Protein AF-0000000069257001 (afdb_homodimer)

Solvent-accessible surface area (backbone atoms only — not comparable to full-atom values): 55846 Å² total; per-residue (Å²): 138,80,85,78,80,82,71,82,71,79,76,79,72,54,81,84,66,68,82,74,76,74,74,65,76,74,75,78,73,78,66,71,71,78,65,80,76,64,78,60,78,74,46,51,73,45,36,24,27,62,57,80,43,98,84,32,51,34,46,45,53,46,75,67,60,29,50,62,37,43,47,92,31,46,62,43,62,67,62,52,52,69,67,45,63,94,83,47,46,50,47,66,24,34,32,24,33,59,86,62,48,80,56,10,28,22,42,26,39,62,40,79,48,82,95,76,36,30,54,67,22,29,36,50,65,42,68,49,57,80,63,70,90,47,43,66,47,44,34,54,42,51,49,53,33,46,51,55,44,50,48,72,40,64,95,59,47,71,44,40,56,34,39,14,51,24,49,61,37,58,39,35,35,28,32,31,56,64,53,31,35,40,38,32,39,38,33,46,35,51,47,75,76,35,44,68,40,49,52,51,21,47,43,69,75,64,62,50,53,14,32,35,38,33,34,59,47,59,76,50,18,56,57,45,71,34,79,73,44,78,46,42,79,74,40,80,56,84,90,68,67,42,79,36,83,48,76,95,78,38,54,45,74,50,50,82,66,48,81,76,62,64,84,52,53,71,54,39,39,46,60,55,43,51,54,53,48,50,54,49,51,31,52,53,56,64,41,68,55,72,81,62,80,63,73,70,74,70,75,68,76,79,74,79,80,77,80,80,86,78,81,72,73,75,80,71,76,76,72,76,71,73,75,72,73,76,72,70,74,73,57,76,66,52,31,34,36,16,36,40,44,53,64,55,35,46,51,43,17,56,72,63,26,40,22,38,33,38,31,37,76,81,51,88,68,50,57,52,70,66,57,44,50,52,46,18,52,72,50,70,21,49,90,31,52,45,81,42,79,41,62,83,59,76,48,57,65,69,74,63,32,78,80,41,48,46,57,18,47,34,29,38,41,32,56,60,62,60,15,81,40,73,92,33,36,67,62,19,45,52,47,47,17,46,43,30,17,51,50,47,40,26,29,13,77,73,11,37,40,37,38,44,42,64,22,52,62,53,47,71,69,55,48,49,49,24,40,43,50,6,26,47,75,45,75,44,47,48,19,34,37,40,41,36,51,50,35,39,71,49,51,26,33,30,44,71,48,64,77,56,45,42,41,29,40,40,31,31,37,29,88,138,80,82,79,79,85,70,84,72,83,76,78,71,54,79,83,65,68,82,74,75,76,74,65,75,74,76,77,70,82,62,73,72,80,65,80,78,63,79,58,78,76,46,52,74,45,36,22,28,61,57,81,41,99,84,33,50,34,46,45,54,46,75,68,61,30,49,62,36,43,46,90,30,45,62,45,61,68,61,51,53,69,65,45,63,94,82,50,44,50,47,66,26,35,32,23,34,59,86,62,47,79,56,9,27,22,43,25,38,62,39,78,46,82,96,77,36,31,54,68,21,27,36,50,63,41,70,50,56,82,63,69,90,47,42,66,47,45,33,54,44,50,49,53,34,45,50,54,44,49,48,72,40,65,94,59,48,71,45,40,55,33,40,14,52,24,49,61,38,58,38,35,36,27,31,31,57,63,51,32,35,41,39,32,37,40,33,46,35,53,48,74,76,34,44,67,39,48,53,51,22,47,45,68,76,65,61,49,55,14,33,34,38,33,32,58,48,58,74,49,18,56,57,44,71,34,80,74,42,78,45,43,79,73,41,80,56,83,89,65,69,42,81,36,83,48,74,93,77,38,55,46,74,50,50,83,65,48,81,78,60,64,84,52,51,72,50,42,40,46,62,56,44,51,53,53,48,50,54,49,50,29,53,53,57,65,42,67,56,72,81,61,81,62,74,68,74,72,75,69,76,80,74,80,79,79,79,78,86,77,76,73,74,76,80,70,78,74,73,77,73,73,77,70,74,76,72,72,73,73,59,76,66,51,31,34,36,15,36,42,43,55,65,55,35,45,49,43,17,57,73,62,27,39,23,38,34,37,30,38,76,80,50,89,70,48,57,51,68,67,57,46,52,52,46,20,54,73,51,71,23,50,91,30,51,45,80,42,78,41,63,84,59,75,47,57,66,69,74,63,30,78,80,40,47,45,57,18,46,32,28,37,41,32,56,59,63,60,16,80,41,73,93,33,37,69,61,19,45,52,48,47,18,45,44,31,16,52,48,48,40,26,29,13,76,71,12,37,41,36,38,43,42,64,21,53,62,54,46,73,69,57,48,48,49,24,41,44,50,6,25,46,75,45,73,45,50,48,20,35,38,40,43,36,48,50,36,39,69,50,50,26,32,30,42,70,49,62,79,56,44,42,40,28,40,39,30,30,36,31,87

Foldseek 3Di:
DDDPCPPCPDPPCPPVPPCPPPPPDPPPCPVPPPPPLPPLVPFAEWEFDAAPDPCHAACNLLLVVNFFDFPNGTDQLVVVCVPDPDPAQWGWHFYAYNVGHTQAIWIAGSDDDDPRAQGGGTGHQDRDSSDDDFLVSLLVLLVVLVVLCCVVPPPDFWAWSDFAVQSSNHQWTWTTDPQEIEIEGLADRCCVPPVPSNVVSCCVNRVGQWYKYAHAPPLSCVSRVHDGDFIDTPDHDDDDWGWDQAPPRAIDTHDSRDPLDDPRPVLLCRVVLVVVLVVLVVLQVVLPDDPPPPPPPPPPPPPPPDDDDDPPPDDPDPPPPPPPPDPPPPRDAAEEEEEQDARNQLSSLLVPHQYEYEFEPQDRNGDDPVSNCVSNVVSVRNVRYHYFYDYNFQDCVSVPHPVQFQPHQEYEAEDDAQDQDLVRVVVSLVRLLRNLLSRLRRHHAQHKYKYKHAHQNQDPVSNVVSNVNSCVVNVWDKDWDDWDFGSDSSNGDDPSVVSRTHIIMTMIGID/DDDPCPPCPDPPCPPVPPCPPPPPDPPPPPPDDPPPLPPLPPFAEWEFDAAPDPCHAACNLLLVVNFFDFPNGTDQLVVVCVPDPDPAQWGWHFYAYNVGHTQAIWIAGSDDDDPRAQGGGTGHQDRDSSDDDFLVSLLVLLVVLVVLCCVVPPPDFWAWSDFAVLSSNHQWTWTTDPQEIEIEGLADRCCVPPVPSNVVSCCVNRVGQWYKYAHAPPLSCVSRVHDGDFIDTPDHDDDDWGWDQAPPRAIDTHDNRDPLDDPRVVLLCRVVLVVVLVVLVVLQVVLPDDPPPPVPVPPPPPDDPDDDDDPPPDPPDPPPPPPPDPPPPPRDAAEEEEEQDARNQLSSLLVPHQYEYEFEPQDRNGDDPVRNCVSNVVSVRNVRYHYFYDYNFQDCVSVPHPVQFQPHQEYEAEDDAQDQDLVRVVVSLVRLLRNLLSRLRRHHAQHKYKYKHAHQNQDPVSNVVSNVNSCVVNVWDKDWDDWDFGSDSSNGDDPSVVSRTHIIMTMIGID

Structure (mmCIF, N/CA/C/O backbone):
data_AF-0000000069257001-model_v1
#
loop_
_entity.id
_entity.type
_entity.pdbx_description
1 polymer 'Uncharacterized protein'
#
loop_
_atom_site.group_PDB
_atom_site.id
_atom_site.type_symbol
_atom_site.label_atom_id
_atom_site.label_alt_id
_atom_site.label_comp_id
_atom_site.label_asym_id
_atom_site.label_entity_id
_atom_site.label_seq_id
_atom_site.pdbx_PDB_ins_code
_atom_site.Cartn_x
_atom_site.Cartn_y
_atom_site.Cartn_z
_atom_site.occupancy
_atom_site.B_iso_or_equiv
_atom_site.auth_seq_id
_atom_site.auth_comp_id
_atom_site.auth_asym_id
_atom_site.auth_atom_id
_atom_site.pdbx_PDB_model_num
ATOM 1 N N . MET A 1 1 ? -28.719 -58.125 17.469 1 20.94 1 MET A N 1
ATOM 2 C CA . MET A 1 1 ? -27.547 -57.781 16.656 1 20.94 1 MET A CA 1
ATOM 3 C C . MET A 1 1 ? -27.641 -56.344 16.141 1 20.94 1 MET A C 1
ATOM 5 O O . MET A 1 1 ? -28.484 -56.031 15.297 1 20.94 1 MET A O 1
ATOM 9 N N . GLY A 1 2 ? -27.547 -55.25 16.844 1 22.92 2 GLY A N 1
ATOM 10 C CA . GLY A 1 2 ? -28.219 -53.969 17.016 1 22.92 2 GLY A CA 1
ATOM 11 C C . GLY A 1 2 ? -27.609 -52.875 16.172 1 22.92 2 GLY A C 1
ATOM 12 O O . GLY A 1 2 ? -26.391 -52.719 16.125 1 22.92 2 GLY A O 1
ATOM 13 N N . ARG A 1 3 ? -28.219 -52.375 15.031 1 22.44 3 ARG A N 1
ATOM 14 C CA . ARG A 1 3 ? -27.875 -51.562 13.859 1 22.44 3 ARG A CA 1
ATOM 15 C C . ARG A 1 3 ? -27.469 -50.156 14.273 1 22.44 3 ARG A C 1
ATOM 17 O O . ARG A 1 3 ? -28.281 -49.438 14.859 1 22.44 3 ARG A O 1
ATOM 24 N N . LEU A 1 4 ? -26.266 -49.906 14.742 1 20.98 4 LEU A N 1
ATOM 25 C CA . LEU A 1 4 ? -25.766 -48.719 15.414 1 20.98 4 LEU A CA 1
ATOM 26 C C . LEU A 1 4 ? -25.719 -47.531 14.445 1 20.98 4 LEU A C 1
ATOM 28 O O . LEU A 1 4 ? -25.031 -47.594 13.422 1 20.98 4 LEU A O 1
ATOM 32 N N . SER A 1 5 ? -26.797 -46.719 14.281 1 20.89 5 SER A N 1
ATOM 33 C CA . SER A 1 5 ? -27.188 -45.625 13.383 1 20.89 5 SER A CA 1
ATOM 34 C C . SER A 1 5 ? -26.266 -44.438 13.531 1 20.89 5 SER A C 1
ATOM 36 O O . SER A 1 5 ? -26.125 -43.875 14.625 1 20.89 5 SER A O 1
ATOM 38 N N . LEU A 1 6 ? -25.109 -44.312 12.906 1 20.64 6 LEU A N 1
ATOM 39 C CA . LEU A 1 6 ? -23.891 -43.531 13.008 1 20.64 6 LEU A CA 1
ATOM 40 C C . LEU A 1 6 ? -24.125 -42.094 12.602 1 20.64 6 LEU A C 1
ATOM 42 O O . LEU A 1 6 ? -23.906 -41.719 11.445 1 20.64 6 LEU A O 1
ATOM 46 N N . GLY A 1 7 ? -25.25 -41.438 12.75 1 20.73 7 GLY A N 1
ATOM 47 C CA . GLY A 1 7 ? -25.766 -40.25 12.07 1 20.73 7 GLY A CA 1
ATOM 48 C C . GLY A 1 7 ? -25.062 -38.969 12.469 1 20.73 7 GLY A C 1
ATOM 49 O O . GLY A 1 7 ? -25.516 -37.875 12.133 1 20.73 7 GLY A O 1
ATOM 50 N N . PHE A 1 8 ? -23.969 -38.844 13.211 1 21.7 8 PHE A N 1
ATOM 51 C CA . PHE A 1 8 ? -23.781 -37.625 13.992 1 21.7 8 PHE A CA 1
ATOM 52 C C . PHE A 1 8 ? -23.141 -36.531 13.141 1 21.7 8 PHE A C 1
ATOM 54 O O . PHE A 1 8 ? -21.984 -36.656 12.742 1 21.7 8 PHE A O 1
ATOM 61 N N . ARG A 1 9 ? -23.797 -35.875 12.195 1 24.14 9 ARG A N 1
ATOM 62 C CA . ARG A 1 9 ? -23.375 -34.719 11.414 1 24.14 9 ARG A CA 1
ATOM 63 C C . ARG A 1 9 ? -23 -33.531 12.32 1 24.14 9 ARG A C 1
ATOM 65 O O . ARG A 1 9 ? -23.844 -33.062 13.094 1 24.14 9 ARG A O 1
ATOM 72 N N . PRO A 1 10 ? -21.906 -33.406 12.82 1 22.88 10 PRO A N 1
ATOM 73 C CA . PRO A 1 10 ? -21.688 -32.406 13.875 1 22.88 10 PRO A CA 1
ATOM 74 C C . PRO A 1 10 ? -21.969 -31 13.406 1 22.88 10 PRO A C 1
ATOM 76 O O . PRO A 1 10 ? -21.625 -30.641 12.273 1 22.88 10 PRO A O 1
ATOM 79 N N . ARG A 1 11 ? -23.047 -30.328 13.883 1 25.08 11 ARG A N 1
ATOM 80 C CA . ARG A 1 11 ? -23.609 -28.984 13.836 1 25.08 11 ARG A CA 1
ATOM 81 C C . ARG A 1 11 ? -22.594 -27.938 14.305 1 25.08 11 ARG A C 1
ATOM 83 O O . ARG A 1 11 ? -22.328 -27.828 15.508 1 25.08 11 ARG A O 1
ATOM 90 N N . VAL A 1 12 ? -21.672 -27.75 13.648 1 23.66 12 VAL A N 1
ATOM 91 C CA . VAL A 1 12 ? -20.781 -26.688 14.094 1 23.66 12 VAL A CA 1
ATOM 92 C C . VAL A 1 12 ? -21.562 -25.375 14.188 1 23.66 12 VAL A C 1
ATOM 94 O O . VAL A 1 12 ? -22.078 -24.875 13.188 1 23.66 12 VAL A O 1
ATOM 97 N N . ARG A 1 13 ? -22.156 -25.062 15.375 1 23.78 13 ARG A N 1
ATOM 98 C CA . ARG A 1 13 ? -22.906 -23.875 15.75 1 23.78 13 ARG A CA 1
ATOM 99 C C . ARG A 1 13 ? -22.016 -22.641 15.734 1 23.78 13 ARG A C 1
ATOM 101 O O . ARG A 1 13 ? -21.094 -22.531 16.547 1 23.78 13 ARG A O 1
ATOM 108 N N . LEU A 1 14 ? -21.594 -22.219 14.711 1 24.39 14 LEU A N 1
ATOM 109 C CA . LEU A 1 14 ? -21.203 -20.828 14.82 1 24.39 14 LEU A CA 1
ATOM 110 C C . LEU A 1 14 ? -22.375 -19.969 15.289 1 24.39 14 LEU A C 1
ATOM 112 O O . LEU A 1 14 ? -23.438 -19.969 14.664 1 24.39 14 LEU A O 1
ATOM 116 N N . PRO A 1 15 ? -22.531 -19.641 16.625 1 26.45 15 PRO A N 1
ATOM 117 C CA . PRO A 1 15 ? -23.828 -19.219 17.156 1 26.45 15 PRO A CA 1
ATOM 118 C C . PRO A 1 15 ? -24.578 -18.281 16.234 1 26.45 15 PRO A C 1
ATOM 120 O O . PRO A 1 15 ? -25.812 -18.359 16.125 1 26.45 15 PRO A O 1
ATOM 123 N N . TRP A 1 16 ? -23.922 -17.172 15.883 1 25.83 16 TRP A N 1
ATOM 124 C CA . TRP A 1 16 ? -24.781 -16.188 15.234 1 25.83 16 TRP A CA 1
ATOM 125 C C . TRP A 1 16 ? -25.047 -16.578 13.781 1 25.83 16 TRP A C 1
ATOM 127 O O . TRP A 1 16 ? -25.688 -15.828 13.039 1 25.83 16 TRP A O 1
ATOM 137 N N . LEU A 1 17 ? -24.359 -17.5 13.219 1 22.59 17 LEU A N 1
ATOM 138 C CA . LEU A 1 17 ? -24.656 -17.812 11.82 1 22.59 17 LEU A CA 1
ATOM 139 C C . LEU A 1 17 ? -25.938 -18.609 11.695 1 22.59 17 LEU A C 1
ATOM 141 O O . LEU A 1 17 ? -26 -19.766 12.094 1 22.59 17 LEU A O 1
ATOM 145 N N . ALA A 1 18 ? -27.109 -17.969 11.945 1 22.42 18 ALA A N 1
ATOM 146 C CA . ALA A 1 18 ? -28.391 -18.625 11.703 1 22.42 18 ALA A CA 1
ATOM 147 C C . ALA A 1 18 ? -28.375 -19.375 10.375 1 22.42 18 ALA A C 1
ATOM 149 O O . ALA A 1 18 ? -27.594 -19.062 9.477 1 22.42 18 ALA A O 1
ATOM 150 N N . GLU A 1 19 ? -29.047 -20.594 10.281 1 23.11 19 GLU A N 1
ATOM 151 C CA . GLU A 1 19 ? -29.359 -21.625 9.289 1 23.11 19 GLU A CA 1
ATOM 152 C C . GLU A 1 19 ? -29.953 -21 8.023 1 23.11 19 GLU A C 1
ATOM 154 O O . GLU A 1 19 ? -31.094 -20.547 8.023 1 23.11 19 GLU A O 1
ATOM 159 N N . SER A 1 20 ? -29.344 -20.031 7.422 1 20.95 20 SER A N 1
ATOM 160 C CA . SER A 1 20 ? -30.219 -19.656 6.312 1 20.95 20 SER A CA 1
ATOM 161 C C . SER A 1 20 ? -30.469 -20.844 5.379 1 20.95 20 SER A C 1
ATOM 163 O O . SER A 1 20 ? -29.531 -21.562 5.016 1 20.95 20 SER A O 1
ATOM 165 N N . PRO A 1 21 ? -31.672 -21.422 5.246 1 21.62 21 PRO A N 1
ATOM 166 C CA . PRO A 1 21 ? -32.219 -22.594 4.559 1 21.62 21 PRO A CA 1
ATOM 167 C C . PRO A 1 21 ? -31.844 -22.625 3.076 1 21.62 21 PRO A C 1
ATOM 169 O O . PRO A 1 21 ? -32.094 -23.625 2.398 1 21.62 21 PRO A O 1
ATOM 172 N N . TRP A 1 22 ? -31.453 -21.516 2.555 1 19.7 22 TRP A N 1
ATOM 173 C CA . TRP A 1 22 ? -31.906 -21.438 1.172 1 19.7 22 TRP A CA 1
ATOM 174 C C . TRP A 1 22 ? -31.062 -22.328 0.268 1 19.7 22 TRP A C 1
ATOM 176 O O . TRP A 1 22 ? -31.219 -22.312 -0.955 1 19.7 22 TRP A O 1
ATOM 186 N N . LEU A 1 23 ? -29.984 -22.938 0.771 1 21.12 23 LEU A N 1
ATOM 187 C CA . LEU A 1 23 ? -29.062 -23.312 -0.301 1 21.12 23 LEU A CA 1
ATOM 188 C C . LEU A 1 23 ? -29.547 -24.578 -1.002 1 21.12 23 LEU A C 1
ATOM 190 O O . LEU A 1 23 ? -28.75 -25.266 -1.664 1 21.12 23 LEU A O 1
ATOM 194 N N . GLY A 1 24 ? -30.828 -24.984 -0.98 1 21.08 24 GLY A N 1
ATOM 195 C CA . GLY A 1 24 ? -31.016 -26.359 -1.431 1 21.08 24 GLY A CA 1
ATOM 196 C C . GLY A 1 24 ? -30.859 -26.516 -2.932 1 21.08 24 GLY A C 1
ATOM 197 O O . GLY A 1 24 ? -31.25 -27.531 -3.496 1 21.08 24 GLY A O 1
ATOM 198 N N . GLY A 1 25 ? -30.594 -25.438 -3.699 1 20.61 25 GLY A N 1
ATOM 199 C CA . GLY A 1 25 ? -30.922 -25.828 -5.062 1 20.61 25 GLY A CA 1
ATOM 200 C C . GLY A 1 25 ? -30 -26.906 -5.613 1 20.61 25 GLY A C 1
ATOM 201 O O . GLY A 1 25 ? -28.781 -26.875 -5.367 1 20.61 25 GLY A O 1
ATOM 202 N N . GLN A 1 26 ? -30.422 -28.047 -5.898 1 19.5 26 GLN A N 1
ATOM 203 C CA . GLN A 1 26 ? -29.922 -29.312 -6.434 1 19.5 26 GLN A CA 1
ATOM 204 C C . GLN A 1 26 ? -29.328 -29.109 -7.824 1 19.5 26 GLN A C 1
ATOM 206 O O . GLN A 1 26 ? -30.031 -28.766 -8.766 1 19.5 26 GLN A O 1
ATOM 211 N N . VAL A 1 27 ? -28.234 -28.406 -7.984 1 20.64 27 VAL A N 1
ATOM 212 C CA . VAL A 1 27 ? -27.703 -28.469 -9.344 1 20.64 27 VAL A CA 1
ATOM 213 C C . VAL A 1 27 ? -27.484 -29.922 -9.734 1 20.64 27 VAL A C 1
ATOM 215 O O . VAL A 1 27 ? -26.844 -30.688 -8.992 1 20.64 27 VAL A O 1
ATOM 218 N N . ALA A 1 28 ? -28.297 -30.406 -10.617 1 23.17 28 ALA A N 1
ATOM 219 C CA . ALA A 1 28 ? -28.281 -31.703 -11.273 1 23.17 28 ALA A CA 1
ATOM 220 C C . ALA A 1 28 ? -26.984 -31.906 -12.062 1 23.17 28 ALA A C 1
ATOM 222 O O . ALA A 1 28 ? -26.719 -31.156 -13.008 1 23.17 28 ALA A O 1
ATOM 223 N N . ALA A 1 29 ? -25.906 -32.281 -11.461 1 24 29 ALA A N 1
ATOM 224 C CA . ALA A 1 29 ? -24.703 -32.781 -12.133 1 24 29 ALA A CA 1
ATOM 225 C C . ALA A 1 29 ? -25.047 -33.938 -13.07 1 24 29 ALA A C 1
ATOM 227 O O . ALA A 1 29 ? -25.391 -35.031 -12.617 1 24 29 ALA A O 1
AT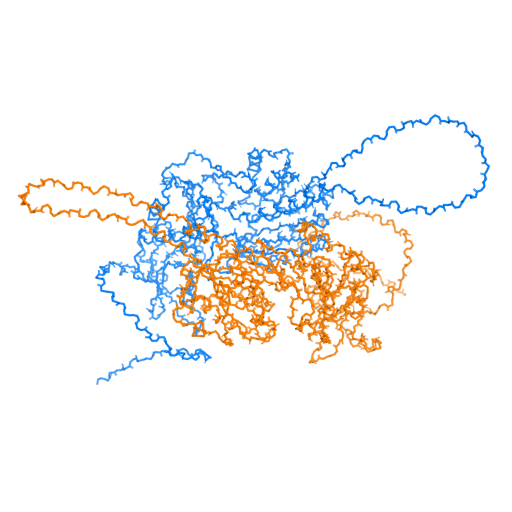OM 228 N N . THR A 1 30 ? -25.703 -33.625 -14.133 1 23.23 30 THR A N 1
ATOM 229 C CA . THR A 1 30 ? -25.812 -34.75 -15.055 1 23.23 30 THR A CA 1
ATOM 230 C C . THR A 1 30 ? -24.438 -35.219 -15.484 1 23.23 30 THR A C 1
ATOM 232 O O . THR A 1 30 ? -23.781 -34.562 -16.312 1 23.23 30 THR A O 1
ATOM 235 N N . SER A 1 31 ? -23.562 -35.438 -14.625 1 22.16 31 SER A N 1
ATOM 236 C CA . SER A 1 31 ? -22.219 -35.844 -14.992 1 22.16 31 SER A CA 1
ATOM 237 C C . SER A 1 31 ? -22.25 -37.219 -15.656 1 22.16 31 SER A C 1
ATOM 239 O O . SER A 1 31 ? -21.844 -38.219 -15.047 1 22.16 31 SER A O 1
ATOM 241 N N . SER A 1 32 ? -23.031 -37.438 -16.703 1 24.62 32 SER A N 1
ATOM 242 C CA . SER A 1 32 ? -22.859 -38.844 -17.125 1 24.62 32 SER A CA 1
ATOM 243 C C . SER A 1 32 ? -21.453 -39.062 -17.672 1 24.62 32 SER A C 1
ATOM 245 O O . SER A 1 32 ? -21.188 -40.094 -18.297 1 24.62 32 SER A O 1
ATOM 247 N N . ALA A 1 33 ? -20.609 -38 -17.922 1 24.86 33 ALA A N 1
ATOM 248 C CA . ALA A 1 33 ? -19.484 -38.406 -18.734 1 24.86 33 ALA A CA 1
ATOM 249 C C . ALA A 1 33 ? -18.719 -39.562 -18.078 1 24.86 33 ALA A C 1
ATOM 251 O O . ALA A 1 33 ? -18.484 -39.531 -16.859 1 24.86 33 ALA A O 1
ATOM 252 N N . SER A 1 34 ? -18.812 -40.656 -18.625 1 25.7 34 SER A N 1
ATOM 253 C CA . SER A 1 34 ? -18.031 -41.844 -18.312 1 25.7 34 SER A CA 1
ATOM 254 C C . SER A 1 34 ? -16.547 -41.5 -18.125 1 25.7 34 SER A C 1
ATOM 256 O O . SER A 1 34 ? -15.844 -41.25 -19.094 1 25.7 34 SER A O 1
ATOM 258 N N . SER A 1 35 ? -16.281 -40.438 -17.344 1 28.41 35 SER A N 1
ATOM 259 C CA . SER A 1 35 ? -14.875 -40.094 -17.109 1 28.41 35 SER A CA 1
ATOM 260 C C . SER A 1 35 ? -14.055 -41.312 -16.766 1 28.41 35 SER A C 1
ATOM 262 O O . SER A 1 35 ? -14.391 -42.062 -15.828 1 28.41 35 SER A O 1
ATOM 264 N N . GLN A 1 36 ? -13.508 -41.938 -17.75 1 25.56 36 GLN A N 1
ATOM 265 C CA . GLN A 1 36 ? -12.5 -42.938 -17.438 1 25.56 36 GLN A CA 1
ATOM 266 C C . GLN A 1 36 ? -11.594 -42.5 -16.297 1 25.56 36 GLN A C 1
ATOM 268 O O . GLN A 1 36 ? -10.93 -41.469 -16.391 1 25.56 36 GLN A O 1
ATOM 273 N N . SER A 1 37 ? -12.023 -42.562 -15.031 1 33.66 37 SER A N 1
ATOM 274 C CA . SER A 1 37 ? -11.336 -42.375 -13.766 1 33.66 37 SER A CA 1
ATOM 275 C C . SER A 1 37 ? -9.891 -42.844 -13.836 1 33.66 37 SER A C 1
ATOM 277 O O . SER A 1 37 ? -9.609 -44.031 -13.703 1 33.66 37 SER A O 1
ATOM 279 N N . ARG A 1 38 ? -9.102 -42.375 -14.734 1 32.59 38 ARG A N 1
ATOM 280 C CA . ARG A 1 38 ? -7.707 -42.781 -14.617 1 32.59 38 ARG A CA 1
ATOM 281 C C . ARG A 1 38 ? -7.254 -42.75 -13.156 1 32.59 38 ARG A C 1
ATOM 283 O O . ARG A 1 38 ? -7.902 -42.125 -12.312 1 32.59 38 ARG A O 1
ATOM 290 N N . GLU A 1 39 ? -5.961 -43.219 -12.82 1 36.31 39 GLU A N 1
ATOM 291 C CA . GLU A 1 39 ? -5.23 -43.656 -11.633 1 36.31 39 GLU A CA 1
ATOM 292 C C . GLU A 1 39 ? -5.137 -42.531 -10.594 1 36.31 39 GLU A C 1
ATOM 294 O O . GLU A 1 39 ? -4.102 -41.875 -10.484 1 36.31 39 GLU A O 1
ATOM 299 N N . ALA A 1 40 ? -5.992 -41.656 -10.492 1 45.09 40 ALA A N 1
ATOM 300 C CA . ALA A 1 40 ? -6.004 -40.875 -9.266 1 45.09 40 ALA A CA 1
ATOM 301 C C . ALA A 1 40 ? -5.699 -41.75 -8.047 1 45.09 40 ALA A C 1
ATOM 303 O O . ALA A 1 40 ? -5.359 -41.219 -6.977 1 45.09 40 ALA A O 1
ATOM 304 N N . GLY A 1 41 ? -5.871 -42.906 -8.102 1 49.19 41 GLY A N 1
ATOM 305 C CA . GLY A 1 41 ? -5.875 -43.906 -7.043 1 49.19 41 GLY A CA 1
ATOM 306 C C . GLY A 1 41 ? -4.484 -44.219 -6.527 1 49.19 41 GLY A C 1
ATOM 307 O O . GLY A 1 41 ? -4.328 -44.656 -5.387 1 49.19 41 GLY A O 1
ATOM 308 N N . ALA A 1 42 ? -3.488 -43.844 -7.426 1 76.38 42 ALA A N 1
ATOM 309 C CA . ALA A 1 42 ? -2.189 -44.438 -7.086 1 76.38 42 ALA A CA 1
ATOM 310 C C . ALA A 1 42 ? -1.311 -43.406 -6.363 1 76.38 42 ALA A C 1
ATOM 312 O O . ALA A 1 42 ? -0.184 -43.719 -5.973 1 76.38 42 ALA A O 1
ATOM 313 N N . ARG A 1 43 ? -1.881 -42.188 -5.992 1 89.75 43 ARG A N 1
ATOM 314 C CA . ARG A 1 43 ? -1.058 -41.219 -5.254 1 89.75 43 ARG A CA 1
ATOM 315 C C . ARG A 1 43 ? -1.016 -41.594 -3.771 1 89.75 43 ARG A C 1
ATOM 317 O O . ARG A 1 43 ? -2.023 -42 -3.195 1 89.75 43 ARG A O 1
ATOM 324 N N . PRO A 1 44 ? 0.153 -41.406 -3.248 1 94 44 PRO A N 1
ATOM 325 C CA . PRO A 1 44 ? 0.159 -41.562 -1.791 1 94 44 PRO A CA 1
ATOM 326 C C . PRO A 1 44 ? -0.667 -40.5 -1.079 1 94 44 PRO A C 1
ATOM 328 O O . PRO A 1 44 ? -1.061 -39.5 -1.696 1 94 44 PRO A O 1
ATOM 331 N N . THR A 1 45 ? -0.948 -40.812 0.19 1 96 45 THR A N 1
ATOM 332 C CA . THR A 1 45 ? -1.803 -39.906 0.944 1 96 45 THR A CA 1
ATOM 333 C C . THR A 1 45 ? -1.01 -39.219 2.045 1 96 45 THR A C 1
ATOM 335 O O . THR A 1 45 ? -0.34 -39.875 2.846 1 96 45 THR A O 1
ATOM 338 N N . LEU A 1 46 ? -1.01 -37.875 2.049 1 97.38 46 LEU A N 1
ATOM 339 C CA . LEU A 1 46 ? -0.555 -37.062 3.172 1 97.38 46 LEU A CA 1
ATOM 340 C C . LEU A 1 46 ? -1.682 -36.844 4.176 1 97.38 46 LEU A C 1
ATOM 342 O O . LEU A 1 46 ? -2.723 -36.281 3.83 1 97.38 46 LEU A O 1
ATOM 346 N N . ARG A 1 47 ? -1.455 -37.312 5.359 1 97.5 47 ARG A N 1
ATOM 347 C CA . ARG A 1 47 ? -2.461 -37.188 6.41 1 97.5 47 ARG A CA 1
ATOM 348 C C . ARG A 1 47 ? -2.104 -36.094 7.391 1 97.5 47 ARG A C 1
ATOM 350 O O . ARG A 1 47 ? -0.991 -36.062 7.918 1 97.5 47 ARG A O 1
ATOM 357 N N . MET A 1 48 ? -3.055 -35.219 7.582 1 97.12 48 MET A N 1
ATOM 358 C CA . MET A 1 48 ? -2.816 -34.094 8.484 1 97.12 48 MET A CA 1
ATOM 359 C C . MET A 1 48 ? -3.061 -34.5 9.938 1 97.12 48 MET A C 1
ATOM 361 O O . MET A 1 48 ? -3.801 -35.438 10.203 1 97.12 48 MET A O 1
ATOM 365 N N . VAL A 1 49 ? -2.453 -33.781 10.883 1 96.31 49 VAL A N 1
ATOM 366 C CA . VAL A 1 49 ? -2.658 -34.031 12.312 1 96.31 49 VAL A CA 1
ATOM 367 C C . VAL A 1 49 ? -4.066 -33.594 12.711 1 96.31 49 VAL A C 1
ATOM 369 O O . VAL A 1 49 ? -4.699 -32.781 12.008 1 96.31 49 VAL A O 1
ATOM 372 N N . PRO A 1 50 ? -4.543 -34.094 13.797 1 93.62 50 PRO A N 1
ATOM 373 C CA . PRO A 1 50 ? -5.875 -33.688 14.25 1 93.62 50 PRO A CA 1
ATOM 374 C C . PRO A 1 50 ? -5.918 -32.219 14.672 1 93.62 50 PRO A C 1
ATOM 376 O O . PRO A 1 50 ? -4.91 -31.672 15.125 1 93.62 50 PRO A O 1
ATOM 379 N N . ARG A 1 51 ? -7.121 -31.656 14.508 1 90.38 51 ARG A N 1
ATOM 380 C CA . ARG A 1 51 ? -7.344 -30.297 15.016 1 90.38 51 ARG A CA 1
ATOM 381 C C . ARG A 1 51 ? -7.277 -30.281 16.547 1 90.38 51 ARG A C 1
ATOM 383 O O . ARG A 1 51 ? -7.715 -31.219 17.203 1 90.38 51 ARG A O 1
ATOM 390 N N . THR A 1 52 ? -6.633 -29.234 17.125 1 88.31 52 THR A N 1
ATOM 391 C CA . THR A 1 52 ? -6.578 -29.078 18.578 1 88.31 52 THR A CA 1
ATOM 392 C C . THR A 1 52 ? -7.863 -28.438 19.094 1 88.31 52 THR A C 1
ATOM 394 O O . THR A 1 52 ? -8.266 -28.703 20.234 1 88.31 52 THR A O 1
ATOM 397 N N . ARG A 1 53 ? -8.391 -27.5 18.344 1 84.19 53 ARG A N 1
ATOM 398 C CA . ARG A 1 53 ? -9.68 -26.859 18.578 1 84.19 53 ARG A CA 1
ATOM 399 C C . ARG A 1 53 ? -10.453 -26.688 17.281 1 84.19 53 ARG A C 1
ATOM 401 O O . ARG A 1 53 ? -9.906 -26.891 16.188 1 84.19 53 ARG A O 1
ATOM 408 N N . ALA A 1 54 ? -11.688 -26.422 17.422 1 70.44 54 ALA A N 1
ATOM 409 C CA . ALA A 1 54 ? -12.57 -26.328 16.266 1 70.44 54 ALA A CA 1
ATOM 410 C C . ALA A 1 54 ? -11.953 -25.453 15.164 1 70.44 54 ALA A C 1
ATOM 412 O O . ALA A 1 54 ? -12.023 -25.797 13.984 1 70.44 54 ALA A O 1
ATOM 413 N N . GLU A 1 55 ? -11.281 -24.469 15.539 1 75 55 GLU A N 1
ATOM 414 C CA . GLU A 1 55 ? -10.758 -23.578 14.508 1 75 55 GLU A CA 1
ATOM 415 C C . GLU A 1 55 ? -9.242 -23.406 14.648 1 75 55 GLU A C 1
ATOM 417 O O . GLU A 1 55 ? -8.695 -22.375 14.258 1 75 55 GLU A O 1
ATOM 422 N N . LYS A 1 56 ? -8.711 -24.5 15.258 1 81.06 56 LYS A N 1
ATOM 423 C CA . LYS A 1 56 ? -7.27 -24.359 15.445 1 81.06 56 LYS A CA 1
ATOM 424 C C . LYS A 1 56 ? -6.547 -25.672 15.203 1 81.06 56 LYS A C 1
ATOM 426 O O . LYS A 1 56 ? -7.031 -26.734 15.602 1 81.06 56 LYS A O 1
ATOM 431 N N . GLY A 1 57 ? -5.488 -25.578 14.516 1 83.81 57 GLY A N 1
ATOM 432 C CA . GLY A 1 57 ? -4.605 -26.719 14.305 1 83.81 57 GLY A CA 1
ATOM 433 C C . GLY A 1 57 ? -5.062 -27.625 13.188 1 83.81 57 GLY A C 1
ATOM 434 O O . GLY A 1 57 ? -6.07 -27.359 12.531 1 83.81 57 GLY A O 1
ATOM 435 N N . GLY A 1 58 ? -4.176 -28.578 12.852 1 90.69 58 GLY A N 1
ATOM 436 C CA . GLY A 1 58 ? -4.496 -29.578 11.859 1 90.69 58 GLY A CA 1
ATOM 437 C C . GLY A 1 58 ? -4.707 -29.016 10.469 1 90.69 58 GLY A C 1
ATOM 438 O O . GLY A 1 58 ? -3.848 -28.297 9.945 1 90.69 58 GLY A O 1
ATOM 439 N N . ASP A 1 59 ? -5.953 -29.312 9.961 1 92.69 59 ASP A N 1
ATOM 440 C CA . ASP A 1 59 ? -6.223 -28.953 8.578 1 92.69 59 ASP A CA 1
ATOM 441 C C . ASP A 1 59 ? -6.957 -27.609 8.5 1 92.69 59 ASP A C 1
ATOM 443 O O . ASP A 1 59 ? -7.445 -27.219 7.434 1 92.69 59 ASP A O 1
ATOM 447 N N . THR A 1 60 ? -7.039 -26.891 9.625 1 90.5 60 THR A N 1
ATOM 448 C CA . THR A 1 60 ? -7.836 -25.672 9.688 1 90.5 60 THR A CA 1
ATOM 449 C C . THR A 1 60 ? -7.375 -24.672 8.633 1 90.5 60 THR A C 1
ATOM 451 O O . THR A 1 60 ? -8.195 -24.109 7.906 1 90.5 60 THR A O 1
ATOM 454 N N . ARG A 1 61 ? -6.129 -24.453 8.477 1 90.38 61 ARG A N 1
ATOM 455 C CA . ARG A 1 61 ? -5.594 -23.484 7.523 1 90.38 61 ARG A CA 1
ATOM 456 C C . ARG A 1 61 ? -5.82 -23.953 6.09 1 90.38 61 ARG A C 1
ATOM 458 O O . ARG A 1 61 ? -6.301 -23.188 5.254 1 90.38 61 ARG A O 1
ATOM 465 N N . VAL A 1 62 ? -5.535 -25.141 5.871 1 92.38 62 VAL A N 1
ATOM 466 C CA . VAL A 1 62 ? -5.668 -25.688 4.523 1 92.38 62 VAL A CA 1
ATOM 467 C C . VAL A 1 62 ? -7.137 -25.719 4.113 1 92.38 62 VAL A C 1
ATOM 469 O O . VAL A 1 62 ? -7.469 -25.469 2.953 1 92.38 62 VAL A O 1
ATOM 472 N N . SER A 1 63 ? -7.957 -26 5.074 1 90.06 63 SER A N 1
ATOM 473 C CA . SER A 1 63 ? -9.391 -26.016 4.824 1 90.06 63 SER A CA 1
ATOM 474 C C . SER A 1 63 ? -9.898 -24.625 4.469 1 90.06 63 SER A C 1
ATOM 476 O O . SER A 1 63 ? -10.953 -24.484 3.838 1 90.06 63 SER A O 1
ATOM 478 N N . LYS A 1 64 ? -9.172 -23.641 4.891 1 83.44 64 LYS A N 1
ATOM 479 C CA . LYS A 1 64 ? -9.5 -22.266 4.551 1 83.44 64 LYS A CA 1
ATOM 480 C C . LYS A 1 64 ? -8.625 -21.75 3.41 1 83.44 64 LYS A C 1
ATOM 482 O O . LYS A 1 64 ? -8.297 -20.562 3.359 1 83.44 64 LYS A O 1
ATOM 487 N N . LEU A 1 65 ? -8.086 -22.609 2.639 1 84.69 65 LEU A N 1
ATOM 488 C CA . LEU A 1 65 ? -7.453 -22.406 1.34 1 84.69 65 LEU A CA 1
ATOM 489 C C . LEU A 1 65 ? -6.008 -21.938 1.503 1 84.69 65 LEU A C 1
ATOM 491 O O . LEU A 1 65 ? -5.395 -21.469 0.546 1 84.69 65 LEU A O 1
ATOM 495 N N . MET A 1 66 ? -5.512 -22.047 2.721 1 88.38 66 MET A N 1
ATOM 496 C CA . MET A 1 66 ? -4.066 -21.875 2.826 1 88.38 66 MET A CA 1
ATOM 497 C C . MET A 1 66 ? -3.332 -22.859 1.921 1 88.38 66 MET A C 1
ATOM 499 O O . MET A 1 66 ? -3.562 -24.062 1.995 1 88.38 66 MET A O 1
ATOM 503 N N . PRO A 1 67 ? -2.441 -22.312 1.101 1 93.81 67 PRO A N 1
ATOM 504 C CA . PRO A 1 67 ? -1.842 -23.203 0.099 1 93.81 67 PRO A CA 1
ATOM 505 C C . PRO A 1 67 ? -0.652 -23.984 0.644 1 93.81 67 PRO A C 1
ATOM 507 O O . PRO A 1 67 ? -0.148 -24.891 -0.025 1 93.81 67 PRO A O 1
ATOM 510 N N . TRP A 1 68 ? -0.186 -23.703 1.859 1 95.19 68 TRP A N 1
ATOM 511 C CA . TRP A 1 68 ? 1.006 -24.344 2.402 1 95.19 68 TRP A CA 1
ATOM 512 C C . TRP A 1 68 ? 0.643 -25.281 3.549 1 95.19 68 TRP A C 1
ATOM 514 O O . TRP A 1 68 ? -0.233 -24.969 4.359 1 95.19 68 TRP A O 1
ATOM 524 N N . ILE A 1 69 ? 1.254 -26.375 3.535 1 96.5 69 ILE A N 1
ATOM 525 C CA . ILE A 1 69 ? 1.197 -27.312 4.652 1 96.5 69 ILE A CA 1
ATOM 526 C C . ILE A 1 69 ? 2.559 -27.375 5.34 1 96.5 69 ILE A C 1
ATOM 528 O O . ILE A 1 69 ? 3.564 -27.719 4.711 1 96.5 69 ILE A O 1
ATOM 532 N N . PHE A 1 70 ? 2.547 -27.141 6.586 1 94.31 70 PHE A N 1
ATOM 533 C CA . PHE A 1 70 ? 3.799 -27.141 7.332 1 94.31 70 PHE A CA 1
ATOM 534 C C . PHE A 1 70 ? 4.074 -28.516 7.918 1 94.31 70 PHE A C 1
ATOM 536 O O . PHE A 1 70 ? 3.152 -29.312 8.125 1 94.31 70 PHE A O 1
ATOM 543 N N . ARG A 1 71 ? 5.328 -28.719 8.172 1 93.19 71 ARG A N 1
ATOM 544 C CA . ARG A 1 71 ? 5.797 -30.016 8.641 1 93.19 71 ARG A CA 1
ATOM 545 C C . ARG A 1 71 ? 5.055 -30.453 9.898 1 93.19 71 ARG A C 1
ATOM 547 O O . ARG A 1 71 ? 4.668 -31.609 10.023 1 93.19 71 ARG A O 1
ATOM 554 N N . ASN A 1 72 ? 4.832 -29.516 10.828 1 91.81 72 ASN A N 1
ATOM 555 C CA . ASN A 1 72 ? 4.195 -29.844 12.094 1 91.81 72 ASN A CA 1
ATOM 556 C C . ASN A 1 72 ? 2.709 -30.141 11.922 1 91.81 72 ASN A C 1
ATOM 558 O O . ASN A 1 72 ? 2.053 -30.609 12.852 1 91.81 72 ASN A O 1
ATOM 562 N N . GLU A 1 73 ? 2.23 -29.969 10.703 1 95.75 73 GLU A N 1
ATOM 563 C CA . GLU A 1 73 ? 0.815 -30.219 10.43 1 95.75 73 GLU A CA 1
ATOM 564 C C . GLU A 1 73 ? 0.601 -31.578 9.789 1 95.75 73 GLU A C 1
ATOM 566 O O . GLU A 1 73 ? -0.537 -31.984 9.547 1 95.75 73 GLU A O 1
ATOM 571 N N . VAL A 1 74 ? 1.647 -32.344 9.609 1 96.12 74 VAL A N 1
ATOM 572 C CA . VAL A 1 74 ? 1.574 -33.625 8.906 1 96.12 74 VAL A CA 1
ATOM 573 C C . VAL A 1 74 ? 1.809 -34.75 9.891 1 96.12 74 VAL A C 1
ATOM 575 O O . VAL A 1 74 ? 2.781 -34.75 10.648 1 96.12 74 VAL A O 1
ATOM 578 N N . ALA A 1 75 ? 1.003 -35.75 9.797 1 96.06 75 ALA A N 1
ATOM 579 C CA . ALA A 1 75 ? 1.049 -36.844 10.75 1 96.06 75 ALA A CA 1
ATOM 580 C C . ALA A 1 75 ? 1.942 -37.969 10.242 1 96.06 75 ALA A C 1
ATOM 582 O O . ALA A 1 75 ? 2.508 -38.719 11.039 1 96.06 75 ALA A O 1
ATOM 583 N N . ASN A 1 76 ? 2.111 -38.125 8.992 1 95.06 76 ASN A N 1
ATOM 584 C CA . ASN A 1 76 ? 2.727 -39.344 8.469 1 95.06 76 ASN A CA 1
ATOM 585 C C . ASN A 1 76 ? 3.912 -39.031 7.566 1 95.06 76 ASN A C 1
ATOM 587 O O . ASN A 1 76 ? 4.039 -39.594 6.48 1 95.06 76 ASN A O 1
ATOM 591 N N . VAL A 1 77 ? 4.758 -38.188 7.977 1 92.12 77 VAL A N 1
ATOM 592 C CA . VAL A 1 77 ? 5.918 -37.75 7.199 1 92.12 77 VAL A CA 1
ATOM 593 C C . VAL A 1 77 ? 6.82 -38.938 6.922 1 92.12 77 VAL A C 1
ATOM 595 O O . VAL A 1 77 ? 7.234 -39.188 5.781 1 92.12 77 VAL A O 1
ATOM 598 N N . GLU A 1 78 ? 7.109 -39.719 7.91 1 88.94 78 GLU A N 1
ATOM 599 C CA . GLU A 1 78 ? 8.039 -40.844 7.773 1 88.94 78 GLU A CA 1
ATOM 600 C C . GLU A 1 78 ? 7.461 -41.938 6.895 1 88.94 78 GLU A C 1
ATOM 602 O O . GLU A 1 78 ? 8.188 -42.594 6.133 1 88.94 78 GLU A O 1
ATOM 607 N N . GLU A 1 79 ? 6.254 -42.125 7.027 1 91.25 79 GLU A N 1
ATOM 608 C CA . GLU A 1 79 ? 5.578 -43.094 6.176 1 91.25 79 GLU A CA 1
ATOM 609 C C . GLU A 1 79 ? 5.664 -42.688 4.703 1 91.25 79 GLU A C 1
ATOM 611 O O . GLU A 1 79 ? 5.93 -43.531 3.842 1 91.25 79 GLU A O 1
ATOM 616 N N . LEU A 1 80 ? 5.41 -41.469 4.434 1 91.94 80 LEU A N 1
ATOM 617 C CA . LEU A 1 80 ? 5.488 -40.938 3.068 1 91.94 80 LEU A CA 1
ATOM 618 C C . LEU A 1 80 ? 6.906 -41.062 2.523 1 91.94 80 LEU A C 1
ATOM 620 O O . LEU A 1 80 ? 7.102 -41.406 1.356 1 91.94 80 LEU A O 1
ATOM 624 N N . ARG A 1 81 ? 7.805 -40.781 3.338 1 88.44 81 ARG A N 1
ATOM 625 C CA . ARG A 1 81 ? 9.203 -40.844 2.936 1 88.44 81 ARG A CA 1
ATOM 626 C C . ARG A 1 81 ? 9.594 -42.25 2.543 1 88.44 81 ARG A C 1
ATOM 628 O O . ARG A 1 81 ? 10.328 -42.469 1.575 1 88.44 81 ARG A O 1
ATOM 635 N N . SER A 1 82 ? 9.141 -43.125 3.307 1 85.62 82 SER A N 1
ATOM 636 C CA . SER A 1 82 ? 9.484 -44.531 3.082 1 85.62 82 SER A CA 1
ATOM 637 C C . SER A 1 82 ? 8.859 -45.062 1.793 1 85.62 82 SER A C 1
ATOM 639 O O . SER A 1 82 ? 9.367 -46 1.189 1 85.62 82 SER A O 1
ATOM 641 N N . ALA A 1 83 ? 7.871 -44.406 1.44 1 81.38 83 ALA A N 1
ATOM 642 C CA . ALA A 1 83 ? 7.156 -44.844 0.246 1 81.38 83 ALA A CA 1
ATOM 643 C C . ALA A 1 83 ? 7.797 -44.281 -1.018 1 81.38 83 ALA A C 1
ATOM 645 O O . ALA A 1 83 ? 7.473 -44.688 -2.129 1 81.38 83 ALA A O 1
ATOM 646 N N . LEU A 1 84 ? 8.617 -43.312 -0.751 1 83.81 84 LEU A N 1
ATOM 647 C CA . LEU A 1 84 ? 9.25 -42.688 -1.905 1 83.81 84 LEU A CA 1
ATOM 648 C C . LEU A 1 84 ? 10.266 -43.625 -2.545 1 83.81 84 LEU A C 1
ATOM 650 O O . LEU A 1 84 ? 10.961 -44.344 -1.845 1 83.81 84 LEU A O 1
ATOM 654 N N . LEU A 1 85 ? 10.117 -43.781 -3.869 1 67.06 85 LEU A N 1
ATOM 655 C CA . LEU A 1 85 ? 11.023 -44.625 -4.621 1 67.06 85 LEU A CA 1
ATOM 656 C C . LEU A 1 85 ? 12.133 -43.812 -5.273 1 67.06 85 LEU A C 1
ATOM 658 O O . LEU A 1 85 ? 11.938 -42.656 -5.625 1 67.06 85 LEU A O 1
ATOM 662 N N . GLY A 1 86 ? 13.328 -44.5 -5.492 1 65 86 GLY A N 1
ATOM 663 C CA . GLY A 1 86 ? 14.359 -44.062 -6.414 1 65 86 GLY A CA 1
ATOM 664 C C . GLY A 1 86 ? 15.086 -42.812 -5.945 1 65 86 GLY A C 1
ATOM 665 O O . GLY A 1 86 ? 15.555 -42.031 -6.762 1 65 86 GLY A O 1
ATOM 666 N N . GLY A 1 87 ? 15 -42.531 -4.57 1 68.75 87 GLY A N 1
ATOM 667 C CA . GLY A 1 87 ? 15.828 -41.438 -4.082 1 68.75 87 GLY A CA 1
ATOM 668 C C . GLY A 1 87 ? 15.18 -40.094 -4.215 1 68.75 87 GLY A C 1
ATOM 669 O O . GLY A 1 87 ? 15.773 -39.062 -3.873 1 68.75 87 GLY A O 1
ATOM 670 N N . SER A 1 88 ? 14.008 -40.094 -4.75 1 82.62 88 SER A N 1
ATOM 671 C CA . SER A 1 88 ? 13.344 -38.781 -4.852 1 82.62 88 SER A CA 1
ATOM 672 C C . SER A 1 88 ? 12.836 -38.312 -3.492 1 82.62 88 SER A C 1
ATOM 674 O O . SER A 1 88 ? 12.477 -39.125 -2.641 1 82.62 88 SER A O 1
ATOM 676 N N . ALA A 1 89 ? 12.969 -37.062 -3.303 1 90.88 89 ALA A N 1
ATOM 677 C CA . ALA A 1 89 ? 12.492 -36.5 -2.045 1 90.88 89 ALA A CA 1
ATOM 678 C C . ALA A 1 89 ? 11.117 -35.844 -2.217 1 90.88 89 ALA A C 1
ATOM 680 O O . ALA A 1 89 ? 10.531 -35.344 -1.25 1 90.88 89 ALA A O 1
ATOM 681 N N . VAL A 1 90 ? 10.578 -35.938 -3.424 1 95 90 VAL A N 1
ATOM 682 C CA . VAL A 1 90 ? 9.336 -35.219 -3.672 1 95 90 VAL A CA 1
ATOM 683 C C . VAL A 1 90 ? 8.289 -36.156 -4.258 1 95 90 VAL A C 1
ATOM 685 O O . VAL A 1 90 ? 8.641 -37.156 -4.875 1 95 90 VAL A O 1
ATOM 688 N N . VAL A 1 91 ? 7.016 -35.812 -4.02 1 95.06 91 VAL A N 1
ATOM 689 C CA . VAL A 1 91 ? 5.922 -36.656 -4.535 1 95.06 91 VAL A CA 1
ATOM 690 C C . VAL A 1 91 ? 4.648 -35.812 -4.629 1 95.06 91 VAL A C 1
ATOM 692 O O . VAL A 1 91 ? 4.504 -34.812 -3.92 1 95.06 91 VAL A O 1
ATOM 695 N N . LEU A 1 92 ? 3.836 -36.156 -5.645 1 96.12 92 LEU A N 1
ATOM 696 C CA . LEU A 1 92 ? 2.467 -35.656 -5.66 1 96.12 92 LEU A CA 1
ATOM 697 C C . LEU A 1 92 ? 1.562 -36.5 -4.781 1 96.12 92 LEU A C 1
ATOM 699 O O . LEU A 1 92 ? 1.457 -37.719 -4.984 1 96.12 92 LEU A O 1
ATOM 703 N N . ALA A 1 93 ? 0.932 -35.906 -3.76 1 96.56 93 ALA A N 1
ATOM 704 C CA . ALA A 1 93 ? 0.148 -36.688 -2.807 1 96.56 93 ALA A CA 1
ATOM 705 C C . ALA A 1 93 ? -1.259 -36.125 -2.654 1 96.56 93 ALA A C 1
ATOM 707 O O . ALA A 1 93 ? -1.468 -34.906 -2.822 1 96.56 93 ALA A O 1
ATOM 708 N N . ASN A 1 94 ? -2.18 -37 -2.43 1 97.06 94 ASN A N 1
ATOM 709 C CA . ASN A 1 94 ? -3.475 -36.562 -1.927 1 97.06 94 ASN A CA 1
ATOM 710 C C . ASN A 1 94 ? -3.389 -36.094 -0.47 1 97.06 94 ASN A C 1
ATOM 712 O O . ASN A 1 94 ? -2.654 -36.688 0.323 1 97.06 94 ASN A O 1
ATOM 716 N N . VAL A 1 95 ? -4.09 -35.062 -0.138 1 97.5 95 VAL A N 1
ATOM 717 C CA . VAL A 1 95 ? -4.09 -34.531 1.224 1 97.5 95 VAL A CA 1
ATOM 718 C C . VAL A 1 95 ? -5.43 -34.844 1.894 1 97.5 95 VAL A C 1
ATOM 720 O O . VAL A 1 95 ? -6.488 -34.562 1.324 1 97.5 95 VAL A O 1
ATOM 723 N N . GLU A 1 96 ? -5.328 -35.375 3.084 1 97 96 GLU A N 1
ATOM 724 C CA . GLU A 1 96 ? -6.531 -35.688 3.85 1 97 96 GLU A CA 1
ATOM 725 C C . GLU A 1 96 ? -6.43 -35.156 5.277 1 97 96 GLU A C 1
ATOM 727 O O . GLU A 1 96 ? -5.336 -35.094 5.84 1 97 96 GLU A O 1
ATOM 732 N N . SER A 1 97 ? -7.602 -34.844 5.797 1 95.94 97 SER A N 1
ATOM 733 C CA . SER A 1 97 ? -7.648 -34.5 7.215 1 95.94 97 SER A CA 1
ATOM 734 C C . SER A 1 97 ? -7.387 -35.75 8.086 1 95.94 97 SER A C 1
ATOM 736 O O . SER A 1 97 ? -7.273 -36.844 7.578 1 95.94 97 SER A O 1
ATOM 738 N N . ASP A 1 98 ? -7.277 -35.469 9.359 1 94.06 98 ASP A N 1
ATOM 739 C CA . ASP A 1 98 ? -7.09 -36.562 10.305 1 94.06 98 ASP A CA 1
ATOM 740 C C . ASP A 1 98 ? -8.273 -37.531 10.273 1 94.06 98 ASP A C 1
ATOM 742 O O . ASP A 1 98 ? -8.125 -38.719 10.555 1 94.06 98 ASP A O 1
ATOM 746 N N . GLU A 1 99 ? -9.406 -37.062 9.859 1 93.44 99 GLU A N 1
ATOM 747 C CA . GLU A 1 99 ? -10.633 -37.875 9.82 1 93.44 99 GLU A CA 1
ATOM 748 C C . GLU A 1 99 ? -10.852 -38.469 8.438 1 93.44 99 GLU A C 1
ATOM 750 O O . GLU A 1 99 ? -11.875 -39.125 8.195 1 93.44 99 GLU A O 1
ATOM 755 N N . GLY A 1 100 ? -10.016 -38.188 7.539 1 93.19 100 GLY A N 1
ATOM 756 C CA . GLY A 1 100 ? -10.102 -38.781 6.227 1 93.19 100 GLY A CA 1
ATOM 757 C C . GLY A 1 100 ? -10.805 -37.938 5.199 1 93.19 100 GLY A C 1
ATOM 758 O O . GLY A 1 100 ? -11.055 -38.375 4.074 1 93.19 100 GLY A O 1
ATOM 759 N N . ARG A 1 101 ? -11.148 -36.75 5.602 1 94.81 101 ARG A N 1
ATOM 760 C CA . ARG A 1 101 ? -11.75 -35.844 4.629 1 94.81 101 ARG A CA 1
ATOM 761 C C . ARG A 1 101 ? -10.742 -35.438 3.564 1 94.81 101 ARG A C 1
ATOM 763 O O . ARG A 1 101 ? -9.609 -35.062 3.883 1 94.81 101 ARG A O 1
ATOM 770 N N . GLU A 1 102 ? -11.234 -35.5 2.311 1 95.31 102 GLU A N 1
ATOM 771 C CA . GLU A 1 102 ? -10.375 -35.125 1.2 1 95.31 102 GLU A CA 1
ATOM 772 C C . GLU A 1 102 ? -10.203 -33.594 1.138 1 95.31 102 GLU A C 1
ATOM 774 O O . GLU A 1 102 ? -11.188 -32.875 1.177 1 95.31 102 GLU A O 1
ATOM 779 N N . LEU A 1 103 ? -8.938 -33.125 1.066 1 96.06 103 LEU A N 1
ATOM 780 C CA . LEU A 1 103 ? -8.648 -31.703 1.037 1 96.06 103 LEU A CA 1
ATOM 781 C C . LEU A 1 103 ? -8.078 -31.281 -0.315 1 96.06 103 LEU A C 1
ATOM 783 O O . LEU A 1 103 ? -8.055 -30.094 -0.646 1 96.06 103 L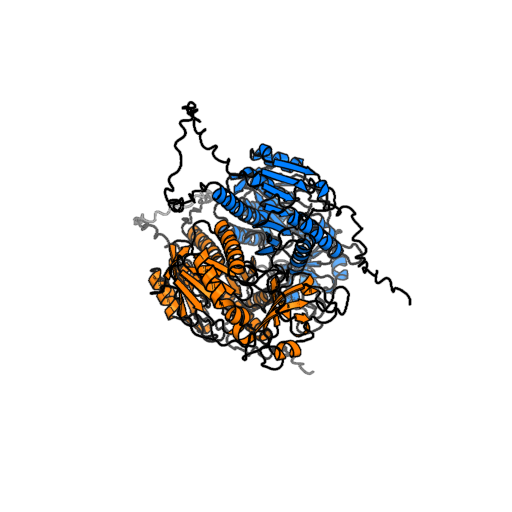EU A O 1
ATOM 787 N N . GLY A 1 104 ? -7.641 -32.25 -1.106 1 96.31 104 GLY A N 1
ATOM 788 C CA . GLY A 1 104 ? -7.074 -31.953 -2.414 1 96.31 104 GLY A CA 1
ATOM 789 C C . GLY A 1 104 ? -5.762 -32.656 -2.672 1 96.31 104 GLY A C 1
ATOM 790 O O . GLY A 1 104 ? -5.539 -33.75 -2.16 1 96.31 104 GLY A O 1
ATOM 791 N N . ALA A 1 105 ? -4.961 -32.125 -3.596 1 97.5 105 ALA A N 1
ATOM 792 C CA . ALA A 1 105 ? -3.654 -32.688 -3.928 1 97.5 105 ALA A CA 1
ATOM 793 C C . ALA A 1 105 ? -2.555 -31.625 -3.775 1 97.5 105 ALA A C 1
ATOM 795 O O . ALA A 1 105 ? -2.758 -30.453 -4.098 1 97.5 105 ALA A O 1
ATOM 796 N N . ALA A 1 106 ? -1.39 -32.094 -3.25 1 97.94 106 ALA A N 1
ATOM 797 C CA . ALA A 1 106 ? -0.294 -31.156 -2.971 1 97.94 106 ALA A CA 1
ATOM 798 C C . ALA A 1 106 ? 1.031 -31.703 -3.494 1 97.94 106 ALA A C 1
ATOM 800 O O . ALA A 1 106 ? 1.206 -32.938 -3.609 1 97.94 106 ALA A O 1
ATOM 801 N N . LEU A 1 107 ? 1.896 -30.812 -3.902 1 97.81 107 LEU A N 1
ATOM 802 C CA . LEU A 1 107 ? 3.307 -31.125 -4.105 1 97.81 107 LEU A CA 1
ATOM 803 C C . LEU A 1 107 ? 4.035 -31.25 -2.771 1 97.81 107 LEU A C 1
ATOM 805 O O . LEU A 1 107 ? 4.125 -30.281 -2.012 1 97.81 107 LEU A O 1
ATOM 809 N N . VAL A 1 108 ? 4.59 -32.438 -2.535 1 96.81 108 VAL A N 1
ATOM 810 C CA . VAL A 1 108 ? 5.152 -32.719 -1.22 1 96.81 108 VAL A CA 1
ATOM 811 C C . VAL A 1 108 ? 6.668 -32.875 -1.326 1 96.81 108 VAL A C 1
ATOM 813 O O . VAL A 1 108 ? 7.168 -33.594 -2.191 1 96.81 108 VAL A O 1
ATOM 816 N N . ASN A 1 109 ? 7.371 -32.125 -0.515 1 96.19 109 ASN A N 1
ATOM 817 C CA . ASN A 1 109 ? 8.82 -32.188 -0.384 1 96.19 109 ASN A CA 1
ATOM 818 C C . ASN A 1 109 ? 9.234 -32.781 0.971 1 96.19 109 ASN A C 1
ATOM 820 O O . ASN A 1 109 ? 9.039 -32.125 2.004 1 96.19 109 ASN A O 1
ATOM 824 N N . LEU A 1 110 ? 9.867 -33.938 0.935 1 93.56 110 LEU A N 1
ATOM 825 C CA . LEU A 1 110 ? 10.219 -34.656 2.162 1 93.56 110 LEU A CA 1
ATOM 826 C C . LEU A 1 110 ? 11.727 -34.688 2.344 1 93.56 110 LEU A C 1
ATOM 828 O O . LEU A 1 110 ? 12.242 -35.562 3.045 1 93.56 110 LEU A O 1
ATOM 832 N N . ALA A 1 111 ? 12.359 -33.875 1.664 1 89.5 111 ALA A N 1
ATOM 833 C CA . ALA A 1 111 ? 13.812 -33.844 1.774 1 89.5 111 ALA A CA 1
ATOM 834 C C . ALA A 1 111 ? 14.25 -33.656 3.227 1 89.5 111 ALA A C 1
ATOM 836 O O . ALA A 1 111 ? 13.609 -32.938 3.986 1 89.5 111 ALA A O 1
ATOM 837 N N . LYS A 1 112 ? 15.297 -34.469 3.498 1 76.75 112 LYS A N 1
ATOM 838 C CA . LYS A 1 112 ? 15.875 -34.375 4.836 1 76.75 112 LYS A CA 1
ATOM 839 C C . LYS A 1 112 ? 16.938 -33.281 4.902 1 76.75 112 LYS A C 1
ATOM 841 O O . LYS A 1 112 ? 17.406 -32.812 3.871 1 76.75 112 LYS A O 1
ATOM 846 N N . GLY A 1 113 ? 17.094 -32.688 6.027 1 64.69 113 GLY A N 1
ATOM 847 C CA . GLY A 1 113 ? 18.219 -31.766 6.215 1 64.69 113 GLY A CA 1
ATOM 848 C C . GLY A 1 113 ? 17.984 -30.734 7.297 1 64.69 113 GLY A C 1
ATOM 849 O O . GLY A 1 113 ? 16.844 -30.375 7.582 1 64.69 113 GLY A O 1
ATOM 850 N N . GLY A 1 114 ? 19.062 -30.328 7.82 1 57.72 114 GLY A N 1
ATOM 851 C CA . GLY A 1 114 ? 19.094 -29.469 8.992 1 57.72 114 GLY A CA 1
ATOM 852 C C . GLY A 1 114 ? 18.422 -30.094 10.203 1 57.72 114 GLY A C 1
ATOM 853 O O . GLY A 1 114 ? 18.281 -31.312 10.281 1 57.72 114 GLY A O 1
ATOM 854 N N . THR A 1 115 ? 18.109 -29.406 11.211 1 55.53 115 THR A N 1
ATOM 855 C CA . THR A 1 115 ? 17.516 -29.922 12.438 1 55.53 115 THR A CA 1
ATOM 856 C C . THR A 1 115 ? 16.062 -30.344 12.195 1 55.53 115 THR A C 1
ATOM 858 O O . THR A 1 115 ? 15.602 -31.328 12.781 1 55.53 115 THR A O 1
ATOM 861 N N . THR A 1 116 ? 15.367 -29.766 11.242 1 63.47 116 THR A N 1
ATOM 862 C CA . THR A 1 116 ? 13.93 -30 11.203 1 63.47 116 THR A CA 1
ATOM 863 C C . THR A 1 116 ? 13.477 -30.344 9.781 1 63.47 116 THR A C 1
ATOM 865 O O . THR A 1 116 ? 12.352 -30.797 9.586 1 63.47 116 THR A O 1
ATOM 868 N N . GLY A 1 117 ? 14.469 -30.438 8.742 1 74.25 117 GLY A N 1
ATOM 869 C CA . GLY A 1 117 ? 14.031 -30.641 7.371 1 74.25 117 GLY A CA 1
ATOM 870 C C . GLY A 1 117 ? 13.312 -29.453 6.781 1 74.25 117 GLY A C 1
ATOM 871 O O . GLY A 1 117 ? 13.492 -28.312 7.246 1 74.25 117 GLY A O 1
ATOM 872 N N . VAL A 1 118 ? 12.625 -29.688 5.609 1 88.25 118 VAL A N 1
ATOM 873 C CA . VAL A 1 118 ? 11.875 -28.625 4.93 1 88.25 118 VAL A CA 1
ATOM 874 C C . VAL A 1 118 ? 10.656 -28.234 5.766 1 88.25 118 VAL A C 1
ATOM 876 O O . VAL A 1 118 ? 9.945 -29.109 6.273 1 88.25 118 VAL A O 1
ATOM 879 N N . ASN A 1 119 ? 10.469 -26.953 6.008 1 88.88 119 ASN A N 1
ATOM 880 C CA . ASN A 1 119 ? 9.375 -26.469 6.836 1 88.88 119 ASN A CA 1
ATOM 881 C C . ASN A 1 119 ? 8.039 -26.547 6.102 1 88.88 119 ASN A C 1
ATOM 883 O O . ASN A 1 119 ? 7.043 -27.016 6.664 1 88.88 119 ASN A O 1
ATOM 887 N N . ILE A 1 120 ? 8.016 -26.078 4.859 1 93 120 ILE A N 1
ATOM 888 C CA . ILE A 1 120 ? 6.832 -26.219 4.023 1 93 120 ILE A CA 1
ATOM 889 C C . ILE A 1 120 ? 6.875 -27.547 3.287 1 93 120 ILE A C 1
ATOM 891 O O . ILE A 1 120 ? 7.477 -27.656 2.217 1 93 120 ILE A O 1
ATOM 895 N N . VAL A 1 121 ? 6.188 -28.516 3.812 1 95.25 121 VAL A N 1
ATOM 896 C CA . VAL A 1 121 ? 6.262 -29.875 3.312 1 95.25 121 VAL A CA 1
ATOM 897 C C . VAL A 1 121 ? 5.336 -30.047 2.109 1 95.25 121 VAL A C 1
ATOM 899 O O . VAL A 1 121 ? 5.633 -30.797 1.188 1 95.25 121 VAL A O 1
ATOM 902 N N . GLY A 1 122 ? 4.254 -29.359 2.193 1 97 122 GLY A N 1
ATOM 903 C CA . GLY A 1 122 ? 3.283 -29.5 1.12 1 97 122 GLY A CA 1
ATOM 904 C C . GLY A 1 122 ? 2.855 -28.156 0.539 1 97 122 GLY A C 1
ATOM 905 O O . GLY A 1 122 ? 2.674 -27.188 1.273 1 97 122 GLY A O 1
ATOM 906 N N . ARG A 1 123 ? 2.662 -28.125 -0.771 1 97.5 123 ARG A N 1
ATOM 907 C CA . ARG A 1 123 ? 2.094 -26.984 -1.495 1 97.5 123 ARG A CA 1
ATOM 908 C C . ARG A 1 123 ? 0.876 -27.406 -2.311 1 97.5 123 ARG A C 1
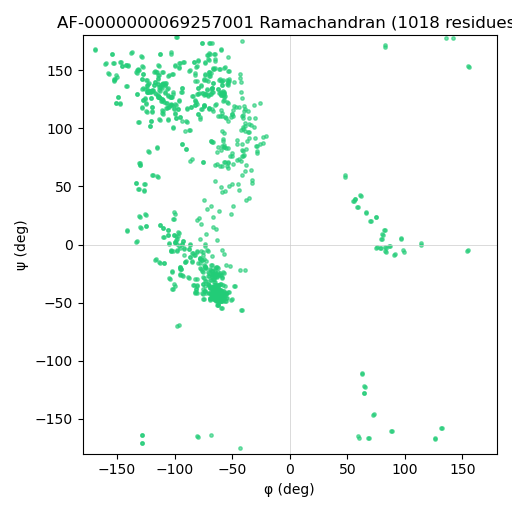ATOM 910 O O . ARG A 1 123 ? 1.006 -28.141 -3.291 1 97.5 123 ARG A O 1
ATOM 917 N N . MET A 1 124 ? -0.249 -26.875 -1.926 1 96.88 124 MET A N 1
ATOM 918 C CA . MET A 1 124 ? -1.518 -27.297 -2.512 1 96.88 124 MET A CA 1
ATOM 919 C C . MET A 1 124 ? -1.611 -26.875 -3.973 1 96.88 124 MET A C 1
ATOM 921 O O . MET A 1 124 ? -1.358 -25.719 -4.301 1 96.88 124 MET A O 1
ATOM 925 N N . LEU A 1 125 ? -1.982 -27.812 -4.82 1 96.31 125 LEU A N 1
ATOM 926 C CA . LEU A 1 125 ? -2.188 -27.531 -6.234 1 96.31 125 LEU A CA 1
ATOM 927 C C . LEU A 1 125 ? -3.672 -27.391 -6.551 1 96.31 125 LEU A C 1
ATOM 929 O O . LEU A 1 125 ? -4.055 -26.594 -7.418 1 96.31 125 LEU A O 1
ATOM 933 N N . THR A 1 126 ? -4.457 -28.203 -5.918 1 94.38 126 THR A N 1
ATOM 934 C CA . THR A 1 126 ? -5.895 -28.234 -6.156 1 94.38 126 THR A CA 1
ATOM 935 C C . THR A 1 126 ? -6.641 -28.734 -4.922 1 94.38 126 THR A C 1
ATOM 937 O O . THR A 1 126 ? -6.059 -29.406 -4.07 1 94.38 126 THR A O 1
ATOM 940 N N . ASP A 1 127 ? -7.883 -28.359 -4.828 1 92.38 127 ASP A N 1
ATOM 941 C CA . ASP A 1 127 ? -8.727 -28.828 -3.734 1 92.38 127 ASP A CA 1
ATOM 942 C C . ASP A 1 127 ? -9.594 -30 -4.18 1 92.38 127 ASP A C 1
ATOM 944 O O . ASP A 1 127 ? -10.453 -30.469 -3.426 1 92.38 127 ASP A O 1
ATOM 948 N N . ASN A 1 128 ? -9.328 -30.484 -5.398 1 91.38 128 ASN A N 1
ATOM 949 C CA . ASN A 1 128 ? -10.062 -31.609 -5.973 1 91.38 128 ASN A CA 1
ATOM 950 C C . ASN A 1 128 ? -9.133 -32.781 -6.277 1 91.38 128 ASN A C 1
ATOM 952 O O . ASN A 1 128 ? -8.352 -32.75 -7.227 1 91.38 128 ASN A O 1
ATOM 956 N N . ILE A 1 129 ? -9.32 -33.844 -5.617 1 92.06 129 ILE A N 1
ATOM 957 C CA . ILE A 1 129 ? -8.414 -35 -5.719 1 92.06 129 ILE A CA 1
ATOM 958 C C . ILE A 1 129 ? -8.633 -35.719 -7.051 1 92.06 129 ILE A C 1
ATOM 960 O O . ILE A 1 129 ? -7.77 -36.469 -7.508 1 92.06 129 ILE A O 1
ATOM 964 N N . ALA A 1 130 ? -9.727 -35.469 -7.637 1 91.56 130 ALA A N 1
ATOM 965 C CA . ALA A 1 130 ? -10.094 -36.188 -8.852 1 91.56 130 ALA A CA 1
ATOM 966 C C . ALA A 1 130 ? -9.383 -35.625 -10.07 1 91.56 130 ALA A C 1
ATOM 968 O O . ALA A 1 130 ? -9.312 -36.25 -11.125 1 91.56 130 ALA A O 1
ATOM 969 N N . VAL A 1 131 ? -8.852 -34.469 -9.922 1 93.06 131 VAL A N 1
ATOM 970 C CA . VAL A 1 131 ? -8.219 -33.781 -11.047 1 93.06 131 VAL A CA 1
ATOM 971 C C . VAL A 1 131 ? -6.898 -34.469 -11.391 1 93.06 131 VAL A C 1
ATOM 973 O O . VAL A 1 131 ? -6.109 -34.781 -10.5 1 93.06 131 VAL A O 1
ATOM 976 N N . GLU A 1 132 ? -6.707 -34.688 -12.68 1 93.88 132 GLU A N 1
ATOM 977 C CA . GLU A 1 132 ? -5.422 -35.219 -13.156 1 93.88 132 GLU A CA 1
ATOM 978 C C . GLU A 1 132 ? -4.426 -34.062 -13.367 1 93.88 132 GLU A C 1
ATOM 980 O O . GLU A 1 132 ? -4.742 -33.062 -14.031 1 93.88 132 GLU A O 1
ATOM 985 N N . ILE A 1 133 ? -3.283 -34.312 -12.727 1 96.5 133 ILE A N 1
ATOM 986 C CA . ILE A 1 133 ? -2.254 -33.281 -12.867 1 96.5 133 ILE A CA 1
ATOM 987 C C . ILE A 1 133 ? -1.321 -33.625 -14.023 1 96.5 133 ILE A C 1
ATOM 989 O O . ILE A 1 133 ? -0.302 -34.281 -13.82 1 96.5 133 ILE A O 1
ATOM 993 N N . ASP A 1 134 ? -1.719 -33.219 -15.188 1 95.62 134 ASP A N 1
ATOM 994 C CA . ASP A 1 134 ? -0.965 -33.469 -16.406 1 95.62 134 ASP A CA 1
ATOM 995 C C . ASP A 1 134 ? -0.73 -32.188 -17.203 1 95.62 134 ASP A C 1
ATOM 997 O O . ASP A 1 134 ? -0.913 -31.094 -16.688 1 95.62 134 ASP A O 1
ATOM 1001 N N . ARG A 1 135 ? -0.252 -32.344 -18.344 1 96.5 135 ARG A N 1
ATOM 1002 C CA . ARG A 1 135 ? 0.051 -31.219 -19.234 1 96.5 135 ARG A CA 1
ATOM 1003 C C . ARG A 1 135 ? -1.164 -30.312 -19.406 1 96.5 135 ARG A C 1
ATOM 1005 O O . ARG A 1 135 ? -1.039 -29.094 -19.359 1 96.5 135 ARG A O 1
ATOM 1012 N N . ASN A 1 136 ? -2.326 -30.844 -19.531 1 97.12 136 ASN A N 1
ATOM 1013 C CA . ASN A 1 136 ? -3.545 -30.078 -19.719 1 97.12 136 ASN A CA 1
ATOM 1014 C C . ASN A 1 136 ? -3.883 -29.25 -18.484 1 97.12 136 ASN A C 1
ATOM 1016 O O . ASN A 1 136 ? -4.402 -28.125 -18.609 1 97.12 136 ASN A O 1
ATOM 1020 N N . PHE A 1 137 ? -3.633 -29.875 -17.406 1 97 137 PHE A N 1
ATOM 1021 C CA . PHE A 1 137 ? -3.809 -29.141 -16.156 1 97 137 PHE A CA 1
ATOM 1022 C C . PHE A 1 137 ? -2.994 -27.859 -16.156 1 97 137 PHE A C 1
ATOM 1024 O O . PHE A 1 137 ? -3.512 -26.781 -15.836 1 97 137 PHE A O 1
ATOM 1031 N N . PHE A 1 138 ? -1.771 -27.922 -16.562 1 98.38 138 PHE A N 1
ATOM 1032 C CA . PHE A 1 138 ? -0.869 -26.781 -16.547 1 98.38 138 PHE A CA 1
ATOM 1033 C C . PHE A 1 138 ? -1.205 -25.812 -17.688 1 98.38 138 PHE A C 1
ATOM 1035 O O . PHE A 1 138 ? -1.048 -24.609 -17.547 1 98.38 138 PHE A O 1
ATOM 1042 N N . ILE A 1 139 ? -1.652 -26.297 -18.828 1 98.19 139 ILE A N 1
ATOM 1043 C CA . ILE A 1 139 ? -2.098 -25.438 -19.906 1 98.19 139 ILE A CA 1
ATOM 1044 C C . ILE A 1 139 ? -3.227 -24.531 -19.422 1 98.19 139 ILE A C 1
ATOM 1046 O O . ILE A 1 139 ? -3.203 -23.328 -19.656 1 98.19 139 ILE A O 1
ATOM 1050 N N . ALA A 1 140 ? -4.176 -25.125 -18.703 1 96.38 140 ALA A N 1
ATOM 1051 C CA . ALA A 1 140 ? -5.312 -24.359 -18.203 1 96.38 140 ALA A CA 1
ATOM 1052 C C . ALA A 1 140 ? -4.855 -23.281 -17.219 1 96.38 140 ALA A C 1
ATOM 1054 O O . ALA A 1 140 ? -5.348 -22.141 -17.266 1 96.38 140 ALA A O 1
ATOM 1055 N N . ARG A 1 141 ? -3.916 -23.609 -16.375 1 96.19 141 ARG A N 1
ATOM 1056 C CA . ARG A 1 141 ? -3.422 -22.641 -15.383 1 96.19 141 ARG A CA 1
ATOM 1057 C C . ARG A 1 141 ? -2.652 -21.516 -16.062 1 96.19 141 ARG A C 1
ATOM 1059 O O . ARG A 1 141 ? -2.801 -20.344 -15.688 1 96.19 141 ARG A O 1
ATOM 1066 N N . ILE A 1 142 ? -1.843 -21.812 -17.031 1 98.12 142 ILE A N 1
ATOM 1067 C CA . ILE A 1 142 ? -1.038 -20.828 -17.734 1 98.12 142 ILE A CA 1
ATOM 1068 C C . ILE A 1 142 ? -1.944 -19.922 -18.562 1 98.12 142 ILE A C 1
ATOM 1070 O O . ILE A 1 142 ? -1.728 -18.703 -18.625 1 98.12 142 ILE A O 1
ATOM 1074 N N . ARG A 1 143 ? -2.967 -20.469 -19.125 1 96.5 143 ARG A N 1
ATOM 1075 C CA . ARG A 1 143 ? -3.916 -19.656 -19.891 1 96.5 143 ARG A CA 1
ATOM 1076 C C . ARG A 1 143 ? -4.637 -18.656 -19 1 96.5 143 ARG A C 1
ATOM 1078 O O . ARG A 1 143 ? -4.836 -17.5 -19.375 1 96.5 143 ARG A O 1
ATOM 1085 N N . ARG A 1 144 ? -5.039 -19.125 -17.891 1 92.56 144 ARG A N 1
ATOM 1086 C CA . ARG A 1 144 ? -5.691 -18.234 -16.938 1 92.56 144 ARG A CA 1
ATOM 1087 C C . ARG A 1 144 ? -4.754 -17.109 -16.516 1 92.56 144 ARG A C 1
ATOM 1089 O O . ARG A 1 144 ? -5.168 -15.953 -16.422 1 92.56 144 ARG A O 1
ATOM 1096 N N . ALA A 1 145 ? -3.561 -17.438 -16.219 1 95.12 145 ALA A N 1
ATOM 1097 C CA . ALA A 1 145 ? -2.564 -16.438 -15.859 1 95.12 145 ALA A CA 1
ATOM 1098 C C . ALA A 1 145 ? -2.371 -15.438 -17 1 95.12 145 ALA A C 1
ATOM 1100 O O . ALA A 1 145 ? -2.289 -14.227 -16.766 1 95.12 145 ALA A O 1
ATOM 1101 N N . LEU A 1 146 ? -2.297 -15.93 -18.203 1 95.19 146 LEU A N 1
ATOM 1102 C CA . LEU A 1 146 ? -2.125 -15.094 -19.375 1 95.19 146 LEU A CA 1
ATOM 1103 C C . LEU A 1 146 ? -3.312 -14.156 -19.562 1 95.19 146 LEU A C 1
ATOM 1105 O O . LEU A 1 146 ? -3.135 -12.984 -19.906 1 95.19 146 LEU A O 1
ATOM 1109 N N . GLU A 1 147 ? -4.488 -14.633 -19.297 1 89.56 147 GLU A N 1
ATOM 1110 C CA . GLU A 1 147 ? -5.691 -13.812 -19.422 1 89.56 147 GLU A CA 1
ATOM 1111 C C . GLU A 1 147 ? -5.633 -12.602 -18.5 1 89.56 147 GLU A C 1
ATOM 1113 O O . GLU A 1 147 ? -5.973 -11.484 -18.906 1 89.56 147 GLU A O 1
ATOM 1118 N N . HIS A 1 148 ? -5.207 -12.844 -17.359 1 88.75 148 HIS A N 1
ATOM 1119 C CA . HIS A 1 148 ? -5.062 -11.742 -16.422 1 88.75 148 HIS A CA 1
ATOM 1120 C C . HIS A 1 148 ? -4.07 -10.703 -16.922 1 88.75 148 HIS A C 1
ATOM 1122 O O . HIS A 1 148 ? -4.332 -9.5 -16.859 1 88.75 148 HIS A O 1
ATOM 1128 N N . ARG A 1 149 ? -2.965 -11.164 -17.469 1 92.12 149 ARG A N 1
ATOM 1129 C CA . ARG A 1 149 ? -1.936 -10.25 -17.969 1 92.12 149 ARG A CA 1
ATOM 1130 C C . ARG A 1 149 ? -2.395 -9.539 -19.234 1 92.12 149 ARG A C 1
ATOM 1132 O O . ARG A 1 149 ? -2.09 -8.359 -19.438 1 92.12 149 ARG A O 1
ATOM 1139 N N . GLU A 1 150 ? -3.127 -10.188 -20 1 88.38 150 GLU A N 1
ATOM 1140 C CA . GLU A 1 150 ? -3.637 -9.578 -21.219 1 88.38 150 GLU A CA 1
ATOM 1141 C C . GLU A 1 150 ? -4.66 -8.484 -20.906 1 88.38 150 GLU A C 1
ATOM 1143 O O . GLU A 1 150 ? -4.758 -7.492 -21.641 1 88.38 150 GLU A O 1
ATOM 1148 N N . GLN A 1 151 ? -5.324 -8.68 -19.844 1 80.06 151 GLN A N 1
ATOM 1149 C CA . GLN A 1 151 ? -6.293 -7.676 -19.422 1 80.06 151 GLN A CA 1
ATOM 1150 C C . GLN A 1 151 ? -5.59 -6.465 -18.812 1 80.06 151 GLN A C 1
ATOM 1152 O O . GLN A 1 151 ? -6.059 -5.336 -18.938 1 80.06 151 GLN A O 1
ATOM 1157 N N . THR A 1 152 ? -4.461 -6.66 -18.25 1 83.12 152 THR A N 1
ATOM 1158 C CA . THR A 1 152 ? -3.816 -5.605 -17.469 1 83.12 152 THR A CA 1
ATOM 1159 C C . THR A 1 152 ? -2.725 -4.922 -18.281 1 83.12 152 THR A C 1
ATOM 1161 O O . THR A 1 152 ? -2.438 -3.74 -18.078 1 83.12 152 THR A O 1
ATOM 1164 N N . PHE A 1 153 ? -2.051 -5.66 -19.125 1 83.06 153 PHE A N 1
ATOM 1165 C CA . PHE A 1 153 ? -0.95 -5.152 -19.922 1 83.06 153 PHE A CA 1
ATOM 1166 C C . PHE A 1 153 ? -1.256 -5.309 -21.406 1 83.06 153 PHE A C 1
ATOM 1168 O O . PHE A 1 153 ? -0.453 -5.867 -22.156 1 83.06 153 PHE A O 1
ATOM 1175 N N . ARG A 1 154 ? -2.242 -4.73 -21.797 1 79.06 154 ARG A N 1
ATOM 1176 C CA . ARG A 1 154 ? -2.691 -4.91 -23.172 1 79.06 154 ARG A CA 1
ATOM 1177 C C . ARG A 1 154 ? -1.617 -4.469 -24.156 1 79.06 154 ARG A C 1
ATOM 1179 O O . ARG A 1 154 ? -1.079 -3.365 -24.047 1 79.06 154 ARG A O 1
ATOM 1186 N N . GLY A 1 155 ? -1.354 -5.348 -25.031 1 80.5 155 GLY A N 1
ATOM 1187 C CA . GLY A 1 155 ? -0.425 -5.031 -26.094 1 80.5 155 GLY A CA 1
ATOM 1188 C C . GLY A 1 155 ? 1.028 -5.102 -25.672 1 80.5 155 GLY A C 1
ATOM 1189 O O . GLY A 1 155 ? 1.932 -4.891 -26.484 1 80.5 155 GLY A O 1
ATOM 1190 N N . GLN A 1 156 ? 1.215 -5.371 -24.453 1 87.31 156 GLN A N 1
ATOM 1191 C CA . GLN A 1 156 ? 2.582 -5.48 -23.969 1 87.31 156 GLN A CA 1
ATOM 1192 C C . GLN A 1 156 ? 3.021 -6.941 -23.875 1 87.31 156 GLN A C 1
ATOM 1194 O O . GLN A 1 156 ? 2.186 -7.844 -23.812 1 87.31 156 GLN A O 1
ATOM 1199 N N . SER A 1 157 ? 4.316 -7.125 -23.984 1 92.62 157 SER A N 1
ATOM 1200 C CA . SER A 1 157 ? 4.844 -8.484 -23.969 1 92.62 157 SER A CA 1
ATOM 1201 C C . SER A 1 157 ? 5.977 -8.633 -22.953 1 92.62 157 SER A C 1
ATOM 1203 O O . SER A 1 157 ? 6.785 -9.555 -23.047 1 92.62 157 SER A O 1
ATOM 1205 N N . ASN A 1 158 ? 6.137 -7.711 -22.078 1 94 158 ASN A N 1
ATOM 1206 C CA . ASN A 1 158 ? 7.148 -7.746 -21.016 1 94 158 ASN A CA 1
ATOM 1207 C C . ASN A 1 158 ? 6.516 -7.66 -19.641 1 94 158 ASN A C 1
ATOM 1209 O O . ASN A 1 158 ? 6.156 -6.574 -19.172 1 94 158 ASN A O 1
ATOM 1213 N N . TYR A 1 159 ? 6.398 -8.781 -18.938 1 94.5 159 TYR A N 1
ATOM 1214 C CA . TYR A 1 159 ? 5.785 -8.859 -17.609 1 94.5 159 TYR A CA 1
ATOM 1215 C C . TYR A 1 159 ? 6.043 -10.219 -16.969 1 94.5 159 TYR A C 1
ATOM 1217 O O . TYR A 1 159 ? 6.551 -11.133 -17.625 1 94.5 159 TYR A O 1
ATOM 1225 N N . ARG A 1 160 ? 5.77 -10.336 -15.719 1 95.56 160 ARG A N 1
ATOM 1226 C CA . ARG A 1 160 ? 5.758 -11.625 -15.047 1 95.56 160 ARG A CA 1
ATOM 1227 C C . ARG A 1 160 ? 4.492 -12.406 -15.383 1 95.56 160 ARG A C 1
ATOM 1229 O O . ARG A 1 160 ? 3.389 -12 -15.008 1 95.56 160 ARG A O 1
ATOM 1236 N N . LEU A 1 161 ? 4.68 -13.484 -16 1 96.88 161 LEU A N 1
ATOM 1237 C CA . LEU A 1 161 ? 3.568 -14.305 -16.484 1 96.88 161 LEU A CA 1
ATOM 1238 C C . LEU A 1 161 ? 3.023 -15.18 -15.359 1 96.88 161 LEU A C 1
ATOM 1240 O O . LEU A 1 161 ? 1.812 -15.391 -15.258 1 96.88 161 LEU A O 1
ATOM 1244 N N . LEU A 1 162 ? 3.941 -15.742 -14.586 1 96.88 162 LEU A N 1
ATOM 1245 C CA . LEU A 1 162 ? 3.578 -16.578 -13.453 1 96.88 162 LEU A CA 1
ATOM 1246 C C . LEU A 1 162 ? 4.266 -16.109 -12.18 1 96.88 162 LEU A C 1
ATOM 1248 O O . LEU A 1 162 ? 5.477 -15.859 -12.172 1 96.88 162 LEU A O 1
ATOM 1252 N N . ASN A 1 163 ? 3.461 -16.047 -11.133 1 94.31 163 ASN A N 1
ATOM 1253 C CA . ASN A 1 163 ? 4.008 -15.602 -9.859 1 94.31 163 ASN A CA 1
ATOM 1254 C C . ASN A 1 163 ? 3.713 -16.594 -8.742 1 94.31 163 ASN A C 1
ATOM 1256 O O . ASN A 1 163 ? 3.199 -16.219 -7.688 1 94.31 163 ASN A O 1
ATOM 1260 N N . GLY A 1 164 ? 4.027 -17.797 -8.961 1 94.88 164 GLY A N 1
ATOM 1261 C CA . GLY A 1 164 ? 3.967 -18.828 -7.93 1 94.88 164 GLY A CA 1
ATOM 1262 C C . GLY A 1 164 ? 2.557 -19.094 -7.445 1 94.88 164 GLY A C 1
ATOM 1263 O O . GLY A 1 164 ? 1.652 -19.328 -8.25 1 94.88 164 GLY A O 1
ATOM 1264 N N . GLU A 1 165 ? 2.381 -19.031 -6.098 1 94.31 165 GLU A N 1
ATOM 1265 C CA . GLU A 1 165 ? 1.098 -19.297 -5.453 1 94.31 165 GLU A CA 1
ATOM 1266 C C . GLU A 1 165 ? 0.022 -18.344 -5.953 1 94.31 165 GLU A C 1
ATOM 1268 O O . GLU A 1 165 ? -1.151 -18.703 -6.043 1 94.31 165 GLU A O 1
ATOM 1273 N N . GLY A 1 166 ? 0.484 -17.172 -6.348 1 92 166 GLY A N 1
ATOM 1274 C CA . GLY A 1 166 ? -0.463 -16.172 -6.785 1 92 166 GLY A CA 1
ATOM 1275 C C . GLY A 1 166 ? -1.19 -16.547 -8.062 1 92 166 GLY A C 1
ATOM 1276 O O . GLY A 1 166 ? -2.299 -16.062 -8.312 1 92 166 GLY A O 1
ATOM 1277 N N . ASP A 1 167 ? -0.596 -17.359 -8.836 1 94.06 167 ASP A N 1
ATOM 1278 C CA . ASP A 1 167 ? -1.205 -17.875 -10.055 1 94.06 167 ASP A CA 1
ATOM 1279 C C . ASP A 1 167 ? -1.536 -19.359 -9.922 1 94.06 167 ASP A C 1
ATOM 1281 O O . ASP A 1 167 ? -1.688 -20.062 -10.922 1 94.06 167 ASP A O 1
ATOM 1285 N N . LEU A 1 168 ? -1.512 -19.812 -8.758 1 94.56 168 LEU A N 1
ATOM 1286 C CA . LEU A 1 168 ? -1.904 -21.172 -8.391 1 94.56 168 LEU A CA 1
ATOM 1287 C C . LEU A 1 168 ? -0.941 -22.188 -8.984 1 94.56 168 LEU A C 1
ATOM 1289 O O . LEU A 1 168 ? -1.354 -23.297 -9.367 1 94.56 168 LEU A O 1
ATOM 1293 N N . LEU A 1 169 ? 0.264 -21.828 -9.211 1 96.75 169 LEU A N 1
ATOM 1294 C CA . LEU A 1 169 ? 1.372 -22.703 -9.555 1 96.75 169 LEU A CA 1
ATOM 1295 C C . LEU A 1 169 ? 2.518 -22.562 -8.562 1 96.75 169 LEU A C 1
ATOM 1297 O O . LEU A 1 169 ? 3.529 -21.922 -8.867 1 96.75 169 LEU A O 1
ATOM 1301 N N . PRO A 1 170 ? 2.359 -23.219 -7.438 1 96.12 170 PRO A N 1
ATOM 1302 C CA . PRO A 1 170 ? 3.295 -23 -6.332 1 96.12 170 PRO A CA 1
ATOM 1303 C C . PRO A 1 170 ? 4.742 -23.297 -6.719 1 96.12 170 PRO A C 1
ATOM 1305 O O . PRO A 1 170 ? 5.035 -24.359 -7.277 1 96.12 170 PRO A O 1
ATOM 1308 N N . GLY A 1 171 ? 5.609 -22.297 -6.406 1 95.25 171 GLY A N 1
ATOM 1309 C CA . GLY A 1 171 ? 7.043 -22.469 -6.582 1 95.25 171 GLY A CA 1
ATOM 1310 C C . GLY A 1 171 ? 7.496 -22.266 -8.016 1 95.25 171 GLY A C 1
ATOM 1311 O O . GLY A 1 171 ? 8.641 -22.562 -8.359 1 95.25 171 GLY A O 1
ATOM 1312 N N . VAL A 1 172 ? 6.625 -21.797 -8.875 1 97 172 VAL A N 1
ATOM 1313 C CA . VAL A 1 172 ? 6.957 -21.625 -10.289 1 97 172 VAL A CA 1
ATOM 1314 C C . VAL A 1 172 ? 6.809 -20.156 -10.68 1 97 172 VAL A C 1
ATOM 1316 O O . VAL A 1 172 ? 5.723 -19.594 -10.555 1 97 172 VAL A O 1
ATOM 1319 N N . LEU A 1 173 ? 7.852 -19.562 -11.094 1 96.25 173 LEU A N 1
ATOM 1320 C CA . LEU A 1 173 ? 7.84 -18.219 -11.648 1 96.25 173 LEU A CA 1
ATOM 1321 C C . LEU A 1 173 ? 8.141 -18.234 -13.148 1 96.25 173 LEU A C 1
ATOM 1323 O O . LEU A 1 173 ? 8.852 -19.125 -13.625 1 96.25 173 LEU A O 1
ATOM 1327 N N . CYS A 1 174 ? 7.582 -17.328 -13.836 1 97.75 174 CYS A N 1
ATOM 1328 C CA . CYS A 1 174 ? 7.891 -17.188 -15.25 1 97.75 174 CYS A CA 1
ATOM 1329 C C . CYS A 1 174 ? 7.773 -15.727 -15.695 1 97.75 174 CYS A C 1
ATOM 1331 O O . CYS A 1 174 ? 6.75 -15.086 -15.461 1 97.75 174 CYS A O 1
ATOM 1333 N N . ASP A 1 175 ? 8.797 -15.266 -16.281 1 96.75 175 ASP A N 1
ATOM 1334 C CA . ASP A 1 175 ? 8.805 -13.914 -16.828 1 96.75 175 ASP A CA 1
ATOM 1335 C C . ASP A 1 175 ? 8.82 -13.938 -18.344 1 96.75 175 ASP A C 1
ATOM 1337 O O . ASP A 1 175 ? 9.508 -14.758 -18.953 1 96.75 175 ASP A O 1
ATOM 1341 N N . ARG A 1 176 ? 8.047 -13.055 -18.906 1 96.88 176 ARG A N 1
ATOM 1342 C CA . ARG A 1 176 ? 7.973 -12.93 -20.359 1 96.88 176 ARG A CA 1
ATOM 1343 C C . ARG A 1 176 ? 8.773 -11.727 -20.844 1 96.88 176 ARG A C 1
ATOM 1345 O O . ARG A 1 176 ? 8.523 -10.594 -20.422 1 96.88 176 ARG A O 1
ATOM 1352 N N . TYR A 1 177 ? 9.742 -11.93 -21.672 1 95.25 177 TYR A N 1
ATOM 1353 C CA . TYR A 1 177 ? 10.555 -10.93 -22.359 1 95.25 177 TYR A CA 1
ATOM 1354 C C . TYR A 1 177 ? 10.344 -11 -23.859 1 95.25 177 TYR A C 1
ATOM 1356 O O . TYR A 1 177 ? 11.148 -11.586 -24.578 1 95.25 177 TYR A O 1
ATOM 1364 N N . GLY A 1 178 ? 9.234 -10.305 -24.344 1 93.81 178 GLY A N 1
ATOM 1365 C CA . GLY A 1 178 ? 8.867 -10.445 -25.75 1 93.81 178 GLY A CA 1
ATOM 1366 C C . GLY A 1 178 ? 8.492 -11.867 -26.125 1 93.81 178 GLY A C 1
ATOM 1367 O O . GLY A 1 178 ? 7.539 -12.43 -25.578 1 93.81 178 GLY A O 1
ATOM 1368 N N . ASP A 1 179 ? 9.32 -12.438 -26.891 1 95.12 179 ASP A N 1
ATOM 1369 C CA . ASP A 1 179 ? 9.039 -13.797 -27.344 1 95.12 179 ASP A CA 1
ATOM 1370 C C . ASP A 1 179 ? 9.922 -14.812 -26.625 1 95.12 179 ASP A C 1
ATOM 1372 O O . ASP A 1 179 ? 10.031 -15.961 -27.062 1 95.12 179 ASP A O 1
ATOM 1376 N N . THR A 1 180 ? 10.539 -14.398 -25.625 1 97.12 180 THR A N 1
ATOM 1377 C CA . THR A 1 180 ? 11.375 -15.273 -24.812 1 97.12 180 THR A CA 1
ATOM 1378 C C . THR A 1 180 ? 10.828 -15.367 -23.391 1 97.12 180 THR A C 1
ATOM 1380 O O . THR A 1 180 ? 10.383 -14.367 -22.828 1 97.12 180 THR A O 1
ATOM 1383 N N . LEU A 1 181 ? 10.883 -16.594 -22.828 1 97.81 181 LEU A N 1
ATOM 1384 C CA . LEU A 1 181 ? 10.414 -16.812 -21.469 1 97.81 181 LEU A CA 1
ATOM 1385 C C . LEU A 1 181 ? 11.57 -17.203 -20.547 1 97.81 181 LEU A C 1
ATOM 1387 O O . LEU A 1 181 ? 12.516 -17.859 -20.984 1 97.81 181 LEU A O 1
ATOM 1391 N N . CYS A 1 182 ? 11.523 -16.75 -19.406 1 97.31 182 CYS A N 1
ATOM 1392 C CA . CYS A 1 182 ? 12.406 -17.203 -18.328 1 97.31 182 CYS A CA 1
ATOM 1393 C C . CYS A 1 182 ? 11.617 -17.938 -17.25 1 97.31 182 CYS A C 1
ATOM 1395 O O . CYS A 1 182 ? 10.891 -17.297 -16.469 1 97.31 182 CYS A O 1
ATOM 1397 N N . LEU A 1 183 ? 11.758 -19.203 -17.188 1 97.69 183 LEU A N 1
ATOM 1398 C CA . LEU A 1 183 ? 11.078 -20.062 -16.203 1 97.69 183 LEU A CA 1
ATOM 1399 C C . LEU A 1 183 ? 11.984 -20.328 -15.008 1 97.69 183 LEU A C 1
ATOM 1401 O O . LEU A 1 183 ? 13.109 -20.812 -15.172 1 97.69 183 LEU A O 1
ATOM 1405 N N . GLN A 1 184 ? 11.516 -20.016 -13.852 1 96.25 184 GLN A N 1
ATOM 1406 C CA . GLN A 1 184 ? 12.312 -20.219 -12.648 1 96.25 184 GLN A CA 1
ATOM 1407 C C . GLN A 1 184 ? 11.586 -21.094 -11.641 1 96.25 184 GLN A C 1
ATOM 1409 O O . GLN A 1 184 ? 10.414 -20.859 -11.336 1 96.25 184 GLN A O 1
ATOM 1414 N N . PHE A 1 185 ? 12.281 -22.078 -11.141 1 96.5 185 PHE A N 1
ATOM 1415 C CA . PHE A 1 185 ? 11.758 -22.922 -10.07 1 96.5 185 PHE A CA 1
ATOM 1416 C C . PHE A 1 185 ? 12.336 -22.5 -8.719 1 96.5 185 PHE A C 1
ATOM 1418 O O . PHE A 1 185 ? 13.547 -22.594 -8.5 1 96.5 185 PHE A O 1
ATOM 1425 N N . THR A 1 186 ? 11.484 -22.062 -7.828 1 93.38 186 THR A N 1
ATOM 1426 C CA . THR A 1 186 ? 11.922 -21.703 -6.48 1 93.38 186 THR A CA 1
ATOM 1427 C C .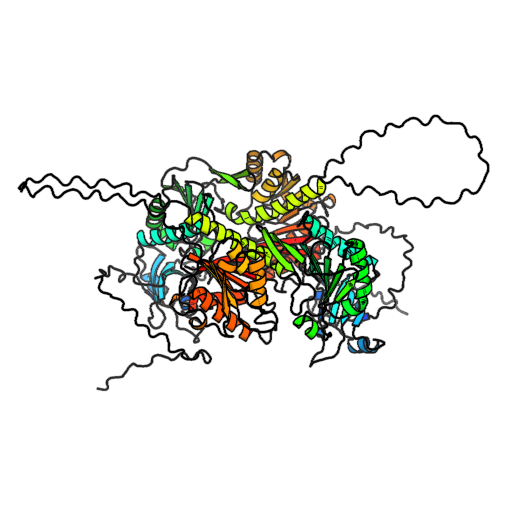 THR A 1 186 ? 11.734 -22.875 -5.523 1 93.38 186 THR A C 1
ATOM 1429 O O . THR A 1 186 ? 12.352 -22.906 -4.457 1 93.38 186 THR A O 1
ATOM 1432 N N . ALA A 1 187 ? 10.875 -23.828 -5.844 1 94.94 187 ALA A N 1
ATOM 1433 C CA . ALA A 1 187 ? 10.625 -25.031 -5.051 1 94.94 187 ALA A CA 1
ATOM 1434 C C . ALA A 1 187 ? 11.094 -26.281 -5.781 1 94.94 187 ALA A C 1
ATOM 1436 O O . ALA A 1 187 ? 11.109 -26.312 -7.012 1 94.94 187 ALA A O 1
ATOM 1437 N N . LEU A 1 188 ? 11.414 -27.297 -5.047 1 95.19 188 LEU A N 1
ATOM 1438 C CA . LEU A 1 188 ? 11.984 -28.531 -5.594 1 95.19 188 LEU A CA 1
ATOM 1439 C C . LEU A 1 188 ? 10.914 -29.359 -6.293 1 95.19 188 LEU A C 1
ATOM 1441 O O . LEU A 1 188 ? 11.148 -29.875 -7.387 1 95.19 188 LEU A O 1
ATOM 1445 N N . ALA A 1 189 ? 9.781 -29.469 -5.727 1 96.38 189 ALA A N 1
ATOM 1446 C CA . ALA A 1 189 ? 8.773 -30.453 -6.148 1 96.38 189 ALA A CA 1
ATOM 1447 C C . ALA A 1 189 ? 8.289 -30.156 -7.566 1 96.38 189 ALA A C 1
ATOM 1449 O O . ALA A 1 189 ? 8.242 -31.047 -8.414 1 96.38 189 ALA A O 1
ATOM 1450 N N . PRO A 1 190 ? 7.934 -28.938 -7.852 1 97.25 190 PRO A N 1
ATOM 1451 C CA . PRO A 1 190 ? 7.477 -28.688 -9.227 1 97.25 190 PRO A CA 1
ATOM 1452 C C . PRO A 1 190 ? 8.578 -28.891 -10.258 1 97.25 190 PRO A C 1
ATOM 1454 O O . PRO A 1 190 ? 8.297 -29.281 -11.398 1 97.25 190 PRO A O 1
ATOM 1457 N N . GLU A 1 191 ? 9.742 -28.625 -9.93 1 96.5 191 GLU A N 1
ATOM 1458 C CA . GLU A 1 191 ? 10.875 -28.844 -10.828 1 96.5 191 GLU A CA 1
ATOM 1459 C C . GLU A 1 191 ? 11.023 -30.328 -11.172 1 96.5 191 GLU A C 1
ATOM 1461 O O . GLU A 1 191 ? 11.117 -30.703 -12.344 1 96.5 191 GLU A O 1
ATOM 1466 N N . VAL A 1 192 ? 11.055 -31.125 -10.18 1 95.12 192 VAL A N 1
ATOM 1467 C CA . VAL A 1 192 ? 11.375 -32.531 -10.336 1 95.12 192 VAL A CA 1
ATOM 1468 C C . VAL A 1 192 ? 10.18 -33.281 -10.93 1 95.12 192 VAL A C 1
ATOM 1470 O O . VAL A 1 192 ? 10.336 -34.125 -11.805 1 95.12 192 VAL A O 1
ATOM 1473 N N . LEU A 1 193 ? 9.031 -32.938 -10.531 1 95.75 193 LEU A N 1
ATOM 1474 C CA . LEU A 1 193 ? 7.852 -33.719 -10.867 1 95.75 193 LEU A CA 1
ATOM 1475 C C . LEU A 1 193 ? 7.262 -33.281 -12.195 1 95.75 193 LEU A C 1
ATOM 1477 O O . LEU A 1 193 ? 6.648 -34.062 -12.914 1 95.75 193 LEU A O 1
ATOM 1481 N N . PHE A 1 194 ? 7.477 -31.938 -12.539 1 97.5 194 PHE A N 1
ATOM 1482 C CA . PHE A 1 194 ? 6.609 -31.469 -13.617 1 97.5 194 PHE A CA 1
ATOM 1483 C C . PHE A 1 194 ? 7.367 -30.547 -14.562 1 97.5 194 PHE A C 1
ATOM 1485 O O . PHE A 1 194 ? 6.762 -29.812 -15.352 1 97.5 194 PHE A O 1
ATOM 1492 N N . ARG A 1 195 ? 8.602 -30.438 -14.523 1 97.19 195 ARG A N 1
ATOM 1493 C CA . ARG A 1 195 ? 9.383 -29.578 -15.406 1 97.19 195 ARG A CA 1
ATOM 1494 C C . ARG A 1 195 ? 9.008 -29.812 -16.875 1 97.19 195 ARG A C 1
ATOM 1496 O O . ARG A 1 195 ? 8.781 -28.859 -17.625 1 97.19 195 ARG A O 1
ATOM 1503 N N . LYS A 1 196 ? 8.93 -31.031 -17.25 1 97.62 196 LYS A N 1
ATOM 1504 C CA . LYS A 1 196 ? 8.625 -31.375 -18.641 1 97.62 196 LYS A CA 1
ATOM 1505 C C . LYS A 1 196 ? 7.234 -30.875 -19.031 1 97.62 196 LYS A C 1
ATOM 1507 O O . LYS A 1 196 ? 7.07 -30.219 -20.062 1 97.62 196 LYS A O 1
ATOM 1512 N N . GLU A 1 197 ? 6.223 -31.219 -18.219 1 98 197 GLU A N 1
ATOM 1513 C CA . GLU A 1 197 ? 4.84 -30.828 -18.484 1 98 197 GLU A CA 1
ATOM 1514 C C . GLU A 1 197 ? 4.695 -29.312 -18.531 1 98 197 GLU A C 1
ATOM 1516 O O . GLU A 1 197 ? 3.951 -28.766 -19.344 1 98 197 GLU A O 1
ATOM 1521 N N . LEU A 1 198 ? 5.398 -28.656 -17.641 1 98.44 198 LEU A N 1
ATOM 1522 C CA . LEU A 1 198 ? 5.336 -27.188 -17.594 1 98.44 198 LEU A CA 1
ATOM 1523 C C . LEU A 1 198 ? 5.961 -26.578 -18.828 1 98.44 198 LEU A C 1
ATOM 1525 O O . LEU A 1 198 ? 5.406 -25.625 -19.406 1 98.44 198 LEU A O 1
ATOM 1529 N N . LEU A 1 199 ? 7.078 -27.078 -19.281 1 98.44 199 LEU A N 1
ATOM 1530 C CA . LEU A 1 199 ? 7.727 -26.594 -20.5 1 98.44 199 LEU A CA 1
ATOM 1531 C C . LEU A 1 199 ? 6.828 -26.797 -21.703 1 98.44 199 LEU A C 1
ATOM 1533 O O . LEU A 1 199 ? 6.672 -25.891 -22.531 1 98.44 199 LEU A O 1
ATOM 1537 N N . GLU A 1 200 ? 6.234 -27.953 -21.766 1 98.31 200 GLU A N 1
ATOM 1538 C CA . GLU A 1 200 ? 5.336 -28.25 -22.875 1 98.31 200 GLU A CA 1
ATOM 1539 C C . GLU A 1 200 ? 4.117 -27.344 -22.875 1 98.31 200 GLU A C 1
ATOM 1541 O O . GLU A 1 200 ? 3.691 -26.859 -23.922 1 98.31 200 GLU A O 1
ATOM 1546 N N . ALA A 1 201 ? 3.6 -27.156 -21.719 1 98.62 201 ALA A N 1
ATOM 1547 C CA . ALA A 1 201 ? 2.438 -26.281 -21.578 1 98.62 201 ALA A CA 1
ATOM 1548 C C . ALA A 1 201 ? 2.777 -24.859 -22 1 98.62 201 ALA A C 1
ATOM 1550 O O . ALA A 1 201 ? 1.997 -24.203 -22.688 1 98.62 201 ALA A O 1
ATOM 1551 N N . LEU A 1 202 ? 3.91 -24.344 -21.562 1 98.69 202 LEU A N 1
ATOM 1552 C CA . LEU A 1 202 ? 4.348 -23 -21.922 1 98.69 202 LEU A CA 1
ATOM 1553 C C . LEU A 1 202 ? 4.543 -22.875 -23.422 1 98.69 202 LEU A C 1
ATOM 1555 O O . LEU A 1 202 ? 4.18 -21.859 -24.016 1 98.69 202 LEU A O 1
ATOM 1559 N N . LYS A 1 203 ? 5.109 -23.875 -24.078 1 98.25 203 LYS A N 1
ATOM 1560 C CA . LYS A 1 203 ? 5.293 -23.875 -25.531 1 98.25 203 LYS A CA 1
ATOM 1561 C C . LYS A 1 203 ? 3.949 -23.797 -26.25 1 98.25 203 LYS A C 1
ATOM 1563 O O . LYS A 1 203 ? 3.803 -23.062 -27.234 1 98.25 203 LYS A O 1
ATOM 1568 N N . GLU A 1 204 ? 3.084 -24.547 -25.688 1 98.06 204 GLU A N 1
ATOM 1569 C CA . GLU A 1 204 ? 1.771 -24.625 -26.328 1 98.06 204 GLU A CA 1
ATOM 1570 C C . GLU A 1 204 ? 1.031 -23.297 -26.219 1 98.06 204 GLU A C 1
ATOM 1572 O O . GLU A 1 204 ? 0.467 -22.812 -27.203 1 98.06 204 GLU A O 1
ATOM 1577 N N . VAL A 1 205 ? 1.016 -22.688 -25.078 1 98.12 205 VAL A N 1
ATOM 1578 C CA . VAL A 1 205 ? 0.193 -21.516 -24.812 1 98.12 205 VAL A CA 1
ATOM 1579 C C . VAL A 1 205 ? 0.881 -20.266 -25.359 1 98.12 205 VAL A C 1
ATOM 1581 O O . VAL A 1 205 ? 0.237 -19.422 -25.984 1 98.12 205 VAL A O 1
ATOM 1584 N N . MET A 1 206 ? 2.193 -20.156 -25.203 1 97.94 206 MET A N 1
ATOM 1585 C CA . MET A 1 206 ? 2.885 -18.906 -25.453 1 97.94 206 MET A CA 1
ATOM 1586 C C . MET A 1 206 ? 3.604 -18.922 -26.797 1 97.94 206 MET A C 1
ATOM 1588 O O . MET A 1 206 ? 3.947 -17.875 -27.344 1 97.94 206 MET A O 1
ATOM 1592 N N . LYS A 1 207 ? 3.926 -20.094 -27.312 1 97.62 207 LYS A N 1
ATOM 1593 C CA . LYS A 1 207 ? 4.676 -20.266 -28.547 1 97.62 207 LYS A CA 1
ATOM 1594 C C . LYS A 1 207 ? 5.922 -19.375 -28.562 1 97.62 207 LYS A C 1
ATOM 1596 O O . LYS A 1 207 ? 6.141 -18.625 -29.516 1 97.62 207 LYS A O 1
ATOM 1601 N N . PRO A 1 208 ? 6.805 -19.562 -27.594 1 97.81 208 PRO A N 1
ATOM 1602 C CA . PRO A 1 208 ? 7.973 -18.688 -27.453 1 97.81 208 PRO A CA 1
ATOM 1603 C C . PRO A 1 208 ? 9.094 -19.047 -28.422 1 97.81 208 PRO A C 1
ATOM 1605 O O . PRO A 1 208 ? 9.148 -20.172 -28.938 1 97.81 208 PRO A O 1
ATOM 1608 N N . LYS A 1 209 ? 9.969 -18.078 -28.688 1 97.44 209 LYS A N 1
ATOM 1609 C CA . LYS A 1 209 ? 11.203 -18.312 -29.438 1 97.44 209 LYS A CA 1
ATOM 1610 C C . LYS A 1 209 ? 12.18 -19.172 -28.625 1 97.44 209 LYS A C 1
ATOM 1612 O O . LYS A 1 209 ? 12.922 -19.969 -29.188 1 97.44 209 LYS A O 1
ATOM 1617 N N . GLY A 1 210 ? 12.18 -18.953 -27.375 1 97.88 210 GLY A N 1
ATOM 1618 C CA . GLY A 1 210 ? 13.047 -19.688 -26.469 1 97.88 210 GLY A CA 1
ATOM 1619 C C . GLY A 1 210 ? 12.57 -19.641 -25.031 1 97.88 210 GLY A C 1
ATOM 1620 O O . GLY A 1 210 ? 11.82 -18.734 -24.641 1 97.88 210 GLY A O 1
ATOM 1621 N N . ILE A 1 211 ? 12.992 -20.656 -24.281 1 98.25 211 ILE A N 1
ATOM 1622 C CA . ILE A 1 211 ? 12.727 -20.703 -22.844 1 98.25 211 ILE A CA 1
ATOM 1623 C C . ILE A 1 211 ? 14.023 -20.953 -22.078 1 98.25 211 ILE A C 1
ATOM 1625 O O . ILE A 1 211 ? 14.711 -21.953 -22.328 1 98.25 211 ILE A O 1
ATOM 1629 N N . VAL A 1 212 ? 14.375 -20 -21.266 1 97.25 212 VAL A N 1
ATOM 1630 C CA . VAL A 1 212 ? 15.492 -20.172 -20.344 1 97.25 212 VAL A CA 1
ATOM 1631 C C . VAL A 1 212 ? 14.977 -20.656 -18.984 1 97.25 212 VAL A C 1
ATOM 1633 O O . VAL A 1 212 ? 14 -20.109 -18.453 1 97.25 212 VAL A O 1
ATOM 1636 N N . VAL A 1 213 ? 15.562 -21.672 -18.422 1 97.06 213 VAL A N 1
ATOM 1637 C CA . VAL A 1 213 ? 15.18 -22.203 -17.109 1 97.06 213 VAL A CA 1
ATOM 1638 C C . VAL A 1 213 ? 16.234 -21.812 -16.078 1 97.06 213 VAL A C 1
ATOM 1640 O O . VAL A 1 213 ? 17.438 -21.891 -16.344 1 97.06 213 VAL A O 1
ATOM 1643 N N . ARG A 1 214 ? 15.75 -21.375 -15 1 95.31 214 ARG A N 1
ATOM 1644 C CA . ARG A 1 214 ? 16.625 -21.016 -13.898 1 95.31 214 ARG A CA 1
ATOM 1645 C C . ARG A 1 214 ? 16.266 -21.766 -12.625 1 95.31 214 ARG A C 1
ATOM 1647 O O . ARG A 1 214 ? 15.078 -21.891 -12.297 1 95.31 214 ARG A O 1
ATOM 1654 N N . CYS A 1 215 ? 17.219 -22.25 -11.898 1 94.06 215 CYS A N 1
ATOM 1655 C CA . CYS A 1 215 ? 17.125 -22.891 -10.594 1 94.06 215 CYS A CA 1
ATOM 1656 C C . CYS A 1 215 ? 18.141 -22.312 -9.625 1 94.06 215 CYS A C 1
ATOM 1658 O O . CYS A 1 215 ? 18.859 -23.062 -8.953 1 94.06 215 CYS A O 1
ATOM 1660 N N . ASP A 1 216 ? 18.156 -20.969 -9.617 1 88.88 216 ASP A N 1
ATOM 1661 C CA . ASP A 1 216 ? 19.234 -20.328 -8.875 1 88.88 216 ASP A CA 1
ATOM 1662 C C . ASP A 1 216 ? 18.688 -19.359 -7.836 1 88.88 216 ASP A C 1
ATOM 1664 O O . ASP A 1 216 ? 19.406 -18.438 -7.398 1 88.88 216 ASP A O 1
ATOM 1668 N N . ALA A 1 217 ? 17.438 -19.469 -7.535 1 85.12 217 ALA A N 1
ATOM 1669 C CA . ALA A 1 217 ? 16.906 -18.688 -6.41 1 85.12 217 ALA A CA 1
ATOM 1670 C C . ALA A 1 217 ? 17.484 -19.188 -5.086 1 85.12 217 ALA A C 1
ATOM 1672 O O . ALA A 1 217 ? 16.844 -19.984 -4.387 1 85.12 217 ALA A O 1
ATOM 1673 N N . LEU A 1 218 ? 18.547 -18.672 -4.707 1 78.44 218 LEU A N 1
ATOM 1674 C CA . LEU A 1 218 ? 19.422 -19.25 -3.686 1 78.44 218 LEU A CA 1
ATOM 1675 C C . LEU A 1 218 ? 18.672 -19.406 -2.363 1 78.44 218 LEU A C 1
ATOM 1677 O O . LEU A 1 218 ? 18.594 -20.516 -1.819 1 78.44 218 LEU A O 1
ATOM 1681 N N . GLU A 1 219 ? 18.078 -18.359 -1.828 1 77.94 219 GLU A N 1
ATOM 1682 C CA . GLU A 1 219 ? 17.453 -18.391 -0.507 1 77.94 219 GLU A CA 1
ATOM 1683 C C . GLU A 1 219 ? 16.312 -19.391 -0.466 1 77.94 219 GLU A C 1
ATOM 1685 O O . GLU A 1 219 ? 16.203 -20.188 0.469 1 77.94 219 GLU A O 1
ATOM 1690 N N . ASP A 1 220 ? 15.492 -19.422 -1.463 1 85.5 220 ASP A N 1
ATOM 1691 C CA . ASP A 1 220 ? 14.336 -20.312 -1.524 1 85.5 220 ASP A CA 1
ATOM 1692 C C . ASP A 1 220 ? 14.773 -21.766 -1.699 1 85.5 220 ASP A C 1
ATOM 1694 O O . ASP A 1 220 ? 14.234 -22.672 -1.048 1 85.5 220 ASP A O 1
ATOM 1698 N N . ARG A 1 221 ? 15.727 -22.016 -2.523 1 88.31 221 ARG A N 1
ATOM 1699 C CA . ARG A 1 221 ? 16.141 -23.375 -2.84 1 88.31 221 ARG A CA 1
ATOM 1700 C C . ARG A 1 221 ? 16.891 -24 -1.676 1 88.31 221 ARG A C 1
ATOM 1702 O O . ARG A 1 221 ? 16.797 -25.203 -1.448 1 88.31 221 ARG A O 1
ATOM 1709 N N . ILE A 1 222 ? 17.578 -23.141 -0.963 1 84.44 222 ILE A N 1
ATOM 1710 C CA . ILE A 1 222 ? 18.219 -23.656 0.245 1 84.44 222 ILE A CA 1
ATOM 1711 C C . ILE A 1 222 ? 17.156 -24.141 1.228 1 84.44 222 ILE A C 1
ATOM 1713 O O . ILE A 1 222 ? 17.281 -25.219 1.811 1 84.44 222 ILE A O 1
ATOM 1717 N N . LEU A 1 223 ? 16.125 -23.375 1.371 1 84.19 223 LEU A N 1
ATOM 1718 C CA . LEU A 1 223 ? 15.047 -23.75 2.27 1 84.19 223 LEU A CA 1
ATOM 1719 C C . LEU A 1 223 ? 14.344 -25.016 1.78 1 84.19 223 LEU A C 1
ATOM 1721 O O . LEU A 1 223 ? 13.805 -25.781 2.582 1 84.19 223 LEU A O 1
ATOM 1725 N N . GLU A 1 224 ? 14.398 -25.297 0.491 1 90.69 224 GLU A N 1
ATOM 1726 C CA . GLU A 1 224 ? 13.766 -26.438 -0.136 1 90.69 224 GLU A CA 1
ATOM 1727 C C . GLU A 1 224 ? 14.719 -27.641 -0.195 1 90.69 224 GLU A C 1
ATOM 1729 O O . GLU A 1 224 ? 14.352 -28.719 -0.666 1 90.69 224 GLU A O 1
ATOM 1734 N N . ARG A 1 225 ? 15.953 -27.391 0.259 1 89.75 225 ARG A N 1
ATOM 1735 C CA . ARG A 1 225 ? 17 -28.406 0.143 1 89.75 225 ARG A CA 1
ATOM 1736 C C . ARG A 1 225 ? 17.172 -28.859 -1.303 1 89.75 225 ARG A C 1
ATOM 1738 O O . ARG A 1 225 ? 17.297 -30.047 -1.572 1 89.75 225 ARG A O 1
ATOM 1745 N N . ALA A 1 226 ? 17.047 -27.922 -2.139 1 90.69 226 ALA A N 1
ATOM 1746 C CA . ALA A 1 226 ? 17.188 -28.156 -3.574 1 90.69 226 ALA A CA 1
ATOM 1747 C C . ALA A 1 226 ? 18.547 -27.688 -4.074 1 90.69 226 ALA A C 1
ATOM 1749 O O . ALA A 1 226 ? 19.094 -26.688 -3.586 1 90.69 226 ALA A O 1
ATOM 1750 N N . GLU A 1 227 ? 19.047 -28.328 -4.98 1 90.19 227 GLU A N 1
ATOM 1751 C CA . GLU A 1 227 ? 20.312 -27.906 -5.59 1 90.19 227 GLU A CA 1
ATOM 1752 C C . GLU A 1 227 ? 20.125 -26.641 -6.41 1 90.19 227 GLU A C 1
ATOM 1754 O O . GLU A 1 227 ? 19.062 -26.391 -6.961 1 90.19 227 GLU A O 1
ATOM 1759 N N . VAL A 1 228 ? 21.203 -25.906 -6.398 1 91 228 VAL A N 1
ATOM 1760 C CA . VAL A 1 228 ? 21.25 -24.703 -7.227 1 91 228 VAL A CA 1
ATOM 1761 C C . VAL A 1 228 ? 22.062 -24.984 -8.492 1 91 228 VAL A C 1
ATOM 1763 O O . VAL A 1 228 ? 23.109 -25.609 -8.43 1 91 228 VAL A O 1
ATOM 1766 N N . SER A 1 229 ? 21.516 -24.625 -9.617 1 90.44 229 SER A N 1
ATOM 1767 C CA . SER A 1 229 ? 22.188 -24.844 -10.898 1 90.44 229 SER A CA 1
ATOM 1768 C C . SER A 1 229 ? 22.141 -23.578 -11.758 1 90.44 229 SER A C 1
ATOM 1770 O O . SER A 1 229 ? 21.234 -22.75 -11.609 1 90.44 229 SER A O 1
ATOM 1772 N N . PRO A 1 230 ? 23.141 -23.422 -12.586 1 89.69 230 PRO A N 1
ATOM 1773 C CA . PRO A 1 230 ? 23.125 -22.25 -13.477 1 89.69 230 PRO A CA 1
ATOM 1774 C C . PRO A 1 230 ? 21.969 -22.281 -14.477 1 89.69 230 PRO A C 1
ATOM 1776 O O . PRO A 1 230 ? 21.453 -23.344 -14.797 1 89.69 230 PRO A O 1
ATOM 1779 N N . PRO A 1 231 ? 21.672 -21.125 -14.969 1 93.62 231 PRO A N 1
ATOM 1780 C CA . PRO A 1 231 ? 20.594 -21.062 -15.969 1 93.62 231 PRO A CA 1
ATOM 1781 C C . PRO A 1 231 ? 20.953 -21.781 -17.266 1 93.62 231 PRO A C 1
ATOM 1783 O O . PRO A 1 231 ? 22.141 -21.875 -17.625 1 93.62 231 PRO A O 1
ATOM 1786 N N . GLU A 1 232 ? 19.922 -22.297 -17.969 1 94.88 232 GLU A N 1
ATOM 1787 C CA . GLU A 1 232 ? 20.141 -23.016 -19.219 1 94.88 232 GLU A CA 1
ATOM 1788 C C . GLU A 1 232 ? 19 -22.781 -20.203 1 94.88 232 GLU A C 1
ATOM 1790 O O . GLU A 1 232 ? 17.875 -22.5 -19.812 1 94.88 232 GLU A O 1
ATOM 1795 N N . VAL A 1 233 ? 19.344 -22.906 -21.453 1 97 233 VAL A N 1
ATOM 1796 C CA . VAL A 1 233 ? 18.312 -22.875 -22.5 1 97 233 VAL A CA 1
ATOM 1797 C C . VAL A 1 233 ? 17.625 -24.234 -22.578 1 97 233 VAL A C 1
ATOM 1799 O O . VAL A 1 233 ? 18.25 -25.234 -22.984 1 97 233 VAL A O 1
ATOM 1802 N N . ALA A 1 234 ? 16.422 -24.281 -22.219 1 97.31 234 ALA A N 1
ATOM 1803 C CA . ALA A 1 234 ? 15.719 -25.562 -22.141 1 97.31 234 ALA A CA 1
ATOM 1804 C C . ALA A 1 234 ? 14.945 -25.844 -23.422 1 97.31 234 ALA A C 1
ATOM 1806 O O . ALA A 1 234 ? 14.664 -27 -23.75 1 97.31 234 ALA A O 1
ATOM 1807 N N . ALA A 1 235 ? 14.578 -24.797 -24.109 1 96.62 235 ALA A N 1
ATOM 1808 C CA . ALA A 1 235 ? 13.836 -24.953 -25.359 1 96.62 235 ALA A CA 1
ATOM 1809 C C . ALA A 1 235 ? 14.086 -23.781 -26.312 1 96.62 235 ALA A C 1
ATOM 1811 O O . ALA A 1 235 ? 14.195 -22.641 -25.875 1 96.62 235 ALA A O 1
ATOM 1812 N N . GLY A 1 236 ? 14.195 -24.078 -27.562 1 96.5 236 GLY A N 1
ATOM 1813 C CA . GLY A 1 236 ? 14.336 -23.031 -28.578 1 96.5 236 GLY A CA 1
ATOM 1814 C C . GLY A 1 236 ? 15.695 -22.375 -28.562 1 96.5 236 GLY A C 1
ATOM 1815 O O . GLY A 1 236 ? 16.719 -23.031 -28.359 1 96.5 236 GLY A O 1
ATOM 1816 N N . ILE A 1 237 ? 15.578 -21 -28.922 1 94.88 237 ILE A N 1
ATOM 1817 C CA . ILE A 1 237 ? 16.844 -20.297 -29.125 1 94.88 237 ILE A CA 1
ATOM 1818 C C . ILE A 1 237 ? 16.906 -19.078 -28.188 1 94.88 237 ILE A C 1
ATOM 1820 O O . ILE A 1 237 ? 15.922 -18.375 -28.016 1 94.88 237 ILE A O 1
ATOM 1824 N N . TYR A 1 238 ? 17.969 -18.922 -27.516 1 94.56 238 TYR A N 1
ATOM 1825 C CA . TYR A 1 238 ? 18.391 -17.719 -26.812 1 94.56 238 TYR A CA 1
ATOM 1826 C C . TYR A 1 238 ? 19.844 -17.375 -27.125 1 94.56 238 TYR A C 1
ATOM 1828 O O . TYR A 1 238 ? 20.766 -18 -26.594 1 94.56 238 TYR A O 1
ATOM 1836 N N . ASP A 1 239 ? 19.984 -16.344 -27.938 1 88.06 239 ASP A N 1
ATOM 1837 C CA . ASP A 1 239 ? 21.297 -16.109 -28.5 1 88.06 239 ASP A CA 1
ATOM 1838 C C . ASP A 1 239 ? 21.984 -14.93 -27.812 1 88.06 239 ASP A C 1
ATOM 1840 O O . ASP A 1 239 ? 23.203 -14.797 -27.875 1 88.06 239 ASP A O 1
ATOM 1844 N N . SER A 1 240 ? 21.219 -14.016 -27.328 1 88.19 240 SER A N 1
ATOM 1845 C CA . SER A 1 240 ? 21.797 -12.812 -26.75 1 88.19 240 SER A CA 1
ATOM 1846 C C . SER A 1 240 ? 20.875 -12.188 -25.719 1 88.19 240 SER A C 1
ATOM 1848 O O . SER A 1 240 ? 19.688 -12.477 -25.688 1 88.19 240 SER A O 1
ATOM 1850 N N . PRO A 1 241 ? 21.516 -11.281 -24.922 1 92.12 241 PRO A N 1
ATOM 1851 C CA . PRO A 1 241 ? 20.672 -10.508 -24.016 1 92.12 241 PRO A CA 1
ATOM 1852 C C . PRO A 1 241 ? 19.578 -9.734 -24.75 1 92.12 241 PRO A C 1
ATOM 1854 O O . PRO A 1 241 ? 19.719 -9.422 -25.938 1 92.12 241 PRO A O 1
ATOM 1857 N N . ILE A 1 242 ? 18.469 -9.5 -24.062 1 92.69 242 ILE A N 1
ATOM 1858 C CA . ILE A 1 242 ? 17.297 -8.891 -24.672 1 92.69 242 ILE A CA 1
ATOM 1859 C C . ILE A 1 242 ? 17.156 -7.438 -24.219 1 92.69 242 ILE A C 1
ATOM 1861 O O . ILE A 1 242 ? 17.156 -7.152 -23.016 1 92.69 242 ILE A O 1
ATOM 1865 N N . ASP A 1 243 ? 17.016 -6.516 -25.141 1 91.88 243 ASP A N 1
ATOM 1866 C CA . ASP A 1 243 ? 16.703 -5.129 -24.812 1 91.88 243 ASP A CA 1
ATOM 1867 C C . ASP A 1 243 ? 15.211 -4.938 -24.578 1 91.88 243 ASP A C 1
ATOM 1869 O O . ASP A 1 243 ? 14.398 -5.25 -25.453 1 91.88 243 ASP A O 1
ATOM 1873 N N . LEU A 1 244 ? 14.891 -4.422 -23.453 1 91.56 244 LEU A N 1
ATOM 1874 C CA . LEU A 1 244 ? 13.5 -4.234 -23.062 1 91.56 244 LEU A CA 1
ATOM 1875 C C . LEU A 1 244 ? 13.141 -2.752 -23.031 1 91.56 244 LEU A C 1
ATOM 1877 O O . LEU A 1 244 ? 13.633 -2.008 -22.172 1 91.56 244 LEU A O 1
ATOM 1881 N N . PRO A 1 245 ? 12.258 -2.387 -23.953 1 89.5 245 PRO A N 1
ATOM 1882 C CA . PRO A 1 245 ? 11.734 -1.026 -23.797 1 89.5 245 PRO A CA 1
ATOM 1883 C C . PRO A 1 245 ? 10.859 -0.865 -22.562 1 89.5 245 PRO A C 1
ATOM 1885 O O . PRO A 1 245 ? 10.078 -1.761 -22.219 1 89.5 245 PRO A O 1
ATOM 1888 N N . ALA A 1 246 ? 11.094 0.174 -21.875 1 87.5 246 ALA A N 1
ATOM 1889 C CA . ALA A 1 246 ? 10.367 0.461 -20.641 1 87.5 246 ALA A CA 1
ATOM 1890 C C . ALA A 1 246 ? 9.781 1.872 -20.656 1 87.5 246 ALA A C 1
ATOM 1892 O O . ALA A 1 246 ? 9.547 2.436 -21.734 1 87.5 246 ALA A O 1
ATOM 1893 N N . GLU A 1 247 ? 9.383 2.361 -19.469 1 84.81 247 GLU A N 1
ATOM 1894 C CA . GLU A 1 247 ? 8.711 3.648 -19.328 1 84.81 247 GLU A CA 1
ATOM 1895 C C . GLU A 1 247 ? 9.578 4.785 -19.859 1 84.81 247 GL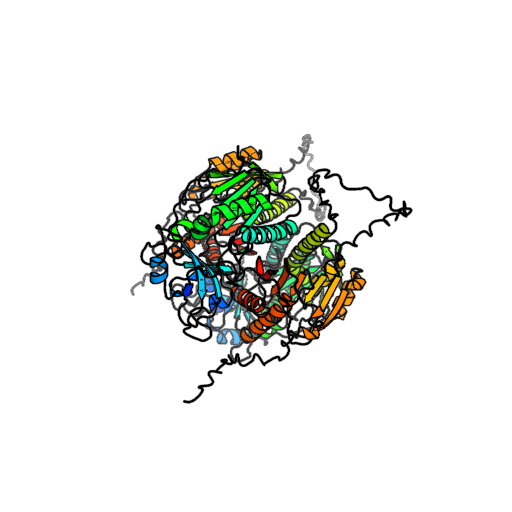U A C 1
ATOM 1897 O O . GLU A 1 247 ? 10.797 4.781 -19.672 1 84.81 247 GLU A O 1
ATOM 1902 N N . ASP A 1 248 ? 8.992 5.754 -20.531 1 88 248 ASP A N 1
ATOM 1903 C CA . ASP A 1 248 ? 9.594 7.023 -20.922 1 88 248 ASP A CA 1
ATOM 1904 C C . ASP A 1 248 ? 10.82 6.801 -21.797 1 88 248 ASP A C 1
ATOM 1906 O O . ASP A 1 248 ? 11.82 7.516 -21.656 1 88 248 ASP A O 1
ATOM 1910 N N . GLY A 1 249 ? 10.781 5.703 -22.594 1 90.5 249 GLY A N 1
ATOM 1911 C CA . GLY A 1 249 ? 11.875 5.449 -23.516 1 90.5 249 GLY A CA 1
ATOM 1912 C C . GLY A 1 249 ? 13.055 4.75 -22.875 1 90.5 249 GLY A C 1
ATOM 1913 O O . GLY A 1 249 ? 14.039 4.434 -23.547 1 90.5 249 GLY A O 1
ATOM 1914 N N . PHE A 1 250 ? 13.031 4.492 -21.625 1 94 250 PHE A N 1
ATOM 1915 C CA . PHE A 1 250 ? 14.078 3.76 -20.922 1 94 250 PHE A CA 1
ATOM 1916 C C . PHE A 1 250 ? 14.227 2.354 -21.5 1 94 250 PHE A C 1
ATOM 1918 O O . PHE A 1 250 ? 13.242 1.716 -21.859 1 94 250 PHE A O 1
ATOM 1925 N N . VAL A 1 251 ? 15.523 1.886 -21.578 1 94.38 251 VAL A N 1
ATOM 1926 C CA . VAL A 1 251 ? 15.789 0.551 -22.109 1 94.38 251 VAL A CA 1
ATOM 1927 C C . VAL A 1 251 ? 16.578 -0.259 -21.094 1 94.38 251 VAL A C 1
ATOM 1929 O O . VAL A 1 251 ? 17.672 0.151 -20.672 1 94.38 251 VAL A O 1
ATOM 1932 N N . PHE A 1 252 ? 16.016 -1.347 -20.719 1 91.94 252 PHE A N 1
ATOM 1933 C CA . PHE A 1 252 ? 16.703 -2.291 -19.844 1 91.94 252 PHE A CA 1
ATOM 1934 C C . PHE A 1 252 ? 17.156 -3.521 -20.625 1 91.94 252 PHE A C 1
ATOM 1936 O O . PHE A 1 252 ? 16.469 -3.965 -21.547 1 91.94 252 PHE A O 1
ATOM 1943 N N . GLN A 1 253 ? 18.281 -4.051 -20.25 1 89.69 253 GLN A N 1
ATOM 1944 C CA . GLN A 1 253 ? 18.75 -5.266 -20.906 1 89.69 253 GLN A CA 1
ATOM 1945 C C . GLN A 1 253 ? 18.656 -6.469 -19.969 1 89.69 253 GLN A C 1
ATOM 1947 O O . GLN A 1 253 ? 19.234 -6.465 -18.891 1 89.69 253 GLN A O 1
ATOM 1952 N N . ALA A 1 254 ? 17.938 -7.43 -20.453 1 90.81 254 ALA A N 1
ATOM 1953 C CA . ALA A 1 254 ? 17.797 -8.672 -19.688 1 90.81 254 ALA A CA 1
ATOM 1954 C C . ALA A 1 254 ? 18.734 -9.75 -20.219 1 90.81 254 ALA A C 1
ATOM 1956 O O . ALA A 1 254 ? 18.562 -10.227 -21.344 1 90.81 254 ALA A O 1
ATOM 1957 N N . ASP A 1 255 ? 19.703 -10.102 -19.391 1 90.25 255 ASP A N 1
ATOM 1958 C CA . ASP A 1 255 ? 20.547 -11.258 -19.688 1 90.25 255 ASP A CA 1
ATOM 1959 C C . ASP A 1 255 ? 20.109 -12.469 -18.875 1 90.25 255 ASP A C 1
ATOM 1961 O O . ASP A 1 255 ? 20.562 -12.656 -17.734 1 90.25 255 ASP A O 1
ATOM 1965 N N . LEU A 1 256 ? 19.422 -13.336 -19.453 1 92.81 256 LEU A N 1
ATOM 1966 C CA . LEU A 1 256 ? 18.719 -14.406 -18.75 1 92.81 256 LEU A CA 1
ATOM 1967 C C . LEU A 1 256 ? 19.688 -15.516 -18.344 1 92.81 256 LEU A C 1
ATOM 1969 O O . LEU A 1 256 ? 19.344 -16.359 -17.516 1 92.81 256 LEU A O 1
ATOM 1973 N N . LEU A 1 257 ? 20.859 -15.516 -18.844 1 92.31 257 LEU A N 1
ATOM 1974 C CA . LEU A 1 257 ? 21.812 -16.562 -18.531 1 92.31 257 LEU A CA 1
ATOM 1975 C C . LEU A 1 257 ? 22.859 -16.078 -17.516 1 92.31 257 LEU A C 1
ATOM 1977 O O . LEU A 1 257 ? 23.688 -16.875 -17.047 1 92.31 257 LEU A O 1
ATOM 1981 N N . SER A 1 258 ? 22.75 -14.805 -17.234 1 84.31 258 SER A N 1
ATOM 1982 C CA . SER A 1 258 ? 23.734 -14.242 -16.312 1 84.31 258 SER A CA 1
ATOM 1983 C C . SER A 1 258 ? 23.547 -14.781 -14.898 1 84.31 258 SER A C 1
ATOM 1985 O O . SER A 1 258 ? 22.406 -14.938 -14.438 1 84.31 258 SER A O 1
ATOM 1987 N N . ASP A 1 259 ? 24.609 -14.906 -14.219 1 76.81 259 ASP A N 1
ATOM 1988 C CA . ASP A 1 259 ? 24.578 -15.344 -12.828 1 76.81 259 ASP A CA 1
ATOM 1989 C C . ASP A 1 259 ? 24.062 -14.227 -11.914 1 76.81 259 ASP A C 1
ATOM 1991 O O . ASP A 1 259 ? 24.344 -13.047 -12.148 1 76.81 259 ASP A O 1
ATOM 1995 N N . GLY A 1 260 ? 23.391 -14.602 -10.938 1 66.69 260 GLY A N 1
ATOM 1996 C CA . GLY A 1 260 ? 22.969 -13.656 -9.922 1 66.69 260 GLY A CA 1
ATOM 1997 C C . GLY A 1 260 ? 21.812 -12.781 -10.359 1 66.69 260 GLY A C 1
ATOM 1998 O O . GLY A 1 260 ? 21.344 -11.945 -9.594 1 66.69 260 GLY A O 1
ATOM 1999 N N . TRP A 1 261 ? 21.469 -13.016 -11.547 1 65.81 261 TRP A N 1
ATOM 2000 C CA . TRP A 1 261 ? 20.359 -12.211 -12.039 1 65.81 261 TRP A CA 1
ATOM 2001 C C . TRP A 1 261 ? 19.047 -12.664 -11.422 1 65.81 261 TRP A C 1
ATOM 2003 O O . TRP A 1 261 ? 18.797 -13.859 -11.273 1 65.81 261 TRP A O 1
ATOM 2013 N N . THR A 1 262 ? 18.344 -11.648 -10.898 1 68.88 262 THR A N 1
ATOM 2014 C CA . THR A 1 262 ? 17 -11.938 -10.414 1 68.88 262 THR A CA 1
ATOM 2015 C C . THR A 1 262 ? 15.953 -11.617 -11.477 1 68.88 262 THR A C 1
ATOM 2017 O O . THR A 1 262 ? 15.703 -10.445 -11.773 1 68.88 262 THR A O 1
ATOM 2020 N N . SER A 1 263 ? 15.398 -12.68 -11.969 1 72.19 263 SER A N 1
ATOM 2021 C CA . SER A 1 263 ? 14.406 -12.484 -13.023 1 72.19 263 SER A CA 1
ATOM 2022 C C . SER A 1 263 ? 13.211 -11.688 -12.516 1 72.19 263 SER A C 1
ATOM 2024 O O . SER A 1 263 ? 12.797 -11.844 -11.359 1 72.19 263 SER A O 1
ATOM 2026 N N . GLY A 1 264 ? 12.758 -10.727 -13.211 1 79.12 264 GLY A N 1
ATOM 2027 C CA . GLY A 1 264 ? 11.508 -10.031 -12.969 1 79.12 264 GLY A CA 1
ATOM 2028 C C . GLY A 1 264 ? 11.656 -8.828 -12.055 1 79.12 264 GLY A C 1
ATOM 2029 O O . GLY A 1 264 ? 10.695 -8.086 -11.828 1 79.12 264 GLY A O 1
ATOM 2030 N N . SER A 1 265 ? 12.859 -8.711 -11.477 1 78.88 265 SER A N 1
ATOM 2031 C CA . SER A 1 265 ? 13.062 -7.582 -10.578 1 78.88 265 SER A CA 1
ATOM 2032 C C . SER A 1 265 ? 12.766 -6.258 -11.266 1 78.88 265 SER A C 1
ATOM 2034 O O . SER A 1 265 ? 12.195 -5.348 -10.664 1 78.88 265 SER A O 1
ATOM 2036 N N . PHE A 1 266 ? 13.133 -6.289 -12.516 1 85.12 266 PHE A N 1
ATOM 2037 C CA . PHE A 1 266 ? 12.883 -5.082 -13.289 1 85.12 266 PHE A CA 1
ATOM 2038 C C . PHE A 1 266 ? 11.391 -4.797 -13.391 1 85.12 266 PHE A C 1
ATOM 2040 O O . PHE A 1 266 ? 10.969 -3.641 -13.328 1 85.12 266 PHE A O 1
ATOM 2047 N N . PHE A 1 267 ? 10.578 -5.836 -13.523 1 90.62 267 PHE A N 1
ATOM 2048 C CA . PHE A 1 267 ? 9.133 -5.68 -13.625 1 90.62 267 PHE A CA 1
ATOM 2049 C C . PHE A 1 267 ? 8.539 -5.238 -12.289 1 90.62 267 PHE A C 1
ATOM 2051 O O . PHE A 1 267 ? 7.637 -4.402 -12.25 1 90.62 267 PHE A O 1
ATOM 2058 N N . ALA A 1 268 ? 9.07 -5.711 -11.273 1 88.25 268 ALA A N 1
ATOM 2059 C CA . ALA A 1 268 ? 8.57 -5.398 -9.938 1 88.25 268 ALA A CA 1
ATOM 2060 C C . ALA A 1 268 ? 8.789 -3.928 -9.602 1 88.25 268 ALA A C 1
ATOM 2062 O O . ALA A 1 268 ? 8.047 -3.352 -8.805 1 88.25 268 ALA A O 1
ATOM 2063 N N . GLU A 1 269 ? 9.758 -3.316 -10.219 1 88.69 269 GLU A N 1
ATOM 2064 C CA . GLU A 1 269 ? 10.148 -1.954 -9.867 1 88.69 269 GLU A CA 1
ATOM 2065 C C . GLU A 1 269 ? 9.43 -0.934 -10.75 1 88.69 269 GLU A C 1
ATOM 2067 O O . GLU A 1 269 ? 9.617 0.273 -10.594 1 88.69 269 GLU A O 1
ATOM 2072 N N . ARG A 1 270 ? 8.625 -1.378 -11.617 1 89.69 270 ARG A N 1
ATOM 2073 C CA . ARG A 1 270 ? 7.969 -0.503 -12.586 1 89.69 270 ARG A CA 1
ATOM 2074 C C . ARG A 1 270 ? 7.203 0.612 -11.883 1 89.69 270 ARG A C 1
ATOM 2076 O O . ARG A 1 270 ? 7.352 1.787 -12.219 1 89.69 270 ARG A O 1
ATOM 2083 N N . ARG A 1 271 ? 6.422 0.247 -10.906 1 84.69 271 ARG A N 1
ATOM 2084 C CA . ARG A 1 271 ? 5.621 1.231 -10.18 1 84.69 271 ARG A CA 1
ATOM 2085 C C . ARG A 1 271 ? 6.512 2.205 -9.414 1 84.69 271 ARG A C 1
ATOM 2087 O O . ARG A 1 271 ? 6.191 3.389 -9.305 1 84.69 271 ARG A O 1
ATOM 2094 N N . HIS A 1 272 ? 7.555 1.692 -8.945 1 87.62 272 HIS A N 1
ATOM 2095 C CA . HIS A 1 272 ? 8.523 2.512 -8.227 1 87.62 272 HIS A CA 1
ATOM 2096 C C . HIS A 1 272 ? 9.18 3.531 -9.148 1 87.62 272 HIS A C 1
ATOM 2098 O O . HIS A 1 272 ? 9.281 4.711 -8.805 1 87.62 272 HIS A O 1
ATOM 2104 N N . ARG A 1 273 ? 9.594 3.08 -10.281 1 91.06 273 ARG A N 1
ATOM 2105 C CA . ARG A 1 273 ? 10.195 3.967 -11.273 1 91.06 273 ARG A CA 1
ATOM 2106 C C . ARG A 1 273 ? 9.203 5.035 -11.727 1 91.06 273 ARG A C 1
ATOM 2108 O O . ARG A 1 273 ? 9.562 6.211 -11.828 1 91.06 273 ARG A O 1
ATOM 2115 N N . ASN A 1 274 ? 7.977 4.633 -11.914 1 88.12 274 ASN A N 1
ATOM 2116 C CA . ASN A 1 274 ? 6.949 5.578 -12.344 1 88.12 274 ASN A CA 1
ATOM 2117 C C . ASN A 1 274 ? 6.699 6.652 -11.281 1 88.12 274 ASN A C 1
ATOM 2119 O O . ASN A 1 274 ? 6.543 7.828 -11.617 1 88.12 274 ASN A O 1
ATOM 2123 N N . MET A 1 275 ? 6.641 6.258 -10.086 1 87.19 275 MET A N 1
ATOM 2124 C CA . MET A 1 275 ? 6.41 7.203 -9 1 87.19 275 MET A CA 1
ATOM 2125 C C . MET A 1 275 ? 7.551 8.211 -8.906 1 87.19 275 MET A C 1
ATOM 2127 O O . MET A 1 275 ? 7.312 9.422 -8.836 1 87.19 275 MET A O 1
ATOM 2131 N N . VAL A 1 276 ? 8.773 7.727 -8.93 1 91.5 276 VAL A N 1
ATOM 2132 C CA . VAL A 1 276 ? 9.945 8.594 -8.836 1 91.5 276 VAL A CA 1
ATOM 2133 C C . VAL A 1 276 ? 10.047 9.453 -10.102 1 91.5 276 VAL A C 1
ATOM 2135 O O . VAL A 1 276 ? 10.406 10.625 -10.031 1 91.5 276 VAL A O 1
ATOM 2138 N N . GLY A 1 277 ? 9.703 8.836 -11.227 1 91 277 GLY A N 1
ATOM 2139 C CA . GLY A 1 277 ? 9.672 9.594 -12.469 1 91 277 GLY A CA 1
ATOM 2140 C C . GLY A 1 277 ? 8.727 10.773 -12.43 1 91 277 GLY A C 1
ATOM 2141 O O . GLY A 1 277 ? 9.062 11.867 -12.891 1 91 277 GLY A O 1
ATOM 2142 N N . LYS A 1 278 ? 7.605 10.547 -11.922 1 86.19 278 LYS A N 1
ATOM 2143 C CA . LYS A 1 278 ? 6.641 11.633 -11.781 1 86.19 278 LYS A CA 1
ATOM 2144 C C . LYS A 1 278 ? 7.172 12.734 -10.867 1 86.19 278 LYS A C 1
ATOM 2146 O O . LYS A 1 278 ? 7.051 13.922 -11.18 1 86.19 278 LYS A O 1
ATOM 2151 N N . ALA A 1 279 ? 7.711 12.344 -9.773 1 86.25 279 ALA A N 1
ATOM 2152 C CA . ALA A 1 279 ? 8.289 13.312 -8.844 1 86.25 279 ALA A CA 1
ATOM 2153 C C . ALA A 1 279 ? 9.391 14.125 -9.516 1 86.25 279 ALA A C 1
ATOM 2155 O O . ALA A 1 279 ? 9.484 15.344 -9.312 1 86.25 279 ALA A O 1
ATOM 2156 N N . LEU A 1 280 ? 10.18 13.477 -10.258 1 88.38 280 LEU A N 1
ATOM 2157 C CA . LEU A 1 280 ? 11.25 14.148 -10.992 1 88.38 280 LEU A CA 1
ATOM 2158 C C . LEU A 1 280 ? 10.688 15.125 -12.008 1 88.38 280 LEU A C 1
ATOM 2160 O O . LEU A 1 280 ? 11.195 16.234 -12.148 1 88.38 280 LEU A O 1
ATOM 2164 N N . GLY A 1 281 ? 9.703 14.664 -12.719 1 84.38 281 GLY A N 1
ATOM 2165 C CA . GLY A 1 281 ? 9.031 15.555 -13.656 1 84.38 281 GLY A CA 1
ATOM 2166 C C . GLY A 1 281 ? 8.508 16.812 -13 1 84.38 281 GLY A C 1
ATOM 2167 O O . GLY A 1 281 ? 8.656 17.906 -13.555 1 84.38 281 GLY A O 1
ATOM 2168 N N . ASP A 1 282 ? 7.969 16.641 -11.922 1 80.5 282 ASP A N 1
ATOM 2169 C CA . ASP A 1 282 ? 7.441 17.781 -11.18 1 80.5 282 ASP A CA 1
ATOM 2170 C C . ASP A 1 282 ? 8.562 18.734 -10.781 1 80.5 282 ASP A C 1
ATOM 2172 O O . ASP A 1 282 ? 8.383 19.953 -10.82 1 80.5 282 ASP A O 1
ATOM 2176 N N . LEU A 1 283 ? 9.672 18.25 -10.406 1 81.25 283 LEU A N 1
ATOM 2177 C CA . LEU A 1 283 ? 10.828 19.062 -10.039 1 81.25 283 LEU A CA 1
ATOM 2178 C C . LEU A 1 283 ? 11.336 19.859 -11.234 1 81.25 283 LEU A C 1
ATOM 2180 O O . LEU A 1 283 ? 11.648 21.047 -11.109 1 81.25 283 LEU A O 1
ATOM 2184 N N . PHE A 1 284 ? 11.375 19.234 -12.375 1 81.12 284 PHE A N 1
ATOM 2185 C CA . PHE A 1 284 ? 11.805 19.906 -13.586 1 81.12 284 PHE A CA 1
ATOM 2186 C C . PHE A 1 284 ? 10.836 21.016 -13.961 1 81.12 284 PHE A C 1
ATOM 2188 O O . PHE A 1 284 ? 11.258 22.125 -14.328 1 81.12 284 PHE A O 1
ATOM 2195 N N . ALA A 1 285 ? 9.625 20.766 -13.852 1 78.5 285 ALA A N 1
ATOM 2196 C CA . ALA A 1 285 ? 8.602 21.766 -14.172 1 78.5 285 ALA A CA 1
ATOM 2197 C C . ALA A 1 285 ? 8.695 22.969 -13.234 1 78.5 285 ALA A C 1
ATOM 2199 O O . ALA A 1 285 ? 8.5 24.109 -13.664 1 78.5 285 ALA A O 1
ATOM 2200 N N . ALA A 1 286 ? 8.953 22.734 -12.047 1 74.94 286 ALA A N 1
ATOM 2201 C CA . ALA A 1 286 ? 9.062 23.797 -11.039 1 74.94 286 ALA A CA 1
ATOM 2202 C C . ALA A 1 286 ? 10.273 24.672 -11.305 1 74.94 286 ALA A C 1
ATOM 2204 O O . ALA A 1 286 ? 10.25 25.875 -11.008 1 74.94 286 ALA A O 1
ATOM 2205 N N . ARG A 1 287 ? 11.227 24.203 -11.875 1 75.56 287 ARG A N 1
ATOM 2206 C CA . ARG A 1 287 ? 12.484 24.922 -12.062 1 75.56 287 ARG A CA 1
ATOM 2207 C C . ARG A 1 287 ? 12.516 25.609 -13.422 1 75.56 287 ARG A C 1
ATOM 2209 O O . ARG A 1 287 ? 13.328 26.516 -13.648 1 75.56 287 ARG A O 1
ATOM 2216 N N . ASP A 1 288 ? 11.688 25.219 -14.445 1 64.38 288 ASP A N 1
ATOM 2217 C CA . ASP A 1 288 ? 11.57 25.891 -15.742 1 64.38 288 ASP A CA 1
ATOM 2218 C C . ASP A 1 288 ? 10.773 27.188 -15.617 1 64.38 288 ASP A C 1
ATOM 2220 O O . ASP A 1 288 ? 10.883 28.078 -16.469 1 64.38 288 ASP A O 1
ATOM 2224 N N . LYS A 1 289 ? 9.891 27.516 -14.711 1 51.94 289 LYS A N 1
ATOM 2225 C CA . LYS A 1 289 ? 9.102 28.734 -14.633 1 51.94 289 LYS A CA 1
ATOM 2226 C C . LYS A 1 289 ? 9.984 29.938 -14.281 1 51.94 289 LYS A C 1
ATOM 2228 O O . LYS A 1 289 ? 10.797 29.875 -13.352 1 51.94 289 LYS A O 1
ATOM 2233 N N . PRO A 1 290 ? 10.078 30.984 -15.219 1 40.16 290 PRO A N 1
ATOM 2234 C CA . PRO A 1 290 ? 10.719 32.25 -14.867 1 40.16 290 PRO A CA 1
ATOM 2235 C C . PRO A 1 290 ? 10.227 32.812 -13.539 1 40.16 290 PRO A C 1
ATOM 2237 O O . PRO A 1 290 ? 9.086 32.562 -13.133 1 40.16 290 PRO A O 1
ATOM 2240 N N . SER A 1 291 ? 11.039 33 -12.562 1 37.88 291 SER A N 1
ATOM 2241 C CA . SER A 1 291 ? 10.695 33.719 -11.336 1 37.88 291 SER A CA 1
ATOM 2242 C C . SER A 1 291 ? 9.812 34.906 -11.633 1 37.88 291 SER A C 1
ATOM 2244 O O . SER A 1 291 ? 10.305 36 -11.953 1 37.88 291 SER A O 1
ATOM 2246 N N . GLY A 1 292 ? 8.922 34.844 -12.5 1 32.5 292 GLY A N 1
ATOM 2247 C CA . GLY A 1 292 ? 8.219 36.062 -12.836 1 32.5 292 GLY A CA 1
ATOM 2248 C C . GLY A 1 292 ? 7.562 36.719 -11.641 1 32.5 292 GLY A C 1
ATOM 2249 O O . GLY A 1 292 ? 6.664 37.562 -11.797 1 32.5 292 GLY A O 1
ATOM 2250 N N . ILE A 1 293 ? 7.477 36.188 -10.477 1 32.28 293 ILE A N 1
ATOM 2251 C CA . ILE A 1 293 ? 6.914 37.188 -9.57 1 32.28 293 ILE A CA 1
ATOM 2252 C C . ILE A 1 293 ? 7.785 38.438 -9.586 1 32.28 293 ILE A C 1
ATOM 2254 O O . ILE A 1 293 ? 8.93 38.438 -9.117 1 32.28 293 ILE A O 1
ATOM 2258 N N . GLY A 1 294 ? 7.785 39.219 -10.68 1 27.05 294 GLY A N 1
ATOM 2259 C CA . GLY A 1 294 ? 8.242 40.594 -10.664 1 27.05 294 GLY A CA 1
ATOM 2260 C C . GLY A 1 294 ? 7.828 41.344 -9.406 1 27.05 294 GLY A C 1
ATOM 2261 O O . GLY A 1 294 ? 6.746 41.094 -8.867 1 27.05 294 GLY A O 1
ATOM 2262 N N . ASP A 1 295 ? 8.75 41.75 -8.664 1 27.98 295 ASP A N 1
ATOM 2263 C CA . ASP A 1 295 ? 8.656 42.781 -7.645 1 27.98 295 ASP A CA 1
ATOM 2264 C C . ASP A 1 295 ? 7.75 43.906 -8.094 1 27.98 295 ASP A C 1
ATOM 2266 O O . ASP A 1 295 ? 8.023 44.562 -9.102 1 27.98 295 ASP A O 1
ATOM 2270 N N . SER A 1 296 ? 6.473 43.688 -8.227 1 25.39 296 SER A N 1
ATOM 2271 C CA . SER A 1 296 ? 5.844 45 -8.406 1 25.39 296 SER A CA 1
ATOM 2272 C C . SER A 1 296 ? 6.496 46.062 -7.52 1 25.39 296 SER A C 1
ATOM 2274 O O . SER A 1 296 ? 6.664 45.844 -6.316 1 25.39 296 SER A O 1
ATOM 2276 N N . PRO A 1 297 ? 7.301 46.906 -8.141 1 26.38 297 PRO A N 1
ATOM 2277 C CA . PRO A 1 297 ? 7.93 47.969 -7.387 1 26.38 297 PRO A CA 1
ATOM 2278 C C . PRO A 1 297 ? 6.953 48.688 -6.453 1 26.38 297 PRO A C 1
ATOM 2280 O O . PRO A 1 297 ? 5.914 49.188 -6.898 1 26.38 297 PRO A O 1
ATOM 2283 N N . VAL A 1 298 ? 6.57 48.031 -5.379 1 23.77 298 VAL A N 1
ATOM 2284 C CA . VAL A 1 298 ? 5.883 48.906 -4.438 1 23.77 298 VAL A CA 1
ATOM 2285 C C . VAL A 1 298 ? 6.52 50.281 -4.469 1 23.77 298 VAL A C 1
ATOM 2287 O O . VAL A 1 298 ? 7.746 50.406 -4.449 1 23.77 298 VAL A O 1
ATOM 2290 N N . GLY A 1 299 ? 5.746 51.25 -5.051 1 22.14 299 GLY A N 1
ATOM 2291 C CA . GLY A 1 299 ? 5.973 52.688 -5.188 1 22.14 299 GLY A CA 1
ATOM 2292 C C . GLY A 1 299 ? 6.676 53.281 -3.992 1 22.14 299 GLY A C 1
ATOM 2293 O O . GLY A 1 299 ? 6.297 53.031 -2.846 1 22.14 299 GLY A O 1
ATOM 2294 N N . GLN A 1 300 ? 7.996 53.406 -4.137 1 21.89 300 GLN A N 1
ATOM 2295 C CA . GLN A 1 300 ? 8.781 54.156 -3.17 1 21.89 300 GLN A CA 1
ATOM 2296 C C . GLN A 1 300 ? 8.062 55.438 -2.777 1 21.89 300 GLN A C 1
ATOM 2298 O O . GLN A 1 300 ? 7.586 56.188 -3.639 1 21.89 300 GLN A O 1
ATOM 2303 N N . PRO A 1 301 ? 7.391 55.375 -1.63 1 22.2 301 PRO A N 1
ATOM 2304 C CA . PRO A 1 301 ? 6.82 56.688 -1.355 1 22.2 301 PRO A CA 1
ATOM 2305 C C . PRO A 1 301 ? 7.77 57.844 -1.72 1 22.2 301 PRO A C 1
ATOM 2307 O O . PRO A 1 301 ? 8.992 57.656 -1.703 1 22.2 301 PRO A O 1
ATOM 2310 N N . GLN A 1 302 ? 7.375 58.688 -2.611 1 19.44 302 GLN A N 1
ATOM 2311 C CA . GLN A 1 302 ? 7.992 59.969 -3.025 1 19.44 302 GLN A CA 1
ATOM 2312 C C . GLN A 1 302 ? 8.578 60.688 -1.831 1 19.44 302 GLN A C 1
ATOM 2314 O O . GLN A 1 302 ? 7.879 60.969 -0.85 1 19.44 302 GLN A O 1
ATOM 2319 N N . ALA A 1 303 ? 9.898 60.375 -1.511 1 21.81 303 ALA A N 1
ATOM 2320 C CA . ALA A 1 303 ? 10.641 61.281 -0.623 1 21.81 303 ALA A CA 1
ATOM 2321 C C . ALA A 1 303 ? 10.344 62.75 -0.952 1 21.81 303 ALA A C 1
ATOM 2323 O O . ALA A 1 303 ? 10.281 63.125 -2.123 1 21.81 303 ALA A O 1
ATOM 2324 N N . SER A 1 304 ? 9.625 63.406 -0.099 1 20.19 304 SER A N 1
ATOM 2325 C CA . SER A 1 304 ? 9.477 64.875 -0.203 1 20.19 304 SER A CA 1
ATOM 2326 C C . SER A 1 304 ? 10.805 65.562 -0.535 1 20.19 304 SER A C 1
ATOM 2328 O O . SER A 1 304 ? 11.867 65 -0.189 1 20.19 304 SER A O 1
ATOM 2330 N N . GLU A 1 305 ? 10.906 66.5 -1.538 1 21 305 GLU A N 1
ATOM 2331 C CA . GLU A 1 305 ? 11.836 67.375 -2.199 1 21 305 GLU A CA 1
ATOM 2332 C C . GLU A 1 305 ? 12.641 68.188 -1.18 1 21 305 GLU A C 1
ATOM 2334 O O . GLU A 1 305 ? 12.227 69.312 -0.785 1 21 305 GLU A O 1
ATOM 2339 N N . ALA A 1 306 ? 13.016 67.75 0.069 1 20.16 306 ALA A N 1
ATOM 2340 C CA . ALA A 1 306 ? 13.695 68.938 0.609 1 20.16 306 ALA A CA 1
ATOM 2341 C C . ALA A 1 306 ? 14.797 69.438 -0.331 1 20.16 306 ALA A C 1
ATOM 2343 O O . ALA A 1 306 ? 15.305 68.625 -1.146 1 20.16 306 ALA A O 1
ATOM 2344 N N . GLY A 1 307 ? 15.289 70.688 -0.245 1 18.66 307 GLY A N 1
ATOM 2345 C CA . GLY A 1 307 ? 15.852 71.812 -0.997 1 18.66 307 GLY A CA 1
ATOM 2346 C C . GLY A 1 307 ? 17.266 71.562 -1.476 1 18.66 307 GLY A C 1
ATOM 2347 O O . GLY A 1 307 ? 17.75 72.188 -2.404 1 18.66 307 GLY A O 1
ATOM 2348 N N . SER A 1 308 ? 18.141 70.938 -0.599 1 19.55 308 SER A N 1
ATOM 2349 C CA . SER A 1 308 ? 19.359 71.688 -0.622 1 19.55 308 SER A CA 1
ATOM 2350 C C . SER A 1 308 ? 20.094 71.562 -1.957 1 19.55 308 SER A C 1
ATOM 2352 O O . SER A 1 308 ? 19.797 70.688 -2.734 1 19.55 308 SER A O 1
ATOM 2354 N N . GLN A 1 309 ? 21.531 72 -1.869 1 19.61 309 GLN A N 1
ATOM 2355 C CA . GLN A 1 309 ? 22.562 72.75 -2.611 1 19.61 309 GLN A CA 1
ATOM 2356 C C . GLN A 1 309 ? 23.188 71.875 -3.686 1 19.61 309 GLN A C 1
ATOM 2358 O O . GLN A 1 309 ? 23.484 70.688 -3.434 1 19.61 309 GLN A O 1
ATOM 2363 N N . ARG A 1 310 ? 23.219 72.438 -4.93 1 20.89 310 ARG A N 1
ATOM 2364 C CA . ARG A 1 310 ? 23.266 72 -6.336 1 20.89 310 ARG A CA 1
ATOM 2365 C C . ARG A 1 310 ? 24.688 71.625 -6.75 1 20.89 310 ARG A C 1
ATOM 2367 O O . ARG A 1 310 ? 25.156 72 -7.828 1 20.89 310 ARG A O 1
ATOM 2374 N N . MET A 1 311 ? 25.594 71.312 -5.715 1 20.19 311 MET A N 1
ATOM 2375 C CA . MET A 1 311 ? 26.906 71.562 -6.324 1 20.19 311 MET A CA 1
ATOM 2376 C C . MET A 1 311 ? 27.062 70.688 -7.57 1 20.19 311 MET A C 1
ATOM 2378 O O . MET A 1 311 ? 26.484 69.562 -7.664 1 20.19 311 MET A O 1
ATOM 2382 N N . SER A 1 312 ? 27.719 71.312 -8.641 1 20.61 312 SER A N 1
ATOM 2383 C CA . SER A 1 312 ? 27.922 71.125 -10.07 1 20.61 312 SER A CA 1
ATOM 2384 C C . SER A 1 312 ? 28.734 69.812 -10.352 1 20.61 312 SER A C 1
ATOM 2386 O O . SER A 1 312 ? 29.047 69.562 -11.5 1 20.61 312 SER A O 1
ATOM 2388 N N . ALA A 1 313 ? 28.891 69 -9.5 1 20.97 313 ALA A N 1
ATOM 2389 C CA . ALA A 1 313 ? 30.078 68.188 -9.828 1 20.97 313 ALA A CA 1
ATOM 2390 C C . ALA A 1 313 ? 29.969 67.625 -11.219 1 20.97 313 ALA A C 1
ATOM 2392 O O . ALA A 1 313 ? 28.875 67.312 -11.688 1 20.97 313 ALA A O 1
ATOM 2393 N N . PRO A 1 314 ? 31.109 67.625 -11.914 1 22.28 314 PRO A N 1
ATOM 2394 C CA . PRO A 1 314 ? 31.312 67.375 -13.336 1 22.28 314 PRO A CA 1
ATOM 2395 C C . PRO A 1 314 ? 30.688 66.062 -13.781 1 22.28 314 PRO A C 1
ATOM 2397 O O . PRO A 1 314 ? 30.422 65.188 -12.953 1 22.28 314 PRO A O 1
ATOM 2400 N N . ALA A 1 315 ? 30.281 66.125 -15.055 1 20.94 315 ALA A N 1
ATOM 2401 C CA . ALA A 1 315 ? 29.5 65.188 -15.883 1 20.94 315 ALA A CA 1
ATOM 2402 C C . ALA A 1 315 ? 30.172 63.844 -15.977 1 20.94 315 ALA A C 1
ATOM 2404 O O . ALA A 1 315 ? 31.125 63.656 -16.734 1 20.94 315 ALA A O 1
ATOM 2405 N N . LYS A 1 316 ? 30.641 63.312 -14.875 1 21.03 316 LYS A N 1
ATOM 2406 C CA . LYS A 1 316 ? 31.328 62.094 -15.203 1 21.03 316 LYS A CA 1
ATOM 2407 C C . LYS A 1 316 ? 30.5 61.219 -16.156 1 21.03 316 LYS A C 1
ATOM 2409 O O . LYS A 1 316 ? 29.281 61.188 -16.062 1 21.03 316 LYS A O 1
ATOM 2414 N N . ARG A 1 317 ? 31.047 61 -17.297 1 22.3 317 ARG A N 1
ATOM 2415 C CA . ARG A 1 317 ? 30.672 60.25 -18.484 1 22.3 317 ARG A CA 1
ATOM 2416 C C . ARG A 1 317 ? 30.016 58.906 -18.094 1 22.3 317 ARG A C 1
ATOM 2418 O O . ARG A 1 317 ? 30.531 58.188 -17.234 1 22.3 317 ARG A O 1
ATOM 2425 N N . GLY A 1 318 ? 28.703 58.938 -18.188 1 20.75 318 GLY A N 1
ATOM 2426 C CA . GLY A 1 318 ? 27.812 57.812 -17.891 1 20.75 318 GLY A CA 1
ATOM 2427 C C . GLY A 1 318 ? 28.219 56.531 -18.594 1 20.75 318 GLY A C 1
ATOM 2428 O O . GLY A 1 318 ? 28.312 56.5 -19.828 1 20.75 318 GLY A O 1
ATOM 2429 N N . ARG A 1 319 ? 29.281 55.906 -18.047 1 20.72 319 ARG A N 1
ATOM 2430 C CA . ARG A 1 319 ? 29.625 54.594 -18.547 1 20.72 319 ARG A CA 1
ATOM 2431 C C . ARG A 1 319 ? 28.375 53.781 -18.828 1 20.72 319 ARG A C 1
ATOM 2433 O O . ARG A 1 319 ? 27.469 53.688 -18 1 20.72 319 ARG A O 1
ATOM 2440 N N . ASP A 1 320 ? 28 53.781 -20.062 1 22.62 320 ASP A N 1
ATOM 2441 C CA . ASP A 1 320 ? 26.984 52.906 -20.672 1 22.62 320 ASP A CA 1
ATOM 2442 C C . ASP A 1 320 ? 27.094 51.5 -20.109 1 22.62 320 ASP A C 1
ATOM 2444 O O . ASP A 1 320 ? 28.078 50.781 -20.359 1 22.62 320 ASP A O 1
ATOM 2448 N N . PHE A 1 321 ? 26.891 51.281 -18.875 1 21.06 321 PHE A N 1
ATOM 2449 C CA . PHE A 1 321 ? 26.812 49.906 -18.422 1 21.06 321 PHE A CA 1
ATOM 2450 C C . PHE A 1 321 ? 25.844 49.094 -19.312 1 21.06 321 PHE A C 1
ATOM 2452 O O . PHE A 1 321 ? 24.641 49.312 -19.266 1 21.06 321 PHE A O 1
ATOM 2459 N N . ARG A 1 322 ? 26.172 48.844 -20.516 1 26.88 322 ARG A N 1
ATOM 2460 C CA . ARG A 1 322 ? 25.453 47.781 -21.25 1 26.88 322 ARG A CA 1
ATOM 2461 C C . ARG A 1 322 ? 24.969 46.688 -20.312 1 26.88 322 ARG A C 1
ATOM 2463 O O . ARG A 1 322 ? 25.766 46.062 -19.609 1 26.88 322 ARG A O 1
ATOM 2470 N N . SER A 1 323 ? 23.797 46.75 -19.797 1 23.98 323 SER A N 1
ATOM 2471 C CA . SER A 1 323 ? 23.109 45.75 -18.969 1 23.98 323 SER A CA 1
ATOM 2472 C C . SER A 1 323 ? 23.328 44.344 -19.516 1 23.98 323 SER A C 1
ATOM 2474 O O . SER A 1 323 ? 23 44.062 -20.656 1 23.98 323 SER A O 1
ATOM 2476 N N . GLU A 1 324 ? 24.469 43.75 -19.422 1 28.11 324 GLU A N 1
ATOM 2477 C CA . GLU A 1 324 ? 24.719 42.344 -19.766 1 28.11 324 GLU A CA 1
ATOM 2478 C C . GLU A 1 324 ? 23.484 41.5 -19.547 1 28.11 324 GLU A C 1
ATOM 2480 O O . GLU A 1 324 ? 22.766 41.688 -18.562 1 28.11 324 GLU A O 1
ATOM 2485 N N . GLY A 1 325 ? 22.875 41.062 -20.641 1 29.52 325 GLY A N 1
ATOM 2486 C CA . GLY A 1 325 ? 21.719 40.188 -20.766 1 29.52 325 GLY A CA 1
ATOM 2487 C C . GLY A 1 325 ? 21.594 39.188 -19.656 1 29.52 325 GLY A C 1
ATOM 2488 O O . GLY A 1 325 ? 22.594 38.75 -19.094 1 29.52 325 GLY A O 1
ATOM 2489 N N . GLY A 1 326 ? 20.562 39.219 -18.953 1 30.75 326 GLY A N 1
ATOM 2490 C CA . GLY A 1 326 ? 20.188 38.438 -17.797 1 30.75 326 GLY A CA 1
ATOM 2491 C C . GLY A 1 326 ? 20.562 36.969 -17.922 1 30.75 326 GLY A C 1
ATOM 2492 O O . GLY A 1 326 ? 20.188 36.312 -18.891 1 30.75 326 GLY A O 1
ATOM 2493 N N . ALA A 1 327 ? 21.797 36.625 -17.672 1 30.05 327 ALA A N 1
ATOM 2494 C CA . ALA A 1 327 ? 22.172 35.25 -17.531 1 30.05 327 ALA A CA 1
ATOM 2495 C C . ALA A 1 327 ? 20.969 34.406 -17.078 1 30.05 327 ALA A C 1
ATOM 2497 O O . ALA A 1 327 ? 20.406 34.625 -16.016 1 30.05 327 ALA A O 1
ATOM 2498 N N . LYS A 1 328 ? 20.219 33.969 -17.938 1 34.41 328 LYS A N 1
ATOM 2499 C CA . LYS A 1 328 ? 19.234 32.906 -17.672 1 34.41 328 LYS A CA 1
ATOM 2500 C C . LYS A 1 328 ? 19.703 32 -16.547 1 34.41 328 LYS A C 1
ATOM 2502 O O . LYS A 1 328 ? 20.781 31.391 -16.641 1 34.41 328 LYS A O 1
ATOM 2507 N N . GLN A 1 329 ? 19.531 32.219 -15.336 1 34.69 329 GLN A N 1
ATOM 2508 C CA . GLN A 1 329 ? 19.766 31.281 -14.242 1 34.69 329 GLN A CA 1
ATOM 2509 C C . GLN A 1 329 ? 19.578 29.828 -14.695 1 34.69 329 GLN A C 1
ATOM 2511 O O . GLN A 1 329 ? 18.5 29.469 -15.195 1 34.69 329 GLN A O 1
ATOM 2516 N N . LYS A 1 330 ? 20.5 29.156 -15.352 1 40.69 330 LYS A N 1
ATOM 2517 C CA . LYS A 1 330 ? 20.469 27.734 -15.68 1 40.69 330 LYS A CA 1
ATOM 2518 C C . LYS A 1 330 ? 19.562 26.969 -14.734 1 40.69 330 LYS A C 1
ATOM 2520 O O . LYS A 1 330 ? 19.719 27.031 -13.516 1 40.69 330 LYS A O 1
ATOM 2525 N N . ALA A 1 331 ? 18.344 26.781 -15.023 1 53.81 331 ALA A N 1
ATOM 2526 C CA . ALA A 1 331 ? 17.375 25.984 -14.281 1 53.81 331 ALA A CA 1
ATOM 2527 C C . ALA A 1 331 ? 18.031 24.812 -13.57 1 53.81 331 ALA A C 1
ATOM 2529 O O . ALA A 1 331 ? 18.812 24.078 -14.172 1 53.81 331 ALA A O 1
ATOM 2530 N N . GLU A 1 332 ? 18.344 24.797 -12.195 1 77.56 332 GLU A N 1
ATOM 2531 C CA . GLU A 1 332 ? 19.078 23.828 -11.375 1 77.56 332 GLU A CA 1
ATOM 2532 C C . GLU A 1 332 ? 18.562 22.406 -11.609 1 77.56 332 GLU A C 1
ATOM 2534 O O . GLU A 1 332 ? 17.375 22.141 -11.523 1 77.56 332 GLU A O 1
ATOM 2539 N N . ILE A 1 333 ? 19.344 21.562 -12.242 1 90.75 333 ILE A N 1
ATOM 2540 C CA . ILE A 1 333 ? 19.109 20.141 -12.484 1 90.75 333 ILE A CA 1
ATOM 2541 C C . ILE A 1 333 ? 18.906 19.406 -11.164 1 90.75 333 ILE A C 1
ATOM 2543 O O . ILE A 1 333 ? 19.672 19.609 -10.211 1 90.75 333 ILE A O 1
ATOM 2547 N N . PRO A 1 334 ? 17.797 18.75 -11.07 1 94.31 334 PRO A N 1
ATOM 2548 C CA . PRO A 1 334 ? 17.578 17.984 -9.836 1 94.31 334 PRO A CA 1
ATOM 2549 C C . PRO A 1 334 ? 18.719 17.031 -9.531 1 94.31 334 PRO A C 1
ATOM 2551 O O . PRO A 1 334 ? 19.281 16.422 -10.445 1 94.31 334 PRO A O 1
ATOM 2554 N N . ARG A 1 335 ? 19.062 16.922 -8.305 1 96.75 335 ARG A N 1
ATOM 2555 C CA . ARG A 1 335 ? 20.094 16 -7.828 1 96.75 335 ARG A CA 1
ATOM 2556 C C . ARG A 1 335 ? 19.484 14.773 -7.156 1 96.75 335 ARG A C 1
ATOM 2558 O O . ARG A 1 335 ? 18.656 14.914 -6.246 1 96.75 335 ARG A O 1
ATOM 2565 N N . VAL A 1 336 ? 19.891 13.57 -7.609 1 97.5 336 VAL A N 1
ATOM 2566 C CA . VAL A 1 336 ? 19.328 12.32 -7.102 1 97.5 336 VAL A CA 1
ATOM 2567 C C . VAL A 1 336 ? 20.453 11.438 -6.566 1 97.5 336 VAL A C 1
ATOM 2569 O O . VAL A 1 336 ? 21.5 11.312 -7.195 1 97.5 336 VAL A O 1
ATOM 2572 N N . LEU A 1 337 ? 20.297 10.914 -5.402 1 97.62 337 LEU A N 1
ATOM 2573 C CA . LEU A 1 337 ? 21.156 9.867 -4.867 1 97.62 337 LEU A CA 1
ATOM 2574 C C . LEU A 1 337 ? 20.438 8.523 -4.855 1 97.62 337 LEU A C 1
ATOM 2576 O O . LEU A 1 337 ? 19.359 8.398 -4.27 1 97.62 337 LEU A O 1
ATOM 2580 N N . SER A 1 338 ? 21 7.562 -5.523 1 96.81 338 SER A N 1
ATOM 2581 C CA . SER A 1 338 ? 20.484 6.203 -5.52 1 96.81 338 SER A CA 1
ATOM 2582 C C . SER A 1 338 ? 21.359 5.277 -4.68 1 96.81 338 SER A C 1
ATOM 2584 O O . SER A 1 338 ? 22.469 4.93 -5.082 1 96.81 338 SER A O 1
ATOM 2586 N N . LEU A 1 339 ? 20.828 4.91 -3.553 1 96.12 339 LEU A N 1
ATOM 2587 C CA . LEU A 1 339 ? 21.531 3.963 -2.689 1 96.12 339 LEU A CA 1
ATOM 2588 C C . LEU A 1 339 ? 21.141 2.529 -3.037 1 96.12 339 LEU A C 1
ATOM 2590 O O . LEU A 1 339 ? 20.016 2.104 -2.777 1 96.12 339 LEU A O 1
ATOM 2594 N N . PHE A 1 340 ? 22 1.76 -3.689 1 92 340 PHE A N 1
ATOM 2595 C CA . PHE A 1 340 ? 21.953 0.325 -3.945 1 92 340 PHE A CA 1
ATOM 2596 C C . PHE A 1 340 ? 21.016 0.017 -5.105 1 92 340 PHE A C 1
ATOM 2598 O O . PHE A 1 340 ? 20.672 -1.145 -5.352 1 92 340 PHE A O 1
ATOM 2605 N N . GLY A 1 341 ? 20.516 1.07 -5.703 1 85.5 341 GLY A N 1
ATOM 2606 C CA . GLY A 1 341 ? 19.625 0.84 -6.824 1 85.5 341 GLY A CA 1
ATOM 2607 C C . GLY A 1 341 ? 20.344 0.577 -8.125 1 85.5 341 GLY A C 1
ATOM 2608 O O . GLY A 1 341 ? 21.438 1.117 -8.359 1 85.5 341 GLY A O 1
ATOM 2609 N N . GLU A 1 342 ? 19.719 -0.268 -8.914 1 80.88 342 GLU A N 1
ATOM 2610 C CA . GLU A 1 342 ? 20.25 -0.49 -10.258 1 80.88 342 GLU A CA 1
ATOM 2611 C C . GLU A 1 342 ? 19.531 0.374 -11.289 1 80.88 342 GLU A C 1
ATOM 2613 O O . GLU A 1 342 ? 20.016 1.451 -11.648 1 80.88 342 GLU A O 1
ATOM 2618 N N . SER A 1 343 ? 18.328 0.074 -11.531 1 87.81 343 SER A N 1
ATOM 2619 C CA . SER A 1 343 ? 17.625 0.677 -12.656 1 87.81 343 SER A CA 1
ATOM 2620 C C . SER A 1 343 ? 17.078 2.057 -12.297 1 87.81 343 SER A C 1
ATOM 2622 O O . SER A 1 343 ? 17.047 2.957 -13.133 1 87.81 343 SER A O 1
ATOM 2624 N N . LEU A 1 344 ? 16.75 2.273 -11.07 1 92.19 344 LEU A N 1
ATOM 2625 C CA . LEU A 1 344 ? 16.062 3.508 -10.703 1 92.19 344 LEU A CA 1
ATOM 2626 C C . LEU A 1 344 ? 17 4.707 -10.844 1 92.19 344 LEU A C 1
ATOM 2628 O O . LEU A 1 344 ? 16.609 5.738 -11.398 1 92.19 344 LEU A O 1
ATOM 2632 N N . GLY A 1 345 ? 18.203 4.625 -10.344 1 94.25 345 GLY A N 1
ATOM 2633 C CA . GLY A 1 345 ? 19.172 5.707 -10.508 1 94.25 345 GLY A CA 1
ATOM 2634 C C . GLY A 1 345 ? 19.438 6.039 -11.969 1 94.25 345 GLY A C 1
ATOM 2635 O O . GLY A 1 345 ? 19.422 7.207 -12.352 1 94.25 345 GLY A O 1
ATOM 2636 N N . VAL A 1 346 ? 19.656 5.027 -12.719 1 95.69 346 VAL A N 1
ATOM 2637 C CA . VAL A 1 346 ? 19.969 5.227 -14.125 1 95.69 346 VAL A CA 1
ATOM 2638 C C . VAL A 1 346 ? 18.734 5.805 -14.844 1 95.69 346 VAL A C 1
ATOM 2640 O O . VAL A 1 346 ? 18.875 6.652 -15.727 1 95.69 346 VAL A O 1
ATOM 2643 N N . TYR A 1 347 ? 17.594 5.344 -14.469 1 96.06 347 TYR A N 1
ATOM 2644 C CA . TYR A 1 347 ? 16.359 5.879 -15.016 1 96.06 347 TYR A CA 1
ATOM 2645 C C . TYR A 1 347 ? 16.25 7.375 -14.758 1 96.06 347 TYR A C 1
ATOM 2647 O O . TYR A 1 347 ? 15.883 8.141 -15.656 1 96.06 347 TYR A O 1
ATOM 2655 N N . CYS A 1 348 ? 16.562 7.77 -13.562 1 96.25 348 CYS A N 1
ATOM 2656 C CA . CYS A 1 348 ? 16.516 9.188 -13.234 1 96.25 348 CYS A CA 1
ATOM 2657 C C . CYS A 1 348 ? 17.516 9.984 -14.078 1 96.25 348 CYS A C 1
ATOM 2659 O O . CYS A 1 348 ? 17.203 11.078 -14.539 1 96.25 348 CYS A O 1
ATOM 2661 N N . ALA A 1 349 ? 18.688 9.422 -14.281 1 96.44 349 ALA A N 1
ATOM 2662 C CA . ALA A 1 349 ? 19.688 10.062 -15.125 1 96.44 349 ALA A CA 1
ATOM 2663 C C . ALA A 1 349 ? 19.188 10.188 -16.562 1 96.44 349 ALA A C 1
ATOM 2665 O O . ALA A 1 349 ? 19.359 11.234 -17.203 1 96.44 349 ALA A O 1
ATOM 2666 N N . ALA A 1 350 ? 18.609 9.141 -17.031 1 96.12 350 ALA A N 1
ATOM 2667 C CA . ALA A 1 350 ? 18.062 9.141 -18.391 1 96.12 350 ALA A CA 1
ATOM 2668 C C . ALA A 1 350 ? 16.984 10.203 -18.547 1 96.12 350 ALA A C 1
ATOM 2670 O O . ALA A 1 350 ? 16.766 10.727 -19.641 1 96.12 350 ALA A O 1
ATOM 2671 N N . ARG A 1 351 ? 16.359 10.531 -17.469 1 95.31 351 ARG A N 1
ATOM 2672 C CA . ARG A 1 351 ? 15.305 11.539 -17.484 1 95.31 351 ARG A CA 1
ATOM 2673 C C . ARG A 1 351 ? 15.875 12.938 -17.297 1 95.31 351 ARG A C 1
ATOM 2675 O O . ARG A 1 351 ? 15.133 13.914 -17.219 1 95.31 351 ARG A O 1
ATOM 2682 N N . GLY A 1 352 ? 17.188 13.008 -17.078 1 94.38 352 GLY A N 1
ATOM 2683 C CA . GLY A 1 352 ? 17.828 14.32 -17.125 1 94.38 352 GLY A CA 1
ATOM 2684 C C . GLY A 1 352 ? 18.375 14.766 -15.781 1 94.38 352 GLY A C 1
ATOM 2685 O O . GLY A 1 352 ? 18.969 15.836 -15.672 1 94.38 352 GLY A O 1
ATOM 2686 N N . ALA A 1 353 ? 18.25 13.969 -14.75 1 96.5 353 ALA A N 1
ATOM 2687 C CA . ALA A 1 353 ? 18.734 14.344 -13.43 1 96.5 353 ALA A CA 1
ATOM 2688 C C . ALA A 1 353 ? 20.234 14.086 -13.305 1 96.5 353 ALA A C 1
ATOM 2690 O O . ALA A 1 353 ? 20.797 13.297 -14.07 1 96.5 353 ALA A O 1
ATOM 2691 N N . ALA A 1 354 ? 20.891 14.859 -12.43 1 96.81 354 ALA A N 1
ATOM 2692 C CA . ALA A 1 354 ? 22.234 14.5 -11.977 1 96.81 354 ALA A CA 1
ATOM 2693 C C . ALA A 1 354 ? 22.172 13.438 -10.883 1 96.81 354 ALA A C 1
ATOM 2695 O O . ALA A 1 354 ? 21.609 13.672 -9.812 1 96.81 354 ALA A O 1
ATOM 2696 N N . VAL A 1 355 ? 22.828 12.305 -11.18 1 96.94 355 VAL A N 1
ATOM 2697 C CA . VAL A 1 355 ? 22.594 11.172 -10.297 1 96.94 355 VAL A CA 1
ATOM 2698 C C . VAL A 1 355 ? 23.906 10.664 -9.734 1 96.94 355 VAL A C 1
ATOM 2700 O O . VAL A 1 355 ? 24.906 10.555 -10.461 1 96.94 355 VAL A O 1
ATOM 2703 N N . THR A 1 356 ? 23.938 10.438 -8.492 1 96.19 356 THR A N 1
ATOM 2704 C CA . THR A 1 356 ? 24.969 9.648 -7.844 1 96.19 356 THR A CA 1
ATOM 2705 C C . THR A 1 356 ? 24.438 8.266 -7.457 1 96.19 356 THR A C 1
ATOM 2707 O O . THR A 1 356 ? 23.5 8.156 -6.68 1 96.19 356 THR A O 1
ATOM 2710 N N . CYS A 1 357 ? 25.016 7.23 -8.016 1 96.06 357 CYS A N 1
ATOM 2711 C CA . CYS A 1 357 ? 24.703 5.863 -7.617 1 96.06 357 CYS A CA 1
ATOM 2712 C C . CYS A 1 357 ? 25.734 5.344 -6.609 1 96.06 357 CYS A C 1
ATOM 2714 O O . CYS A 1 357 ? 26.922 5.234 -6.918 1 96.06 357 CYS A O 1
ATOM 2716 N N . ALA A 1 358 ? 25.266 5.066 -5.426 1 95 358 ALA A N 1
ATOM 2717 C CA . ALA A 1 358 ? 26.141 4.516 -4.387 1 95 358 ALA A CA 1
ATOM 2718 C C . ALA A 1 358 ? 25.906 3.018 -4.211 1 95 358 ALA A C 1
ATOM 2720 O O . ALA A 1 358 ? 24.781 2.592 -3.906 1 95 358 ALA A O 1
ATOM 2721 N N . LEU A 1 359 ? 26.906 2.256 -4.414 1 93.31 359 LEU A N 1
ATOM 2722 C CA . LEU A 1 359 ? 26.812 0.799 -4.375 1 93.31 359 LEU A CA 1
ATOM 2723 C C . LEU A 1 359 ? 27.656 0.236 -3.232 1 93.31 359 LEU A C 1
ATOM 2725 O O . LEU A 1 359 ? 28.609 0.875 -2.785 1 93.31 359 LEU A O 1
ATOM 2729 N N . ALA A 1 360 ? 27.219 -0.851 -2.686 1 88.19 360 ALA A N 1
ATOM 2730 C CA . ALA A 1 360 ? 27.984 -1.574 -1.667 1 88.19 360 ALA A CA 1
ATOM 2731 C C . ALA A 1 360 ? 27.875 -3.082 -1.873 1 88.19 360 ALA A C 1
ATOM 2733 O O . ALA A 1 360 ? 26.922 -3.566 -2.492 1 88.19 360 ALA A O 1
ATOM 2734 N N . ASP A 1 361 ? 28.891 -3.773 -1.384 1 83.56 361 ASP A N 1
ATOM 2735 C CA . ASP A 1 361 ? 28.844 -5.23 -1.421 1 83.56 361 ASP A CA 1
ATOM 2736 C C . ASP A 1 361 ? 28.203 -5.793 -0.147 1 83.56 361 ASP A C 1
ATOM 2738 O O . ASP A 1 361 ? 28.922 -6.199 0.775 1 83.56 361 ASP A O 1
ATOM 2742 N N . LEU A 1 362 ? 26.984 -5.816 -0.124 1 78.44 362 LEU A N 1
ATOM 2743 C CA . LEU A 1 362 ? 26.25 -6.273 1.05 1 78.44 362 LEU A CA 1
ATOM 2744 C C . LEU A 1 362 ? 25.938 -7.762 0.944 1 78.44 362 LEU A C 1
ATOM 2746 O O . LEU A 1 362 ? 25.359 -8.344 1.863 1 78.44 362 LEU A O 1
ATOM 2750 N N . GLY A 1 363 ? 26.422 -8.383 -0.139 1 71.94 363 GLY A N 1
ATOM 2751 C CA . GLY A 1 363 ? 26.141 -9.797 -0.316 1 71.94 363 GLY A CA 1
ATOM 2752 C C . GLY A 1 363 ? 25.516 -10.117 -1.663 1 71.94 363 GLY A C 1
ATOM 2753 O O . GLY A 1 363 ? 25.594 -9.305 -2.59 1 71.94 363 GLY A O 1
ATOM 2754 N N . PRO A 1 364 ? 25 -11.359 -1.745 1 67.88 364 PRO A N 1
ATOM 2755 C CA . PRO A 1 364 ? 24.391 -11.773 -3.01 1 67.88 364 PRO A CA 1
ATOM 2756 C C . PRO A 1 364 ? 23.234 -10.867 -3.43 1 67.88 364 PRO A C 1
ATOM 2758 O O . PRO A 1 364 ? 22.453 -10.422 -2.582 1 67.88 364 PRO A O 1
ATOM 2761 N N . GLY A 1 365 ? 23.172 -10.516 -4.711 1 67.19 365 GLY A N 1
ATOM 2762 C CA . GLY A 1 365 ? 22.094 -9.703 -5.246 1 67.19 365 GLY A CA 1
ATOM 2763 C C . GLY A 1 365 ? 22.469 -8.242 -5.379 1 67.19 365 GLY A C 1
ATOM 2764 O O . GLY A 1 365 ? 21.688 -7.445 -5.918 1 67.19 365 GLY A O 1
ATOM 2765 N N . CYS A 1 366 ? 23.625 -7.941 -4.887 1 76.5 366 CYS A N 1
ATOM 2766 C CA . CYS A 1 366 ? 24.062 -6.555 -4.984 1 76.5 366 CYS A CA 1
ATOM 2767 C C . CYS A 1 366 ? 24.359 -6.176 -6.43 1 76.5 366 CYS A C 1
ATOM 2769 O O . CYS A 1 366 ? 24.781 -7.02 -7.223 1 76.5 366 CYS A O 1
ATOM 2771 N N . VAL A 1 367 ? 24.062 -5.012 -6.68 1 77.88 367 VAL A N 1
ATOM 2772 C CA . VAL A 1 367 ? 24.266 -4.457 -8.016 1 77.88 367 VAL A CA 1
ATOM 2773 C C . VAL A 1 367 ? 25.75 -4.133 -8.203 1 77.88 367 VAL A C 1
ATOM 2775 O O . VAL A 1 367 ? 26.391 -3.596 -7.301 1 77.88 367 VAL A O 1
ATOM 2778 N N . SER A 1 368 ? 26.219 -4.465 -9.344 1 83.12 368 SER A N 1
ATOM 2779 C CA . SER A 1 368 ? 27.625 -4.18 -9.625 1 83.12 368 SER A CA 1
ATOM 2780 C C . SER A 1 368 ? 27.781 -2.871 -10.391 1 83.12 368 SER A C 1
ATOM 2782 O O . SER A 1 368 ? 26.844 -2.408 -11.039 1 83.12 368 SER A O 1
ATOM 2784 N N . ARG A 1 369 ? 28.938 -2.346 -10.242 1 90.56 369 ARG A N 1
ATOM 2785 C CA . ARG A 1 369 ? 29.297 -1.122 -10.961 1 90.56 369 ARG A CA 1
ATOM 2786 C C . ARG A 1 369 ? 29.172 -1.317 -12.469 1 90.56 369 ARG A C 1
ATOM 2788 O O . ARG A 1 369 ? 28.625 -0.455 -13.164 1 90.56 369 ARG A O 1
ATOM 2795 N N . GLU A 1 370 ? 29.625 -2.449 -12.914 1 89.06 370 GLU A N 1
ATOM 2796 C CA . GLU A 1 370 ? 29.625 -2.748 -14.344 1 89.06 370 GLU A CA 1
ATOM 2797 C C . GLU A 1 370 ? 28.219 -2.748 -14.914 1 89.06 370 GLU A C 1
ATOM 2799 O O . GLU A 1 370 ? 27.984 -2.242 -16.016 1 89.06 370 GLU A O 1
ATOM 2804 N N . ARG A 1 371 ? 27.344 -3.25 -14.148 1 88.31 371 ARG A N 1
ATOM 2805 C CA . ARG A 1 371 ? 25.953 -3.309 -14.602 1 88.31 371 ARG A CA 1
ATOM 2806 C C . ARG A 1 371 ? 25.359 -1.911 -14.703 1 88.31 371 ARG A C 1
ATOM 2808 O O . ARG A 1 371 ? 24.625 -1.615 -15.648 1 88.31 371 ARG A O 1
ATOM 2815 N N . VAL A 1 372 ? 25.641 -1.109 -13.758 1 92.25 372 VAL A N 1
ATOM 2816 C CA . VAL A 1 372 ? 25.141 0.257 -13.742 1 92.25 372 VAL A CA 1
ATOM 2817 C C . VAL A 1 372 ? 25.719 1.043 -14.914 1 92.25 372 VAL A C 1
ATOM 2819 O O . VAL A 1 372 ? 25 1.762 -15.609 1 92.25 372 VAL A O 1
ATOM 2822 N N . GLU A 1 373 ? 27 0.863 -15.148 1 94.44 373 GLU A N 1
ATOM 2823 C CA . GLU A 1 373 ? 27.672 1.549 -16.25 1 94.44 373 GLU A CA 1
ATOM 2824 C C . GLU A 1 373 ? 27.109 1.113 -17.594 1 94.44 373 GLU A C 1
ATOM 2826 O O . GLU A 1 373 ? 26.875 1.945 -18.469 1 94.44 373 GLU A O 1
ATOM 2831 N N . ALA A 1 374 ? 26.922 -0.162 -17.719 1 92.69 374 ALA A N 1
ATOM 2832 C CA . ALA A 1 374 ? 26.375 -0.692 -18.969 1 92.69 374 ALA A CA 1
ATOM 2833 C C . ALA A 1 374 ? 24.969 -0.156 -19.219 1 92.69 374 ALA A C 1
ATOM 2835 O O . ALA A 1 374 ? 24.625 0.188 -20.359 1 92.69 374 ALA A O 1
ATOM 2836 N N . LEU A 1 375 ? 24.203 -0.126 -18.188 1 93.12 375 LEU A N 1
ATOM 2837 C CA . LEU A 1 375 ? 22.828 0.371 -18.312 1 93.12 375 LEU A CA 1
ATOM 2838 C C . LEU A 1 375 ? 22.828 1.854 -18.672 1 93.12 375 LEU A C 1
ATOM 2840 O O . LEU A 1 375 ? 22.016 2.295 -19.484 1 93.12 375 LEU A O 1
ATOM 2844 N N . ALA A 1 376 ? 23.719 2.57 -18.078 1 96.31 376 ALA A N 1
ATOM 2845 C CA . ALA A 1 376 ? 23.828 3.996 -18.359 1 96.31 376 ALA A CA 1
ATOM 2846 C C . ALA A 1 376 ? 24.234 4.227 -19.812 1 96.31 376 ALA A C 1
ATOM 2848 O O . ALA A 1 376 ? 23.703 5.113 -20.484 1 96.31 376 ALA A O 1
ATOM 2849 N N . ALA A 1 377 ? 25.203 3.49 -20.219 1 96.19 377 ALA A N 1
ATOM 2850 C CA . ALA A 1 377 ? 25.656 3.6 -21.594 1 96.19 377 ALA A CA 1
ATOM 2851 C C . ALA A 1 377 ? 24.531 3.299 -22.578 1 96.19 377 ALA A C 1
ATOM 2853 O O . ALA A 1 377 ? 24.375 3.998 -23.578 1 96.19 377 ALA A O 1
ATOM 2854 N N . ARG A 1 378 ? 23.812 2.328 -22.281 1 95.06 378 ARG A N 1
ATOM 2855 C CA . ARG A 1 378 ? 22.703 1.902 -23.125 1 95.06 378 ARG A CA 1
ATOM 2856 C C . ARG A 1 378 ? 21.656 3.004 -23.266 1 95.06 378 ARG A C 1
ATOM 2858 O O . ARG A 1 378 ? 21.016 3.135 -24.312 1 95.06 378 ARG A O 1
ATOM 2865 N N . ASN A 1 379 ? 21.5 3.725 -22.234 1 96.81 379 ASN A N 1
ATOM 2866 C CA . ASN A 1 379 ? 20.5 4.785 -22.219 1 96.81 379 ASN A CA 1
ATOM 2867 C C . ASN A 1 379 ? 21.125 6.148 -22.5 1 96.81 379 ASN A C 1
ATOM 2869 O O . ASN A 1 379 ? 20.469 7.184 -22.328 1 96.81 379 ASN A O 1
ATOM 2873 N N . LYS A 1 380 ? 22.375 6.211 -22.781 1 96.62 380 LYS A N 1
ATOM 2874 C CA . LYS A 1 380 ? 23.109 7.402 -23.203 1 96.62 380 LYS A CA 1
ATOM 2875 C C . LYS A 1 380 ? 23.078 8.484 -22.125 1 96.62 380 LYS A C 1
ATOM 2877 O O . LYS A 1 380 ? 22.828 9.656 -22.422 1 96.62 380 LYS A O 1
ATOM 2882 N N . CYS A 1 381 ? 23.234 8.086 -20.891 1 96.81 381 CYS A N 1
ATOM 2883 C CA . CYS A 1 381 ? 23.156 9.062 -19.812 1 96.81 381 CYS A CA 1
ATOM 2884 C C . CYS A 1 381 ? 24.359 8.938 -18.875 1 96.81 381 CYS A C 1
ATOM 2886 O O . CYS A 1 381 ? 24.281 9.32 -17.703 1 96.81 381 CYS A O 1
ATOM 2888 N N . ALA A 1 382 ? 25.406 8.422 -19.359 1 96.25 382 ALA A N 1
ATOM 2889 C CA . ALA A 1 382 ? 26.594 8.211 -18.531 1 96.25 382 ALA A CA 1
ATOM 2890 C C . ALA A 1 382 ? 27.156 9.531 -18.031 1 96.25 382 ALA A C 1
ATOM 2892 O O . ALA A 1 382 ? 27.734 9.594 -16.938 1 96.25 382 ALA A O 1
ATOM 2893 N N . ASP A 1 383 ? 26.953 10.547 -18.719 1 95.75 383 ASP A N 1
ATOM 2894 C CA . ASP A 1 383 ? 27.5 11.852 -18.375 1 95.75 383 ASP A CA 1
ATOM 2895 C C . ASP A 1 383 ? 26.781 12.461 -17.172 1 95.75 383 ASP A C 1
ATOM 2897 O O . ASP A 1 383 ? 27.266 13.422 -16.562 1 95.75 383 ASP A O 1
ATOM 2901 N N . ARG A 1 384 ? 25.688 11.914 -16.844 1 96.31 384 ARG A N 1
ATOM 2902 C CA . ARG A 1 384 ? 24.891 12.453 -15.75 1 96.31 384 ARG A CA 1
ATOM 2903 C C . ARG A 1 384 ? 25.016 11.578 -14.508 1 96.31 384 ARG A C 1
ATOM 2905 O O . ARG A 1 384 ? 24.391 11.859 -13.477 1 96.31 384 ARG A O 1
ATOM 2912 N N . LEU A 1 385 ? 25.797 10.562 -14.641 1 95.56 385 LEU A N 1
ATOM 2913 C CA . LEU A 1 385 ? 25.859 9.562 -13.586 1 95.56 385 LEU A CA 1
ATOM 2914 C C . LEU A 1 385 ? 27.25 9.5 -12.961 1 95.56 385 LEU A C 1
ATOM 2916 O O . LEU A 1 385 ? 28.25 9.492 -13.68 1 95.56 385 LEU A O 1
ATOM 2920 N N . SER A 1 386 ? 27.312 9.555 -11.68 1 95.31 386 SER A N 1
ATOM 2921 C CA . SER A 1 386 ? 28.5 9.227 -10.906 1 95.31 386 SER A CA 1
ATOM 2922 C C . SER A 1 386 ? 28.281 7.988 -10.047 1 95.31 386 SER A C 1
ATOM 2924 O O . SER A 1 386 ? 27.203 7.801 -9.484 1 95.31 386 SER A O 1
ATOM 2926 N N . ILE A 1 387 ? 29.25 7.105 -9.977 1 95.06 387 ILE A N 1
ATOM 2927 C CA . ILE A 1 387 ? 29.125 5.871 -9.211 1 95.06 387 ILE A CA 1
ATOM 2928 C C . ILE A 1 387 ? 30.125 5.895 -8.039 1 95.06 387 ILE A C 1
ATOM 2930 O O . ILE A 1 387 ? 31.312 6.141 -8.234 1 95.06 387 ILE A O 1
ATOM 2934 N N . LEU A 1 388 ? 29.625 5.648 -6.895 1 93.5 388 LEU A N 1
ATOM 2935 C CA . LEU A 1 388 ? 30.422 5.586 -5.672 1 93.5 388 LEU A CA 1
ATOM 2936 C C . LEU A 1 388 ? 30.344 4.191 -5.051 1 93.5 388 LEU A C 1
ATOM 2938 O O . LEU A 1 388 ? 29.281 3.582 -5.004 1 93.5 388 LEU A O 1
ATOM 2942 N N . GLN A 1 389 ? 31.484 3.729 -4.605 1 91.94 389 GLN A N 1
ATOM 2943 C CA . GLN A 1 389 ? 31.547 2.459 -3.887 1 91.94 389 GLN A CA 1
ATOM 2944 C C . GLN A 1 389 ? 31.594 2.684 -2.379 1 91.94 389 GLN A C 1
ATOM 2946 O O . GLN A 1 389 ? 32.531 3.332 -1.879 1 91.94 389 GLN A O 1
ATOM 2951 N N . LEU A 1 390 ? 30.578 2.131 -1.733 1 92.06 390 LEU A N 1
ATOM 2952 C CA . LEU A 1 390 ? 30.516 2.273 -0.283 1 92.06 390 LEU A CA 1
ATOM 2953 C C . LEU A 1 390 ? 30.953 0.988 0.411 1 92.06 390 LEU A C 1
ATOM 2955 O O . LEU A 1 390 ? 31.031 -0.068 -0.22 1 92.06 390 LEU A O 1
ATOM 2959 N N . GLY A 1 391 ? 31.219 1.113 1.7 1 88.75 391 GLY A N 1
ATOM 2960 C CA . GLY A 1 391 ? 31.406 -0.055 2.545 1 88.75 391 GLY A CA 1
ATOM 2961 C C . GLY A 1 391 ? 30.109 -0.688 2.984 1 88.75 391 GLY A C 1
ATOM 2962 O O . GLY A 1 391 ? 29.047 -0.382 2.434 1 88.75 391 GLY A O 1
ATOM 2963 N N . LYS A 1 392 ? 30.219 -1.531 3.971 1 87.62 392 LYS A N 1
ATOM 2964 C CA . LYS A 1 392 ? 29.062 -2.312 4.41 1 87.62 392 LYS A CA 1
ATOM 2965 C C . LYS A 1 392 ? 28.234 -1.542 5.434 1 87.62 392 LYS A C 1
ATOM 2967 O O . LYS A 1 392 ? 27.109 -1.92 5.734 1 87.62 392 LYS A O 1
ATOM 2972 N N . GLU A 1 393 ? 28.875 -0.454 5.859 1 89.06 393 GLU A N 1
ATOM 2973 C CA . GLU A 1 393 ? 28.172 0.319 6.883 1 89.06 393 GLU A CA 1
ATOM 2974 C C . GLU A 1 393 ? 27.766 1.688 6.352 1 89.06 393 GLU A C 1
ATOM 2976 O O . GLU A 1 393 ? 28.453 2.281 5.531 1 89.06 393 GLU A O 1
ATOM 2981 N N . ALA A 1 394 ? 26.688 2.125 6.789 1 86.12 394 ALA A N 1
ATOM 2982 C CA . ALA A 1 394 ? 26.219 3.465 6.438 1 86.12 394 ALA A CA 1
ATOM 2983 C C . ALA A 1 394 ? 27.172 4.531 6.988 1 86.12 394 ALA A C 1
ATOM 2985 O O . ALA A 1 394 ? 27.391 4.605 8.195 1 86.12 394 ALA A O 1
ATOM 2986 N N . SER A 1 395 ? 27.703 5.305 6.125 1 88.38 395 SER A N 1
ATOM 2987 C CA . SER A 1 395 ? 28.688 6.312 6.516 1 88.38 395 SER A CA 1
ATOM 2988 C C . SER A 1 395 ? 28.594 7.547 5.625 1 88.38 395 SER A C 1
ATOM 2990 O O . SER A 1 395 ? 28.812 7.461 4.414 1 88.38 395 SER A O 1
ATOM 2992 N N . LEU A 1 396 ? 28.344 8.609 6.277 1 88.75 396 LEU A N 1
ATOM 2993 C CA . LEU A 1 396 ? 28.328 9.875 5.543 1 88.75 396 LEU A CA 1
ATOM 2994 C C . LEU A 1 396 ? 29.703 10.18 4.957 1 88.75 396 LEU A C 1
ATOM 2996 O O . LEU A 1 396 ? 29.812 10.703 3.846 1 88.75 396 LEU A O 1
ATOM 3000 N N . ASN A 1 397 ? 30.672 9.789 5.695 1 88.5 397 ASN A N 1
ATOM 3001 C CA . ASN A 1 397 ? 32.062 10.023 5.242 1 88.5 397 ASN A CA 1
ATOM 3002 C C . ASN A 1 397 ? 32.344 9.289 3.938 1 88.5 397 ASN A C 1
ATOM 3004 O O . ASN A 1 397 ? 32.969 9.836 3.039 1 88.5 397 ASN A O 1
ATOM 3008 N N . GLU A 1 398 ? 31.859 8.117 3.807 1 90.06 398 GLU A N 1
ATOM 3009 C CA . GLU A 1 398 ? 32.094 7.328 2.6 1 90.06 398 GLU A CA 1
ATOM 3010 C C . GLU A 1 398 ? 31.312 7.902 1.412 1 90.06 398 GLU A C 1
ATOM 3012 O O . GLU A 1 398 ? 31.719 7.723 0.261 1 90.06 398 GLU A O 1
ATOM 3017 N N . LEU A 1 399 ? 30.281 8.602 1.699 1 89.75 399 LEU A N 1
ATOM 3018 C CA . LEU A 1 399 ? 29.484 9.195 0.635 1 89.75 399 LEU A CA 1
ATOM 3019 C C . LEU A 1 399 ? 30.125 10.477 0.125 1 89.75 399 LEU A C 1
ATOM 3021 O O . LEU A 1 399 ? 30.031 10.797 -1.063 1 89.75 399 LEU A O 1
ATOM 3025 N N . GLY A 1 400 ? 30.75 11.281 0.966 1 87.44 400 GLY A N 1
ATOM 3026 C CA . GLY A 1 400 ? 31.344 12.555 0.587 1 87.44 400 GLY A CA 1
ATOM 3027 C C . GLY A 1 400 ? 31.438 13.531 1.742 1 87.44 400 GLY A C 1
ATOM 3028 O O . GLY A 1 400 ? 31.875 14.672 1.562 1 87.44 400 GLY A O 1
ATOM 3029 N N . GLY A 1 401 ? 30.906 13.141 2.836 1 90.31 401 GLY A N 1
ATOM 3030 C CA . GLY A 1 401 ? 31.062 13.938 4.043 1 90.31 401 GLY A CA 1
ATOM 3031 C C . GLY A 1 401 ? 30 15 4.199 1 90.31 401 GLY A C 1
ATOM 3032 O O . GLY A 1 401 ? 28.922 14.906 3.602 1 90.31 401 GLY A O 1
ATOM 3033 N N . ASP A 1 402 ? 30.219 15.984 4.977 1 89.94 402 ASP A N 1
ATOM 3034 C CA . ASP A 1 402 ? 29.25 17 5.402 1 89.94 402 ASP A CA 1
ATOM 3035 C C . ASP A 1 402 ? 28.766 17.828 4.215 1 89.94 402 ASP A C 1
ATOM 3037 O O . ASP A 1 402 ? 27.672 18.375 4.246 1 89.94 402 ASP A O 1
ATOM 3041 N N . ALA A 1 403 ? 29.547 17.766 3.193 1 89.88 403 ALA A N 1
ATOM 3042 C CA . ALA A 1 403 ? 29.203 18.562 2.016 1 89.88 403 ALA A CA 1
ATOM 3043 C C . ALA A 1 403 ? 27.938 18.031 1.348 1 89.88 403 ALA A C 1
ATOM 3045 O O . ALA A 1 403 ? 27.266 18.766 0.603 1 89.88 403 ALA A O 1
ATOM 3046 N N . LEU A 1 404 ? 27.578 16.844 1.655 1 91.5 404 LEU A N 1
ATOM 3047 C CA . LEU A 1 404 ? 26.438 16.234 0.99 1 91.5 404 LEU A CA 1
ATOM 3048 C C . LEU A 1 404 ? 25.188 16.359 1.85 1 91.5 404 LEU A C 1
ATOM 3050 O O . LEU A 1 404 ? 24.078 16.031 1.402 1 91.5 404 LEU A O 1
ATOM 3054 N N . LEU A 1 405 ? 25.328 16.859 3.02 1 92.38 405 LEU A N 1
ATOM 3055 C CA . LEU A 1 405 ? 24.141 17.031 3.859 1 92.38 405 LEU A CA 1
ATOM 3056 C C . LEU A 1 405 ? 23.109 17.906 3.162 1 92.38 405 LEU A C 1
ATOM 3058 O O . LEU A 1 405 ? 23.453 18.938 2.582 1 92.38 405 LEU A O 1
ATOM 3062 N N . ASN A 1 406 ? 21.891 17.516 3.135 1 92.25 406 ASN A N 1
ATOM 3063 C CA . ASN A 1 406 ? 20.75 18.25 2.592 1 92.25 406 ASN A CA 1
ATOM 3064 C C . ASN A 1 406 ? 20.969 18.625 1.13 1 92.25 406 ASN A C 1
ATOM 3066 O O . ASN A 1 406 ? 20.594 19.719 0.705 1 92.25 406 ASN A O 1
ATOM 3070 N N . SER A 1 407 ? 21.562 17.719 0.381 1 93.75 407 SER A N 1
ATOM 3071 C CA . SER A 1 407 ? 22.016 18.141 -0.938 1 93.75 407 SER A CA 1
ATOM 3072 C C . SER A 1 407 ? 21.172 17.516 -2.043 1 93.75 407 SER A C 1
ATOM 3074 O O . SER A 1 407 ? 21.219 17.953 -3.191 1 93.75 407 SER A O 1
ATOM 3076 N N . PHE A 1 408 ? 20.422 16.484 -1.728 1 97.12 408 PHE A N 1
ATOM 3077 C CA . PHE A 1 408 ? 19.734 15.766 -2.791 1 97.12 408 PHE A CA 1
ATOM 3078 C C . PHE A 1 408 ? 18.234 16.047 -2.768 1 97.12 408 PHE A C 1
ATOM 3080 O O . PHE A 1 408 ? 17.641 16.125 -1.697 1 97.12 408 PHE A O 1
ATOM 3087 N N . ASP A 1 409 ? 17.656 16.219 -3.961 1 95.75 409 ASP A N 1
ATOM 3088 C CA . ASP A 1 409 ? 16.219 16.422 -4.113 1 95.75 409 ASP A CA 1
ATOM 3089 C C . ASP A 1 409 ? 15.461 15.125 -3.879 1 95.75 409 ASP A C 1
ATOM 3091 O O . ASP A 1 409 ? 14.352 15.141 -3.334 1 95.75 409 ASP A O 1
ATOM 3095 N N . ILE A 1 410 ? 16.016 14.07 -4.379 1 96.88 410 ILE A N 1
ATOM 3096 C CA . ILE A 1 410 ? 15.445 12.734 -4.223 1 96.88 410 ILE A CA 1
ATOM 3097 C C . ILE A 1 410 ? 16.531 11.758 -3.793 1 96.88 410 ILE A C 1
ATOM 3099 O O . ILE A 1 410 ? 17.641 11.75 -4.355 1 96.88 410 ILE A O 1
ATOM 3103 N N . VAL A 1 411 ? 16.281 11.016 -2.779 1 98 411 VAL A N 1
ATOM 3104 C CA . VAL A 1 411 ? 17.141 9.914 -2.357 1 98 411 VAL A CA 1
ATOM 3105 C C . VAL A 1 411 ? 16.344 8.609 -2.379 1 98 411 VAL A C 1
ATOM 3107 O O . VAL A 1 411 ? 15.242 8.531 -1.84 1 98 411 VAL A O 1
ATOM 3110 N N . THR A 1 412 ? 16.875 7.641 -3.072 1 97.19 412 THR A N 1
ATOM 3111 C CA . THR A 1 412 ? 16.266 6.316 -3.062 1 97.19 412 THR A CA 1
ATOM 3112 C C . THR A 1 412 ? 17.125 5.328 -2.281 1 97.19 412 THR A C 1
ATOM 3114 O O . THR A 1 412 ? 18.359 5.379 -2.344 1 97.19 412 THR A O 1
ATOM 3117 N N . LEU A 1 413 ? 16.531 4.516 -1.488 1 96.62 413 LEU A N 1
ATOM 3118 C CA . LEU A 1 413 ? 17.156 3.459 -0.704 1 96.62 413 LEU A CA 1
ATOM 3119 C C . LEU A 1 413 ? 16.578 2.096 -1.068 1 96.62 413 LEU A C 1
ATOM 3121 O O . LEU A 1 413 ? 15.469 1.763 -0.67 1 96.62 413 LEU A O 1
ATOM 3125 N N . GLU A 1 414 ? 17.359 1.322 -1.789 1 92.81 414 GLU A N 1
ATOM 3126 C CA . GLU A 1 414 ? 16.922 0.022 -2.287 1 92.81 414 GLU A CA 1
ATOM 3127 C C . GLU A 1 414 ? 17.938 -1.064 -1.967 1 92.81 414 GLU A C 1
ATOM 3129 O O . GLU A 1 414 ? 18.484 -1.703 -2.873 1 92.81 414 GLU A O 1
ATOM 3134 N N . PRO A 1 415 ? 18.094 -1.397 -0.769 1 91.38 415 PRO A N 1
ATOM 3135 C CA . PRO A 1 415 ? 19.078 -2.439 -0.445 1 91.38 415 PRO A CA 1
ATOM 3136 C C . PRO A 1 415 ? 18.594 -3.838 -0.833 1 91.38 415 PRO A C 1
ATOM 3138 O O . PRO A 1 415 ? 17.406 -4.051 -1.038 1 91.38 415 PRO A O 1
ATOM 3141 N N . PRO A 1 416 ? 19.594 -4.723 -1.018 1 86.94 416 PRO A N 1
ATOM 3142 C CA . PRO A 1 416 ? 19.188 -6.125 -1.03 1 86.94 416 PRO A CA 1
ATOM 3143 C C . PRO A 1 416 ? 18.516 -6.555 0.275 1 86.94 416 PRO A C 1
ATOM 3145 O O . PRO A 1 416 ? 18.469 -5.781 1.236 1 86.94 416 PRO A O 1
ATOM 3148 N N . PRO A 1 417 ? 17.906 -7.699 0.269 1 86.19 417 PRO A N 1
ATOM 3149 C CA . PRO A 1 417 ? 17.297 -8.117 1.538 1 86.19 417 PRO A CA 1
ATOM 3150 C C . PRO A 1 417 ? 18.297 -8.094 2.697 1 86.19 417 PRO A C 1
ATOM 3152 O O . PRO A 1 417 ? 19.328 -8.75 2.637 1 86.19 417 PRO A O 1
ATOM 3155 N N . LEU A 1 418 ? 18 -7.355 3.695 1 90.12 418 LEU A N 1
ATOM 3156 C CA . LEU A 1 418 ? 18.875 -7.211 4.852 1 90.12 418 LEU A CA 1
ATOM 3157 C C . LEU A 1 418 ? 18.484 -8.188 5.957 1 90.12 418 LEU A C 1
ATOM 3159 O O . LEU A 1 418 ? 19.266 -8.445 6.875 1 90.12 418 LEU A O 1
ATOM 3163 N N . ALA A 1 419 ? 17.219 -8.641 5.859 1 89.44 419 ALA A N 1
ATOM 3164 C CA . ALA A 1 419 ? 16.719 -9.656 6.777 1 89.44 419 ALA A CA 1
ATOM 3165 C C . ALA A 1 419 ? 16.047 -10.797 6.016 1 89.44 419 ALA A C 1
ATOM 3167 O O . ALA A 1 419 ? 14.844 -11.039 6.188 1 89.44 419 ALA A O 1
ATOM 3168 N N . PRO A 1 420 ? 16.812 -11.586 5.32 1 79.5 420 PRO A N 1
ATOM 3169 C CA . PRO A 1 420 ? 16.219 -12.633 4.488 1 79.5 420 PRO A CA 1
ATOM 3170 C C . PRO A 1 420 ? 15.57 -13.742 5.316 1 79.5 420 PRO A C 1
ATOM 3172 O O . PRO A 1 420 ? 14.727 -14.484 4.809 1 79.5 420 PRO A O 1
ATOM 3175 N N . THR A 1 421 ? 16.031 -13.852 6.598 1 77.94 421 THR A N 1
ATOM 3176 C CA . THR A 1 421 ? 15.453 -14.836 7.512 1 77.94 421 THR A CA 1
ATOM 3177 C C . THR A 1 421 ? 15.047 -14.172 8.82 1 77.94 421 THR A C 1
ATOM 3179 O O . THR A 1 421 ? 15.5 -13.07 9.141 1 77.94 421 THR A O 1
ATOM 3182 N N . TYR A 1 422 ? 14.219 -14.828 9.523 1 81.62 422 TYR A N 1
ATOM 3183 C CA . TYR A 1 422 ? 13.766 -14.281 10.797 1 81.62 422 TYR A CA 1
ATOM 3184 C C . TYR A 1 422 ? 14.906 -14.188 11.797 1 81.62 422 TYR A C 1
ATOM 3186 O O . TYR A 1 422 ? 14.906 -13.328 12.68 1 81.62 422 TYR A O 1
ATOM 3194 N N . GLY A 1 423 ? 15.859 -15.117 11.641 1 85.12 423 GLY A N 1
ATOM 3195 C CA . GLY A 1 423 ? 17.047 -15.062 12.5 1 85.12 423 GLY A CA 1
ATOM 3196 C C . GLY A 1 423 ? 17.859 -13.797 12.305 1 85.12 423 GLY A C 1
ATOM 3197 O O . GLY A 1 423 ? 18.562 -13.367 13.211 1 85.12 423 GLY A O 1
ATOM 3198 N N . ARG A 1 424 ? 17.688 -13.117 11.172 1 88.94 424 ARG A N 1
ATOM 3199 C CA . ARG A 1 424 ? 18.453 -11.922 10.836 1 88.94 424 ARG A CA 1
ATOM 3200 C C . ARG A 1 424 ? 17.594 -10.664 10.984 1 88.94 424 ARG A C 1
ATOM 3202 O O . ARG A 1 424 ? 18.016 -9.57 10.602 1 88.94 424 ARG A O 1
ATOM 3209 N N . LEU A 1 425 ? 16.453 -10.797 11.516 1 93.06 425 LEU A N 1
ATOM 3210 C CA . LEU A 1 425 ? 15.477 -9.711 11.57 1 93.06 425 LEU A CA 1
ATOM 3211 C C . LEU A 1 425 ? 16.031 -8.516 12.344 1 93.06 425 LEU A C 1
ATOM 3213 O O . LEU A 1 425 ? 15.984 -7.383 11.867 1 93.06 425 LEU A O 1
ATOM 3217 N N . GLU A 1 426 ? 16.594 -8.781 13.5 1 95.06 426 GLU A N 1
ATOM 3218 C CA . GLU A 1 426 ? 17.094 -7.695 14.344 1 95.06 426 GLU A CA 1
ATOM 3219 C C . GLU A 1 426 ? 18.219 -6.934 13.641 1 95.06 426 GLU A C 1
ATOM 3221 O O . GLU A 1 426 ? 18.234 -5.703 13.625 1 95.06 426 GLU A O 1
ATOM 3226 N N . GLU A 1 427 ? 19.125 -7.684 13.117 1 94.44 427 GLU A N 1
ATOM 3227 C CA . GLU A 1 427 ? 20.234 -7.066 12.398 1 94.44 427 GLU A CA 1
ATOM 3228 C C . GLU A 1 427 ? 19.734 -6.281 11.188 1 94.44 427 GLU A C 1
ATOM 3230 O O . GLU A 1 427 ? 20.219 -5.18 10.914 1 94.44 427 GLU A O 1
ATOM 3235 N N . GLY A 1 428 ? 18.859 -6.852 10.453 1 94.62 428 GLY A N 1
ATOM 3236 C CA . GLY A 1 428 ? 18.281 -6.164 9.312 1 94.62 428 GLY A CA 1
ATOM 3237 C C . GLY A 1 428 ? 17.609 -4.863 9.68 1 94.62 428 GLY A C 1
ATOM 3238 O O . GLY A 1 428 ? 17.75 -3.859 8.977 1 94.62 428 GLY A O 1
ATOM 3239 N N . MET A 1 429 ? 16.906 -4.871 10.734 1 95.94 429 MET A N 1
ATOM 3240 C CA . MET A 1 429 ? 16.219 -3.67 11.203 1 95.94 429 MET A CA 1
ATOM 3241 C C . MET A 1 429 ? 17.219 -2.59 11.594 1 95.94 429 MET A C 1
ATOM 3243 O O . MET A 1 429 ? 17.016 -1.409 11.305 1 95.94 429 MET A O 1
ATOM 3247 N N . ARG A 1 430 ? 18.266 -3.018 12.242 1 96.06 430 ARG A N 1
ATOM 3248 C CA . ARG A 1 430 ? 19.328 -2.08 12.586 1 96.06 430 ARG A CA 1
ATOM 3249 C C . ARG A 1 430 ? 19.922 -1.441 11.336 1 96.06 430 ARG A C 1
ATOM 3251 O O . ARG A 1 430 ? 20.188 -0.236 11.312 1 96.06 430 ARG A O 1
ATOM 3258 N N . GLN A 1 431 ? 20.109 -2.227 10.391 1 95.06 431 GLN A N 1
ATOM 3259 C CA . GLN A 1 431 ? 20.688 -1.739 9.141 1 95.06 431 GLN A CA 1
ATOM 3260 C C . GLN A 1 431 ? 19.75 -0.78 8.43 1 95.06 431 GLN A C 1
ATOM 3262 O O . GLN A 1 431 ? 20.156 0.273 7.945 1 95.06 431 GLN A O 1
ATOM 3267 N N . TYR A 1 432 ? 18.516 -1.11 8.352 1 96.19 432 TYR A N 1
ATOM 3268 C CA . TYR A 1 432 ? 17.531 -0.207 7.754 1 96.19 432 TYR A CA 1
ATOM 3269 C C . TYR A 1 432 ? 17.516 1.136 8.477 1 96.19 432 TYR A C 1
ATOM 3271 O O . TYR A 1 432 ? 17.438 2.188 7.836 1 96.19 432 TYR A O 1
ATOM 3279 N N . THR A 1 433 ? 17.578 1.065 9.781 1 96.69 433 THR A N 1
ATOM 3280 C CA . THR A 1 433 ? 17.594 2.295 10.562 1 96.69 433 THR A CA 1
ATOM 3281 C C . THR A 1 433 ? 18.812 3.139 10.234 1 96.69 433 THR A C 1
ATOM 3283 O O . THR A 1 433 ? 18.703 4.344 10.008 1 96.69 433 THR A O 1
ATOM 3286 N N . ALA A 1 434 ? 19.938 2.508 10.172 1 96.81 434 ALA A N 1
ATOM 3287 C CA . ALA A 1 434 ? 21.203 3.203 9.891 1 96.81 434 ALA A CA 1
ATOM 3288 C C . ALA A 1 434 ? 21.188 3.818 8.492 1 96.81 434 ALA A C 1
ATOM 3290 O O . ALA A 1 434 ? 21.562 4.977 8.312 1 96.81 434 ALA A O 1
ATOM 3291 N N . TRP A 1 435 ? 20.797 3.08 7.543 1 96.88 435 TRP A N 1
ATOM 3292 C CA . TRP A 1 435 ? 20.766 3.572 6.168 1 96.88 435 TRP A CA 1
ATOM 3293 C C . TRP A 1 435 ? 19.719 4.668 6.008 1 96.88 435 TRP A C 1
ATOM 3295 O O . TRP A 1 435 ? 19.906 5.613 5.234 1 96.88 435 TRP A O 1
ATOM 3305 N N . ALA A 1 436 ? 18.609 4.492 6.711 1 96.94 436 ALA A N 1
ATOM 3306 C CA . ALA A 1 436 ? 17.578 5.531 6.688 1 96.94 436 ALA A CA 1
ATOM 3307 C C . ALA A 1 436 ? 18.109 6.836 7.273 1 96.94 436 ALA A C 1
ATOM 3309 O O . ALA A 1 436 ? 17.797 7.918 6.773 1 96.94 436 ALA A O 1
ATOM 3310 N N . GLN A 1 437 ? 18.844 6.711 8.312 1 97.31 437 GLN A N 1
ATOM 3311 C CA . GLN A 1 437 ? 19.453 7.891 8.906 1 97.31 437 GLN A CA 1
ATOM 3312 C C . GLN A 1 437 ? 20.359 8.602 7.91 1 97.31 437 GLN A C 1
ATOM 3314 O O . GLN A 1 437 ? 20.281 9.82 7.746 1 97.31 437 GLN A O 1
ATOM 3319 N N . LEU A 1 438 ? 21.188 7.844 7.297 1 96.94 438 LEU A N 1
ATOM 3320 C CA . LEU A 1 438 ? 22.078 8.406 6.293 1 96.94 438 LEU A CA 1
ATOM 3321 C C . LEU A 1 438 ? 21.297 9.047 5.156 1 96.94 438 LEU A C 1
ATOM 3323 O O . LEU A 1 438 ? 21.562 10.188 4.77 1 96.94 438 LEU A O 1
ATOM 3327 N N . ALA A 1 439 ? 20.328 8.328 4.637 1 98 439 ALA A N 1
ATOM 3328 C CA . ALA A 1 439 ? 19.516 8.805 3.52 1 98 439 ALA A CA 1
ATOM 3329 C C . ALA A 1 439 ? 18.797 10.094 3.881 1 98 439 ALA A C 1
ATOM 3331 O O . ALA A 1 439 ? 18.75 11.039 3.09 1 98 439 ALA A O 1
ATOM 3332 N N . ALA A 1 440 ? 18.219 10.133 5.059 1 97.19 440 ALA A N 1
ATOM 3333 C CA . ALA A 1 440 ? 17.5 11.312 5.508 1 97.19 440 ALA A CA 1
ATOM 3334 C C . ALA A 1 440 ? 18.422 12.508 5.656 1 97.19 440 ALA A C 1
ATOM 3336 O O . ALA A 1 440 ? 18.062 13.633 5.305 1 97.19 440 ALA A O 1
ATOM 3337 N N . SER A 1 441 ? 19.594 12.289 6.133 1 97.44 441 SER A N 1
ATOM 3338 C CA . SER A 1 441 ? 20.547 13.359 6.41 1 97.44 441 SER A CA 1
ATOM 3339 C C . SER A 1 441 ? 20.984 14.062 5.129 1 97.44 441 SER A C 1
ATOM 3341 O O . SER A 1 441 ? 21.281 15.258 5.137 1 97.44 441 SER A O 1
ATOM 3343 N N . VAL A 1 442 ? 20.953 13.359 4.035 1 97.69 442 VAL A N 1
ATOM 3344 C CA . VAL A 1 442 ? 21.5 13.938 2.807 1 97.69 442 VAL A CA 1
ATOM 3345 C C . VAL A 1 442 ? 20.344 14.406 1.916 1 97.69 442 VAL A C 1
ATOM 3347 O O . VAL A 1 442 ? 20.578 14.977 0.845 1 97.69 442 VAL A O 1
ATOM 3350 N N . THR A 1 443 ? 19.125 14.141 2.293 1 97.25 443 THR A N 1
ATOM 3351 C CA . THR A 1 443 ? 17.969 14.648 1.577 1 97.25 443 THR A CA 1
ATOM 3352 C C . THR A 1 443 ? 17.688 16.109 1.943 1 97.25 443 THR A C 1
ATOM 3354 O O . THR A 1 443 ? 17.656 16.453 3.123 1 97.25 443 THR A O 1
ATOM 3357 N N . ARG A 1 444 ? 17.531 16.938 1.009 1 95.19 444 ARG A N 1
ATOM 3358 C CA . ARG A 1 444 ? 17.297 18.344 1.305 1 95.19 444 ARG A CA 1
ATOM 3359 C C . ARG A 1 444 ? 15.914 18.562 1.927 1 95.19 444 ARG A C 1
ATOM 3361 O O . ARG A 1 444 ? 15.047 17.688 1.82 1 95.19 444 ARG A O 1
ATOM 3368 N N . GLN A 1 445 ? 15.719 19.688 2.508 1 91.56 445 GLN A N 1
ATOM 3369 C CA . GLN A 1 445 ? 14.398 20.062 3.002 1 91.56 445 GLN A CA 1
ATOM 3370 C C . GLN A 1 445 ? 13.383 20.109 1.864 1 91.56 445 GLN A C 1
ATOM 3372 O O . GLN A 1 445 ? 13.648 20.703 0.815 1 91.56 445 GLN A O 1
ATOM 3377 N N . GLY A 1 446 ? 12.281 19.469 2.094 1 89.31 446 GLY A N 1
ATOM 3378 C CA . GLY A 1 446 ? 11.281 19.391 1.044 1 89.31 446 GLY A CA 1
ATOM 3379 C C . GLY A 1 446 ? 11.547 18.281 0.044 1 89.31 446 GLY A C 1
ATOM 3380 O O . GLY A 1 446 ? 10.711 18 -0.821 1 89.31 446 GLY A O 1
ATOM 3381 N N . GLY A 1 447 ? 12.711 17.641 0.219 1 94.19 447 GLY A N 1
ATOM 3382 C CA . GLY A 1 447 ? 13.07 16.562 -0.682 1 94.19 447 GLY A CA 1
ATOM 3383 C C . GLY A 1 447 ? 12.32 15.273 -0.392 1 94.19 447 GLY A C 1
ATOM 3384 O O . GLY A 1 447 ? 11.562 15.195 0.577 1 94.19 447 GLY A O 1
ATOM 3385 N N . LEU A 1 448 ? 12.539 14.328 -1.303 1 95 448 LEU A N 1
ATOM 3386 C CA . LEU A 1 448 ? 11.82 13.062 -1.219 1 95 448 LEU A CA 1
ATOM 3387 C C . LEU A 1 448 ? 12.781 11.914 -0.915 1 95 448 LEU A C 1
ATOM 3389 O O . LEU A 1 448 ? 13.812 11.773 -1.568 1 95 448 LEU A O 1
ATOM 3393 N N . LEU A 1 449 ? 12.477 11.164 0.099 1 97.25 449 LEU A N 1
ATOM 3394 C CA . LEU A 1 449 ? 13.148 9.906 0.406 1 97.25 449 LEU A CA 1
ATOM 3395 C C . LEU A 1 449 ? 12.258 8.711 0.085 1 97.25 449 LEU A C 1
ATOM 3397 O O . LEU A 1 449 ? 11.18 8.562 0.673 1 97.25 449 LEU A O 1
ATOM 3401 N N . VAL A 1 450 ? 12.695 7.887 -0.837 1 96.56 450 VAL A N 1
ATOM 3402 C CA . VAL A 1 450 ? 11.922 6.727 -1.261 1 96.56 450 VAL A CA 1
ATOM 3403 C C . VAL A 1 450 ? 12.656 5.445 -0.877 1 96.56 450 VAL A C 1
ATOM 3405 O O . VAL A 1 450 ? 13.812 5.254 -1.251 1 96.56 450 VAL A O 1
ATOM 3408 N N . VAL A 1 451 ? 11.984 4.562 -0.188 1 96.5 451 VAL A N 1
ATOM 3409 C CA . VAL A 1 451 ? 12.586 3.336 0.325 1 96.5 451 VAL A CA 1
ATOM 3410 C C . VAL A 1 451 ? 11.852 2.121 -0.237 1 96.5 451 VAL A C 1
ATOM 3412 O O . VAL A 1 451 ? 10.617 2.074 -0.229 1 96.5 451 VAL A O 1
ATOM 3415 N N . ALA A 1 452 ? 12.617 1.209 -0.729 1 93.69 452 ALA A N 1
ATOM 3416 C CA . ALA A 1 452 ? 12.07 -0.08 -1.149 1 93.69 452 ALA A CA 1
ATOM 3417 C C . ALA A 1 452 ? 12.586 -1.208 -0.257 1 93.69 452 ALA A C 1
ATOM 3419 O O . ALA A 1 452 ? 13.781 -1.28 0.042 1 93.69 452 ALA A O 1
ATOM 3420 N N . CYS A 1 453 ? 11.703 -2.049 0.19 1 92.62 453 CYS A N 1
ATOM 3421 C CA . CYS A 1 453 ? 12.039 -3.182 1.046 1 92.62 453 CYS A CA 1
ATOM 3422 C C . CYS A 1 453 ? 11.516 -4.484 0.455 1 92.62 453 CYS A C 1
ATOM 3424 O O . CYS A 1 453 ? 10.312 -4.625 0.227 1 92.62 453 CYS A O 1
ATOM 3426 N N . ARG A 1 454 ? 12.422 -5.441 0.294 1 86.69 454 ARG A N 1
ATOM 3427 C CA . ARG A 1 454 ? 12.07 -6.727 -0.303 1 86.69 454 ARG A CA 1
ATOM 3428 C C . ARG A 1 454 ? 12.102 -7.84 0.737 1 86.69 454 ARG A C 1
ATOM 3430 O O . ARG A 1 454 ? 11.938 -9.016 0.4 1 86.69 454 ARG A O 1
ATOM 3437 N N . ASP A 1 455 ? 12.297 -7.422 1.941 1 87.19 455 ASP A N 1
ATOM 3438 C CA . ASP A 1 455 ? 12.383 -8.438 2.986 1 87.19 455 ASP A CA 1
ATOM 3439 C C . ASP A 1 455 ? 11.008 -8.992 3.334 1 87.19 455 ASP A C 1
ATOM 3441 O O . ASP A 1 455 ? 10.094 -8.234 3.672 1 87.19 455 ASP A O 1
ATOM 3445 N N . ARG A 1 456 ? 10.914 -10.273 3.361 1 79.56 456 ARG A N 1
ATOM 3446 C CA . ARG A 1 456 ? 9.656 -10.914 3.742 1 79.56 456 ARG A CA 1
ATOM 3447 C C . ARG A 1 456 ? 9.461 -10.883 5.254 1 79.56 456 ARG A C 1
ATOM 3449 O O . ARG A 1 456 ? 8.336 -11.016 5.742 1 79.56 456 ARG A O 1
ATOM 3456 N N . THR A 1 457 ? 10.523 -10.703 5.98 1 84.25 457 THR A N 1
ATOM 3457 C CA . THR A 1 457 ? 10.477 -10.805 7.438 1 84.25 457 THR A CA 1
ATOM 3458 C C . THR A 1 457 ? 10.18 -9.453 8.07 1 84.25 457 THR A C 1
ATOM 3460 O O . THR A 1 457 ? 9.852 -9.375 9.25 1 84.25 457 THR A O 1
ATOM 3463 N N . ILE A 1 458 ? 10.312 -8.43 7.312 1 89.69 458 ILE A N 1
ATOM 3464 C CA . ILE A 1 458 ? 10.086 -7.09 7.852 1 89.69 458 ILE A CA 1
ATOM 3465 C C . ILE A 1 458 ? 8.68 -6.617 7.496 1 89.69 458 ILE A C 1
ATOM 3467 O O . ILE A 1 458 ? 8.406 -6.281 6.34 1 89.69 458 ILE A O 1
ATOM 3471 N N . THR A 1 459 ? 7.879 -6.566 8.484 1 83.19 459 THR A N 1
ATOM 3472 C CA . THR A 1 459 ? 6.512 -6.098 8.281 1 83.19 459 THR A CA 1
ATOM 3473 C C . THR A 1 459 ? 6.488 -4.594 8.023 1 83.19 459 THR A C 1
ATOM 3475 O O . THR A 1 459 ? 7.461 -3.893 8.312 1 83.19 459 THR A O 1
ATOM 3478 N N . PRO A 1 460 ? 5.367 -4.129 7.488 1 81.88 460 PRO A N 1
ATOM 3479 C CA . PRO A 1 460 ? 5.266 -2.684 7.266 1 81.88 460 PRO A CA 1
ATOM 3480 C C . PRO A 1 460 ? 5.457 -1.873 8.547 1 81.88 460 PRO A C 1
ATOM 3482 O O . PRO A 1 460 ? 6.098 -0.818 8.523 1 81.88 460 PRO A O 1
ATOM 3485 N N . VAL A 1 461 ? 4.91 -2.352 9.609 1 80.69 461 VAL A N 1
ATOM 3486 C CA . VAL A 1 461 ? 5.023 -1.652 10.883 1 80.69 461 VAL A CA 1
ATOM 3487 C C . VAL A 1 461 ? 6.492 -1.578 11.305 1 80.69 461 VAL A C 1
ATOM 3489 O O . VAL A 1 461 ? 6.973 -0.52 11.711 1 80.69 461 VAL A O 1
ATOM 3492 N N . LYS A 1 462 ? 7.152 -2.662 11.148 1 87.62 462 LYS A N 1
ATOM 3493 C CA . LYS A 1 462 ? 8.562 -2.703 11.516 1 87.62 462 LYS A CA 1
ATOM 3494 C C . LYS A 1 462 ? 9.391 -1.795 10.617 1 87.62 462 LYS A C 1
ATOM 3496 O O . LYS A 1 462 ? 10.297 -1.098 11.094 1 87.62 462 LYS A O 1
ATOM 3501 N N . LEU A 1 463 ? 9.141 -1.858 9.391 1 91.56 463 LEU A N 1
ATOM 3502 C CA . LEU A 1 463 ? 9.867 -1.009 8.453 1 91.56 463 LEU A CA 1
ATOM 3503 C C . LEU A 1 463 ? 9.68 0.465 8.805 1 91.56 463 LEU A C 1
ATOM 3505 O O . LEU A 1 463 ? 10.656 1.218 8.875 1 91.56 463 LEU A O 1
ATOM 3509 N N . LEU A 1 464 ? 8.477 0.855 9.016 1 89.31 464 LEU A N 1
ATOM 3510 C CA . LEU A 1 464 ? 8.164 2.248 9.328 1 89.31 464 LEU A CA 1
ATOM 3511 C C . LEU A 1 464 ? 8.828 2.67 10.633 1 89.31 464 LEU A C 1
ATOM 3513 O O . LEU A 1 464 ? 9.273 3.814 10.766 1 89.31 464 LEU A O 1
ATOM 3517 N N . ARG A 1 465 ? 8.836 1.795 11.516 1 88.69 465 ARG A N 1
ATOM 3518 C CA . ARG A 1 465 ? 9.531 2.084 12.766 1 88.69 465 ARG A CA 1
ATOM 3519 C C . ARG A 1 465 ? 11.016 2.354 12.516 1 88.69 465 ARG A C 1
ATOM 3521 O O . ARG A 1 465 ? 11.586 3.289 13.086 1 88.69 465 ARG A O 1
ATOM 3528 N N . CYS A 1 466 ? 11.617 1.536 11.727 1 94.12 466 CYS A N 1
ATOM 3529 C CA . CYS A 1 466 ? 13.016 1.73 11.375 1 94.12 466 CYS A CA 1
ATOM 3530 C C . CYS A 1 466 ? 13.234 3.084 10.711 1 94.12 466 CYS A C 1
ATOM 3532 O O . CYS A 1 466 ? 14.164 3.812 11.062 1 94.12 466 CYS A O 1
ATOM 3534 N N . LEU A 1 467 ? 12.383 3.402 9.836 1 95.31 467 LEU A N 1
ATOM 3535 C CA . LEU A 1 467 ? 12.516 4.648 9.094 1 95.31 467 LEU A CA 1
ATOM 3536 C C . LEU A 1 467 ? 12.305 5.852 10.008 1 95.31 467 LEU A C 1
ATOM 3538 O O . LEU A 1 467 ? 13.031 6.84 9.922 1 95.31 467 LEU A O 1
ATOM 3542 N N . ASN A 1 468 ? 11.305 5.758 10.844 1 91.5 468 ASN A N 1
ATOM 3543 C CA . ASN A 1 468 ? 11.055 6.832 11.797 1 91.5 468 ASN A CA 1
ATOM 3544 C C . ASN A 1 468 ? 12.266 7.07 12.695 1 91.5 468 ASN A C 1
ATOM 3546 O O . ASN A 1 468 ? 12.672 8.211 12.906 1 91.5 468 ASN A O 1
ATOM 3550 N N . MET A 1 469 ? 12.789 6.012 13.18 1 91.88 469 MET A N 1
ATOM 3551 C CA . MET A 1 469 ? 13.969 6.105 14.039 1 91.88 469 MET A CA 1
ATOM 3552 C C . MET A 1 469 ? 15.156 6.684 13.273 1 91.88 469 MET A C 1
ATOM 3554 O O . MET A 1 469 ? 15.906 7.5 13.812 1 91.88 469 MET A O 1
ATOM 3558 N N . GLY A 1 470 ? 15.328 6.254 12.062 1 95.31 470 GLY A N 1
ATOM 3559 C CA . GLY A 1 470 ? 16.406 6.777 11.242 1 95.31 470 GLY A CA 1
ATOM 3560 C C . GLY A 1 470 ? 16.281 8.266 10.961 1 95.31 470 GLY A C 1
ATOM 3561 O O . GLY A 1 470 ? 17.25 9.008 11.094 1 95.31 470 GLY A O 1
ATOM 3562 N N . VAL A 1 471 ? 15.141 8.688 10.617 1 94.19 471 VAL A N 1
ATOM 3563 C CA . VAL A 1 471 ? 14.875 10.102 10.352 1 94.19 471 VAL A CA 1
ATOM 3564 C C . VAL A 1 471 ? 15.117 10.922 11.617 1 94.19 471 VAL A C 1
ATOM 3566 O O . VAL A 1 471 ? 15.766 11.969 11.578 1 94.19 471 VAL A O 1
ATOM 3569 N N . TRP A 1 472 ? 14.625 10.414 12.688 1 89.62 472 TRP A N 1
ATOM 3570 C CA . TRP A 1 472 ? 14.805 11.07 13.977 1 89.62 472 TRP A CA 1
ATOM 3571 C C . TRP A 1 472 ? 16.281 11.18 14.336 1 89.62 472 TRP A C 1
ATOM 3573 O O . TRP A 1 472 ? 16.75 12.234 14.758 1 89.62 472 TRP A O 1
ATOM 3583 N N . ALA A 1 473 ? 16.984 10.117 14.172 1 92.56 473 ALA A N 1
ATOM 3584 C CA . ALA A 1 473 ? 18.406 10.07 14.5 1 92.56 473 ALA A CA 1
ATOM 3585 C C . ALA A 1 473 ? 19.203 11.047 13.648 1 92.56 473 ALA A C 1
ATOM 3587 O O . ALA A 1 473 ? 20.266 11.516 14.055 1 92.56 473 ALA A O 1
ATOM 3588 N N . ALA A 1 474 ? 18.703 11.352 12.492 1 94.31 474 ALA A N 1
ATOM 3589 C CA . ALA A 1 474 ? 19.328 12.32 11.602 1 94.31 474 ALA A CA 1
ATOM 3590 C C . ALA A 1 474 ? 18.984 13.75 12.023 1 94.31 474 ALA A C 1
ATOM 3592 O O . ALA A 1 474 ? 19.484 14.711 11.422 1 94.31 474 ALA A O 1
ATOM 3593 N N . GLY A 1 475 ? 18.094 13.867 13.023 1 90.19 475 GLY A N 1
ATOM 3594 C CA . GLY A 1 475 ? 17.656 15.18 13.445 1 90.19 475 GLY A CA 1
ATOM 3595 C C . GLY A 1 475 ? 16.672 15.82 12.477 1 90.19 475 GLY A C 1
ATOM 3596 O O . GLY A 1 475 ? 16.609 17.047 12.359 1 90.19 475 GLY A O 1
ATOM 3597 N N . ARG A 1 476 ? 16.031 14.938 11.734 1 91.56 476 ARG A N 1
ATOM 3598 C CA . ARG A 1 476 ? 15.102 15.422 10.719 1 91.56 476 ARG A CA 1
ATOM 3599 C C . ARG A 1 476 ? 13.664 15.055 11.078 1 91.56 476 ARG A C 1
ATOM 3601 O O . ARG A 1 476 ? 13.43 14.258 11.992 1 91.56 476 ARG A O 1
ATOM 3608 N N . LYS A 1 477 ? 12.734 15.719 10.422 1 89.62 477 LYS A N 1
ATOM 3609 C CA . LYS A 1 477 ? 11.312 15.375 10.43 1 89.62 477 LYS A CA 1
ATOM 3610 C C . LYS A 1 477 ? 10.828 15.016 9.031 1 89.62 477 LYS A C 1
ATOM 3612 O O . LYS A 1 477 ? 11.398 15.469 8.031 1 89.62 477 LYS A O 1
ATOM 3617 N N . ALA A 1 478 ? 9.852 14.117 9.023 1 91.75 478 ALA A N 1
ATOM 3618 C CA . ALA A 1 478 ? 9.336 13.742 7.711 1 91.75 478 ALA A CA 1
ATOM 3619 C C . ALA A 1 478 ? 7.844 13.43 7.773 1 91.75 478 ALA A C 1
ATOM 3621 O O . ALA A 1 478 ? 7.305 13.156 8.852 1 91.75 478 ALA A O 1
ATOM 3622 N N . SER A 1 479 ? 7.23 13.555 6.652 1 90.5 479 SER A N 1
ATOM 3623 C CA . SER A 1 479 ? 5.852 13.117 6.465 1 90.5 479 SER A CA 1
ATOM 3624 C C . SER A 1 479 ? 5.77 11.93 5.512 1 90.5 479 SER A C 1
ATOM 3626 O O . SER A 1 479 ? 6.484 11.883 4.512 1 90.5 479 SER A O 1
ATOM 3628 N N . LEU A 1 480 ? 4.961 10.969 5.914 1 90.56 480 LEU A N 1
ATOM 3629 C CA . LEU A 1 480 ? 4.672 9.836 5.047 1 90.56 480 LEU A CA 1
ATOM 3630 C C . LEU A 1 480 ? 3.717 10.234 3.926 1 90.56 480 LEU A C 1
ATOM 3632 O O . LEU A 1 480 ? 2.596 10.672 4.188 1 90.56 480 LEU A O 1
ATOM 3636 N N . VAL A 1 481 ? 4.223 10.086 2.668 1 89 481 VAL A N 1
ATOM 3637 C CA . VAL A 1 481 ? 3.395 10.586 1.58 1 89 481 VAL A CA 1
ATOM 3638 C C . VAL A 1 481 ? 2.971 9.438 0.674 1 89 481 VAL A C 1
ATOM 3640 O O . VAL A 1 481 ? 2.064 9.586 -0.15 1 89 481 VAL A O 1
ATOM 3643 N N . HIS A 1 482 ? 3.617 8.32 0.874 1 88.94 482 HIS A N 1
ATOM 3644 C CA . HIS A 1 482 ? 3.238 7.141 0.097 1 88.94 482 HIS A CA 1
ATOM 3645 C C . HIS A 1 482 ? 3.559 5.855 0.853 1 88.94 482 HIS A C 1
ATOM 3647 O O . HIS A 1 482 ? 4.598 5.762 1.51 1 88.94 482 HIS A O 1
ATOM 3653 N N . ARG A 1 483 ? 2.676 4.898 0.705 1 88.19 483 ARG A N 1
ATOM 3654 C CA . ARG A 1 483 ? 2.887 3.564 1.254 1 88.19 483 ARG A CA 1
ATOM 3655 C C . ARG A 1 483 ? 2.168 2.51 0.419 1 88.19 483 ARG A C 1
ATOM 3657 O O . ARG A 1 483 ? 0.951 2.578 0.238 1 88.19 483 ARG A O 1
ATOM 3664 N N . SER A 1 484 ? 2.949 1.598 -0.06 1 84.81 484 SER A N 1
ATOM 3665 C CA . SER A 1 484 ? 2.377 0.479 -0.801 1 84.81 484 SER A CA 1
ATOM 3666 C C . SER A 1 484 ? 3.109 -0.822 -0.49 1 84.81 484 SER A C 1
ATOM 3668 O O . SER A 1 484 ? 4.254 -0.802 -0.03 1 84.81 484 SER A O 1
ATOM 3670 N N . ALA A 1 485 ? 2.395 -1.908 -0.668 1 83 485 ALA A N 1
ATOM 3671 C CA . ALA A 1 485 ? 2.973 -3.232 -0.454 1 83 485 ALA A CA 1
ATOM 3672 C C . ALA A 1 485 ? 2.619 -4.176 -1.6 1 83 485 ALA A C 1
ATOM 3674 O O . ALA A 1 485 ? 2.15 -5.293 -1.37 1 83 485 ALA A O 1
ATOM 3675 N N . CYS A 1 486 ? 2.912 -3.727 -2.799 1 80.56 486 CYS A N 1
ATOM 3676 C CA . CYS A 1 486 ? 2.658 -4.547 -3.979 1 80.56 486 CYS A CA 1
ATOM 3677 C C . CYS A 1 486 ? 3.648 -4.223 -5.09 1 80.56 486 CYS A C 1
ATOM 3679 O O . CYS A 1 486 ? 4.121 -3.092 -5.199 1 80.56 486 CYS A O 1
ATOM 3681 N N . ALA A 1 487 ? 4.086 -5.164 -5.91 1 79.56 487 ALA A N 1
ATOM 3682 C CA . ALA A 1 487 ? 5.027 -4.988 -7.012 1 79.56 487 ALA A CA 1
ATOM 3683 C C . ALA A 1 487 ? 4.293 -4.684 -8.32 1 79.56 487 ALA A C 1
ATOM 3685 O O . ALA A 1 487 ? 4.914 -4.289 -9.305 1 79.56 487 ALA A O 1
ATOM 3686 N N . GLY A 1 488 ? 3.08 -4.867 -8.453 1 80.88 488 GLY A N 1
ATOM 3687 C CA . GLY A 1 488 ? 2.309 -4.641 -9.664 1 80.88 488 GLY A CA 1
ATOM 3688 C C . GLY A 1 488 ? 1.233 -5.688 -9.891 1 80.88 488 GLY A C 1
ATOM 3689 O O . GLY A 1 488 ? 1.176 -6.691 -9.172 1 80.88 488 GLY A O 1
ATOM 3690 N N . PHE A 1 489 ? 0.48 -5.484 -10.953 1 84.62 489 PHE A N 1
ATOM 3691 C CA . PHE A 1 489 ? -0.644 -6.367 -11.25 1 84.62 489 PHE A CA 1
ATOM 3692 C C . PHE A 1 489 ? -0.152 -7.719 -11.75 1 84.62 489 PHE A C 1
ATOM 3694 O O . PHE A 1 489 ? -0.884 -8.711 -11.703 1 84.62 489 PHE A O 1
ATOM 3701 N N . ASP A 1 490 ? 1.09 -7.754 -12.219 1 90.56 490 ASP A N 1
ATOM 3702 C CA . ASP A 1 490 ? 1.63 -9.008 -12.734 1 90.56 490 ASP A CA 1
ATOM 3703 C C . ASP A 1 490 ? 2.24 -9.844 -11.609 1 90.56 490 ASP A C 1
ATOM 3705 O O . ASP A 1 490 ? 2.709 -10.961 -11.844 1 90.56 490 ASP A O 1
ATOM 3709 N N . PHE A 1 491 ? 2.18 -9.297 -10.414 1 91.88 491 PHE A N 1
ATOM 3710 C CA . PHE A 1 491 ? 2.676 -10.047 -9.266 1 91.88 491 PHE A CA 1
ATOM 3711 C C . PHE A 1 491 ? 1.54 -10.383 -8.305 1 91.88 491 PHE A C 1
ATOM 3713 O O . PHE A 1 491 ? 1.612 -10.062 -7.117 1 91.88 491 PHE A O 1
ATOM 3720 N N . PRO A 1 492 ? 0.547 -11.078 -8.812 1 91.69 492 PRO A N 1
ATOM 3721 C CA . PRO A 1 492 ? -0.529 -11.461 -7.891 1 91.69 492 PRO A CA 1
ATOM 3722 C C . PRO A 1 492 ? -0.043 -12.344 -6.746 1 91.69 492 PRO A C 1
ATOM 3724 O O . PRO A 1 492 ? 0.932 -13.086 -6.902 1 91.69 492 PRO A O 1
ATOM 3727 N N . VAL A 1 493 ? -0.718 -12.242 -5.645 1 91 493 VAL A N 1
ATOM 3728 C CA . VAL A 1 493 ? -0.405 -13.031 -4.457 1 91 493 VAL A CA 1
ATOM 3729 C C . VAL A 1 493 ? -1.626 -13.844 -4.039 1 91 493 VAL A C 1
ATOM 3731 O O . VAL A 1 493 ? -2.76 -13.367 -4.129 1 91 493 VAL A O 1
ATOM 3734 N N . HIS A 1 494 ? -1.314 -15.062 -3.662 1 91.31 494 HIS A N 1
ATOM 3735 C CA . HIS A 1 494 ? -2.402 -15.859 -3.104 1 91.31 494 HIS A CA 1
ATOM 3736 C C . HIS A 1 494 ? -3.031 -15.156 -1.901 1 91.31 494 HIS A C 1
ATOM 3738 O O . HIS A 1 494 ? -2.326 -14.734 -0.984 1 91.31 494 HIS A O 1
ATOM 3744 N N . LEU A 1 495 ? -4.328 -15.039 -1.887 1 88.31 495 LEU A N 1
ATOM 3745 C CA . LEU A 1 495 ? -5.016 -14.219 -0.893 1 88.31 495 LEU A CA 1
ATOM 3746 C C . LEU A 1 495 ? -4.73 -14.727 0.517 1 88.31 495 LEU A C 1
ATOM 3748 O O . LEU A 1 495 ? -4.578 -13.93 1.448 1 88.31 495 LEU A O 1
ATOM 3752 N N . ALA A 1 496 ? -4.574 -16 0.698 1 87.5 496 ALA A N 1
ATOM 3753 C CA . ALA A 1 496 ? -4.336 -16.578 2.021 1 87.5 496 ALA A CA 1
ATOM 3754 C C . ALA A 1 496 ? -2.895 -16.344 2.467 1 87.5 496 ALA A C 1
ATOM 3756 O O . ALA A 1 496 ? -2.555 -16.578 3.629 1 87.5 496 ALA A O 1
ATOM 3757 N N . LEU A 1 497 ? -2.037 -15.945 1.56 1 85 497 LEU A N 1
ATOM 3758 C CA . LEU A 1 497 ? -0.641 -15.672 1.877 1 85 497 LEU A CA 1
ATOM 3759 C C . LEU A 1 497 ? -0.408 -14.172 2.039 1 85 497 LEU A C 1
ATOM 3761 O O . LEU A 1 497 ? 0.707 -13.688 1.832 1 85 497 LEU A O 1
ATOM 3765 N N . GLN A 1 498 ? -1.328 -13.539 2.359 1 67.12 498 GLN A N 1
ATOM 3766 C CA . GLN A 1 498 ? -1.335 -12.086 2.438 1 67.12 498 GLN A CA 1
ATOM 3767 C C . GLN A 1 498 ? -0.243 -11.578 3.375 1 67.12 498 GLN A C 1
ATOM 3769 O O . GLN A 1 498 ? 0.207 -10.438 3.254 1 67.12 498 GLN A O 1
ATOM 3774 N N . ASP A 1 499 ? 0.152 -12.375 4.254 1 64.75 499 ASP A N 1
ATOM 3775 C CA . ASP A 1 499 ? 1.136 -11.938 5.242 1 64.75 499 ASP A CA 1
ATOM 3776 C C . ASP A 1 499 ? 2.553 -12.031 4.684 1 64.75 499 ASP A C 1
ATOM 3778 O O . ASP A 1 499 ? 3.514 -11.633 5.344 1 64.75 499 ASP A O 1
ATOM 3782 N N . THR A 1 500 ? 2.592 -12.648 3.523 1 64.88 500 THR A N 1
ATOM 3783 C CA . THR A 1 500 ? 3.912 -12.711 2.902 1 64.88 500 THR A CA 1
ATOM 3784 C C . THR A 1 500 ? 4.27 -11.383 2.242 1 64.88 500 THR A C 1
ATOM 3786 O O . THR A 1 500 ? 3.463 -10.82 1.501 1 64.88 500 THR A O 1
ATOM 3789 N N . ASN A 1 501 ? 5.164 -10.828 2.889 1 60.22 501 ASN A N 1
ATOM 3790 C CA . ASN A 1 501 ? 5.508 -9.484 2.432 1 60.22 501 ASN A CA 1
ATOM 3791 C C . ASN A 1 501 ? 5.98 -9.492 0.981 1 60.22 501 ASN A C 1
ATOM 3793 O O . ASN A 1 501 ? 6.707 -10.391 0.564 1 60.22 501 ASN A O 1
ATOM 3797 N N . GLN A 1 502 ? 5.344 -8.586 0.382 1 73.44 502 GLN A N 1
ATOM 3798 C CA . GLN A 1 502 ? 5.754 -8.203 -0.966 1 73.44 502 GLN A CA 1
ATOM 3799 C C . GLN A 1 502 ? 6.621 -6.949 -0.945 1 73.44 502 GLN A C 1
ATOM 3801 O O . GLN A 1 502 ? 7.004 -6.469 0.125 1 73.44 502 GLN A O 1
ATOM 3806 N N . LEU A 1 503 ? 7.051 -6.566 -2.135 1 86.88 503 LEU A N 1
ATOM 3807 C CA . LEU A 1 503 ? 7.789 -5.316 -2.279 1 86.88 503 LEU A CA 1
ATOM 3808 C C . LEU A 1 503 ? 7.047 -4.168 -1.608 1 86.88 503 LEU A C 1
ATOM 3810 O O . LEU A 1 503 ? 5.902 -3.871 -1.959 1 86.88 503 LEU A O 1
ATOM 3814 N N . GLN A 1 504 ? 7.652 -3.672 -0.519 1 89.81 504 GLN A N 1
ATOM 3815 C CA . GLN A 1 504 ? 7.133 -2.482 0.149 1 89.81 504 GLN A CA 1
ATOM 3816 C C . GLN A 1 504 ? 7.824 -1.22 -0.359 1 89.81 504 GLN A C 1
ATOM 3818 O O . GLN A 1 504 ? 9.047 -1.197 -0.516 1 89.81 504 GLN A O 1
ATOM 3823 N N . VAL A 1 505 ? 7.039 -0.224 -0.63 1 91.5 505 VAL A N 1
ATOM 3824 C CA . VAL A 1 505 ? 7.598 1.056 -1.049 1 91.5 505 VAL A CA 1
ATOM 3825 C C . VAL A 1 505 ? 7.047 2.176 -0.17 1 91.5 505 VAL A C 1
ATOM 3827 O O . VAL A 1 505 ? 5.828 2.324 -0.036 1 91.5 505 VAL A O 1
ATOM 3830 N N . ILE A 1 506 ? 7.945 2.9 0.425 1 93 506 ILE A N 1
ATOM 3831 C CA . ILE A 1 506 ? 7.602 4.016 1.297 1 93 506 ILE A CA 1
ATOM 3832 C C . ILE A 1 506 ? 8.234 5.301 0.766 1 93 506 ILE A C 1
ATOM 3834 O O . ILE A 1 506 ? 9.398 5.309 0.365 1 93 506 ILE A O 1
ATOM 3838 N N . ALA A 1 507 ? 7.441 6.336 0.698 1 93.38 507 ALA A N 1
ATOM 3839 C CA . ALA A 1 507 ? 7.988 7.648 0.356 1 93.38 507 ALA A CA 1
ATOM 3840 C C . ALA A 1 507 ? 7.766 8.648 1.488 1 93.38 507 ALA A C 1
ATOM 3842 O O . ALA A 1 507 ? 6.664 8.742 2.033 1 93.38 507 ALA A O 1
ATOM 3843 N N . LEU A 1 508 ? 8.805 9.352 1.818 1 94.38 508 LEU A N 1
ATOM 3844 C CA . LEU A 1 508 ? 8.797 10.367 2.869 1 94.38 508 LEU A CA 1
ATOM 3845 C C . LEU A 1 508 ? 9.18 11.734 2.311 1 94.38 508 LEU A C 1
ATOM 3847 O O . LEU A 1 508 ? 10.109 11.844 1.512 1 94.38 508 LEU A O 1
ATOM 3851 N N . ARG A 1 509 ? 8.422 12.68 2.652 1 92.44 509 ARG A N 1
ATOM 3852 C CA . ARG A 1 509 ? 8.844 14.062 2.455 1 92.44 509 ARG A CA 1
ATOM 3853 C C . ARG A 1 509 ? 9.617 14.578 3.668 1 92.44 509 ARG A C 1
ATOM 3855 O O . ARG A 1 509 ? 9.062 14.656 4.77 1 92.44 509 ARG A O 1
ATOM 3862 N N . VAL A 1 510 ? 10.812 14.891 3.414 1 92.62 510 VAL A N 1
ATOM 3863 C CA . VAL A 1 510 ? 11.641 15.391 4.508 1 92.62 510 VAL A CA 1
ATOM 3864 C C . VAL A 1 510 ? 11.336 16.859 4.754 1 92.62 510 VAL A C 1
ATOM 3866 O O . VAL A 1 510 ? 11.273 17.656 3.812 1 92.62 510 VAL A O 1
ATOM 3869 N N . LEU A 1 511 ? 11.195 17.188 6.043 1 87.75 511 LEU A N 1
ATOM 3870 C CA . LEU A 1 511 ? 10.719 18.516 6.371 1 87.75 511 LEU A CA 1
ATOM 3871 C C . LEU A 1 511 ? 11.844 19.359 6.977 1 87.75 511 LEU A C 1
ATOM 3873 O O . LEU A 1 511 ? 12.758 18.828 7.598 1 87.75 511 LEU A O 1
ATOM 3877 N N . MET B 1 1 ? 31.5 22.969 54.156 1 21.05 1 MET B N 1
ATOM 3878 C CA . MET B 1 1 ? 30.25 23.297 53.469 1 21.05 1 MET B CA 1
ATOM 3879 C C . MET B 1 1 ? 30.297 22.859 52.031 1 21.05 1 MET B C 1
ATOM 3881 O O . MET B 1 1 ? 31.062 23.422 51.219 1 21.05 1 MET B O 1
ATOM 3885 N N . GLY B 1 2 ? 30.266 21.641 51.625 1 22.62 2 GLY B N 1
ATOM 3886 C CA . GLY B 1 2 ? 30.938 20.781 50.688 1 22.62 2 GLY B CA 1
ATOM 3887 C C . GLY B 1 2 ? 30.281 20.766 49.312 1 22.62 2 GLY B C 1
ATOM 3888 O O . GLY B 1 2 ? 29.062 20.641 49.219 1 22.62 2 GLY B O 1
ATOM 3889 N N . ARG B 1 3 ? 30.75 21.531 48.312 1 22.81 3 ARG B N 1
ATOM 3890 C CA . ARG B 1 3 ? 30.297 21.984 47 1 22.81 3 ARG B CA 1
ATOM 3891 C C . ARG B 1 3 ? 29.938 20.797 46.125 1 22.81 3 ARG B C 1
ATOM 3893 O O . ARG B 1 3 ? 30.797 19.953 45.844 1 22.81 3 ARG B O 1
ATOM 3900 N N . LEU B 1 4 ? 28.75 20.219 46.219 1 20.81 4 LEU B N 1
ATOM 3901 C CA . LEU B 1 4 ? 28.25 18.969 45.688 1 20.81 4 LEU B CA 1
ATOM 3902 C C . LEU B 1 4 ? 28.188 19.016 44.156 1 20.81 4 LEU B C 1
ATOM 3904 O O . LEU B 1 4 ? 27.531 19.891 43.594 1 20.81 4 LEU B O 1
ATOM 3908 N N . SER B 1 5 ? 29.281 18.656 43.406 1 20.67 5 SER B N 1
ATOM 3909 C CA . SER B 1 5 ? 29.688 18.656 42 1 20.67 5 SER B CA 1
ATOM 3910 C C . SER B 1 5 ? 28.734 17.828 41.156 1 20.67 5 SER B C 1
ATOM 3912 O O . SER B 1 5 ? 28.547 16.625 41.406 1 20.67 5 SER B O 1
ATOM 3914 N N . LEU B 1 6 ? 27.594 18.297 40.656 1 20.53 6 LEU B N 1
ATOM 3915 C CA . LEU B 1 6 ? 26.344 17.797 40.094 1 20.53 6 LEU B CA 1
ATOM 3916 C C . LEU B 1 6 ? 26.594 17.141 38.75 1 20.53 6 LEU B C 1
ATOM 3918 O O . LEU B 1 6 ? 26.469 17.797 37.688 1 20.53 6 LEU B O 1
ATOM 3922 N N . GLY B 1 7 ? 27.656 16.484 38.375 1 20.48 7 GLY B N 1
ATOM 3923 C CA . GLY B 1 7 ? 28.234 16.172 37.062 1 20.48 7 GLY B CA 1
ATOM 3924 C C . GLY B 1 7 ? 27.453 15.102 36.312 1 20.48 7 GLY B C 1
ATOM 3925 O O . GLY B 1 7 ? 27.906 14.633 35.281 1 20.48 7 GLY B O 1
ATOM 3926 N N . PHE B 1 8 ? 26.344 14.461 36.719 1 21.41 8 PHE B N 1
ATOM 3927 C CA . PHE B 1 8 ? 26.156 13.086 36.281 1 21.41 8 PHE B CA 1
ATOM 3928 C C . PHE B 1 8 ? 25.484 13.047 34.938 1 21.41 8 PHE B C 1
ATOM 3930 O O . PHE B 1 8 ? 24.297 13.398 34.812 1 21.41 8 PHE B O 1
ATOM 3937 N N . ARG B 1 9 ? 26.062 13.391 33.781 1 23.92 9 ARG B N 1
ATOM 3938 C CA . ARG B 1 9 ? 25.578 13.25 32.406 1 23.92 9 ARG B CA 1
ATOM 3939 C C . ARG B 1 9 ? 25.25 11.789 32.094 1 23.92 9 ARG B C 1
ATOM 3941 O O . ARG B 1 9 ? 26.141 10.93 32.125 1 23.92 9 ARG B O 1
ATOM 3948 N N . PRO B 1 10 ? 24.188 11.266 32.344 1 22.8 10 PRO B N 1
ATOM 3949 C CA . PRO B 1 10 ? 24.016 9.812 32.25 1 22.8 10 PRO B CA 1
ATOM 3950 C C . PRO B 1 10 ? 24.234 9.289 30.844 1 22.8 10 PRO B C 1
ATOM 3952 O O . PRO B 1 10 ? 23.844 9.93 29.859 1 22.8 10 PRO B O 1
ATOM 3955 N N . ARG B 1 11 ? 25.344 8.531 30.578 1 25.42 11 ARG B N 1
ATOM 3956 C CA . ARG B 1 11 ? 25.891 7.742 29.469 1 25.42 11 ARG B CA 1
ATOM 3957 C C . ARG B 1 11 ? 24.875 6.707 28.984 1 25.42 11 ARG B C 1
ATOM 3959 O O . ARG B 1 11 ? 24.672 5.676 29.625 1 25.42 11 ARG B O 1
ATOM 3966 N N . VAL B 1 12 ? 23.891 7.09 28.484 1 23.53 12 VAL B N 1
ATOM 3967 C CA . VAL B 1 12 ? 23 6.055 27.969 1 23.53 12 VAL B CA 1
ATOM 3968 C C . VAL B 1 12 ? 23.734 5.207 26.938 1 23.53 12 VAL B C 1
ATOM 3970 O O . VAL B 1 12 ? 24.156 5.711 25.891 1 23.53 12 VAL B O 1
ATOM 3973 N N . ARG B 1 13 ? 24.422 4.117 27.375 1 23.66 13 ARG B N 1
ATOM 3974 C CA . ARG B 1 13 ? 25.156 3.109 26.609 1 23.66 13 ARG B CA 1
ATOM 3975 C C . ARG B 1 13 ? 24.234 2.328 25.688 1 23.66 13 ARG B C 1
ATOM 3977 O O . ARG B 1 13 ? 23.375 1.583 26.156 1 23.66 13 ARG B O 1
ATOM 3984 N N . LEU B 1 14 ? 23.75 2.879 24.734 1 23.98 14 LEU B N 1
ATOM 3985 C CA . LEU B 1 14 ? 23.297 1.914 23.734 1 23.98 14 LEU B CA 1
ATOM 3986 C C . LEU B 1 14 ? 24.469 1.049 23.266 1 23.98 14 LEU B C 1
ATOM 3988 O O . LEU B 1 14 ? 25.484 1.569 22.812 1 23.98 14 LEU B O 1
ATOM 3992 N N . PRO B 1 15 ? 24.703 -0.209 23.797 1 25.8 15 PRO B N 1
ATOM 3993 C CA . PRO B 1 15 ? 26.016 -0.85 23.719 1 25.8 15 PRO B CA 1
ATOM 3994 C C . PRO B 1 15 ? 26.672 -0.666 22.344 1 25.8 15 PRO B C 1
ATOM 3996 O O . PRO B 1 15 ? 27.891 -0.494 22.25 1 25.8 15 PRO B O 1
ATOM 3999 N N . TRP B 1 16 ? 25.938 -1.1 21.297 1 25.61 16 TRP B N 1
ATOM 4000 C CA . TRP B 1 16 ? 26.734 -1.188 20.062 1 25.61 16 TRP B CA 1
ATOM 4001 C C . TRP B 1 16 ? 26.938 0.192 19.453 1 25.61 16 TRP B C 1
ATOM 4003 O O . TRP B 1 16 ? 27.469 0.312 18.344 1 25.61 16 TRP B O 1
ATOM 4013 N N . LEU B 1 17 ? 26.281 1.211 19.875 1 22 17 LEU B N 1
ATOM 4014 C CA . LEU B 1 17 ? 26.5 2.498 19.234 1 22 17 LEU B CA 1
ATOM 4015 C C . LEU B 1 17 ? 27.828 3.111 19.656 1 22 17 LEU B C 1
ATOM 4017 O O . LEU B 1 17 ? 27.969 3.539 20.812 1 22 17 LEU B O 1
ATOM 4021 N N . ALA B 1 18 ? 28.969 2.537 19.203 1 22.19 18 ALA B N 1
ATOM 4022 C CA . ALA B 1 18 ? 30.281 3.145 19.469 1 22.19 18 ALA B CA 1
ATOM 4023 C C . ALA B 1 18 ? 30.234 4.652 19.25 1 22.19 18 ALA B C 1
ATOM 4025 O O . ALA B 1 18 ? 29.391 5.152 18.5 1 22.19 18 ALA B O 1
ATOM 4026 N N . GLU B 1 19 ? 31.031 5.5 20.047 1 22.7 19 GLU B N 1
ATOM 4027 C CA . GLU B 1 19 ? 31.359 6.906 20.234 1 22.7 19 GLU B CA 1
ATOM 4028 C C . GLU B 1 19 ? 31.797 7.559 18.938 1 22.7 19 GLU B C 1
ATOM 4030 O O . GLU B 1 19 ? 32.906 7.309 18.438 1 22.7 19 GLU B O 1
ATOM 4035 N N . SER B 1 20 ? 31.062 7.422 17.859 1 20.83 20 SER B N 1
ATOM 4036 C CA . SER B 1 20 ? 31.828 8.078 16.797 1 20.83 20 SER B CA 1
ATOM 4037 C C . SER B 1 20 ? 32.062 9.547 17.125 1 20.83 20 SER B C 1
ATOM 4039 O O . SER B 1 20 ? 31.172 10.25 17.562 1 20.83 20 SER B O 1
ATOM 4041 N N . PRO B 1 21 ? 33.312 10.055 17.344 1 21.39 21 PRO B N 1
ATOM 4042 C CA . PRO B 1 21 ? 33.875 11.328 17.812 1 21.39 21 PRO B CA 1
ATOM 4043 C C . PRO B 1 21 ? 33.406 12.523 16.984 1 21.39 21 PRO B C 1
ATOM 4045 O O . PRO B 1 21 ? 33.656 13.672 17.344 1 21.39 21 PRO B O 1
ATOM 4048 N N . TRP B 1 22 ? 32.906 12.25 15.82 1 19.7 22 TRP B N 1
ATOM 4049 C CA . TRP B 1 22 ? 33.25 13.336 14.891 1 19.7 22 TRP B CA 1
ATOM 4050 C C . TRP B 1 22 ? 32.344 14.539 15.125 1 19.7 22 TRP B C 1
ATOM 4052 O O . TRP B 1 22 ? 32.281 15.453 14.305 1 19.7 22 TRP B O 1
ATOM 4062 N N . LEU B 1 23 ? 31.469 14.508 16.141 1 20.78 23 LEU B N 1
ATOM 4063 C CA . LEU B 1 23 ? 30.406 15.516 16.016 1 20.78 23 LEU B CA 1
ATOM 4064 C C . LEU B 1 23 ? 30.938 16.891 16.391 1 20.78 23 LEU B C 1
ATOM 4066 O O . LEU B 1 23 ? 30.156 17.828 16.609 1 20.78 23 LEU B O 1
ATOM 4070 N N . GLY B 1 24 ? 32.281 17.188 16.438 1 20.7 24 GLY B N 1
ATOM 4071 C CA . GLY B 1 24 ? 32.562 18.391 17.188 1 20.7 24 GLY B CA 1
ATOM 4072 C C . GLY B 1 24 ? 32.25 19.656 16.438 1 20.7 24 GLY B C 1
ATOM 4073 O O . GLY B 1 24 ? 32.656 20.75 16.844 1 20.7 24 GLY B O 1
ATOM 4074 N N . GLY B 1 25 ? 31.859 19.609 15.156 1 20.73 25 GLY B N 1
ATOM 4075 C CA . GLY B 1 25 ? 32.094 20.938 14.609 1 20.73 25 GLY B CA 1
ATOM 4076 C C . GLY B 1 25 ? 31.172 21.984 15.211 1 20.73 25 GLY B C 1
ATOM 4077 O O . GLY B 1 25 ? 30 21.734 15.461 1 20.73 25 GLY B O 1
ATOM 4078 N N . GLN B 1 26 ? 31.656 22.953 15.906 1 19.48 26 GLN B N 1
ATOM 4079 C CA . GLN B 1 26 ? 31.188 24.125 16.641 1 19.48 26 GLN B CA 1
ATOM 4080 C C . GLN B 1 26 ? 30.453 25.078 15.711 1 19.48 26 GLN B C 1
ATOM 4082 O O . GLN B 1 26 ? 31.031 25.625 14.773 1 19.48 26 GLN B O 1
ATOM 4087 N N . VAL B 1 27 ? 29.297 24.734 15.18 1 20.39 27 VAL B N 1
ATOM 4088 C CA . VAL B 1 27 ? 28.625 25.828 14.484 1 20.39 27 VAL B CA 1
ATOM 4089 C C . VAL B 1 27 ? 28.5 27.031 15.414 1 20.39 27 VAL B C 1
ATOM 4091 O O . VAL B 1 27 ? 28.047 26.891 16.547 1 20.39 27 VAL B O 1
ATOM 4094 N N . ALA B 1 28 ? 29.281 28 15.164 1 22.19 28 ALA B N 1
ATOM 4095 C CA . ALA B 1 28 ? 29.281 29.312 15.812 1 22.19 28 ALA B CA 1
ATOM 4096 C C . ALA B 1 28 ? 27.938 30 15.688 1 22.19 28 ALA B C 1
ATOM 4098 O O . ALA B 1 28 ? 27.469 30.266 14.57 1 22.19 28 ALA B O 1
ATOM 4099 N N . ALA B 1 29 ? 27 29.703 16.547 1 24.16 29 ALA B N 1
ATOM 4100 C CA . ALA B 1 29 ? 25.766 30.469 16.719 1 24.16 29 ALA B CA 1
ATOM 4101 C C . ALA B 1 29 ? 26.047 31.938 16.969 1 24.16 29 ALA B C 1
ATOM 4103 O O . ALA B 1 29 ? 26.625 32.281 18.016 1 24.16 29 ALA B O 1
ATOM 4104 N N . THR B 1 30 ? 26.516 32.594 15.914 1 23.44 30 THR B N 1
ATOM 4105 C CA . THR B 1 30 ? 26.562 34.031 16.203 1 23.44 30 THR B CA 1
ATOM 4106 C C . THR B 1 30 ? 25.203 34.531 16.672 1 23.44 30 THR B C 1
ATOM 4108 O O . THR B 1 30 ? 24.219 34.469 15.93 1 23.44 30 THR B O 1
ATOM 4111 N N . SER B 1 31 ? 24.922 34.375 17.906 1 22.58 31 SER B N 1
ATOM 4112 C CA . SER B 1 31 ? 23.75 34.562 18.75 1 22.58 31 SER B CA 1
ATOM 4113 C C . SER B 1 31 ? 23.328 36.031 18.797 1 22.58 31 SER B C 1
ATOM 4115 O O . SER B 1 31 ? 22.422 36.375 19.562 1 22.58 31 SER B O 1
ATOM 4117 N N . SER B 1 32 ? 23.922 37.031 18.078 1 24.69 32 SER B N 1
ATOM 4118 C CA . SER B 1 32 ? 23.672 38.188 18.891 1 24.69 32 SER B CA 1
ATOM 4119 C C . SER B 1 32 ? 22.219 38.656 18.781 1 24.69 32 SER B C 1
ATOM 4121 O O . SER B 1 32 ? 21.875 39.75 19.188 1 24.69 32 SER B O 1
ATOM 4123 N N . ALA B 1 33 ? 21.406 38.094 17.844 1 24.58 33 ALA B N 1
ATOM 4124 C CA . ALA B 1 33 ? 20.219 38.938 17.688 1 24.58 33 ALA B CA 1
ATOM 4125 C C . ALA B 1 33 ? 19.484 39.062 19.016 1 24.58 33 ALA B C 1
ATOM 4127 O O . ALA B 1 33 ? 19.312 38.094 19.75 1 24.58 33 ALA B O 1
ATOM 4128 N N . SER B 1 34 ? 19.516 40.188 19.578 1 25.72 34 SER B N 1
ATOM 4129 C CA . SER B 1 34 ? 18.766 40.625 20.734 1 25.72 34 SER B CA 1
ATOM 4130 C C . SER B 1 34 ? 17.297 40.219 20.656 1 25.72 34 SER B C 1
ATOM 4132 O O . SER B 1 34 ? 16.531 40.75 19.859 1 25.72 34 SER B O 1
ATOM 4134 N N . SER B 1 35 ? 17.109 38.875 20.406 1 28.31 35 SER B N 1
ATOM 4135 C CA . SER B 1 35 ? 15.742 38.375 20.359 1 28.31 35 SER B CA 1
ATOM 4136 C C . SER B 1 35 ? 14.93 38.906 21.531 1 28.31 35 SER B C 1
ATOM 4138 O O . SER B 1 35 ? 15.297 38.688 22.688 1 28.31 35 SER B O 1
ATOM 4140 N N . GLN B 1 36 ? 14.367 40.031 21.391 1 25.56 36 GLN B N 1
ATOM 4141 C CA . GLN B 1 36 ? 13.375 40.438 22.391 1 25.56 36 GLN B CA 1
ATOM 4142 C C . GLN B 1 36 ? 12.492 39.25 22.781 1 25.56 36 GLN B C 1
ATOM 4144 O O . GLN B 1 36 ? 11.812 38.656 21.922 1 25.56 36 GLN B O 1
ATOM 4149 N N . SER B 1 37 ? 12.969 38.281 23.609 1 33.66 37 SER B N 1
ATOM 4150 C CA . SER B 1 37 ? 12.336 37.156 24.297 1 33.66 37 SER B CA 1
ATOM 4151 C C . SER B 1 37 ? 10.898 37.5 24.688 1 33.66 37 SER B C 1
ATOM 4153 O O . SER B 1 37 ? 10.664 38.125 25.734 1 33.66 37 SER B O 1
ATOM 4155 N N . ARG B 1 38 ? 10.078 37.938 23.812 1 32.44 38 ARG B N 1
ATOM 4156 C CA . ARG B 1 38 ? 8.703 38.125 24.266 1 32.44 38 ARG B CA 1
ATOM 4157 C C . ARG B 1 38 ? 8.242 36.938 25.141 1 32.44 38 ARG B C 1
ATOM 4159 O O . ARG B 1 38 ? 8.875 35.875 25.141 1 32.44 38 ARG B O 1
ATOM 4166 N N . GLU B 1 39 ? 6.895 36.875 25.594 1 36.31 39 GLU B N 1
ATOM 4167 C CA . GLU B 1 39 ? 6.102 36.25 26.641 1 36.31 39 GLU B CA 1
ATOM 4168 C C . GLU B 1 39 ? 6.062 34.719 26.453 1 36.31 39 GLU B C 1
ATOM 4170 O O . GLU B 1 39 ? 5.008 34.156 26.172 1 36.31 39 GLU B O 1
ATOM 4175 N N . ALA B 1 40 ? 6.906 34.125 25.844 1 45.19 40 ALA B N 1
ATOM 4176 C CA . ALA B 1 40 ? 6.973 32.656 25.969 1 45.19 40 ALA B CA 1
ATOM 4177 C C . ALA B 1 40 ? 6.805 32.219 27.422 1 45.19 40 ALA B C 1
ATOM 4179 O O . ALA B 1 40 ? 6.512 31.062 27.703 1 45.19 40 ALA B O 1
ATOM 4180 N N . GLY B 1 41 ? 7.039 33 28.297 1 49.34 41 GLY B N 1
ATOM 4181 C CA . GLY B 1 41 ? 7.168 32.75 29.719 1 49.34 41 GLY B CA 1
ATOM 4182 C C . GLY B 1 41 ? 5.836 32.5 30.406 1 49.34 41 GLY B C 1
ATOM 4183 O O . GLY B 1 41 ? 5.781 31.859 31.453 1 49.34 41 GLY B O 1
ATOM 4184 N N . ALA B 1 42 ? 4.762 32.938 29.656 1 76.81 42 ALA B N 1
ATOM 4185 C CA . ALA B 1 42 ? 3.51 33 30.422 1 76.81 42 ALA B CA 1
ATOM 4186 C C . ALA B 1 42 ? 2.648 31.766 30.125 1 76.81 42 ALA B C 1
ATOM 4188 O O . ALA B 1 42 ? 1.576 31.594 30.719 1 76.81 42 ALA B O 1
ATOM 4189 N N . ARG B 1 43 ? 3.207 30.719 29.359 1 89.81 43 ARG B N 1
ATOM 4190 C CA . ARG B 1 43 ? 2.406 29.516 29.125 1 89.81 43 ARG B CA 1
ATOM 4191 C C . ARG B 1 43 ? 2.492 28.562 30.312 1 89.81 43 ARG B C 1
ATOM 4193 O O . ARG B 1 43 ? 3.557 28.406 30.906 1 89.81 43 ARG B O 1
ATOM 4200 N N . PRO B 1 44 ? 1.356 28 30.578 1 94 44 PRO B N 1
ATOM 4201 C CA . PRO B 1 44 ? 1.471 26.953 31.594 1 94 44 PRO B CA 1
ATOM 4202 C C . PRO B 1 44 ? 2.312 25.766 31.125 1 94 44 PRO B C 1
ATOM 4204 O O . PRO B 1 44 ? 2.611 25.656 29.938 1 94 44 PRO B O 1
ATOM 4207 N N . THR B 1 45 ? 2.705 24.984 32.156 1 96 45 THR B N 1
ATOM 4208 C CA . THR B 1 45 ? 3.584 23.859 31.828 1 96 45 THR B CA 1
ATOM 4209 C C . THR B 1 45 ? 2.855 22.531 32 1 96 45 THR B C 1
ATOM 4211 O O . THR B 1 45 ? 2.283 22.281 33.062 1 96 45 THR B O 1
ATOM 4214 N N . LEU B 1 46 ? 2.811 21.703 30.953 1 97.38 46 LEU B N 1
ATOM 4215 C CA . LEU B 1 46 ? 2.416 20.312 31.031 1 97.38 46 LEU B CA 1
ATOM 4216 C C . LEU B 1 46 ? 3.609 19.422 31.391 1 97.38 46 LEU B C 1
ATOM 4218 O O . LEU B 1 46 ? 4.594 19.391 30.641 1 97.38 46 LEU B O 1
ATOM 4222 N N . ARG B 1 47 ? 3.49 18.766 32.531 1 97.5 47 ARG B N 1
ATOM 4223 C CA . ARG B 1 47 ? 4.57 17.906 33 1 97.5 47 ARG B CA 1
ATOM 4224 C C . ARG B 1 47 ? 4.25 16.438 32.75 1 97.5 47 ARG B C 1
ATOM 4226 O O . ARG B 1 47 ? 3.18 15.961 33.125 1 97.5 47 ARG B O 1
ATOM 4233 N N . MET B 1 48 ? 5.18 15.789 32.094 1 97.19 48 MET B N 1
ATOM 4234 C CA . MET B 1 48 ? 4.969 14.383 31.781 1 97.19 48 MET B CA 1
ATOM 4235 C C . MET B 1 48 ? 5.344 13.5 32.969 1 97.19 48 MET B C 1
ATOM 4237 O O . MET B 1 48 ? 6.141 13.898 33.812 1 97.19 48 MET B O 1
ATOM 4241 N N . VAL B 1 49 ? 4.793 12.289 33.031 1 96.31 49 VAL B N 1
ATOM 4242 C CA . VAL B 1 49 ? 5.117 11.32 34.062 1 96.31 49 VAL B CA 1
ATOM 4243 C C . VAL B 1 49 ? 6.531 10.789 33.875 1 96.31 49 VAL B C 1
ATOM 4245 O O . VAL B 1 49 ? 7.078 10.875 32.75 1 96.31 49 VAL B O 1
ATOM 4248 N N . PRO B 1 50 ? 7.109 10.258 34.906 1 93.75 50 PRO B N 1
ATOM 4249 C CA . PRO B 1 50 ? 8.453 9.703 34.75 1 93.75 50 PRO B CA 1
ATOM 4250 C C . PRO B 1 50 ? 8.484 8.461 33.844 1 93.75 50 PRO B C 1
ATOM 4252 O O . PRO B 1 50 ? 7.488 7.734 33.75 1 93.75 50 PRO B O 1
ATOM 4255 N N . ARG B 1 51 ? 9.648 8.297 33.219 1 90.44 51 ARG B N 1
ATOM 4256 C CA . ARG B 1 51 ? 9.859 7.07 32.438 1 90.44 51 ARG B CA 1
ATOM 4257 C C . ARG B 1 51 ? 9.906 5.855 33.344 1 90.44 51 ARG B C 1
ATOM 4259 O O . ARG B 1 51 ? 10.43 5.934 34.469 1 90.44 51 ARG B O 1
ATOM 4266 N N . THR B 1 52 ? 9.273 4.734 32.938 1 88.5 52 THR B N 1
ATOM 4267 C CA . THR B 1 52 ? 9.328 3.498 33.719 1 88.5 52 THR B CA 1
ATOM 4268 C C . THR B 1 52 ? 10.633 2.746 33.438 1 88.5 52 THR B C 1
ATOM 4270 O O . THR B 1 52 ? 11.133 2.018 34.281 1 88.5 52 THR B O 1
ATOM 4273 N N . ARG B 1 53 ? 11.055 2.779 32.188 1 84.31 53 ARG B N 1
ATOM 4274 C CA . ARG B 1 53 ? 12.336 2.258 31.719 1 84.31 53 ARG B CA 1
ATOM 4275 C C . ARG B 1 53 ? 12.992 3.213 30.734 1 84.31 53 ARG B C 1
ATOM 4277 O O . ARG B 1 53 ? 12.367 4.164 30.266 1 84.31 53 ARG B O 1
ATOM 4284 N N . ALA B 1 54 ? 14.234 2.975 30.5 1 70.75 54 ALA B N 1
ATOM 4285 C CA . ALA B 1 54 ? 15.016 3.867 29.641 1 70.75 54 ALA B CA 1
ATOM 4286 C C . ALA B 1 54 ? 14.281 4.168 28.344 1 70.75 54 ALA B C 1
ATOM 4288 O O . ALA B 1 54 ? 14.266 5.309 27.875 1 70.75 54 ALA B O 1
ATOM 4289 N N . GLU B 1 55 ? 13.602 3.234 27.844 1 75.44 55 GLU B N 1
ATOM 4290 C CA . GLU B 1 55 ? 12.961 3.463 26.547 1 75.44 55 GLU B CA 1
ATOM 4291 C C . GLU B 1 55 ? 11.461 3.195 26.625 1 75.44 55 GLU B C 1
ATOM 4293 O O . GLU B 1 55 ? 10.836 2.852 25.625 1 75.44 55 GLU B O 1
ATOM 4298 N N . LYS B 1 56 ? 11.008 3.373 27.906 1 81.38 56 LYS B N 1
ATOM 4299 C CA . LYS B 1 56 ? 9.586 3.078 28.016 1 81.38 56 LYS B CA 1
ATOM 4300 C C . LYS B 1 56 ? 8.898 4.051 28.969 1 81.38 56 LYS B C 1
ATOM 4302 O O . LYS B 1 56 ? 9.453 4.41 30.016 1 81.38 56 LYS B O 1
ATOM 4307 N N . GLY B 1 57 ? 7.789 4.484 28.547 1 83.88 57 GLY B N 1
ATOM 4308 C CA . GLY B 1 57 ? 6.941 5.312 29.391 1 83.88 57 GLY B CA 1
ATOM 4309 C C . GLY B 1 57 ? 7.34 6.777 29.391 1 83.88 57 GLY B C 1
ATOM 4310 O O . GLY B 1 57 ? 8.281 7.164 28.688 1 83.88 57 GLY B O 1
ATOM 4311 N N . GLY B 1 58 ? 6.477 7.594 29.984 1 90.88 58 GLY B N 1
ATOM 4312 C CA . GLY B 1 58 ? 6.75 9.008 30.156 1 90.88 58 GLY B CA 1
ATOM 4313 C C . GLY B 1 58 ? 6.824 9.758 28.828 1 90.88 58 GLY B C 1
ATOM 4314 O O . GLY B 1 58 ? 5.902 9.688 28.016 1 90.88 58 GLY B O 1
ATOM 4315 N N . ASP B 1 59 ? 8.031 10.398 28.672 1 92.69 59 ASP B N 1
ATOM 4316 C CA . ASP B 1 59 ? 8.18 11.273 27.516 1 92.69 59 ASP B CA 1
ATOM 4317 C C . ASP B 1 59 ? 8.852 10.539 26.359 1 92.69 59 ASP B C 1
ATOM 4319 O O . ASP B 1 59 ? 9.234 11.156 25.359 1 92.69 59 ASP B O 1
ATOM 4323 N N . THR B 1 60 ? 9 9.219 26.484 1 90.5 60 THR B N 1
ATOM 4324 C CA . THR B 1 60 ? 9.758 8.453 25.5 1 90.5 60 THR B CA 1
ATOM 4325 C C . THR B 1 60 ? 9.18 8.648 24.094 1 90.5 60 THR B C 1
ATOM 4327 O O . THR B 1 60 ? 9.922 8.898 23.141 1 90.5 60 THR B O 1
ATOM 4330 N N . ARG B 1 61 ? 7.918 8.578 23.938 1 90.31 61 ARG B N 1
ATOM 4331 C CA . ARG B 1 61 ? 7.277 8.703 22.625 1 90.31 61 ARG B CA 1
ATOM 4332 C C . ARG B 1 61 ? 7.406 10.133 22.094 1 90.31 61 ARG B C 1
ATOM 4334 O O . ARG B 1 61 ? 7.785 10.336 20.938 1 90.31 61 ARG B O 1
ATOM 4341 N N . VAL B 1 62 ? 7.148 11.031 22.922 1 92.44 62 VAL B N 1
ATOM 4342 C CA . VAL B 1 62 ? 7.195 12.438 22.531 1 92.44 62 VAL B CA 1
ATOM 4343 C C . VAL B 1 62 ? 8.625 12.828 22.172 1 92.44 62 VAL B C 1
ATOM 4345 O O . VAL B 1 62 ? 8.859 13.602 21.25 1 92.44 62 VAL B O 1
ATOM 4348 N N . SER B 1 63 ? 9.531 12.281 22.938 1 90.12 63 SER B N 1
ATOM 4349 C CA . SER B 1 63 ? 10.945 12.547 22.672 1 90.12 63 SER B CA 1
ATOM 4350 C C . SER B 1 63 ? 11.367 11.977 21.328 1 90.12 63 SER B C 1
ATOM 4352 O O . SER B 1 63 ? 12.359 12.422 20.75 1 90.12 63 SER B O 1
ATOM 4354 N N . LYS B 1 64 ? 10.625 11.016 20.859 1 83.19 64 LYS B N 1
ATOM 4355 C CA . LYS B 1 64 ? 10.875 10.445 19.547 1 83.19 64 LYS B CA 1
ATOM 4356 C C . LYS B 1 64 ? 9.898 10.992 18.5 1 83.19 64 LYS B C 1
ATOM 4358 O O . LYS B 1 64 ? 9.523 10.289 17.562 1 83.19 64 LYS B O 1
ATOM 4363 N N . LEU B 1 65 ? 9.336 12.109 18.75 1 84.06 65 LEU B N 1
ATOM 4364 C CA . LEU B 1 65 ? 8.594 12.977 17.844 1 84.06 65 LEU B CA 1
ATOM 4365 C C . LEU B 1 65 ? 7.152 12.508 17.688 1 84.06 65 LEU B C 1
ATOM 4367 O O . LEU B 1 65 ? 6.441 12.953 16.797 1 84.06 65 LEU B O 1
ATOM 4371 N N . MET B 1 66 ? 6.762 11.609 18.562 1 88.38 66 MET B N 1
ATOM 4372 C CA . MET B 1 66 ? 5.32 11.359 18.609 1 88.38 66 MET B CA 1
ATOM 4373 C C . MET B 1 66 ? 4.555 12.648 18.891 1 88.38 66 MET B C 1
ATOM 4375 O O . MET B 1 66 ? 4.84 13.352 19.859 1 88.38 66 MET B O 1
ATOM 4379 N N . PRO B 1 67 ? 3.578 12.922 18.016 1 93.69 67 PRO B N 1
ATOM 4380 C CA . PRO B 1 67 ? 2.934 14.234 18.156 1 93.69 67 PRO B CA 1
ATOM 4381 C C . PRO B 1 67 ? 1.82 14.242 19.203 1 93.69 67 PRO B C 1
ATOM 4383 O O . PRO B 1 67 ? 1.296 15.305 19.531 1 93.69 67 PRO B O 1
ATOM 4386 N N . TRP B 1 68 ? 1.439 13.094 19.75 1 95.19 68 TRP B N 1
ATOM 4387 C CA . TRP B 1 68 ? 0.32 13.016 20.688 1 95.19 68 TRP B CA 1
ATOM 4388 C C . TRP B 1 68 ? 0.808 12.703 22.094 1 95.19 68 TRP B C 1
ATOM 4390 O O . TRP B 1 68 ? 1.735 11.914 22.281 1 95.19 68 TRP B O 1
ATOM 4400 N N . ILE B 1 69 ? 0.244 13.367 23 1 96.56 69 ILE B N 1
ATOM 4401 C CA . ILE B 1 69 ? 0.424 13.062 24.406 1 96.56 69 ILE B CA 1
ATOM 4402 C C . ILE B 1 69 ? -0.875 12.508 24.984 1 96.56 69 ILE B C 1
ATOM 4404 O O . ILE B 1 69 ? -1.915 13.172 24.938 1 96.56 69 ILE B O 1
ATOM 4408 N N . PHE B 1 70 ? -0.775 11.375 25.562 1 94.44 70 PHE B N 1
ATOM 4409 C CA . PHE B 1 70 ? -1.962 10.742 26.125 1 94.44 70 PHE B CA 1
ATOM 4410 C C . PHE B 1 70 ? -2.141 11.117 27.578 1 94.44 70 PHE B C 1
ATOM 4412 O O . PHE B 1 70 ? -1.175 11.477 28.266 1 94.44 70 PHE B O 1
ATOM 4419 N N . ARG B 1 71 ? -3.361 10.992 28 1 93.25 71 ARG B N 1
ATOM 4420 C CA . ARG B 1 71 ? -3.744 11.414 29.344 1 93.25 71 ARG B CA 1
ATOM 4421 C C . ARG B 1 71 ? -2.887 10.727 30.391 1 93.25 71 ARG B C 1
ATOM 4423 O O . ARG B 1 71 ? -2.453 11.359 31.359 1 93.25 71 ARG B O 1
ATOM 4430 N N . ASN B 1 72 ? -2.625 9.422 30.219 1 91.94 72 ASN B N 1
ATOM 4431 C CA . ASN B 1 72 ? -1.877 8.641 31.188 1 91.94 72 ASN B CA 1
ATOM 4432 C C . ASN B 1 72 ? -0.4 9.031 31.203 1 91.94 72 ASN B C 1
ATOM 4434 O O . ASN B 1 72 ? 0.345 8.617 32.094 1 91.94 72 ASN B O 1
ATOM 4438 N N . GLU B 1 73 ? -0.023 9.906 30.281 1 95.81 73 GLU B N 1
ATOM 4439 C CA . GLU B 1 73 ? 1.374 10.32 30.203 1 95.81 73 GLU B CA 1
ATOM 4440 C C . GLU B 1 73 ? 1.589 11.672 30.875 1 95.81 73 GLU B C 1
ATOM 4442 O O . GLU B 1 73 ? 2.719 12.156 30.953 1 95.81 73 GLU B O 1
ATOM 4447 N N . VAL B 1 74 ? 0.548 12.242 31.438 1 96.12 74 VAL B N 1
ATOM 4448 C CA . VAL B 1 74 ? 0.614 13.586 32 1 96.12 74 VAL B CA 1
ATOM 4449 C C . VAL B 1 74 ? 0.502 13.5 33.531 1 96.12 74 VAL B C 1
ATOM 4451 O O . VAL B 1 74 ? -0.408 12.859 34.062 1 96.12 74 VAL B O 1
ATOM 4454 N N . ALA B 1 75 ? 1.345 14.211 34.188 1 96.12 75 ALA B N 1
ATOM 4455 C CA . ALA B 1 75 ? 1.418 14.133 35.625 1 96.12 75 ALA B CA 1
ATOM 4456 C C . ALA B 1 75 ? 0.53 15.195 36.281 1 96.12 75 ALA B C 1
ATOM 4458 O O . ALA B 1 75 ? 0.061 15.008 37.406 1 96.12 75 ALA B O 1
ATOM 4459 N N . ASN B 1 76 ? 0.266 16.281 35.656 1 95.12 76 ASN B N 1
ATOM 4460 C CA . ASN B 1 76 ? -0.343 17.406 36.344 1 95.12 76 ASN B CA 1
ATOM 4461 C C . ASN B 1 76 ? -1.608 17.875 35.625 1 95.12 76 ASN B C 1
ATOM 4463 O O . ASN B 1 76 ? -1.801 19.078 35.438 1 95.12 76 ASN B O 1
ATOM 4467 N N . VAL B 1 77 ? -2.457 16.984 35.25 1 92.19 77 VAL B N 1
ATOM 4468 C CA . VAL B 1 77 ? -3.689 17.281 34.531 1 92.19 77 VAL B CA 1
ATOM 4469 C C . VAL B 1 77 ? -4.57 18.203 35.375 1 92.19 77 VAL B C 1
ATOM 4471 O O . VAL B 1 77 ? -5.066 19.219 34.906 1 92.19 77 VAL B O 1
ATOM 4474 N N . GLU B 1 78 ? -4.742 17.906 36.625 1 89 78 GLU B N 1
ATOM 4475 C CA . GLU B 1 78 ? -5.641 18.656 37.5 1 89 78 GLU B CA 1
ATOM 4476 C C . GLU B 1 78 ? -5.09 20.047 37.781 1 89 78 GLU B C 1
ATOM 4478 O O . GLU B 1 78 ? -5.852 21.016 37.875 1 89 78 GLU B O 1
ATOM 4483 N N . GLU B 1 79 ? -3.871 20.094 37.906 1 91.31 79 GLU B N 1
ATOM 4484 C CA . GLU B 1 79 ? -3.23 21.391 38.094 1 91.31 79 GLU B CA 1
ATOM 4485 C C . GLU B 1 79 ? -3.447 22.297 36.906 1 91.31 79 GLU B C 1
ATOM 4487 O O . GLU B 1 79 ? -3.746 23.484 37.062 1 91.31 79 GLU B O 1
ATOM 4492 N N . LEU B 1 80 ? -3.264 21.766 35.75 1 91.94 80 LEU B N 1
ATOM 4493 C CA . LEU B 1 80 ? -3.469 22.531 34.5 1 91.94 80 LEU B CA 1
ATOM 4494 C C . LEU B 1 80 ? -4.922 22.969 34.375 1 91.94 80 LEU B C 1
ATOM 4496 O O . LEU B 1 80 ? -5.195 24.094 33.969 1 91.94 80 LEU B O 1
ATOM 4500 N N . ARG B 1 81 ? -5.766 22.109 34.719 1 88.5 81 ARG B N 1
ATOM 4501 C CA . ARG B 1 81 ? -7.191 22.422 34.625 1 88.5 81 ARG B CA 1
ATOM 4502 C C . ARG B 1 81 ? -7.555 23.594 35.531 1 88.5 81 ARG B C 1
ATOM 4504 O O . ARG B 1 81 ? -8.359 24.438 35.188 1 88.5 81 ARG B O 1
ATOM 4511 N N . SER B 1 82 ? -7.016 23.547 36.656 1 85.56 82 SER B N 1
ATOM 4512 C CA . SER B 1 82 ? -7.324 24.562 37.656 1 85.56 82 SER B CA 1
ATOM 4513 C C . SER B 1 82 ? -6.785 25.922 37.219 1 85.56 82 SER B C 1
ATOM 4515 O O . SER B 1 82 ? -7.309 26.969 37.656 1 85.56 82 SER B O 1
ATOM 4517 N N . ALA B 1 83 ? -5.852 25.828 36.406 1 81.25 83 ALA B N 1
ATOM 4518 C CA . ALA B 1 83 ? -5.219 27.078 35.969 1 81.25 83 ALA B CA 1
ATOM 4519 C C . ALA B 1 83 ? -5.98 27.688 34.812 1 81.25 83 ALA B C 1
ATOM 4521 O O . ALA B 1 83 ? -5.738 28.844 34.438 1 81.25 83 ALA B O 1
ATOM 4522 N N . LEU B 1 84 ? -6.816 26.859 34.281 1 83.69 84 LEU B N 1
ATOM 4523 C CA . LEU B 1 84 ? -7.562 27.344 33.125 1 83.69 84 LEU B CA 1
ATOM 4524 C C . LEU B 1 84 ? -8.586 28.391 33.531 1 83.69 84 LEU B C 1
ATOM 4526 O O . LEU B 1 84 ? -9.195 28.281 34.594 1 83.69 84 LEU B O 1
ATOM 4530 N N . LEU B 1 85 ? -8.531 29.531 32.844 1 66.94 85 LEU B N 1
ATOM 4531 C CA . LEU B 1 85 ? -9.461 30.625 33.125 1 66.94 85 LEU B CA 1
ATOM 4532 C C . LEU B 1 85 ? -10.648 30.594 32.188 1 66.94 85 LEU B C 1
ATOM 4534 O O . LEU B 1 85 ? -10.516 30.172 31.031 1 66.94 85 LEU B O 1
ATOM 4538 N N . GLY B 1 86 ? -11.828 31.125 32.656 1 65.12 86 GLY B N 1
ATOM 4539 C CA . GLY B 1 86 ? -12.945 31.547 31.828 1 65.12 86 GLY B CA 1
ATOM 4540 C C . GLY B 1 86 ? -13.68 30.375 31.188 1 65.12 86 GLY B C 1
ATOM 4541 O O . GLY B 1 86 ? -14.242 30.516 30.109 1 65.12 86 GLY B O 1
ATOM 4542 N N . GLY B 1 87 ? -13.492 29.141 31.797 1 68.69 87 GLY B N 1
ATOM 4543 C CA . GLY B 1 87 ? -14.32 28.062 31.312 1 68.69 87 GLY B CA 1
ATOM 4544 C C . GLY B 1 87 ? -13.727 27.344 30.109 1 68.69 87 GLY B C 1
ATOM 4545 O O . GLY B 1 87 ? -14.336 26.422 29.562 1 68.69 87 GLY B O 1
ATOM 4546 N N . SER B 1 88 ? -12.609 27.812 29.688 1 82.44 88 SER B N 1
ATOM 4547 C CA . SER B 1 88 ? -12.008 27.125 28.547 1 82.44 88 SER B CA 1
ATOM 4548 C C . SER B 1 88 ? -11.414 25.781 28.984 1 82.44 88 SER B C 1
ATOM 4550 O O . SER B 1 88 ? -10.945 25.641 30.109 1 82.44 88 SER B O 1
ATOM 4552 N N . ALA B 1 89 ? -11.586 24.844 28.125 1 90.81 89 ALA B N 1
ATOM 4553 C CA . ALA B 1 89 ? -11.031 23.516 28.406 1 90.81 89 ALA B CA 1
ATOM 4554 C C . ALA B 1 89 ? -9.695 23.312 27.703 1 90.81 89 ALA B C 1
ATOM 4556 O O . ALA B 1 89 ? -9.047 22.281 27.859 1 90.81 89 ALA B O 1
ATOM 4557 N N . VAL B 1 90 ? -9.25 24.344 26.969 1 95.06 90 VAL B N 1
ATOM 4558 C CA . VAL B 1 90 ? -8.055 24.141 26.156 1 95.06 90 VAL B CA 1
ATOM 4559 C C . VAL B 1 90 ? -7.031 25.234 26.469 1 95.06 90 VAL B C 1
ATOM 4561 O O . VAL B 1 90 ? -7.395 26.328 26.906 1 95.06 90 VAL B O 1
ATOM 4564 N N . VAL B 1 91 ? -5.75 24.906 26.266 1 95 91 VAL B N 1
ATOM 4565 C CA . VAL B 1 91 ? -4.672 25.859 26.516 1 95 91 VAL B CA 1
ATOM 4566 C C . VAL B 1 91 ? -3.443 25.469 25.703 1 95 91 VAL B C 1
ATOM 4568 O O . VAL B 1 91 ? -3.279 24.297 25.328 1 95 91 VAL B O 1
ATOM 4571 N N . LEU B 1 92 ? -2.701 26.5 25.281 1 96.06 92 LEU B N 1
ATOM 4572 C CA . LEU B 1 92 ? -1.357 26.266 24.766 1 96.06 92 LEU B CA 1
ATOM 4573 C C . LEU B 1 92 ? -0.354 26.141 25.906 1 96.06 92 LEU B C 1
ATOM 4575 O O . LEU B 1 92 ? -0.222 27.047 26.734 1 96.06 92 LEU B O 1
ATOM 4579 N N . ALA B 1 93 ? 0.341 25 26.016 1 96.56 93 ALA B N 1
ATOM 4580 C CA . ALA B 1 93 ? 1.228 24.75 27.156 1 96.56 93 ALA B CA 1
ATOM 4581 C C . ALA B 1 93 ? 2.619 24.344 26.688 1 96.56 93 ALA B C 1
ATOM 4583 O O . ALA B 1 93 ? 2.77 23.734 25.625 1 96.56 93 ALA B O 1
ATOM 4584 N N . ASN B 1 94 ? 3.576 24.734 27.453 1 97.06 94 ASN B N 1
ATOM 4585 C CA . ASN B 1 94 ? 4.891 24.109 27.297 1 97.06 94 ASN B CA 1
ATOM 4586 C C . ASN B 1 94 ? 4.902 22.688 27.844 1 97.06 94 ASN B C 1
ATOM 4588 O O . ASN B 1 94 ? 4.254 22.406 28.859 1 97.06 94 ASN B O 1
ATOM 4592 N N . VAL B 1 95 ? 5.602 21.812 27.156 1 97.5 95 VAL B N 1
ATOM 4593 C CA . VAL B 1 95 ? 5.688 20.422 27.578 1 97.5 95 VAL B CA 1
ATOM 4594 C C . VAL B 1 95 ? 7.086 20.125 28.125 1 97.5 95 VAL B C 1
ATOM 4596 O O . VAL B 1 95 ? 8.086 20.453 27.469 1 97.5 95 VAL B O 1
ATOM 4599 N N . GLU B 1 96 ? 7.102 19.516 29.297 1 97 96 GLU B N 1
ATOM 4600 C CA . GLU B 1 96 ? 8.375 19.156 29.906 1 97 96 GLU B CA 1
ATOM 4601 C C . GLU B 1 96 ? 8.359 17.703 30.375 1 97 96 GLU B C 1
ATOM 4603 O O . GLU B 1 96 ? 7.312 17.172 30.75 1 97 96 GLU B O 1
ATOM 4608 N N . SER B 1 97 ? 9.562 17.141 30.344 1 95.94 97 SER B N 1
ATOM 4609 C CA . SER B 1 97 ? 9.711 15.82 30.938 1 95.94 97 SER B CA 1
ATOM 4610 C C . SER B 1 97 ? 9.562 15.883 32.469 1 95.94 97 SER B C 1
ATOM 4612 O O . SER B 1 97 ? 9.453 16.969 33.031 1 95.94 97 SER B O 1
ATOM 4614 N N . ASP B 1 98 ? 9.547 14.711 33.031 1 94.19 98 ASP B N 1
ATOM 4615 C CA . ASP B 1 98 ? 9.469 14.633 34.469 1 94.19 98 ASP B CA 1
ATOM 4616 C C . ASP B 1 98 ? 10.688 15.289 35.125 1 94.19 98 ASP B C 1
ATOM 4618 O O . ASP B 1 98 ? 10.602 15.797 36.25 1 94.19 98 ASP B O 1
ATOM 4622 N N . GLU B 1 99 ? 11.766 15.383 34.438 1 93.5 99 GLU B N 1
ATOM 4623 C CA . GLU B 1 99 ? 13.008 15.953 34.938 1 93.5 99 GLU B CA 1
ATOM 4624 C C . GLU B 1 99 ? 13.148 17.422 34.562 1 93.5 99 GLU B C 1
ATOM 4626 O O . GLU B 1 99 ? 14.172 18.047 34.844 1 93.5 99 GLU B O 1
ATOM 4631 N N . GLY B 1 100 ? 12.227 17.906 33.844 1 93.25 100 GLY B N 1
ATOM 4632 C CA . GLY B 1 100 ? 12.234 19.328 33.5 1 93.25 100 GLY B CA 1
ATOM 4633 C C . GLY B 1 100 ? 12.828 19.641 32.156 1 93.25 100 GLY B C 1
ATOM 4634 O O . GLY B 1 100 ? 13 20.797 31.781 1 93.25 100 GLY B O 1
ATOM 4635 N N . ARG B 1 101 ? 13.148 18.609 31.453 1 94.88 101 ARG B N 1
ATOM 4636 C CA . ARG B 1 101 ? 13.641 18.844 30.094 1 94.88 101 ARG B CA 1
ATOM 4637 C C . ARG B 1 101 ? 12.531 19.375 29.203 1 94.88 101 ARG B C 1
ATOM 4639 O O . ARG B 1 101 ? 11.422 18.844 29.188 1 94.88 101 ARG B O 1
ATOM 4646 N N . GLU B 1 102 ? 12.93 20.438 28.453 1 95.38 102 GLU B N 1
ATOM 4647 C CA . GLU B 1 102 ? 11.961 21.031 27.531 1 95.38 102 GLU B CA 1
ATOM 4648 C C . GLU B 1 102 ? 11.734 20.141 26.312 1 95.38 102 GLU B C 1
ATOM 4650 O O . GLU B 1 102 ? 12.688 19.688 25.688 1 95.38 102 GLU B O 1
ATOM 4655 N N . LEU B 1 103 ? 10.445 19.875 26 1 96.06 103 LEU B N 1
ATOM 4656 C CA . LEU B 1 103 ? 10.102 19 24.875 1 96.06 103 LEU B CA 1
ATOM 4657 C C . LEU B 1 103 ? 9.406 19.797 23.781 1 96.06 103 LEU B C 1
ATOM 4659 O O . LEU B 1 103 ? 9.305 19.312 22.641 1 96.06 103 LEU B O 1
ATOM 4663 N N . GLY B 1 104 ? 8.953 20.984 24.078 1 96.31 104 GLY B N 1
ATOM 4664 C CA . GLY B 1 104 ? 8.281 21.812 23.094 1 96.31 104 GLY B CA 1
ATOM 4665 C C . GLY B 1 104 ? 6.977 22.391 23.609 1 96.31 104 GLY B C 1
ATOM 4666 O O . GLY B 1 104 ? 6.84 22.672 24.797 1 96.31 104 GLY B O 1
ATOM 4667 N N . ALA B 1 105 ? 6.082 22.766 22.672 1 97.5 105 ALA B N 1
ATOM 4668 C CA . ALA B 1 105 ? 4.773 23.312 23.016 1 97.5 105 ALA B CA 1
ATOM 4669 C C . ALA B 1 105 ? 3.652 22.5 22.359 1 97.5 105 ALA B C 1
ATOM 4671 O O . ALA B 1 105 ? 3.785 22.047 21.234 1 97.5 105 ALA B O 1
ATOM 4672 N N . ALA B 1 106 ? 2.545 22.328 23.141 1 97.94 106 ALA B N 1
ATOM 4673 C CA . ALA B 1 106 ? 1.442 21.5 22.672 1 97.94 106 ALA B CA 1
ATOM 4674 C C . ALA B 1 106 ? 0.1 22.188 22.875 1 97.94 106 ALA B C 1
ATOM 4676 O O . ALA B 1 106 ? -0.039 23.016 23.781 1 97.94 106 ALA B O 1
ATOM 4677 N N . LEU B 1 107 ? -0.819 21.922 21.984 1 97.81 107 LEU B N 1
ATOM 4678 C CA . LEU B 1 107 ? -2.229 22.219 22.219 1 97.81 107 LEU B CA 1
ATOM 4679 C C . LEU B 1 107 ? -2.84 21.219 23.203 1 97.81 107 LEU B C 1
ATOM 4681 O O . LEU B 1 107 ? -2.906 20.031 22.906 1 97.81 107 LEU B O 1
ATOM 4685 N N . VAL B 1 108 ? -3.328 21.734 24.312 1 96.81 108 VAL B N 1
ATOM 4686 C CA . VAL B 1 108 ? -3.775 20.859 25.391 1 96.81 108 VAL B CA 1
ATOM 4687 C C . VAL B 1 108 ? -5.289 20.969 25.562 1 96.81 108 VAL B C 1
ATOM 4689 O O . VAL B 1 108 ? -5.828 22.078 25.641 1 96.81 108 VAL B O 1
ATOM 4692 N N . ASN B 1 109 ? -5.957 19.844 25.516 1 96.19 109 ASN B N 1
ATOM 4693 C CA . ASN B 1 109 ? -7.387 19.734 25.781 1 96.19 109 ASN B CA 1
ATOM 4694 C C . ASN B 1 109 ? -7.668 19 27.078 1 96.19 109 ASN B C 1
ATOM 4696 O O . ASN B 1 109 ? -7.414 17.797 27.188 1 96.19 109 ASN B O 1
ATOM 4700 N N . LEU B 1 110 ? -8.258 19.719 28.031 1 93.62 110 LEU B N 1
ATOM 4701 C CA . LEU B 1 110 ? -8.484 19.172 29.375 1 93.62 110 LEU B CA 1
ATOM 4702 C C . LEU B 1 110 ? -9.977 19 29.641 1 93.62 110 LEU B C 1
ATOM 4704 O O . LEU B 1 110 ? -10.391 18.969 30.812 1 93.62 110 LEU B O 1
ATOM 4708 N N . ALA B 1 111 ? -10.688 19.016 28.641 1 89.56 111 ALA B N 1
ATOM 4709 C CA . ALA B 1 111 ? -12.125 18.844 28.781 1 89.56 111 ALA B CA 1
ATOM 4710 C C . ALA B 1 111 ? -12.453 17.578 29.562 1 89.56 111 ALA B C 1
ATOM 4712 O O . ALA B 1 111 ? -11.789 16.547 29.406 1 89.56 111 ALA B O 1
ATOM 4713 N N . LYS B 1 112 ? -13.445 17.797 30.453 1 76.81 112 LYS B N 1
ATOM 4714 C CA . LYS B 1 112 ? -13.922 16.672 31.25 1 76.81 112 LYS B CA 1
ATOM 4715 C C . LYS B 1 112 ? -15.031 15.906 30.516 1 76.81 112 LYS B C 1
ATOM 4717 O O . LYS B 1 112 ? -15.586 16.406 29.531 1 76.81 112 LYS B O 1
ATOM 4722 N N . GLY B 1 113 ? -15.109 14.648 30.75 1 65 113 GLY B N 1
ATOM 4723 C CA . GLY B 1 113 ? -16.25 13.906 30.25 1 65 113 GLY B CA 1
ATOM 4724 C C . GLY B 1 113 ? -15.977 12.43 30.047 1 65 113 GLY B C 1
ATOM 4725 O O . GLY B 1 113 ? -14.828 12.031 29.828 1 65 113 GLY B O 1
ATOM 4726 N N . GLY B 1 114 ? -17 11.734 30.141 1 57.78 114 GLY B N 1
ATOM 4727 C CA . GLY B 1 114 ? -16.969 10.281 30.172 1 57.78 114 GLY B CA 1
ATOM 4728 C C . GLY B 1 114 ? -16.172 9.727 31.344 1 57.78 114 GLY B C 1
ATOM 4729 O O . GLY B 1 114 ? -15.969 10.414 32.344 1 57.78 114 GLY B O 1
ATOM 4730 N N . THR B 1 115 ? -15.828 8.516 31.391 1 55.38 115 THR B N 1
ATOM 4731 C CA . THR B 1 115 ? -15.109 7.871 32.5 1 55.38 115 THR B CA 1
ATOM 4732 C C . THR B 1 115 ? -13.664 8.375 32.562 1 55.38 115 THR B C 1
ATOM 4734 O O . THR B 1 115 ? -13.102 8.523 33.625 1 55.38 115 THR B O 1
ATOM 4737 N N . THR B 1 116 ? -13.086 8.805 31.438 1 63.28 116 THR B N 1
ATOM 4738 C CA . THR B 1 116 ? -11.648 9.023 31.469 1 63.28 116 THR B CA 1
ATOM 4739 C C . THR B 1 116 ? -11.289 10.367 30.844 1 63.28 116 THR B C 1
ATOM 4741 O O . THR B 1 116 ? -10.156 10.844 30.984 1 63.28 116 THR B O 1
ATOM 4744 N N . GLY B 1 117 ? -12.367 11.234 30.391 1 74.25 117 GLY B N 1
ATOM 4745 C CA . GLY B 1 117 ? -12.023 12.461 29.703 1 74.25 117 GLY B CA 1
ATOM 4746 C C . GLY B 1 117 ? -11.406 12.227 28.344 1 74.25 117 GLY B C 1
ATOM 4747 O O . GLY B 1 117 ? -11.594 11.164 27.734 1 74.25 117 GLY B O 1
ATOM 4748 N N . VAL B 1 118 ? -10.797 13.312 27.766 1 88.31 118 VAL B N 1
ATOM 4749 C CA . VAL B 1 118 ? -10.141 13.234 26.469 1 88.31 118 VAL B CA 1
ATOM 4750 C C . VAL B 1 118 ? -8.875 12.383 26.562 1 88.31 118 VAL B C 1
ATOM 4752 O O . VAL B 1 118 ? -8.094 12.547 27.516 1 88.31 118 VAL B O 1
ATOM 4755 N N . ASN B 1 119 ? -8.727 11.422 25.688 1 88.94 119 ASN B N 1
ATOM 4756 C CA . ASN B 1 119 ? -7.586 10.508 25.734 1 88.94 119 ASN B CA 1
ATOM 4757 C C . ASN B 1 119 ? -6.309 11.188 25.234 1 88.94 119 ASN B C 1
ATOM 4759 O O . ASN B 1 119 ? -5.254 11.062 25.859 1 88.94 119 ASN B O 1
ATOM 4763 N N . ILE B 1 120 ? -6.402 11.867 24.109 1 93.06 120 ILE B N 1
ATOM 4764 C CA . ILE B 1 120 ? -5.281 12.664 23.609 1 93.06 120 ILE B CA 1
ATOM 4765 C C . ILE B 1 120 ? -5.332 14.062 24.219 1 93.06 120 ILE B C 1
ATOM 4767 O O . ILE B 1 120 ? -6.012 14.945 23.703 1 93.06 120 ILE B O 1
ATOM 4771 N N . VAL B 1 121 ? -4.566 14.266 25.234 1 95.25 121 VAL B N 1
ATOM 4772 C CA . VAL B 1 121 ? -4.629 15.5 26.016 1 95.25 121 VAL B CA 1
ATOM 4773 C C . VAL B 1 121 ? -3.793 16.578 25.344 1 95.25 121 VAL B C 1
ATOM 4775 O O . VAL B 1 121 ? -4.133 17.766 25.406 1 95.25 121 VAL B O 1
ATOM 4778 N N . GLY B 1 122 ? -2.736 16.141 24.766 1 97 122 GLY B N 1
ATOM 4779 C CA . GLY B 1 122 ? -1.85 17.109 24.141 1 97 122 GLY B CA 1
ATOM 4780 C C . GLY B 1 122 ? -1.521 16.75 22.703 1 97 122 GLY B C 1
ATOM 4781 O O . GLY B 1 122 ? -1.324 15.586 22.359 1 97 122 GLY B O 1
ATOM 4782 N N . ARG B 1 123 ? -1.438 17.766 21.859 1 97.5 123 ARG B N 1
ATOM 4783 C CA . ARG B 1 123 ? -0.974 17.672 20.469 1 97.5 123 ARG B CA 1
ATOM 4784 C C . ARG B 1 123 ? 0.19 18.625 20.219 1 97.5 123 ARG B C 1
ATOM 4786 O O . ARG B 1 123 ? 0.011 19.844 20.203 1 97.5 123 ARG B O 1
ATOM 4793 N N . MET B 1 124 ? 1.324 18.031 19.953 1 96.88 124 MET B N 1
ATOM 4794 C CA . MET B 1 124 ? 2.557 18.797 19.812 1 96.88 124 MET B CA 1
ATOM 4795 C C . MET B 1 124 ? 2.512 19.703 18.578 1 96.88 124 MET B C 1
ATOM 4797 O O . MET B 1 124 ? 2.18 19.234 17.484 1 96.88 124 MET B O 1
ATOM 4801 N N . LEU B 1 125 ? 2.852 20.953 18.766 1 96.25 125 LEU B N 1
ATOM 4802 C CA . LEU B 1 125 ? 2.93 21.891 17.656 1 96.25 125 LEU B CA 1
ATOM 4803 C C . LEU B 1 125 ? 4.379 22.125 17.234 1 96.25 125 LEU B C 1
ATOM 4805 O O . LEU B 1 125 ? 4.656 22.328 16.062 1 96.25 125 LEU B O 1
ATOM 4809 N N . THR B 1 126 ? 5.238 22.172 18.219 1 94.31 126 THR B N 1
ATOM 4810 C CA . THR B 1 126 ? 6.652 22.422 17.969 1 94.31 126 THR B CA 1
ATOM 4811 C C . THR B 1 126 ? 7.512 21.781 19.062 1 94.31 126 THR B C 1
ATOM 4813 O O . THR B 1 126 ? 7.027 21.5 20.156 1 94.31 126 THR B O 1
ATOM 4816 N N . ASP B 1 127 ? 8.75 21.516 18.719 1 92.31 127 ASP B N 1
ATOM 4817 C CA . ASP B 1 127 ? 9.703 20.984 19.688 1 92.31 127 ASP B CA 1
ATOM 4818 C C . ASP B 1 127 ? 10.57 22.094 20.281 1 92.31 127 ASP B C 1
ATOM 4820 O O . ASP B 1 127 ? 11.508 21.812 21.047 1 92.31 127 ASP B O 1
ATOM 4824 N N . ASN B 1 128 ? 10.227 23.344 19.953 1 91.31 128 ASN B N 1
ATOM 4825 C CA . ASN B 1 128 ? 10.945 24.516 20.422 1 91.31 128 ASN B CA 1
ATOM 4826 C C . ASN B 1 128 ? 10.039 25.438 21.234 1 91.31 128 ASN B C 1
ATOM 4828 O O . ASN B 1 128 ? 9.188 26.125 20.672 1 91.31 128 ASN B O 1
ATOM 4832 N N . ILE B 1 129 ? 10.312 25.578 22.469 1 92.06 129 ILE B N 1
ATOM 4833 C CA . ILE B 1 129 ? 9.445 26.328 23.375 1 92.06 129 ILE B CA 1
ATOM 4834 C C . ILE B 1 129 ? 9.586 27.812 23.094 1 92.06 129 ILE B C 1
ATOM 4836 O O . ILE B 1 129 ? 8.719 28.609 23.484 1 92.06 129 ILE B O 1
ATOM 4840 N N . ALA B 1 130 ? 10.617 28.188 22.484 1 91.5 130 ALA B N 1
ATOM 4841 C CA . ALA B 1 130 ? 10.914 29.594 22.266 1 91.5 130 ALA B CA 1
ATOM 4842 C C . ALA B 1 130 ? 10.094 30.172 21.125 1 91.5 130 ALA B C 1
ATOM 4844 O O . ALA B 1 130 ? 9.961 31.391 20.984 1 91.5 130 ALA B O 1
ATOM 4845 N N . VAL B 1 131 ? 9.539 29.328 20.344 1 93 131 VAL B N 1
ATOM 4846 C CA . VAL B 1 131 ? 8.797 29.766 19.156 1 93 131 VAL B CA 1
ATOM 4847 C C . VAL B 1 131 ? 7.473 30.406 19.594 1 93 131 VAL B C 1
ATOM 4849 O O . VAL B 1 131 ? 6.77 29.859 20.453 1 93 131 VAL B O 1
ATOM 4852 N N . GLU B 1 132 ? 7.184 31.562 19.016 1 93.81 132 GLU B N 1
ATOM 4853 C CA . GLU B 1 132 ? 5.883 32.188 19.219 1 93.81 132 GLU B CA 1
ATOM 4854 C C . GLU B 1 132 ? 4.836 31.625 18.266 1 93.81 132 GLU B C 1
ATOM 4856 O O . GLU B 1 132 ? 5.059 31.547 17.062 1 93.81 132 GLU B O 1
ATOM 4861 N N . ILE B 1 133 ? 3.752 31.219 18.938 1 96.5 133 ILE B N 1
ATOM 4862 C CA . ILE B 1 133 ? 2.68 30.656 18.125 1 96.5 133 ILE B CA 1
ATOM 4863 C C . ILE B 1 133 ? 1.671 31.75 17.766 1 96.5 133 ILE B C 1
ATOM 4865 O O . ILE B 1 133 ? 0.69 31.953 18.484 1 96.5 133 ILE B O 1
ATOM 4869 N N . ASP B 1 134 ? 1.958 32.438 16.703 1 95.56 134 ASP B N 1
ATOM 4870 C CA . ASP B 1 134 ? 1.117 33.531 16.219 1 95.56 134 ASP B CA 1
ATOM 4871 C C . ASP B 1 134 ? 0.772 33.344 14.742 1 95.56 134 ASP B C 1
ATOM 4873 O O . ASP B 1 134 ? 0.953 32.281 14.18 1 95.56 134 ASP B O 1
ATOM 4877 N N . ARG B 1 135 ? 0.213 34.312 14.203 1 96.44 135 ARG B N 1
ATOM 4878 C CA . ARG B 1 135 ? -0.2 34.312 12.805 1 96.44 135 ARG B CA 1
ATOM 4879 C C . ARG B 1 135 ? 0.962 33.938 11.891 1 96.44 135 ARG B C 1
ATOM 4881 O O . ARG B 1 135 ? 0.794 33.156 10.953 1 96.44 135 ARG B O 1
ATOM 4888 N N . ASN B 1 136 ? 2.127 34.406 12.141 1 97.06 136 ASN B N 1
ATOM 4889 C CA . ASN B 1 136 ? 3.299 34.125 11.32 1 97.06 136 ASN B CA 1
ATOM 4890 C C . ASN B 1 136 ? 3.701 32.656 11.398 1 97.06 136 ASN B C 1
ATOM 4892 O O . ASN B 1 136 ? 4.172 32.094 10.414 1 97.06 136 ASN B O 1
ATOM 4896 N N . PHE B 1 137 ? 3.562 32.188 12.586 1 97.06 137 PHE B N 1
ATOM 4897 C CA . PHE B 1 137 ? 3.809 30.766 12.758 1 97.06 137 PHE B CA 1
ATOM 4898 C C . PHE B 1 137 ? 2.949 29.938 11.797 1 97.06 137 PHE B C 1
ATOM 4900 O O . PHE B 1 137 ? 3.453 29.047 11.109 1 97.06 137 PHE B O 1
ATOM 4907 N N . PHE B 1 138 ? 1.704 30.266 11.703 1 98.38 138 PHE B N 1
ATOM 4908 C CA . PHE B 1 138 ? 0.763 29.516 10.875 1 98.38 138 PHE B CA 1
ATOM 4909 C C . PHE B 1 138 ? 0.972 29.828 9.398 1 98.38 138 PHE B C 1
ATOM 4911 O O . PHE B 1 138 ? 0.783 28.953 8.539 1 98.38 138 PHE B O 1
ATOM 4918 N N . ILE B 1 139 ? 1.348 31.031 9.055 1 98.19 139 ILE B N 1
ATOM 4919 C CA . ILE B 1 139 ? 1.671 31.375 7.672 1 98.19 139 ILE B CA 1
ATOM 4920 C C . ILE B 1 139 ? 2.801 30.484 7.168 1 98.19 139 ILE B C 1
ATOM 4922 O O . ILE B 1 139 ? 2.713 29.922 6.074 1 98.19 139 ILE B O 1
ATOM 4926 N N . ALA B 1 140 ? 3.82 30.297 8.008 1 96.38 140 ALA B N 1
ATOM 4927 C CA . ALA B 1 140 ? 4.965 29.484 7.625 1 96.38 140 ALA B CA 1
ATOM 4928 C C . ALA B 1 140 ? 4.547 28.031 7.395 1 96.38 140 ALA B C 1
ATOM 4930 O O . ALA B 1 140 ? 4.992 27.391 6.441 1 96.38 140 ALA B O 1
ATOM 4931 N N . ARG B 1 141 ? 3.688 27.516 8.258 1 96.12 141 ARG B N 1
ATOM 4932 C CA . ARG B 1 141 ? 3.236 26.141 8.133 1 96.12 141 ARG B CA 1
ATOM 4933 C C . ARG B 1 141 ? 2.377 25.953 6.891 1 96.12 141 ARG B C 1
ATOM 4935 O O . ARG B 1 141 ? 2.508 24.953 6.184 1 96.12 141 ARG B O 1
ATOM 4942 N N . ILE B 1 142 ? 1.509 26.875 6.594 1 98.12 142 ILE B N 1
ATOM 4943 C CA . ILE B 1 142 ? 0.616 26.781 5.445 1 98.12 142 ILE B CA 1
ATOM 4944 C C . ILE B 1 142 ? 1.421 26.906 4.152 1 98.12 142 ILE B C 1
ATOM 4946 O O . ILE B 1 142 ? 1.154 26.219 3.174 1 98.12 142 ILE B O 1
ATOM 4950 N N . ARG B 1 143 ? 2.412 27.75 4.16 1 96.5 143 ARG B N 1
ATOM 4951 C CA . ARG B 1 143 ? 3.268 27.891 2.988 1 96.5 143 ARG B CA 1
ATOM 4952 C C . ARG B 1 143 ? 4.02 26.609 2.691 1 96.5 143 ARG B C 1
ATOM 4954 O O . ARG B 1 143 ? 4.145 26.203 1.532 1 96.5 143 ARG B O 1
ATOM 4961 N N . ARG B 1 144 ? 4.516 26.016 3.703 1 92.56 144 ARG B N 1
ATOM 4962 C CA . ARG B 1 144 ? 5.207 24.75 3.525 1 92.56 144 ARG B CA 1
ATOM 4963 C C . ARG B 1 144 ? 4.262 23.688 2.965 1 92.56 144 ARG B C 1
ATOM 4965 O O . ARG B 1 144 ? 4.641 22.922 2.078 1 92.56 144 ARG B O 1
ATOM 4972 N N . ALA B 1 145 ? 3.117 23.609 3.516 1 95.12 145 ALA B N 1
ATOM 4973 C CA . ALA B 1 145 ? 2.115 22.672 3.012 1 95.12 145 ALA B CA 1
ATOM 4974 C C . ALA B 1 145 ? 1.794 22.953 1.546 1 95.12 145 ALA B C 1
ATOM 4976 O O . ALA B 1 145 ? 1.684 22.016 0.742 1 95.12 145 ALA B O 1
ATOM 4977 N N . LEU B 1 146 ? 1.643 24.203 1.206 1 95.19 146 LEU B N 1
ATOM 4978 C CA . LEU B 1 146 ? 1.349 24.609 -0.162 1 95.19 146 LEU B CA 1
ATOM 4979 C C . LEU B 1 146 ? 2.48 24.219 -1.104 1 95.19 146 LEU B C 1
ATOM 4981 O O . LEU B 1 146 ? 2.232 23.75 -2.223 1 95.19 146 LEU B O 1
ATOM 4985 N N . GLU B 1 147 ? 3.693 24.344 -0.655 1 89.5 147 GLU B N 1
ATOM 4986 C CA . GLU B 1 147 ? 4.852 23.984 -1.47 1 89.5 147 GLU B CA 1
ATOM 4987 C C . GLU B 1 147 ? 4.816 22.516 -1.857 1 89.5 147 GLU B C 1
ATOM 4989 O O . GLU B 1 147 ? 5.082 22.156 -3.008 1 89.5 147 GLU B O 1
ATOM 4994 N N . HIS B 1 148 ? 4.5 21.734 -0.921 1 88.62 148 HIS B N 1
ATOM 4995 C CA . HIS B 1 148 ? 4.387 20.312 -1.201 1 88.62 148 HIS B CA 1
ATOM 4996 C C . HIS B 1 148 ? 3.322 20.031 -2.26 1 88.62 148 HIS B C 1
ATOM 4998 O O . HIS B 1 148 ? 3.545 19.25 -3.182 1 88.62 148 HIS B O 1
ATOM 5004 N N . ARG B 1 149 ? 2.189 20.703 -2.148 1 92.12 149 ARG B N 1
ATOM 5005 C CA . ARG B 1 149 ? 1.095 20.484 -3.09 1 92.12 149 ARG B CA 1
ATOM 5006 C C . ARG B 1 149 ? 1.431 21.062 -4.461 1 92.12 149 ARG B C 1
ATOM 5008 O O . ARG B 1 149 ? 1.073 20.484 -5.488 1 92.12 149 ARG B O 1
ATOM 5015 N N . GLU B 1 150 ? 2.117 22.109 -4.473 1 88.44 150 GLU B N 1
ATOM 5016 C CA . GLU B 1 150 ? 2.51 22.703 -5.742 1 88.44 150 GLU B CA 1
ATOM 5017 C C . GLU B 1 150 ? 3.514 21.828 -6.484 1 88.44 150 GLU B C 1
ATOM 5019 O O . GLU B 1 150 ? 3.516 21.781 -7.719 1 88.44 150 GLU B O 1
ATOM 5024 N N . GLN B 1 151 ? 4.277 21.141 -5.73 1 80.06 151 GLN B N 1
ATOM 5025 C CA . GLN B 1 151 ? 5.234 20.219 -6.332 1 80.06 151 GLN B CA 1
ATOM 5026 C C . GLN B 1 151 ? 4.539 18.969 -6.859 1 80.06 151 GLN B C 1
ATOM 5028 O O . GLN B 1 151 ? 4.965 18.391 -7.867 1 80.06 151 GLN B O 1
ATOM 5033 N N . THR B 1 152 ? 3.463 18.609 -6.273 1 83.12 152 THR B N 1
ATOM 5034 C CA . THR B 1 152 ? 2.842 17.328 -6.582 1 83.12 152 THR B CA 1
ATOM 5035 C C . THR B 1 152 ? 1.675 17.5 -7.547 1 83.12 152 THR B C 1
ATOM 5037 O O . THR B 1 152 ? 1.371 16.609 -8.336 1 83.12 152 THR B O 1
ATOM 5040 N N . PHE B 1 153 ? 0.949 18.578 -7.426 1 82.94 153 PHE B N 1
ATOM 5041 C CA . PHE B 1 153 ? -0.229 18.859 -8.242 1 82.94 153 PHE B CA 1
ATOM 5042 C C . PHE B 1 153 ? -0.033 20.141 -9.055 1 82.94 153 PHE B C 1
ATOM 5044 O O . PHE B 1 153 ? -0.873 21.031 -9.016 1 82.94 153 PHE B O 1
ATOM 5051 N N . ARG B 1 154 ? 0.896 20.109 -9.805 1 78.94 154 ARG B N 1
ATOM 5052 C CA . ARG B 1 154 ? 1.242 21.328 -10.539 1 78.94 154 ARG B CA 1
ATOM 5053 C C . ARG B 1 154 ? 0.077 21.797 -11.406 1 78.94 154 ARG B C 1
ATOM 5055 O O . ARG B 1 154 ? -0.496 21 -12.164 1 78.94 154 ARG B O 1
ATOM 5062 N N . GLY B 1 155 ? -0.21 23.016 -11.219 1 80.38 155 GLY B N 1
ATOM 5063 C CA . GLY B 1 155 ? -1.231 23.625 -12.055 1 80.38 155 GLY B CA 1
ATOM 5064 C C . GLY B 1 155 ? -2.643 23.281 -11.625 1 80.38 155 GLY B C 1
ATOM 5065 O O . GLY B 1 155 ? -3.615 23.75 -12.219 1 80.38 155 GLY B O 1
ATOM 5066 N N . GLN B 1 156 ? -2.73 22.484 -10.648 1 87.38 156 GLN B N 1
ATOM 5067 C CA . GLN B 1 156 ? -4.051 22.109 -10.156 1 87.38 156 GLN B CA 1
ATOM 5068 C C . GLN B 1 156 ? -4.426 22.922 -8.922 1 87.38 156 GLN B C 1
ATOM 5070 O O . GLN B 1 156 ? -3.555 23.453 -8.234 1 87.38 156 GLN B O 1
ATOM 5075 N N . SER B 1 157 ? -5.719 23.062 -8.727 1 92.69 157 SER B N 1
ATOM 5076 C CA . SER B 1 157 ? -6.191 23.859 -7.605 1 92.69 157 SER B CA 1
ATOM 5077 C C . SER B 1 157 ? -7.238 23.109 -6.789 1 92.69 157 SER B C 1
ATOM 5079 O O . SER B 1 157 ? -8.016 23.719 -6.055 1 92.69 157 SER B O 1
ATOM 5081 N N . ASN B 1 158 ? -7.359 21.844 -6.961 1 94 158 ASN B N 1
ATOM 5082 C CA . ASN B 1 158 ? -8.281 21 -6.211 1 94 158 ASN B CA 1
ATOM 5083 C C . ASN B 1 158 ? -7.547 19.891 -5.48 1 94 158 ASN B C 1
ATOM 5085 O O . ASN B 1 158 ? -7.191 18.875 -6.082 1 94 158 ASN B O 1
ATOM 5089 N N . TYR B 1 159 ? -7.34 20.031 -4.184 1 94.5 159 TYR B N 1
ATOM 5090 C CA . TYR B 1 159 ? -6.621 19.062 -3.361 1 94.5 159 TYR B CA 1
ATOM 5091 C C . TYR B 1 159 ? -6.777 19.375 -1.88 1 94.5 159 TYR B C 1
ATOM 5093 O O . TYR B 1 159 ? -7.309 20.438 -1.517 1 94.5 159 TYR B O 1
ATOM 5101 N N . ARG B 1 160 ? -6.406 18.484 -1.049 1 95.56 160 ARG B N 1
ATOM 5102 C CA . ARG B 1 160 ? -6.297 18.75 0.381 1 95.56 160 ARG B CA 1
ATOM 5103 C C . ARG B 1 160 ? -5.031 19.531 0.693 1 95.56 160 ARG B C 1
ATOM 5105 O O . ARG B 1 160 ? -3.92 19.031 0.526 1 95.56 160 ARG B O 1
ATOM 5112 N N . LEU B 1 161 ? -5.227 20.688 1.178 1 96.94 161 LEU B N 1
ATOM 5113 C CA . LEU B 1 161 ? -4.125 21.609 1.445 1 96.94 161 LEU B CA 1
ATOM 5114 C C . LEU B 1 161 ? -3.463 21.297 2.781 1 96.94 161 LEU B C 1
ATOM 5116 O O . LEU B 1 161 ? -2.24 21.391 2.912 1 96.94 161 LEU B O 1
ATOM 5120 N N . LEU B 1 162 ? -4.289 20.984 3.758 1 96.88 162 LEU B N 1
ATOM 5121 C CA . LEU B 1 162 ? -3.807 20.625 5.086 1 96.88 162 LEU B CA 1
ATOM 5122 C C . LEU B 1 162 ? -4.41 19.297 5.543 1 96.88 162 LEU B C 1
ATOM 5124 O O . LEU B 1 162 ? -5.625 19.094 5.445 1 96.88 162 LEU B O 1
ATOM 5128 N N . ASN B 1 163 ? -3.527 18.453 6.062 1 94.25 163 ASN B N 1
ATOM 5129 C CA . ASN B 1 163 ? -3.986 17.156 6.531 1 94.25 163 ASN B CA 1
ATOM 5130 C C . ASN B 1 163 ? -3.568 16.906 7.977 1 94.25 163 ASN B C 1
ATOM 5132 O O . ASN B 1 163 ? -2.982 15.859 8.281 1 94.25 163 ASN B O 1
ATOM 5136 N N . GLY B 1 164 ? -3.859 17.812 8.812 1 94.81 164 GLY B N 1
ATOM 5137 C CA . GLY B 1 164 ? -3.678 17.641 10.242 1 94.81 164 GLY B CA 1
ATOM 5138 C C . GLY B 1 164 ? -2.225 17.469 10.641 1 94.81 164 GLY B C 1
ATOM 5139 O O . GLY B 1 164 ? -1.378 18.281 10.273 1 94.81 164 GLY B O 1
ATOM 5140 N N . GLU B 1 165 ? -1.943 16.391 11.406 1 94.25 165 GLU B N 1
ATOM 5141 C CA . GLU B 1 165 ? -0.604 16.094 11.906 1 94.25 165 GLU B CA 1
ATOM 5142 C C . GLU B 1 165 ? 0.392 15.93 10.766 1 94.25 165 GLU B C 1
ATOM 5144 O O . GLU B 1 165 ? 1.567 16.281 10.906 1 94.25 165 GLU B O 1
ATOM 5149 N N . GLY B 1 166 ? -0.142 15.508 9.648 1 91.94 166 GLY B N 1
ATOM 5150 C CA . GLY B 1 166 ? 0.731 15.273 8.508 1 91.94 166 GLY B CA 1
ATOM 5151 C C . GLY B 1 166 ? 1.368 16.531 7.969 1 91.94 166 GLY B C 1
ATOM 5152 O O . GLY B 1 166 ? 2.438 16.484 7.355 1 91.94 166 GLY B O 1
ATOM 5153 N N . ASP B 1 167 ? 0.75 17.625 8.18 1 93.94 167 ASP B N 1
ATOM 5154 C CA . ASP B 1 167 ? 1.278 18.938 7.797 1 93.94 167 ASP B CA 1
ATOM 5155 C C . ASP B 1 167 ? 1.675 19.75 9.023 1 93.94 167 ASP B C 1
ATOM 5157 O O . ASP B 1 167 ? 1.775 20.969 8.953 1 93.94 167 ASP B O 1
ATOM 5161 N N . LEU B 1 168 ? 1.757 19.109 10.094 1 94.44 168 LEU B N 1
ATOM 5162 C CA . LEU B 1 168 ? 2.227 19.656 11.359 1 94.44 168 LEU B CA 1
ATOM 5163 C C . LEU B 1 168 ? 1.259 20.719 11.883 1 94.44 168 LEU B C 1
ATOM 5165 O O . LEU B 1 168 ? 1.682 21.703 12.477 1 94.44 168 LEU B O 1
ATOM 5169 N N . LEU B 1 169 ? 0.032 20.625 11.547 1 96.69 169 LEU B N 1
ATOM 5170 C CA . LEU B 1 169 ? -1.066 21.406 12.117 1 96.69 169 LEU B CA 1
ATOM 5171 C C . LEU B 1 169 ? -2.135 20.484 12.695 1 96.69 169 LEU B C 1
ATOM 5173 O O . LEU B 1 169 ? -3.191 20.297 12.086 1 96.69 169 LEU B O 1
ATOM 5177 N N . PRO B 1 170 ? -1.863 20.016 13.891 1 96.12 170 PRO B N 1
ATOM 5178 C CA . PRO B 1 170 ? -2.719 18.969 14.477 1 96.12 170 PRO B CA 1
ATOM 5179 C C . PRO B 1 170 ? -4.18 19.406 14.578 1 96.12 170 PRO B C 1
ATOM 5181 O O . PRO B 1 170 ? -4.477 20.484 15.094 1 96.12 170 PRO B O 1
ATOM 5184 N N . GLY B 1 171 ? -5.055 18.516 14.047 1 95.25 171 GLY B N 1
ATOM 5185 C CA . GLY B 1 171 ? -6.492 18.703 14.188 1 95.25 171 GLY B CA 1
ATOM 5186 C C . GLY B 1 171 ? -7.062 19.688 13.18 1 95.25 171 GLY B C 1
ATOM 5187 O O . GLY B 1 171 ? -8.219 20.094 13.297 1 95.25 171 GLY B O 1
ATOM 5188 N N . VAL B 1 172 ? -6.281 20.109 12.227 1 97 172 VAL B N 1
ATOM 5189 C CA . VAL B 1 172 ? -6.727 21.109 11.258 1 97 172 VAL B CA 1
ATOM 5190 C C . VAL B 1 172 ? -6.668 20.516 9.852 1 97 172 VAL B C 1
ATOM 5192 O O . VAL B 1 172 ? -5.598 20.109 9.383 1 97 172 VAL B O 1
ATOM 5195 N N . LEU B 1 173 ? -7.762 20.422 9.203 1 96.25 173 LEU B N 1
ATOM 5196 C CA . LEU B 1 173 ? -7.848 20.031 7.801 1 96.25 173 LEU B CA 1
ATOM 5197 C C . LEU B 1 173 ? -8.266 21.219 6.938 1 96.25 173 LEU B C 1
ATOM 5199 O O . LEU B 1 173 ? -8.977 22.109 7.402 1 96.25 173 LEU B O 1
ATOM 5203 N N . CYS B 1 174 ? -7.789 21.219 5.746 1 97.75 174 CYS B N 1
ATOM 5204 C CA . CYS B 1 174 ? -8.219 22.25 4.793 1 97.75 174 CYS B CA 1
ATOM 5205 C C . CYS B 1 174 ? -8.188 21.703 3.369 1 97.75 174 CYS B C 1
ATOM 5207 O O . CYS B 1 174 ? -7.176 21.172 2.924 1 97.75 174 CYS B O 1
ATOM 5209 N N . ASP B 1 175 ? -9.273 21.844 2.723 1 96.81 175 ASP B N 1
ATOM 5210 C CA . ASP B 1 175 ? -9.383 21.438 1.323 1 96.81 175 ASP B CA 1
ATOM 5211 C C . ASP B 1 175 ? -9.516 22.656 0.409 1 96.81 175 ASP B C 1
ATOM 5213 O O . ASP B 1 175 ? -10.211 23.609 0.743 1 96.81 175 ASP B O 1
ATOM 5217 N N . ARG B 1 176 ? -8.812 22.578 -0.679 1 96.94 176 ARG B N 1
ATOM 5218 C CA . ARG B 1 176 ? -8.859 23.656 -1.673 1 96.94 176 ARG B CA 1
ATOM 5219 C C . ARG B 1 176 ? -9.742 23.266 -2.854 1 96.94 176 ARG B C 1
ATOM 5221 O O . ARG B 1 176 ? -9.508 22.25 -3.506 1 96.94 176 ARG B O 1
ATOM 5228 N N . TYR B 1 177 ? -10.773 24 -3.125 1 95.25 177 TYR B N 1
ATOM 5229 C CA . TYR B 1 177 ? -11.672 23.891 -4.27 1 95.25 177 TYR B CA 1
ATOM 5230 C C . TYR B 1 177 ? -11.578 25.125 -5.156 1 95.25 177 TYR B C 1
ATOM 5232 O O . TYR B 1 177 ? -12.422 26.016 -5.078 1 95.25 177 TYR B O 1
ATOM 5240 N N . GLY B 1 178 ? -10.531 25.125 -6.078 1 93.88 178 GLY B N 1
ATOM 5241 C CA . GLY B 1 178 ? -10.273 26.328 -6.852 1 93.88 178 GLY B CA 1
ATOM 5242 C C . GLY B 1 178 ? -9.883 27.516 -5.992 1 93.88 178 GLY B C 1
ATOM 5243 O O . GLY B 1 178 ? -8.867 27.469 -5.289 1 93.88 178 GLY B O 1
ATOM 5244 N N . ASP B 1 179 ? -10.734 28.438 -5.934 1 95.12 179 ASP B N 1
ATOM 5245 C CA . ASP B 1 179 ? -10.438 29.641 -5.172 1 95.12 179 ASP B CA 1
ATOM 5246 C C . ASP B 1 179 ? -11.219 29.672 -3.859 1 95.12 179 ASP B C 1
ATOM 5248 O O . ASP B 1 179 ? -11.328 30.719 -3.215 1 95.12 179 ASP B O 1
ATOM 5252 N N . THR B 1 180 ? -11.773 28.594 -3.539 1 97.12 180 THR B N 1
ATOM 5253 C CA . THR B 1 180 ? -12.508 28.453 -2.285 1 97.12 180 THR B CA 1
ATOM 5254 C C . THR B 1 180 ? -11.852 27.422 -1.383 1 97.12 180 THR B C 1
ATOM 5256 O O . THR B 1 180 ? -11.398 26.375 -1.858 1 97.12 180 THR B O 1
ATOM 5259 N N . LEU B 1 181 ? -11.82 27.734 -0.075 1 97.81 181 LEU B N 1
ATOM 5260 C CA . LEU B 1 181 ? -11.234 26.812 0.895 1 97.81 181 LEU B CA 1
ATOM 5261 C C . LEU B 1 181 ? -12.297 26.281 1.852 1 97.81 181 LEU B C 1
ATOM 5263 O O . LEU B 1 181 ? -13.258 26.984 2.176 1 97.81 181 LEU B O 1
ATOM 5267 N N . CYS B 1 182 ? -12.18 25.094 2.205 1 97.31 182 CYS B N 1
ATOM 5268 C CA . CYS B 1 182 ? -12.953 24.5 3.287 1 97.31 182 CYS B CA 1
ATOM 5269 C C . CYS B 1 182 ? -12.047 24.125 4.457 1 97.31 182 CYS B C 1
ATOM 5271 O O . CYS B 1 182 ? -11.289 23.156 4.375 1 97.31 182 CYS B O 1
ATOM 5273 N N . LEU B 1 183 ? -12.141 24.859 5.52 1 97.69 183 LEU B N 1
ATOM 5274 C CA . LEU B 1 183 ? -11.359 24.641 6.73 1 97.69 183 LEU B CA 1
ATOM 5275 C C . LEU B 1 183 ? -12.148 23.828 7.75 1 97.69 183 LEU B C 1
ATOM 5277 O O . LEU B 1 183 ? -13.266 24.203 8.117 1 97.69 183 LEU B O 1
ATOM 5281 N N . GLN B 1 184 ? -11.609 22.734 8.172 1 96.25 184 GLN B N 1
ATOM 5282 C CA . GLN B 1 184 ? -12.305 21.875 9.125 1 96.25 184 GLN B CA 1
ATOM 5283 C C . GLN B 1 184 ? -11.469 21.641 10.375 1 96.25 184 GLN B C 1
ATOM 5285 O O . GLN B 1 184 ? -10.281 21.312 10.289 1 96.25 184 GLN B O 1
ATOM 5290 N N . PHE B 1 185 ? -12.078 21.828 11.508 1 96.56 185 PHE B N 1
ATOM 5291 C CA . PHE B 1 185 ? -11.445 21.531 12.781 1 96.56 185 PHE B CA 1
AT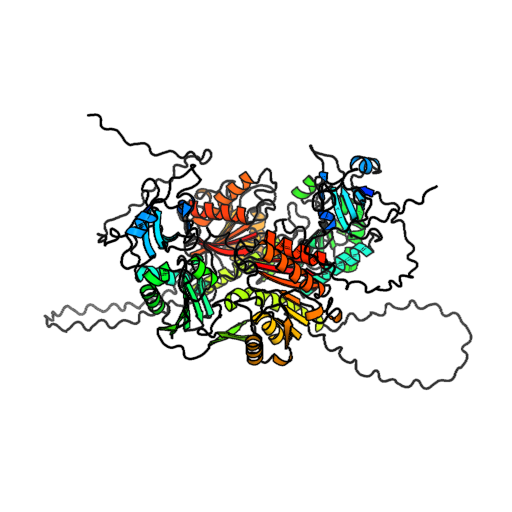OM 5292 C C . PHE B 1 185 ? -11.93 20.188 13.328 1 96.56 185 PHE B C 1
ATOM 5294 O O . PHE B 1 185 ? -13.109 20.031 13.641 1 96.56 185 PHE B O 1
ATOM 5301 N N . THR B 1 186 ? -11.031 19.234 13.453 1 93.38 186 THR B N 1
ATOM 5302 C CA . THR B 1 186 ? -11.367 17.938 14.023 1 93.38 186 THR B CA 1
ATOM 5303 C C . THR B 1 186 ? -11.062 17.906 15.516 1 93.38 186 THR B C 1
ATOM 5305 O O . THR B 1 186 ? -11.602 17.078 16.25 1 93.38 186 THR B O 1
ATOM 5308 N N . ALA B 1 187 ? -10.195 18.797 16 1 94.94 187 ALA B N 1
ATOM 5309 C CA . ALA B 1 187 ? -9.836 18.906 17.422 1 94.94 187 ALA B CA 1
ATOM 5310 C C . ALA B 1 187 ? -10.312 20.234 17.984 1 94.94 187 ALA B C 1
ATOM 5312 O O . ALA B 1 187 ? -10.43 21.234 17.266 1 94.94 187 ALA B O 1
ATOM 5313 N N . LEU B 1 188 ? -10.531 20.281 19.266 1 95.19 188 LEU B N 1
ATOM 5314 C CA . LEU B 1 188 ? -11.102 21.453 19.938 1 95.19 188 LEU B CA 1
ATOM 5315 C C . LEU B 1 188 ? -10.062 22.547 20.078 1 95.19 188 LEU B C 1
ATOM 5317 O O . LEU B 1 188 ? -10.359 23.719 19.844 1 95.19 188 LEU B O 1
ATOM 5321 N N . ALA B 1 189 ? -8.875 22.219 20.422 1 96.38 189 ALA B N 1
ATOM 5322 C CA . ALA B 1 189 ? -7.875 23.203 20.859 1 96.38 189 ALA B CA 1
ATOM 5323 C C . ALA B 1 189 ? -7.512 24.156 19.719 1 96.38 189 ALA B C 1
ATOM 5325 O O . ALA B 1 189 ? -7.492 25.375 19.906 1 96.38 189 ALA B O 1
ATOM 5326 N N . PRO B 1 190 ? -7.234 23.625 18.547 1 97.31 190 PRO B N 1
ATOM 5327 C CA . PRO B 1 190 ? -6.895 24.578 17.484 1 97.31 190 PRO B CA 1
ATOM 5328 C C . PRO B 1 190 ? -8.07 25.469 17.109 1 97.31 190 PRO B C 1
ATOM 5330 O O . PRO B 1 190 ? -7.863 26.625 16.688 1 97.31 190 PRO B O 1
ATOM 5333 N N . GLU B 1 191 ? -9.203 25.016 17.188 1 96.56 191 GLU B N 1
ATOM 5334 C CA . GLU B 1 191 ? -10.391 25.812 16.906 1 96.56 191 GLU B CA 1
ATOM 5335 C C . GLU B 1 191 ? -10.516 26.984 17.875 1 96.56 191 GLU B C 1
ATOM 5337 O O . GLU B 1 191 ? -10.688 28.141 17.453 1 96.56 191 GLU B O 1
ATOM 5342 N N . VAL B 1 192 ? -10.445 26.688 19.109 1 95.12 192 VAL B N 1
ATOM 5343 C CA . VAL B 1 192 ? -10.719 27.672 20.156 1 95.12 192 VAL B CA 1
ATOM 5344 C C . VAL B 1 192 ? -9.555 28.641 20.266 1 95.12 192 VAL B C 1
ATOM 5346 O O . VAL B 1 192 ? -9.75 29.844 20.438 1 95.12 192 VAL B O 1
ATOM 5349 N N . LEU B 1 193 ? -8.391 28.156 20.156 1 95.75 193 LEU B N 1
ATOM 5350 C CA . LEU B 1 193 ? -7.211 28.969 20.484 1 95.75 193 LEU B CA 1
ATOM 5351 C C . LEU B 1 193 ? -6.746 29.75 19.266 1 95.75 193 LEU B C 1
ATOM 5353 O O . LEU B 1 193 ? -6.164 30.828 19.406 1 95.75 193 LEU B O 1
ATOM 5357 N N . PHE B 1 194 ? -7.031 29.188 18.031 1 97.56 194 PHE B N 1
ATOM 5358 C CA . PHE B 1 194 ? -6.27 29.781 16.938 1 97.56 194 PHE B CA 1
ATOM 5359 C C . PHE B 1 194 ? -7.137 29.922 15.688 1 97.56 194 PHE B C 1
ATOM 5361 O O . PHE B 1 194 ? -6.621 30.125 14.586 1 97.56 194 PHE B O 1
ATOM 5368 N N . ARG B 1 195 ? -8.375 29.781 15.727 1 97.19 195 ARG B N 1
ATOM 5369 C CA . ARG B 1 195 ? -9.258 29.922 14.57 1 97.19 195 ARG B CA 1
ATOM 5370 C C . ARG B 1 195 ? -8.992 31.234 13.828 1 97.19 195 ARG B C 1
ATOM 5372 O O . ARG B 1 195 ? -8.859 31.25 12.602 1 97.19 195 ARG B O 1
ATOM 5379 N N . LYS B 1 196 ? -8.906 32.312 14.539 1 97.69 196 LYS B N 1
ATOM 5380 C CA . LYS B 1 196 ? -8.695 33.625 13.938 1 97.69 196 LYS B CA 1
ATOM 5381 C C . LYS B 1 196 ? -7.359 33.688 13.203 1 97.69 196 LYS B C 1
ATOM 5383 O O . LYS B 1 196 ? -7.301 34.094 12.039 1 97.69 196 LYS B O 1
ATOM 5388 N N . GLU B 1 197 ? -6.266 33.281 13.891 1 98 197 GLU B N 1
ATOM 5389 C CA . GLU B 1 197 ? -4.93 33.281 13.312 1 98 197 GLU B CA 1
ATOM 5390 C C . GLU B 1 197 ? -4.844 32.406 12.078 1 98 197 GLU B C 1
ATOM 5392 O O . GLU B 1 197 ? -4.184 32.75 11.094 1 98 197 GLU B O 1
ATOM 5397 N N . LEU B 1 198 ? -5.508 31.281 12.148 1 98.44 198 LEU B N 1
ATOM 5398 C CA . LEU B 1 198 ? -5.492 30.344 11.031 1 98.44 198 LEU B CA 1
ATOM 5399 C C . LEU B 1 198 ? -6.234 30.906 9.836 1 98.44 198 LEU B C 1
ATOM 5401 O O . LEU B 1 198 ? -5.766 30.797 8.695 1 98.44 198 LEU B O 1
ATOM 5405 N N . LEU B 1 199 ? -7.363 31.516 10.062 1 98.44 199 LEU B N 1
ATOM 5406 C CA . LEU B 1 199 ? -8.125 32.156 8.984 1 98.44 199 LEU B CA 1
ATOM 5407 C C . LEU B 1 199 ? -7.316 33.281 8.336 1 98.44 199 LEU B C 1
ATOM 5409 O O . LEU B 1 199 ? -7.262 33.375 7.109 1 98.44 199 LEU B O 1
ATOM 5413 N N . GLU B 1 200 ? -6.684 34.062 9.156 1 98.31 200 GLU B N 1
ATOM 5414 C CA . GLU B 1 200 ? -5.867 35.156 8.648 1 98.31 200 GLU B CA 1
ATOM 5415 C C . GLU B 1 200 ? -4.688 34.625 7.832 1 98.31 200 GLU B C 1
ATOM 5417 O O . GLU B 1 200 ? -4.359 35.188 6.777 1 98.31 200 GLU B O 1
ATOM 5422 N N . ALA B 1 201 ? -4.086 33.625 8.359 1 98.62 201 ALA B N 1
ATOM 5423 C CA . ALA B 1 201 ? -2.949 33.031 7.656 1 98.62 201 ALA B CA 1
ATOM 5424 C C . ALA B 1 201 ? -3.373 32.469 6.305 1 98.62 201 ALA B C 1
ATOM 5426 O O . ALA B 1 201 ? -2.674 32.625 5.305 1 98.62 201 ALA B O 1
ATOM 5427 N N . LEU B 1 202 ? -4.492 31.766 6.266 1 98.69 202 LEU B N 1
ATOM 5428 C CA . LEU B 1 202 ? -5.008 31.203 5.023 1 98.69 202 LEU B CA 1
ATOM 5429 C C . LEU B 1 202 ? -5.324 32.312 4.016 1 98.69 202 LEU B C 1
ATOM 5431 O O . LEU B 1 202 ? -5.043 32.156 2.822 1 98.69 202 LEU B O 1
ATOM 5435 N N . LYS B 1 203 ? -5.902 33.406 4.434 1 98.25 203 LYS B N 1
ATOM 5436 C CA . LYS B 1 203 ? -6.195 34.562 3.568 1 98.25 203 LYS B CA 1
ATOM 5437 C C . LYS B 1 203 ? -4.918 35.125 2.971 1 98.25 203 LYS B C 1
ATOM 5439 O O . LYS B 1 203 ? -4.875 35.469 1.782 1 98.25 203 LYS B O 1
ATOM 5444 N N . GLU B 1 204 ? -3.982 35.188 3.83 1 98.06 204 GLU B N 1
ATOM 5445 C CA . GLU B 1 204 ? -2.723 35.781 3.402 1 98.06 204 GLU B CA 1
ATOM 5446 C C . GLU B 1 204 ? -2.025 34.906 2.359 1 98.06 204 GLU B C 1
ATOM 5448 O O . GLU B 1 204 ? -1.557 35.406 1.337 1 98.06 204 GLU B O 1
ATOM 5453 N N . VAL B 1 205 ? -1.952 33.625 2.594 1 98.12 205 VAL B N 1
ATOM 5454 C CA . VAL B 1 205 ? -1.152 32.719 1.769 1 98.12 205 VAL B CA 1
ATOM 5455 C C . VAL B 1 205 ? -1.925 32.375 0.502 1 98.12 205 VAL B C 1
ATOM 5457 O O . VAL B 1 205 ? -1.363 32.375 -0.596 1 98.12 205 VAL B O 1
ATOM 5460 N N . MET B 1 206 ? -3.225 32.125 0.612 1 97.94 206 MET B N 1
ATOM 5461 C CA . MET B 1 206 ? -3.977 31.516 -0.479 1 97.94 206 MET B CA 1
ATOM 5462 C C . MET B 1 206 ? -4.801 32.562 -1.227 1 97.94 206 MET B C 1
ATOM 5464 O O . MET B 1 206 ? -5.223 32.344 -2.361 1 97.94 206 MET B O 1
ATOM 5468 N N . LYS B 1 207 ? -5.113 33.688 -0.606 1 97.62 207 LYS B N 1
ATOM 5469 C CA . LYS B 1 207 ? -5.957 34.719 -1.175 1 97.62 207 LYS B CA 1
ATOM 5470 C C . LYS B 1 207 ? -7.23 34.156 -1.778 1 97.62 207 LYS B C 1
ATOM 5472 O O . LYS B 1 207 ? -7.551 34.406 -2.939 1 97.62 207 LYS B O 1
ATOM 5477 N N . PRO B 1 208 ? -8.023 33.469 -0.978 1 97.81 208 PRO B N 1
ATOM 5478 C CA . PRO B 1 208 ? -9.203 32.781 -1.489 1 97.81 208 PRO B CA 1
ATOM 5479 C C . PRO B 1 208 ? -10.391 33.719 -1.709 1 97.81 208 PRO B C 1
ATOM 5481 O O . PRO B 1 208 ? -10.438 34.781 -1.128 1 97.81 208 PRO B O 1
ATOM 5484 N N . LYS B 1 209 ? -11.305 33.281 -2.555 1 97.38 209 LYS B N 1
ATOM 5485 C CA . LYS B 1 209 ? -12.586 33.969 -2.729 1 97.38 209 LYS B CA 1
ATOM 5486 C C . LYS B 1 209 ? -13.469 33.812 -1.491 1 97.38 209 LYS B C 1
ATOM 5488 O O . LYS B 1 209 ? -14.219 34.719 -1.144 1 97.38 209 LYS B O 1
ATOM 5493 N N . GLY B 1 210 ? -13.375 32.719 -0.895 1 97.88 210 GLY B N 1
ATOM 5494 C CA . GLY B 1 210 ? -14.141 32.406 0.304 1 97.88 210 GLY B CA 1
ATOM 5495 C C . GLY B 1 210 ? -13.562 31.266 1.106 1 97.88 210 GLY B C 1
ATOM 5496 O O . GLY B 1 210 ? -12.82 30.438 0.572 1 97.88 210 GLY B O 1
ATOM 5497 N N . ILE B 1 211 ? -13.883 31.281 2.41 1 98.25 211 ILE B N 1
ATOM 5498 C CA . ILE B 1 211 ? -13.5 30.188 3.305 1 98.25 211 ILE B CA 1
ATOM 5499 C C . ILE B 1 211 ? -14.727 29.703 4.07 1 98.25 211 ILE B C 1
ATOM 5501 O O . ILE B 1 211 ? -15.391 30.469 4.762 1 98.25 211 ILE B O 1
ATOM 5505 N N . VAL B 1 212 ? -15.047 28.453 3.842 1 97.25 212 VAL B N 1
ATOM 5506 C CA . VAL B 1 212 ? -16.078 27.781 4.633 1 97.25 212 VAL B CA 1
ATOM 5507 C C . VAL B 1 212 ? -15.438 27.031 5.797 1 97.25 212 VAL B C 1
ATOM 5509 O O . VAL B 1 212 ? -14.445 26.328 5.613 1 97.25 212 VAL B O 1
ATOM 5512 N N . VAL B 1 213 ? -15.938 27.188 6.996 1 97.06 213 VAL B N 1
ATOM 5513 C CA . VAL B 1 213 ? -15.438 26.5 8.18 1 97.06 213 VAL B CA 1
ATOM 5514 C C . VAL B 1 213 ? -16.422 25.406 8.594 1 97.06 213 VAL B C 1
ATOM 5516 O O . VAL B 1 213 ? -17.625 25.609 8.586 1 97.06 213 VAL B O 1
ATOM 5519 N N . ARG B 1 214 ? -15.867 24.297 8.867 1 95.38 214 ARG B N 1
ATOM 5520 C CA . ARG B 1 214 ? -16.672 23.172 9.32 1 95.38 214 ARG B CA 1
ATOM 5521 C C . ARG B 1 214 ? -16.172 22.641 10.656 1 95.38 214 ARG B C 1
ATOM 5523 O O . ARG B 1 214 ? -14.961 22.5 10.867 1 95.38 214 ARG B O 1
ATOM 5530 N N . CYS B 1 215 ? -17.047 22.344 11.562 1 94.12 215 CYS B N 1
ATOM 5531 C CA . CYS B 1 215 ? -16.828 21.719 12.859 1 94.12 215 CYS B CA 1
ATOM 5532 C C . CYS B 1 215 ? -17.781 20.562 13.086 1 94.12 215 CYS B C 1
ATOM 5534 O O . CYS B 1 215 ? -18.422 20.469 14.133 1 94.12 215 CYS B O 1
ATOM 5536 N N . ASP B 1 216 ? -17.844 19.719 12.023 1 88.88 216 ASP B N 1
ATOM 5537 C CA . ASP B 1 216 ? -18.891 18.703 12.055 1 88.88 216 ASP B CA 1
ATOM 5538 C C . ASP B 1 216 ? -18.297 17.312 11.883 1 88.88 216 ASP B C 1
ATOM 5540 O O . ASP B 1 216 ? -19 16.375 11.484 1 88.88 216 ASP B O 1
ATOM 5544 N N . ALA B 1 217 ? -17.016 17.188 12.062 1 85.25 217 ALA B N 1
ATOM 5545 C CA . ALA B 1 217 ? -16.438 15.844 12.102 1 85.25 217 ALA B CA 1
ATOM 5546 C C . ALA B 1 217 ? -16.891 15.086 13.352 1 85.25 217 ALA B C 1
ATOM 5548 O O . ALA B 1 217 ? -16.156 15.047 14.344 1 85.25 217 ALA B O 1
ATOM 5549 N N . LEU B 1 218 ? -17.938 14.43 13.266 1 78.56 218 LEU B N 1
ATOM 5550 C CA . LEU B 1 218 ? -18.703 13.945 14.406 1 78.56 218 LEU B CA 1
ATOM 5551 C C . LEU B 1 218 ? -17.844 13.023 15.281 1 78.56 218 LEU B C 1
ATOM 5553 O O . LEU B 1 218 ? -17.672 13.281 16.469 1 78.56 218 LEU B O 1
ATOM 5557 N N . GLU B 1 219 ? -17.25 11.992 14.734 1 78.06 219 GLU B N 1
ATOM 5558 C CA . GLU B 1 219 ? -16.516 10.992 15.516 1 78.06 219 GLU B CA 1
ATOM 5559 C C . GLU B 1 219 ? -15.328 11.617 16.234 1 78.06 219 GLU B C 1
ATOM 5561 O O . GLU B 1 219 ? -15.117 11.375 17.422 1 78.06 219 GLU B O 1
ATOM 5566 N N . ASP B 1 220 ? -14.602 12.461 15.578 1 85.56 220 ASP B N 1
ATOM 5567 C CA . ASP B 1 220 ? -13.422 13.102 16.156 1 85.56 220 ASP B CA 1
ATOM 5568 C C . ASP B 1 220 ? -13.812 14.117 17.234 1 85.56 220 ASP B C 1
ATOM 5570 O O . ASP B 1 220 ? -13.188 14.18 18.281 1 85.56 220 ASP B O 1
ATOM 5574 N N . ARG B 1 221 ? -14.82 14.867 17 1 88.38 221 ARG B N 1
ATOM 5575 C CA . ARG B 1 221 ? -15.203 15.945 17.906 1 88.38 221 ARG B CA 1
ATOM 5576 C C . ARG B 1 221 ? -15.844 15.383 19.172 1 88.38 221 ARG B C 1
ATOM 5578 O O . ARG B 1 221 ? -15.68 15.953 20.25 1 88.38 221 ARG B O 1
ATOM 5585 N N . ILE B 1 222 ? -16.5 14.266 19 1 84.5 222 ILE B N 1
ATOM 5586 C CA . ILE B 1 222 ? -17.016 13.594 20.188 1 84.5 222 ILE B CA 1
ATOM 5587 C C . ILE B 1 222 ? -15.859 13.164 21.078 1 84.5 222 ILE B C 1
ATOM 5589 O O . ILE B 1 222 ? -15.906 13.367 22.297 1 84.5 222 ILE B O 1
ATOM 5593 N N . LEU B 1 223 ? -14.867 12.625 20.484 1 84.25 223 LEU B N 1
ATOM 5594 C CA . LEU B 1 223 ? -13.695 12.188 21.234 1 84.25 223 LEU B CA 1
ATOM 5595 C C . LEU B 1 223 ? -12.992 13.383 21.875 1 84.25 223 LEU B C 1
ATOM 5597 O O . LEU B 1 223 ? -12.359 13.242 22.938 1 84.25 223 LEU B O 1
ATOM 5601 N N . GLU B 1 224 ? -13.141 14.57 21.312 1 90.69 224 GLU B N 1
ATOM 5602 C CA . GLU B 1 224 ? -12.516 15.805 21.797 1 90.69 224 GLU B CA 1
ATOM 5603 C C . GLU B 1 224 ? -13.422 16.547 22.766 1 90.69 224 GLU B C 1
ATOM 5605 O O . GLU B 1 224 ? -13.055 17.594 23.297 1 90.69 224 GLU B O 1
ATOM 5610 N N . ARG B 1 225 ? -14.625 15.984 22.953 1 89.81 225 ARG B N 1
ATOM 5611 C CA . ARG B 1 225 ? -15.641 16.656 23.75 1 89.81 225 ARG B CA 1
ATOM 5612 C C . ARG B 1 225 ? -15.906 18.062 23.234 1 89.81 225 ARG B C 1
ATOM 5614 O O . ARG B 1 225 ? -16.016 19.016 24.031 1 89.81 225 ARG B O 1
ATOM 5621 N N . ALA B 1 226 ? -15.875 18.156 21.984 1 90.69 226 ALA B N 1
ATOM 5622 C CA . ALA B 1 226 ? -16.125 19.422 21.297 1 90.69 226 ALA B CA 1
ATOM 5623 C C . ALA B 1 226 ? -17.531 19.469 20.734 1 90.69 226 ALA B C 1
ATOM 5625 O O . ALA B 1 226 ? -18.062 18.453 20.281 1 90.69 226 ALA B O 1
ATOM 5626 N N . GLU B 1 227 ? -18.078 20.562 20.719 1 90.19 227 GLU B N 1
ATOM 5627 C CA . GLU B 1 227 ? -19.391 20.734 20.125 1 90.19 227 GLU B CA 1
ATOM 5628 C C . GLU B 1 227 ? -19.328 20.594 18.594 1 90.19 227 GLU B C 1
ATOM 5630 O O . GLU B 1 227 ? -18.312 20.922 17.984 1 90.19 227 GLU B O 1
ATOM 5635 N N . VAL B 1 228 ? -20.422 20.094 18.109 1 90.94 228 VAL B N 1
ATOM 5636 C CA . VAL B 1 228 ? -20.594 20 16.656 1 90.94 228 VAL B CA 1
ATOM 5637 C C . VAL B 1 228 ? -21.484 21.141 16.172 1 90.94 228 VAL B C 1
ATOM 5639 O O . VAL B 1 228 ? -22.516 21.438 16.781 1 90.94 228 VAL B O 1
ATOM 5642 N N . SER B 1 229 ? -21.047 21.844 15.172 1 90.44 229 SER B N 1
ATOM 5643 C CA . SER B 1 229 ? -21.812 22.938 14.609 1 90.44 229 SER B CA 1
ATOM 5644 C C . SER B 1 229 ? -21.891 22.844 13.086 1 90.44 229 SER B C 1
ATOM 5646 O O . SER B 1 229 ? -21 22.266 12.453 1 90.44 229 SER B O 1
ATOM 5648 N N . PRO B 1 230 ? -22.953 23.359 12.523 1 89.62 230 PRO B N 1
ATOM 5649 C CA . PRO B 1 230 ? -23.062 23.344 11.062 1 89.62 230 PRO B CA 1
ATOM 5650 C C . PRO B 1 230 ? -22 24.203 10.383 1 89.62 230 PRO B C 1
ATOM 5652 O O . PRO B 1 230 ? -21.469 25.125 10.984 1 89.62 230 PRO B O 1
ATOM 5655 N N . PRO B 1 231 ? -21.766 23.875 9.133 1 93.56 231 PRO B N 1
ATOM 5656 C CA . PRO B 1 231 ? -20.781 24.672 8.398 1 93.56 231 PRO B CA 1
ATOM 5657 C C . PRO B 1 231 ? -21.219 26.125 8.203 1 93.56 231 PRO B C 1
ATOM 5659 O O . PRO B 1 231 ? -22.422 26.406 8.148 1 93.56 231 PRO B O 1
ATOM 5662 N N . GLU B 1 232 ? -20.219 27.047 8.102 1 94.94 232 GLU B N 1
ATOM 5663 C CA . GLU B 1 232 ? -20.516 28.469 7.922 1 94.94 232 GLU B CA 1
ATOM 5664 C C . GLU B 1 232 ? -19.469 29.141 7.035 1 94.94 232 GLU B C 1
ATOM 5666 O O . GLU B 1 232 ? -18.328 28.703 6.977 1 94.94 232 GLU B O 1
ATOM 5671 N N . VAL B 1 233 ? -19.906 30.188 6.395 1 97 233 VAL B N 1
ATOM 5672 C CA . VAL B 1 233 ? -18.969 31.031 5.66 1 97 233 VAL B CA 1
ATOM 5673 C C . VAL B 1 233 ? -18.25 31.953 6.625 1 97 233 VAL B C 1
ATOM 5675 O O . VAL B 1 233 ? -18.859 32.875 7.207 1 97 233 VAL B O 1
ATOM 5678 N N . ALA B 1 234 ? -17 31.734 6.781 1 97.38 234 ALA B N 1
ATOM 5679 C CA . ALA B 1 234 ? -16.25 32.5 7.785 1 97.38 234 ALA B CA 1
ATOM 5680 C C . ALA B 1 234 ? -15.57 33.688 7.164 1 97.38 234 ALA B C 1
ATOM 5682 O O . ALA B 1 234 ? -15.258 34.656 7.863 1 97.38 234 ALA B O 1
ATOM 5683 N N . ALA B 1 235 ? -15.281 33.625 5.898 1 96.62 235 ALA B N 1
ATOM 5684 C CA . ALA B 1 235 ? -14.641 34.75 5.203 1 96.62 235 ALA B CA 1
ATOM 5685 C C . ALA B 1 235 ? -15.008 34.75 3.723 1 96.62 235 ALA B C 1
ATOM 5687 O O . ALA B 1 235 ? -15.117 33.688 3.096 1 96.62 235 ALA B O 1
ATOM 5688 N N . GLY B 1 236 ? -15.211 35.906 3.186 1 96.56 236 GLY B N 1
ATOM 5689 C CA . GLY B 1 236 ? -15.469 36.062 1.763 1 96.56 236 GLY B CA 1
ATOM 5690 C C . GLY B 1 236 ? -16.844 35.594 1.354 1 96.56 236 GLY B C 1
ATOM 5691 O O . GLY B 1 236 ? -17.828 35.812 2.078 1 96.56 236 GLY B O 1
ATOM 5692 N N . ILE B 1 237 ? -16.812 35.031 0.054 1 94.94 237 ILE B N 1
ATOM 5693 C CA . ILE B 1 237 ? -18.109 34.719 -0.528 1 94.94 237 ILE B CA 1
ATOM 5694 C C . ILE B 1 237 ? -18.156 33.25 -0.91 1 94.94 237 ILE B C 1
ATOM 5696 O O . ILE B 1 237 ? -17.172 32.719 -1.436 1 94.94 237 ILE B O 1
ATOM 5700 N N . TYR B 1 238 ? -19.172 32.562 -0.539 1 94.56 238 TYR B N 1
ATOM 5701 C CA . TYR B 1 238 ? -19.578 31.25 -1.025 1 94.56 238 TYR B CA 1
ATOM 5702 C C . TYR B 1 238 ? -21.047 31.234 -1.384 1 94.56 238 TYR B C 1
ATOM 5704 O O . TYR B 1 238 ? -21.906 31.156 -0.5 1 94.56 238 TYR B O 1
ATOM 5712 N N . ASP B 1 239 ? -21.281 31.234 -2.674 1 88 239 ASP B N 1
ATOM 5713 C CA . ASP B 1 239 ? -22.656 31.484 -3.119 1 88 239 ASP B CA 1
ATOM 5714 C C . ASP B 1 239 ? -23.328 30.188 -3.561 1 88 239 ASP B C 1
ATOM 5716 O O . ASP B 1 239 ? -24.562 30.094 -3.6 1 88 239 ASP B O 1
ATOM 5720 N N . SER B 1 240 ? -22.562 29.281 -4.047 1 88.12 240 SER B N 1
ATOM 5721 C CA . SER B 1 240 ? -23.156 28.062 -4.594 1 88.12 240 SER B CA 1
ATOM 5722 C C . SER B 1 240 ? -22.172 26.891 -4.527 1 88.12 240 SER B C 1
ATOM 5724 O O . SER B 1 240 ? -20.969 27.109 -4.379 1 88.12 240 SER B O 1
ATOM 5726 N N . PRO B 1 241 ? -22.781 25.672 -4.688 1 92.06 241 PRO B N 1
ATOM 5727 C CA . PRO B 1 241 ? -21.891 24.531 -4.809 1 92.06 241 PRO B CA 1
ATOM 5728 C C . PRO B 1 241 ? -20.891 24.672 -5.953 1 92.06 241 PRO B C 1
ATOM 5730 O O . PRO B 1 241 ? -21.141 25.406 -6.914 1 92.06 241 PRO B O 1
ATOM 5733 N N . ILE B 1 242 ? -19.75 24.031 -5.816 1 92.69 242 ILE B N 1
ATOM 5734 C CA . ILE B 1 242 ? -18.641 24.188 -6.762 1 92.69 242 ILE B CA 1
ATOM 5735 C C . ILE B 1 242 ? -18.531 22.938 -7.637 1 92.69 242 ILE B C 1
ATOM 5737 O O . ILE B 1 242 ? -18.453 21.828 -7.129 1 92.69 242 ILE B O 1
ATOM 5741 N N . ASP B 1 243 ? -18.484 23.109 -8.93 1 91.88 243 ASP B N 1
ATOM 5742 C CA . ASP B 1 243 ? -18.203 22.016 -9.859 1 91.88 243 ASP B CA 1
ATOM 5743 C C . ASP B 1 243 ? -16.703 21.766 -9.984 1 91.88 243 ASP B C 1
ATOM 5745 O O . ASP B 1 243 ? -15.953 22.688 -10.328 1 91.88 243 ASP B O 1
ATOM 5749 N N . LEU B 1 244 ? -16.312 20.578 -9.719 1 91.56 244 LEU B N 1
ATOM 5750 C CA . LEU B 1 244 ? -14.906 20.203 -9.734 1 91.56 244 LEU B CA 1
ATOM 5751 C C . LEU B 1 244 ? -14.602 19.281 -10.906 1 91.56 244 LEU B C 1
ATOM 5753 O O . LEU B 1 244 ? -15.047 18.125 -10.93 1 91.56 244 LEU B O 1
ATOM 5757 N N . PRO B 1 245 ? -13.812 19.828 -11.836 1 89.5 245 PRO B N 1
ATOM 5758 C CA . PRO B 1 245 ? -13.336 18.891 -12.859 1 89.5 245 PRO B CA 1
ATOM 5759 C C . PRO B 1 245 ? -12.375 17.844 -12.289 1 89.5 245 PRO B C 1
ATOM 5761 O O . PRO B 1 245 ? -11.531 18.172 -11.453 1 89.5 245 PRO B O 1
ATOM 5764 N N . ALA B 1 246 ? -12.594 16.656 -12.672 1 87.38 246 ALA B N 1
ATOM 5765 C CA . ALA B 1 246 ? -11.781 15.531 -12.195 1 87.38 246 ALA B CA 1
ATOM 5766 C C . ALA B 1 246 ? -11.25 14.703 -13.367 1 87.38 246 ALA B C 1
ATOM 5768 O O . ALA B 1 246 ? -11.125 15.211 -14.484 1 87.38 246 ALA B O 1
ATOM 5769 N N . GLU B 1 247 ? -10.789 13.492 -13.055 1 84.88 247 GLU B N 1
ATOM 5770 C CA . GLU B 1 247 ? -10.148 12.617 -14.031 1 84.88 247 GLU B CA 1
ATOM 5771 C C . GLU B 1 247 ? -11.094 12.297 -15.188 1 84.88 247 GLU B C 1
ATOM 5773 O O . GLU B 1 247 ? -12.289 12.102 -14.977 1 84.88 247 GLU B O 1
ATOM 5778 N N . ASP B 1 248 ? -10.594 12.25 -16.406 1 88 248 ASP B N 1
ATOM 5779 C CA . ASP B 1 248 ? -11.266 11.758 -17.594 1 88 248 ASP B CA 1
ATOM 5780 C C . ASP B 1 248 ? -12.555 12.531 -17.859 1 88 248 ASP B C 1
ATOM 5782 O O . ASP B 1 248 ? -13.562 11.945 -18.281 1 88 248 ASP B O 1
ATOM 5786 N N . GLY B 1 249 ? -12.539 13.836 -17.484 1 90.5 249 GLY B N 1
ATOM 5787 C CA . GLY B 1 249 ? -13.695 14.68 -17.766 1 90.5 249 GLY B CA 1
ATOM 5788 C C . GLY B 1 249 ? -14.797 14.555 -16.734 1 90.5 249 GLY B C 1
ATOM 5789 O O . GLY B 1 249 ? -15.82 15.234 -16.812 1 90.5 249 GLY B O 1
ATOM 5790 N N . PHE B 1 250 ? -14.656 13.742 -15.781 1 94 250 PHE B N 1
ATOM 5791 C CA . PHE B 1 250 ? -15.617 13.594 -14.695 1 94 250 PHE B CA 1
ATOM 5792 C C . PHE B 1 250 ? -15.758 14.898 -13.914 1 94 250 PHE B C 1
ATOM 5794 O O . PHE B 1 250 ? -14.781 15.617 -13.711 1 94 250 PHE B O 1
ATOM 5801 N N . VAL B 1 251 ? -17.031 15.195 -13.5 1 94.38 251 VAL B N 1
ATOM 5802 C CA . VAL B 1 251 ? -17.281 16.422 -12.742 1 94.38 251 VAL B CA 1
ATOM 5803 C C . VAL B 1 251 ? -17.969 16.094 -11.422 1 94.38 251 VAL B C 1
ATOM 5805 O O . VAL B 1 251 ? -19.031 15.469 -11.406 1 94.38 251 VAL B O 1
ATOM 5808 N N . PHE B 1 252 ? -17.328 16.469 -10.391 1 91.81 252 PHE B N 1
ATOM 5809 C CA . PHE B 1 252 ? -17.906 16.344 -9.062 1 91.81 252 PHE B CA 1
ATOM 5810 C C . PHE B 1 252 ? -18.375 17.688 -8.531 1 91.81 252 PHE B C 1
ATOM 5812 O O . PHE B 1 252 ? -17.75 18.719 -8.812 1 91.81 252 PHE B O 1
ATOM 5819 N N . GLN B 1 253 ? -19.438 17.672 -7.781 1 89.69 253 GLN B N 1
ATOM 5820 C CA . GLN B 1 253 ? -19.906 18.922 -7.195 1 89.69 253 GLN B CA 1
ATOM 5821 C C . GLN B 1 253 ? -19.703 18.938 -5.684 1 89.69 253 GLN B C 1
ATOM 5823 O O . GLN B 1 253 ? -20.188 18.047 -4.977 1 89.69 253 GLN B O 1
ATOM 5828 N N . ALA B 1 254 ? -19 19.938 -5.27 1 90.81 254 ALA B N 1
ATOM 5829 C CA . ALA B 1 254 ? -18.75 20.109 -3.84 1 90.81 254 ALA B CA 1
ATOM 5830 C C . ALA B 1 254 ? -19.688 21.141 -3.24 1 90.81 254 ALA B C 1
ATOM 5832 O O . ALA B 1 254 ? -19.609 22.328 -3.572 1 90.81 254 ALA B O 1
ATOM 5833 N N . ASP B 1 255 ? -20.562 20.672 -2.395 1 90.31 255 ASP B N 1
ATOM 5834 C CA . ASP B 1 255 ? -21.391 21.578 -1.599 1 90.31 255 ASP B CA 1
ATOM 5835 C C . ASP B 1 255 ? -20.859 21.703 -0.175 1 90.31 255 ASP B C 1
ATOM 5837 O O . ASP B 1 255 ? -21.219 20.906 0.699 1 90.31 255 ASP B O 1
ATOM 5841 N N . LEU B 1 256 ? -20.188 22.719 0.094 1 92.81 256 LEU B N 1
ATOM 5842 C CA . LEU B 1 256 ? -19.391 22.844 1.307 1 92.81 256 LEU B CA 1
ATOM 5843 C C . LEU B 1 256 ? -20.266 23.172 2.51 1 92.81 256 LEU B C 1
ATOM 5845 O O . LEU B 1 256 ? -19.828 23.047 3.656 1 92.81 256 LEU B O 1
ATOM 5849 N N . LEU B 1 257 ? -21.484 23.516 2.291 1 92.38 257 LEU B N 1
ATOM 5850 C CA . LEU B 1 257 ? -22.375 23.891 3.393 1 92.38 257 LEU B CA 1
ATOM 5851 C C . LEU B 1 257 ? -23.344 22.75 3.707 1 92.38 257 LEU B C 1
ATOM 5853 O O . LEU B 1 257 ? -24.094 22.828 4.676 1 92.38 257 LEU B O 1
ATOM 5857 N N . SER B 1 258 ? -23.25 21.734 2.869 1 84.44 258 SER B N 1
ATOM 5858 C CA . SER B 1 258 ? -24.188 20.625 3.064 1 84.44 258 SER B CA 1
ATOM 5859 C C . SER B 1 258 ? -23.859 19.859 4.34 1 84.44 258 SER B C 1
ATOM 5861 O O . SER B 1 258 ? -22.688 19.625 4.656 1 84.44 258 SER B O 1
ATOM 5863 N N . ASP B 1 259 ? -24.875 19.375 4.941 1 77.06 259 ASP B N 1
ATOM 5864 C CA . ASP B 1 259 ? -24.703 18.547 6.137 1 77.06 259 ASP B CA 1
ATOM 5865 C C . ASP B 1 259 ? -24.172 17.172 5.777 1 77.06 259 ASP B C 1
ATOM 5867 O O . ASP B 1 259 ? -24.5 16.609 4.723 1 77.06 259 ASP B O 1
ATOM 5871 N N . GLY B 1 260 ? -23.422 16.656 6.617 1 66.88 260 GLY B N 1
ATOM 5872 C CA . GLY B 1 260 ? -22.953 15.289 6.461 1 66.88 260 GLY B CA 1
ATOM 5873 C C . GLY B 1 260 ? -21.875 15.141 5.41 1 66.88 260 GLY B C 1
ATOM 5874 O O . GLY B 1 260 ? -21.359 14.039 5.18 1 66.88 260 GLY B O 1
ATOM 5875 N N . TRP B 1 261 ? -21.625 16.234 4.824 1 65.94 261 TRP B N 1
ATOM 5876 C CA . TRP B 1 261 ? -20.594 16.156 3.795 1 65.94 261 TRP B CA 1
ATOM 5877 C C . TRP B 1 261 ? -19.203 16 4.418 1 65.94 261 TRP B C 1
ATOM 5879 O O . TRP B 1 261 ? -18.906 16.625 5.438 1 65.94 261 TRP B O 1
ATOM 5889 N N . THR B 1 262 ? -18.5 14.992 3.893 1 68.94 262 THR B N 1
ATOM 5890 C CA . THR B 1 262 ? -17.109 14.836 4.312 1 68.94 262 THR B CA 1
ATOM 5891 C C . THR B 1 262 ? -16.172 15.516 3.322 1 68.94 262 THR B C 1
ATOM 5893 O O . THR B 1 262 ? -15.992 15.031 2.203 1 68.94 262 THR B O 1
ATOM 5896 N N . SER B 1 263 ? -15.633 16.578 3.822 1 71.94 263 SER B N 1
ATOM 5897 C CA . SER B 1 263 ? -14.734 17.328 2.949 1 71.94 263 SER B CA 1
ATOM 5898 C C . SER B 1 263 ? -13.531 16.484 2.551 1 71.94 263 SER B C 1
ATOM 5900 O O . SER B 1 263 ? -13.023 15.703 3.354 1 71.94 263 SER B O 1
ATOM 5902 N N . GLY B 1 264 ? -13.172 16.453 1.342 1 78.94 264 GLY B N 1
ATOM 5903 C CA . GLY B 1 264 ? -11.922 15.883 0.857 1 78.94 264 GLY B CA 1
ATOM 5904 C C . GLY B 1 264 ? -12.047 14.422 0.474 1 78.94 264 GLY B C 1
ATOM 5905 O O . GLY B 1 264 ? -11.102 13.828 -0.047 1 78.94 264 GLY B O 1
ATOM 5906 N N . SER B 1 265 ? -13.188 13.844 0.788 1 78.12 265 SER B N 1
ATOM 5907 C CA . SER B 1 265 ? -13.359 12.43 0.461 1 78.12 265 SER B CA 1
ATOM 5908 C C . SER B 1 265 ? -13.172 12.18 -1.03 1 78.12 265 SER B C 1
ATOM 5910 O O . SER B 1 265 ? -12.578 11.18 -1.425 1 78.12 265 SER B O 1
ATOM 5912 N N . PHE B 1 266 ? -13.633 13.219 -1.741 1 86.75 266 PHE B N 1
ATOM 5913 C CA . PHE B 1 266 ? -13.484 13.109 -3.188 1 86.75 266 PHE B CA 1
ATOM 5914 C C . PHE B 1 266 ? -12.016 13.062 -3.582 1 86.75 266 PHE B C 1
ATOM 5916 O O . PHE B 1 266 ? -11.633 12.32 -4.492 1 86.75 266 PHE B O 1
ATOM 5923 N N . PHE B 1 267 ? -11.18 13.797 -2.861 1 90.19 267 PHE B N 1
ATOM 5924 C CA . PHE B 1 267 ? -9.75 13.836 -3.156 1 90.19 267 PHE B CA 1
ATOM 5925 C C . PHE B 1 267 ? -9.078 12.531 -2.732 1 90.19 267 PHE B C 1
ATOM 5927 O O . PHE B 1 267 ? -8.203 12.023 -3.436 1 90.19 267 PHE B O 1
ATOM 5934 N N . ALA B 1 268 ? -9.516 12.008 -1.706 1 88.25 268 ALA B N 1
ATOM 5935 C CA . ALA B 1 268 ? -8.93 10.789 -1.173 1 88.25 268 ALA B CA 1
ATOM 5936 C C . ALA B 1 268 ? -9.172 9.609 -2.107 1 88.25 268 ALA B C 1
ATOM 5938 O O . ALA B 1 268 ? -8.391 8.648 -2.133 1 88.25 268 ALA B O 1
ATOM 5939 N N . GLU B 1 269 ? -10.219 9.672 -2.895 1 88.69 269 GLU B N 1
ATOM 5940 C CA . GLU B 1 269 ? -10.625 8.547 -3.727 1 88.69 269 GLU B CA 1
ATOM 5941 C C . GLU B 1 269 ? -10.023 8.641 -5.125 1 88.69 269 GLU B C 1
ATOM 5943 O O . GLU B 1 269 ? -10.242 7.762 -5.961 1 88.69 269 GLU B O 1
ATOM 5948 N N . ARG B 1 270 ? -9.273 9.633 -5.363 1 89.62 270 ARG B N 1
ATOM 5949 C CA . ARG B 1 270 ? -8.727 9.875 -6.695 1 89.62 270 ARG B CA 1
ATOM 5950 C C . ARG B 1 270 ? -7.953 8.672 -7.203 1 89.62 270 ARG B C 1
ATOM 5952 O O . ARG B 1 270 ? -8.172 8.211 -8.328 1 89.62 270 ARG B O 1
ATOM 5959 N N . ARG B 1 271 ? -7.082 8.148 -6.375 1 84.62 271 ARG B N 1
ATOM 5960 C CA . ARG B 1 271 ? -6.262 7.008 -6.773 1 84.62 271 ARG B CA 1
ATOM 5961 C C . ARG B 1 271 ? -7.125 5.77 -7.004 1 84.62 271 ARG B C 1
ATOM 5963 O O . ARG B 1 271 ? -6.84 4.965 -7.895 1 84.62 271 ARG B O 1
ATOM 5970 N N . HIS B 1 272 ? -8.102 5.676 -6.242 1 87.62 272 HIS B N 1
ATOM 5971 C CA . HIS B 1 272 ? -9.039 4.566 -6.371 1 87.62 272 HIS B CA 1
ATOM 5972 C C . HIS B 1 272 ? -9.805 4.641 -7.691 1 87.62 272 HIS B C 1
ATOM 5974 O O . HIS B 1 272 ? -9.922 3.641 -8.398 1 87.62 272 HIS B O 1
ATOM 5980 N N . ARG B 1 273 ? -10.297 5.797 -7.988 1 91 273 ARG B N 1
ATOM 5981 C CA . ARG B 1 273 ? -11.008 6.008 -9.25 1 91 273 ARG B CA 1
ATOM 5982 C C . ARG B 1 273 ? -10.094 5.746 -10.438 1 91 273 ARG B C 1
ATOM 5984 O O . ARG B 1 273 ? -10.5 5.09 -11.406 1 91 273 ARG B O 1
ATOM 5991 N N . ASN B 1 274 ? -8.867 6.184 -10.336 1 88.12 274 ASN B N 1
ATOM 5992 C CA . ASN B 1 274 ? -7.914 5.98 -11.422 1 88.12 274 ASN B CA 1
ATOM 5993 C C . ASN B 1 274 ? -7.625 4.496 -11.641 1 88.12 274 ASN B C 1
ATOM 5995 O O . ASN B 1 274 ? -7.535 4.039 -12.781 1 88.12 274 ASN B O 1
ATOM 5999 N N . MET B 1 275 ? -7.449 3.799 -10.609 1 87.25 275 MET B N 1
ATOM 6000 C CA . MET B 1 275 ? -7.172 2.369 -10.703 1 87.25 275 MET B CA 1
ATOM 6001 C C . MET B 1 275 ? -8.336 1.63 -11.352 1 87.25 275 MET B C 1
ATOM 6003 O O . MET B 1 275 ? -8.141 0.84 -12.273 1 87.25 275 MET B O 1
ATOM 6007 N N . VAL B 1 276 ? -9.539 1.899 -10.875 1 91.44 276 VAL B N 1
ATOM 6008 C CA . VAL B 1 276 ? -10.727 1.25 -11.414 1 91.44 276 VAL B CA 1
ATOM 6009 C C . VAL B 1 276 ? -10.961 1.71 -12.852 1 91.44 276 VAL B C 1
ATOM 6011 O O . VAL B 1 276 ? -11.359 0.917 -13.711 1 91.44 276 VAL B O 1
ATOM 6014 N N . GLY B 1 277 ? -10.695 2.992 -13.094 1 90.88 277 GLY B N 1
ATOM 6015 C CA . GLY B 1 277 ? -10.789 3.506 -14.453 1 90.88 277 GLY B CA 1
ATOM 6016 C C . GLY B 1 277 ? -9.883 2.777 -15.43 1 90.88 277 GLY B C 1
ATOM 6017 O O . GLY B 1 277 ? -10.305 2.451 -16.547 1 90.88 277 GLY B O 1
ATOM 6018 N N . LYS B 1 278 ? -8.719 2.559 -15.023 1 86.12 278 LYS B N 1
ATOM 6019 C CA . LYS B 1 278 ? -7.781 1.819 -15.867 1 86.12 278 LYS B CA 1
ATOM 6020 C C . LYS B 1 278 ? -8.281 0.403 -16.125 1 86.12 278 LYS B C 1
ATOM 6022 O O . LYS B 1 278 ? -8.234 -0.076 -17.266 1 86.12 278 LYS B O 1
ATOM 6027 N N . ALA B 1 279 ? -8.719 -0.238 -15.117 1 86.12 279 ALA B N 1
ATOM 6028 C CA . ALA B 1 279 ? -9.258 -1.587 -15.266 1 86.12 279 ALA B CA 1
ATOM 6029 C C . ALA B 1 279 ? -10.438 -1.604 -16.234 1 86.12 279 ALA B C 1
ATOM 6031 O O . ALA B 1 279 ? -10.562 -2.512 -17.062 1 86.12 279 ALA B O 1
ATOM 6032 N N . LEU B 1 280 ? -11.258 -0.653 -16.109 1 88.25 280 LEU B N 1
ATOM 6033 C CA . LEU B 1 280 ? -12.406 -0.528 -17 1 88.25 280 LEU B CA 1
ATOM 6034 C C . LEU B 1 280 ? -11.961 -0.305 -18.438 1 88.25 280 LEU B C 1
ATOM 6036 O O . LEU B 1 280 ? -12.508 -0.906 -19.359 1 88.25 280 LEU B O 1
ATOM 6040 N N . GLY B 1 281 ? -11.016 0.582 -18.578 1 84.31 281 GLY B N 1
ATOM 6041 C CA . GLY B 1 281 ? -10.453 0.797 -19.906 1 84.31 281 GLY B CA 1
ATOM 6042 C C . GLY B 1 281 ? -9.93 -0.475 -20.547 1 84.31 281 GLY B C 1
ATOM 6043 O O . GLY B 1 281 ? -10.156 -0.72 -21.734 1 84.31 281 GLY B O 1
ATOM 6044 N N . ASP B 1 282 ? -9.297 -1.204 -19.781 1 80.56 282 ASP B N 1
ATOM 6045 C CA . ASP B 1 282 ? -8.758 -2.473 -20.266 1 80.56 282 ASP B CA 1
ATOM 6046 C C . ASP B 1 282 ? -9.875 -3.418 -20.703 1 80.56 282 ASP B C 1
ATOM 6048 O O . ASP B 1 282 ? -9.75 -4.129 -21.688 1 80.56 282 ASP B O 1
ATOM 6052 N N . LEU B 1 283 ? -10.945 -3.451 -20 1 81.25 283 LEU B N 1
ATOM 6053 C CA . LEU B 1 283 ? -12.094 -4.285 -20.328 1 81.25 283 LEU B CA 1
ATOM 6054 C C . LEU B 1 283 ? -12.727 -3.852 -21.641 1 81.25 283 LEU B C 1
ATOM 6056 O O . LEU B 1 283 ? -13.078 -4.691 -22.484 1 81.25 283 LEU B O 1
ATOM 6060 N N . PHE B 1 284 ? -12.828 -2.574 -21.844 1 81.06 284 PHE B N 1
ATOM 6061 C CA . PHE B 1 284 ? -13.383 -2.051 -23.078 1 81.06 284 PHE B CA 1
ATOM 6062 C C . PHE B 1 284 ? -12.484 -2.406 -24.266 1 81.06 284 PHE B C 1
ATOM 6064 O O . PHE B 1 284 ? -12.977 -2.818 -25.312 1 81.06 284 PHE B O 1
ATOM 6071 N N . ALA B 1 285 ? -11.258 -2.287 -24.078 1 78.44 285 ALA B N 1
ATOM 6072 C CA . ALA B 1 285 ? -10.297 -2.605 -25.141 1 78.44 285 ALA B CA 1
ATOM 6073 C C . ALA B 1 285 ? -10.359 -4.086 -25.5 1 78.44 285 ALA B C 1
ATOM 6075 O O . ALA B 1 285 ? -10.242 -4.445 -26.688 1 78.44 285 ALA B O 1
ATOM 6076 N N . ALA B 1 286 ? -10.523 -4.902 -24.578 1 74.94 286 ALA B N 1
ATOM 6077 C CA . ALA B 1 286 ? -10.594 -6.348 -24.797 1 74.94 286 ALA B CA 1
ATOM 6078 C C . ALA B 1 286 ? -11.859 -6.73 -25.562 1 74.94 286 ALA B C 1
ATOM 6080 O O . ALA B 1 286 ? -11.859 -7.703 -26.312 1 74.94 286 ALA B O 1
ATOM 6081 N N . ARG B 1 287 ? -12.828 -6.035 -25.469 1 75.75 287 ARG B N 1
ATOM 6082 C CA . ARG B 1 287 ? -14.117 -6.371 -26.047 1 75.75 287 ARG B CA 1
ATOM 6083 C C . ARG B 1 287 ? -14.289 -5.723 -27.422 1 75.75 287 ARG B C 1
ATOM 6085 O O . ARG B 1 287 ? -15.148 -6.133 -28.203 1 75.75 287 ARG B O 1
ATOM 6092 N N . ASP B 1 288 ? -13.531 -4.656 -27.797 1 64.38 288 ASP B N 1
ATOM 6093 C CA . ASP B 1 288 ? -13.547 -4.047 -29.109 1 64.38 288 ASP B CA 1
ATOM 6094 C C . ASP B 1 288 ? -12.781 -4.906 -30.125 1 64.38 288 ASP B C 1
ATOM 6096 O O . ASP B 1 288 ? -13.008 -4.801 -31.328 1 64.38 288 ASP B O 1
ATOM 6100 N N . LYS B 1 289 ? -11.836 -5.793 -29.859 1 50.88 289 LYS B N 1
ATOM 6101 C CA . LYS B 1 289 ? -11.086 -6.578 -30.828 1 50.88 289 LYS B CA 1
ATOM 6102 C C . LYS B 1 289 ? -11.977 -7.629 -31.484 1 50.88 289 LYS B C 1
ATOM 6104 O O . LYS B 1 289 ? -12.711 -8.344 -30.812 1 50.88 289 LYS B O 1
ATOM 6109 N N . PRO B 1 290 ? -12.188 -7.535 -32.875 1 40.19 290 PRO B N 1
ATOM 6110 C CA . PRO B 1 290 ? -12.844 -8.625 -33.594 1 40.19 290 PRO B CA 1
ATOM 6111 C C . PRO B 1 290 ? -12.25 -9.992 -33.281 1 40.19 290 PRO B C 1
ATOM 6113 O O . PRO B 1 290 ? -11.07 -10.094 -32.938 1 40.19 290 PRO B O 1
ATOM 6116 N N . SER B 1 291 ? -12.953 -10.898 -32.688 1 37.97 291 SER B N 1
ATOM 6117 C CA . SER B 1 291 ? -12.523 -12.289 -32.531 1 37.97 291 SER B CA 1
ATOM 6118 C C . SER B 1 291 ? -11.727 -12.766 -33.75 1 37.97 291 SER B C 1
ATOM 6120 O O . SER B 1 291 ? -12.297 -13.227 -34.719 1 37.97 291 SER B O 1
ATOM 6122 N N . GLY B 1 292 ? -10.914 -11.984 -34.281 1 32.34 292 GLY B N 1
ATOM 6123 C CA . GLY B 1 292 ? -10.297 -12.461 -35.5 1 32.34 292 GLY B CA 1
ATOM 6124 C C . GLY B 1 292 ? -9.531 -13.758 -35.344 1 32.34 292 GLY B C 1
ATOM 6125 O O . GLY B 1 292 ? -8.68 -14.094 -36.156 1 32.34 292 GLY B O 1
ATOM 6126 N N . ILE B 1 293 ? -9.352 -14.344 -34.188 1 32 293 ILE B N 1
ATOM 6127 C CA . ILE B 1 293 ? -8.719 -15.625 -34.469 1 32 293 ILE B CA 1
ATOM 6128 C C . ILE B 1 293 ? -9.578 -16.422 -35.438 1 32 293 ILE B C 1
ATOM 6130 O O . ILE B 1 293 ? -10.68 -16.859 -35.094 1 32 293 ILE B O 1
ATOM 6134 N N . GLY B 1 294 ? -9.648 -16.016 -36.688 1 26.58 294 GLY B N 1
ATOM 6135 C CA . GLY B 1 294 ? -10.094 -16.906 -37.75 1 26.58 294 GLY B CA 1
ATOM 6136 C C . GLY B 1 294 ? -9.57 -18.328 -37.594 1 26.58 294 GLY B C 1
ATOM 6137 O O . GLY B 1 294 ? -8.453 -18.531 -37.125 1 26.58 294 GLY B O 1
ATOM 6138 N N . ASP B 1 295 ? -10.438 -19.219 -37.375 1 27.83 295 ASP B N 1
ATOM 6139 C CA . ASP B 1 295 ? -10.25 -20.656 -37.594 1 27.83 295 ASP B CA 1
ATOM 6140 C C . ASP B 1 295 ? -9.344 -20.938 -38.781 1 27.83 295 ASP B C 1
ATOM 6142 O O . ASP B 1 295 ? -9.688 -20.609 -39.906 1 27.83 295 ASP B O 1
ATOM 6146 N N . SER B 1 296 ? -8.102 -20.547 -38.719 1 25.56 296 SER B N 1
ATOM 6147 C CA . SER B 1 296 ? -7.453 -21.156 -39.875 1 25.56 296 SER B CA 1
ATOM 6148 C C . SER B 1 296 ? -7.957 -22.578 -40.125 1 25.56 296 SER B C 1
ATOM 6150 O O . SER B 1 296 ? -7.996 -23.391 -39.188 1 25.56 296 SER B O 1
ATOM 6152 N N . PRO B 1 297 ? -8.82 -22.719 -41.094 1 26.16 297 PRO B N 1
ATOM 6153 C CA . PRO B 1 297 ? -9.312 -24.062 -41.406 1 26.16 297 PRO B CA 1
ATOM 6154 C C . PRO B 1 297 ? -8.203 -25.109 -41.438 1 26.16 297 PRO B C 1
ATOM 6156 O O . PRO B 1 297 ? -7.227 -24.969 -42.188 1 26.16 297 PRO B O 1
ATOM 6159 N N . VAL B 1 298 ? -7.711 -25.469 -40.281 1 24.06 298 VAL B N 1
ATOM 6160 C CA . VAL B 1 298 ? -6.859 -26.656 -40.375 1 24.06 298 VAL B CA 1
ATOM 6161 C C . VAL B 1 298 ? -7.426 -27.609 -41.438 1 24.06 298 VAL B C 1
ATOM 6163 O O . VAL B 1 298 ? -8.625 -27.922 -41.406 1 24.06 298 VAL B O 1
ATOM 6166 N N . GLY B 1 299 ? -6.77 -27.625 -42.625 1 22.22 299 GLY B N 1
ATOM 6167 C CA . GLY B 1 299 ? -6.969 -28.453 -43.812 1 22.22 299 GLY B CA 1
ATOM 6168 C C . GLY B 1 299 ? -7.371 -29.875 -43.469 1 22.22 299 GLY B C 1
ATOM 6169 O O . GLY B 1 299 ? -6.754 -30.516 -42.594 1 22.22 299 GLY B O 1
ATOM 6170 N N . GLN B 1 300 ? -8.695 -30.125 -43.5 1 22.39 300 GLN B N 1
ATOM 6171 C CA . GLN B 1 300 ? -9.242 -31.469 -43.406 1 22.39 300 GLN B CA 1
ATOM 6172 C C . GLN B 1 300 ? -8.398 -32.438 -44.219 1 22.39 300 GLN B C 1
ATOM 6174 O O . GLN B 1 300 ? -8.062 -32.188 -45.375 1 22.39 300 GLN B O 1
ATOM 6179 N N . PRO B 1 301 ? -7.52 -33.156 -43.531 1 23.16 301 PRO B N 1
ATOM 6180 C CA . PRO B 1 301 ? -6.816 -34.094 -44.406 1 23.16 301 PRO B CA 1
ATOM 6181 C C . PRO B 1 301 ? -7.742 -34.75 -45.438 1 23.16 301 PRO B C 1
ATOM 6183 O O . PRO B 1 301 ? -8.914 -35 -45.125 1 23.16 301 PRO B O 1
ATOM 6186 N N . GLN B 1 302 ? -7.555 -34.406 -46.75 1 21.25 302 GLN B N 1
ATOM 6187 C CA . GLN B 1 302 ? -8.203 -35.031 -47.906 1 21.25 302 GLN B CA 1
ATOM 6188 C C . GLN B 1 302 ? -8.25 -36.531 -47.75 1 21.25 302 GLN B C 1
ATOM 6190 O O . GLN B 1 302 ? -7.203 -37.188 -47.688 1 21.25 302 GLN B O 1
ATOM 6195 N N . ALA B 1 303 ? -9.25 -37.125 -46.969 1 21.55 303 ALA B N 1
ATOM 6196 C CA . ALA B 1 303 ? -9.523 -38.562 -47.125 1 21.55 303 ALA B CA 1
ATOM 6197 C C . ALA B 1 303 ? -9.508 -38.969 -48.594 1 21.55 303 ALA B C 1
ATOM 6199 O O . ALA B 1 303 ? -9.93 -38.219 -49.469 1 21.55 303 ALA B O 1
ATOM 6200 N N . SER B 1 304 ? -8.734 -39.938 -48.969 1 21.27 304 SER B N 1
ATOM 6201 C CA . SER B 1 304 ? -8.602 -40.656 -50.219 1 21.27 304 SER B CA 1
ATOM 6202 C C . SER B 1 304 ? -9.969 -40.969 -50.812 1 21.27 304 SER B C 1
ATOM 6204 O O . SER B 1 304 ? -10.961 -41.094 -50.094 1 21.27 304 SER B O 1
ATOM 6206 N N . GLU B 1 305 ? -10.156 -40.844 -52.188 1 20.78 305 GLU B N 1
ATOM 6207 C CA . GLU B 1 305 ? -11.141 -40.969 -53.281 1 20.78 305 GLU B CA 1
ATOM 6208 C C . GLU B 1 305 ? -11.836 -42.312 -53.219 1 20.78 305 GLU B C 1
ATOM 6210 O O . GLU B 1 305 ? -11.453 -43.25 -53.906 1 20.78 305 GLU B O 1
ATOM 6215 N N . ALA B 1 306 ? -12.031 -43.094 -52.125 1 20.69 306 ALA B N 1
ATOM 6216 C CA . ALA B 1 306 ? -12.625 -44.344 -52.625 1 20.69 306 ALA B CA 1
ATOM 6217 C C . ALA B 1 306 ? -13.875 -44.031 -53.469 1 20.69 306 ALA B C 1
ATOM 6219 O O . ALA B 1 306 ? -14.539 -43 -53.25 1 20.69 306 ALA B O 1
ATOM 6220 N N . GLY B 1 307 ? -14.25 -44.812 -54.5 1 19.73 307 GLY B N 1
ATOM 6221 C CA . GLY B 1 307 ? -14.906 -44.906 -55.781 1 19.73 307 GLY B CA 1
ATOM 6222 C C . GLY B 1 307 ? -16.406 -44.688 -55.719 1 19.73 307 GLY B C 1
ATOM 6223 O O . GLY B 1 307 ? -17.078 -44.656 -56.75 1 19.73 307 GLY B O 1
ATOM 6224 N N . SER B 1 308 ? -17.062 -44.938 -54.562 1 20.72 308 SER B N 1
ATOM 6225 C CA . SER B 1 308 ? -18.328 -45.531 -54.938 1 20.72 308 SER B CA 1
ATOM 6226 C C . SER B 1 308 ? -19.219 -44.531 -55.656 1 20.72 308 SER B C 1
ATOM 6228 O O . SER B 1 308 ? -19.016 -43.312 -55.531 1 20.72 308 SER B O 1
ATOM 6230 N N . GLN B 1 309 ? -20.438 -45.094 -56.188 1 20.25 309 GLN B N 1
ATOM 6231 C CA . GLN B 1 309 ? -21.453 -44.875 -57.219 1 20.25 309 GLN B CA 1
ATOM 6232 C C . GLN B 1 309 ? -22.312 -43.656 -56.875 1 20.25 309 GLN B C 1
ATOM 6234 O O . GLN B 1 309 ? -22.812 -43.531 -55.75 1 20.25 309 GLN B O 1
ATOM 6239 N N . ARG B 1 310 ? -22.219 -42.656 -57.75 1 21.8 310 ARG B N 1
ATOM 6240 C CA . ARG B 1 310 ? -22.5 -41.25 -57.906 1 21.8 310 ARG B CA 1
ATOM 6241 C C . ARG B 1 310 ? -23.984 -41 -58.094 1 21.8 310 ARG B C 1
ATOM 6243 O O . ARG B 1 310 ? -24.5 -41.062 -59.219 1 21.8 310 ARG B O 1
ATOM 6250 N N . MET B 1 311 ? -24.891 -41.844 -57.281 1 19.98 311 MET B N 1
ATOM 6251 C CA . MET B 1 311 ? -26.25 -41.594 -57.719 1 19.98 311 MET B CA 1
ATOM 6252 C C . MET B 1 311 ? -26.547 -40.125 -57.812 1 19.98 311 MET B C 1
ATOM 6254 O O . MET B 1 311 ? -25.969 -39.312 -57.094 1 19.98 311 MET B O 1
ATOM 6258 N N . SER B 1 312 ? -27.312 -39.75 -58.906 1 20.67 312 SER B N 1
ATOM 6259 C CA . SER B 1 312 ? -27.656 -38.531 -59.625 1 20.67 312 SER B CA 1
ATOM 6260 C C . SER B 1 312 ? -28.5 -37.594 -58.781 1 20.67 312 SER B C 1
ATOM 6262 O O . SER B 1 312 ? -28.922 -36.531 -59.25 1 20.67 312 SER B O 1
ATOM 6264 N N . ALA B 1 313 ? -28.594 -37.75 -57.531 1 21.2 313 ALA B N 1
ATOM 6265 C CA . ALA B 1 313 ? -29.812 -37.062 -57.062 1 21.2 313 ALA B CA 1
ATOM 6266 C C . ALA B 1 313 ? -29.828 -35.625 -57.531 1 21.2 313 ALA B C 1
ATOM 6268 O O . ALA B 1 313 ? -28.781 -35 -57.688 1 21.2 313 ALA B O 1
ATOM 6269 N N . PRO B 1 314 ? -31 -35.156 -57.875 1 22.31 314 PRO B N 1
ATOM 6270 C CA . PRO B 1 314 ? -31.359 -33.906 -58.562 1 22.31 314 PRO B CA 1
ATOM 6271 C C . PRO B 1 314 ? -30.781 -32.688 -57.875 1 22.31 314 PRO B C 1
ATOM 6273 O O . PRO B 1 314 ? -30.453 -32.719 -56.688 1 22.31 314 PRO B O 1
ATOM 6276 N N . ALA B 1 315 ? -30.312 -31.781 -58.75 1 22.16 315 ALA B N 1
ATOM 6277 C CA . ALA B 1 315 ? -29.609 -30.516 -58.562 1 22.16 315 ALA B CA 1
ATOM 6278 C C . ALA B 1 315 ? -30.391 -29.562 -57.688 1 22.16 315 ALA B C 1
ATOM 6280 O O . ALA B 1 315 ? -31.359 -28.938 -58.125 1 22.16 315 ALA B O 1
ATOM 6281 N N . LYS B 1 316 ? -30.922 -30.062 -56.562 1 21.12 316 LYS B N 1
ATOM 6282 C CA . LYS B 1 316 ? -31.719 -29.031 -55.906 1 21.12 316 LYS B CA 1
ATOM 6283 C C . LYS B 1 316 ? -30.969 -27.688 -55.906 1 21.12 316 LYS B C 1
ATOM 6285 O O . LYS B 1 316 ? -29.75 -27.656 -55.719 1 21.12 316 LYS B O 1
ATOM 6290 N N . ARG B 1 317 ? -31.484 -26.719 -56.5 1 21.95 317 ARG B N 1
ATOM 6291 C CA . ARG B 1 317 ? -31.203 -25.297 -56.688 1 21.95 317 ARG B CA 1
ATOM 6292 C C . ARG B 1 317 ? -30.734 -24.656 -55.375 1 21.95 317 ARG B C 1
ATOM 6294 O O . ARG B 1 317 ? -31.438 -24.719 -54.375 1 21.95 317 ARG B O 1
ATOM 6301 N N . GLY B 1 318 ? -29.453 -24.766 -55.188 1 21.22 318 GLY B N 1
ATOM 6302 C CA . GLY B 1 318 ? -28.812 -24.219 -54 1 21.22 318 GLY B CA 1
ATOM 6303 C C . GLY B 1 318 ? -29.156 -22.766 -53.75 1 21.22 318 GLY B C 1
ATOM 6304 O O . GLY B 1 318 ? -28.891 -21.891 -54.562 1 21.22 318 GLY B O 1
ATOM 6305 N N . ARG B 1 319 ? -30.359 -22.5 -53.25 1 20.8 319 ARG B N 1
ATOM 6306 C CA . ARG B 1 319 ? -30.672 -21.125 -52.906 1 20.8 319 ARG B CA 1
ATOM 6307 C C . ARG B 1 319 ? -29.5 -20.438 -52.219 1 20.8 319 ARG B C 1
ATOM 6309 O O . ARG B 1 319 ? -28.812 -21.047 -51.406 1 20.8 319 ARG B O 1
ATOM 6316 N N . ASP B 1 320 ? -28.922 -19.5 -52.938 1 23.19 320 ASP B N 1
ATOM 6317 C CA . ASP B 1 320 ? -27.906 -18.516 -52.531 1 23.19 320 ASP B CA 1
ATOM 6318 C C . ASP B 1 320 ? -28.219 -17.938 -51.156 1 23.19 320 ASP B C 1
ATOM 6320 O O . ASP B 1 320 ? -29.172 -17.172 -51 1 23.19 320 ASP B O 1
ATOM 6324 N N . PHE B 1 321 ? -28.312 -18.688 -50.094 1 22.2 321 PHE B N 1
ATOM 6325 C CA . PHE B 1 321 ? -28.469 -17.969 -48.844 1 22.2 321 PHE B CA 1
ATOM 6326 C C . PHE B 1 321 ? -27.422 -16.875 -48.688 1 22.2 321 PHE B C 1
ATOM 6328 O O . PHE B 1 321 ? -26.219 -17.156 -48.562 1 22.2 321 PHE B O 1
ATOM 6335 N N . ARG B 1 322 ? -27.547 -15.719 -49.312 1 23.3 322 ARG B N 1
ATOM 6336 C CA . ARG B 1 322 ? -26.828 -14.477 -48.969 1 23.3 322 ARG B CA 1
ATOM 6337 C C . ARG B 1 322 ? -26.625 -14.344 -47.469 1 23.3 322 ARG B C 1
ATOM 6339 O O . ARG B 1 322 ? -27.594 -14.352 -46.719 1 23.3 322 ARG B O 1
ATOM 6346 N N . SER B 1 323 ? -25.5 -14.844 -47 1 25.66 323 SER B N 1
ATOM 6347 C CA . SER B 1 323 ? -25.047 -14.703 -45.625 1 25.66 323 SER B CA 1
ATOM 6348 C C . SER B 1 323 ? -25.297 -13.297 -45.094 1 25.66 323 SER B C 1
ATOM 6350 O O . SER B 1 323 ? -24.859 -12.312 -45.688 1 25.66 323 SER B O 1
ATOM 6352 N N . GLU B 1 324 ? -26.5 -12.922 -44.75 1 28.61 324 GLU B N 1
ATOM 6353 C CA . GLU B 1 324 ? -26.781 -11.695 -44 1 28.61 324 GLU B CA 1
ATOM 6354 C C . GLU B 1 324 ? -25.594 -11.266 -43.156 1 28.61 324 GLU B C 1
ATOM 6356 O O . GLU B 1 324 ? -24.828 -12.109 -42.656 1 28.61 324 GLU B O 1
ATOM 6361 N N . GLY B 1 325 ? -25.109 -10.023 -43.406 1 29.09 325 GLY B N 1
ATOM 6362 C CA . GLY B 1 325 ? -24.016 -9.297 -42.812 1 29.09 325 GLY B CA 1
ATOM 6363 C C . GLY B 1 325 ? -23.891 -9.57 -41.312 1 29.09 325 GLY B C 1
ATOM 6364 O O . GLY B 1 325 ? -24.891 -9.781 -40.625 1 29.09 325 GLY B O 1
ATOM 6365 N N . GLY B 1 326 ? -22.859 -10.148 -40.969 1 30.77 326 GLY B N 1
ATOM 6366 C CA . GLY B 1 326 ? -22.469 -10.562 -39.625 1 30.77 326 GLY B CA 1
ATOM 6367 C C . GLY B 1 326 ? -22.859 -9.555 -38.531 1 30.77 326 GLY B C 1
ATOM 6368 O O . GLY B 1 326 ? -22.531 -8.375 -38.656 1 30.77 326 GLY B O 1
ATOM 6369 N N . ALA B 1 327 ? -24.094 -9.57 -38.062 1 29.81 327 ALA B N 1
ATOM 6370 C CA . ALA B 1 327 ? -24.422 -8.836 -36.844 1 29.81 327 ALA B CA 1
ATOM 6371 C C . ALA B 1 327 ? -23.188 -8.617 -36 1 29.81 327 ALA B C 1
ATOM 6373 O O . ALA B 1 327 ? -22.547 -9.586 -35.562 1 29.81 327 ALA B O 1
ATOM 6374 N N . LYS B 1 328 ? -22.5 -7.613 -36.219 1 34.16 328 LYS B N 1
ATOM 6375 C CA . LYS B 1 328 ? -21.484 -7.145 -35.281 1 34.16 328 LYS B CA 1
ATOM 6376 C C . LYS B 1 328 ? -21.859 -7.512 -33.844 1 34.16 328 LYS B C 1
ATOM 6378 O O . LYS B 1 328 ? -22.922 -7.129 -33.375 1 34.16 328 LYS B O 1
ATOM 6383 N N . GLN B 1 329 ? -21.609 -8.594 -33.312 1 34.75 329 GLN B N 1
ATOM 6384 C CA . GLN B 1 329 ? -21.734 -8.898 -31.891 1 34.75 329 GLN B CA 1
ATOM 6385 C C . GLN B 1 329 ? -21.531 -7.652 -31.031 1 34.75 329 GLN B C 1
ATOM 6387 O O . GLN B 1 329 ? -20.484 -6.996 -31.125 1 34.75 329 GLN B O 1
ATOM 6392 N N . LYS B 1 330 ? -22.469 -6.734 -30.844 1 40.5 330 LYS B N 1
ATOM 6393 C CA . LYS B 1 330 ? -22.438 -5.602 -29.906 1 40.5 330 LYS B CA 1
ATOM 6394 C C . LYS B 1 330 ? -21.422 -5.844 -28.797 1 40.5 330 LYS B C 1
ATOM 6396 O O . LYS B 1 330 ? -21.5 -6.848 -28.094 1 40.5 330 LYS B O 1
ATOM 6401 N N . ALA B 1 331 ? -20.25 -5.43 -28.891 1 53.66 331 ALA B N 1
ATOM 6402 C CA . ALA B 1 331 ? -19.188 -5.492 -27.891 1 53.66 331 ALA B CA 1
ATOM 6403 C C . ALA B 1 331 ? -19.75 -5.355 -26.469 1 53.66 331 ALA B C 1
ATOM 6405 O O . ALA B 1 331 ? -20.531 -4.441 -26.203 1 53.66 331 ALA B O 1
ATOM 6406 N N . GLU B 1 332 ? -19.938 -6.422 -25.562 1 77.81 332 GLU B N 1
ATOM 6407 C CA . GLU B 1 332 ? -20.562 -6.508 -24.25 1 77.81 332 GLU B CA 1
ATOM 6408 C C . GLU B 1 332 ? -20.031 -5.43 -23.312 1 77.81 332 GLU B C 1
ATOM 6410 O O . GLU B 1 332 ? -18.812 -5.289 -23.141 1 77.81 332 GLU B O 1
ATOM 6415 N N . ILE B 1 333 ? -20.828 -4.426 -22.969 1 90.81 333 ILE B N 1
ATOM 6416 C CA . ILE B 1 333 ? -20.562 -3.35 -22.016 1 90.81 333 ILE B CA 1
ATOM 6417 C C . ILE B 1 333 ? -20.234 -3.938 -20.656 1 90.81 333 ILE B C 1
ATOM 6419 O O . ILE B 1 333 ? -20.922 -4.836 -20.172 1 90.81 333 ILE B O 1
ATOM 6423 N N . PRO B 1 334 ? -19.094 -3.561 -20.156 1 94.44 334 PRO B N 1
ATOM 6424 C CA . PRO B 1 334 ? -18.766 -4.055 -18.828 1 94.44 334 PRO B CA 1
ATOM 6425 C C . PRO B 1 334 ? -19.844 -3.75 -17.797 1 94.44 334 PRO B C 1
ATOM 6427 O O . PRO B 1 334 ? -20.453 -2.68 -17.828 1 94.44 334 PRO B O 1
ATOM 6430 N N . ARG B 1 335 ? -20.094 -4.66 -16.922 1 96.81 335 ARG B N 1
ATOM 6431 C CA . ARG B 1 335 ? -21.047 -4.508 -15.828 1 96.81 335 ARG B CA 1
ATOM 6432 C C . ARG B 1 335 ? -20.344 -4.262 -14.5 1 96.81 335 ARG B C 1
ATOM 6434 O O . ARG B 1 335 ? -19.453 -5.031 -14.109 1 96.81 335 ARG B O 1
ATOM 6441 N N . VAL B 1 336 ? -20.734 -3.182 -13.805 1 97.5 336 VAL B N 1
ATOM 6442 C CA . VAL B 1 336 ? -20.094 -2.789 -12.555 1 97.5 336 VAL B CA 1
ATOM 6443 C C . VAL B 1 336 ? -21.141 -2.705 -11.445 1 97.5 336 VAL B C 1
ATOM 6445 O O . VAL B 1 336 ? -22.234 -2.172 -11.648 1 97.5 336 VAL B O 1
ATOM 6448 N N . LEU B 1 337 ? -20.859 -3.287 -10.32 1 97.62 337 LEU B N 1
ATOM 6449 C CA . LEU B 1 337 ? -21.641 -3.094 -9.102 1 97.62 337 LEU B CA 1
ATOM 6450 C C . LEU B 1 337 ? -20.875 -2.246 -8.094 1 97.62 337 LEU B C 1
ATOM 6452 O O . LEU B 1 337 ? -19.75 -2.588 -7.719 1 97.62 337 LEU B O 1
ATOM 6456 N N . SER B 1 338 ? -21.453 -1.157 -7.711 1 96.81 338 SER B N 1
ATOM 6457 C CA . SER B 1 338 ? -20.875 -0.302 -6.68 1 96.81 338 SER B CA 1
ATOM 6458 C C . SER B 1 338 ? -21.641 -0.427 -5.367 1 96.81 338 SER B C 1
ATOM 6460 O O . SER B 1 338 ? -22.781 0.055 -5.258 1 96.81 338 SER B O 1
ATOM 6462 N N . LEU B 1 339 ? -21.031 -1.068 -4.434 1 96.12 339 LEU B N 1
ATOM 6463 C CA . LEU B 1 339 ? -21.625 -1.193 -3.105 1 96.12 339 LEU B CA 1
ATOM 6464 C C . LEU B 1 339 ? -21.219 -0.023 -2.215 1 96.12 339 LEU B C 1
ATOM 6466 O O . LEU B 1 339 ? -20.047 0.074 -1.802 1 96.12 339 LEU B O 1
ATOM 6470 N N . PHE B 1 340 ? -22.078 0.933 -1.94 1 91.94 340 PHE B N 1
ATOM 6471 C CA . PHE B 1 340 ? -22 2.02 -0.972 1 91.94 340 PHE B CA 1
ATOM 6472 C C . PHE B 1 340 ? -21.141 3.16 -1.513 1 91.94 340 PHE B C 1
ATOM 6474 O O . PHE B 1 340 ? -20.781 4.078 -0.771 1 91.94 340 PHE B O 1
ATOM 6481 N N . GLY B 1 341 ? -20.734 2.996 -2.754 1 85.44 341 GLY B N 1
ATOM 6482 C CA . GLY B 1 341 ? -19.922 4.055 -3.33 1 85.44 341 GLY B CA 1
ATOM 6483 C C . GLY B 1 341 ? -20.75 5.211 -3.865 1 85.44 341 GLY B C 1
ATOM 6484 O O . GLY B 1 341 ? -21.875 5.02 -4.328 1 85.44 341 GLY B O 1
ATOM 6485 N N . GLU B 1 342 ? -20.156 6.375 -3.756 1 81 342 GLU B N 1
ATOM 6486 C CA . GLU B 1 342 ? -20.781 7.547 -4.367 1 81 342 GLU B CA 1
ATOM 6487 C C . GLU B 1 342 ? -20.156 7.852 -5.727 1 81 342 GLU B C 1
ATOM 6489 O O . GLU B 1 342 ? -20.688 7.445 -6.762 1 81 342 GLU B O 1
ATOM 6494 N N . SER B 1 343 ? -18.969 8.297 -5.715 1 87.75 343 SER B N 1
ATOM 6495 C CA . SER B 1 343 ? -18.375 8.836 -6.93 1 87.75 343 SER B CA 1
ATOM 6496 C C . SER B 1 343 ? -17.859 7.723 -7.836 1 87.75 343 SER B C 1
ATOM 6498 O O . SER B 1 343 ? -17.922 7.832 -9.062 1 87.75 343 SER B O 1
ATOM 6500 N N . LEU B 1 344 ? -17.453 6.637 -7.281 1 92.12 344 LEU B N 1
ATOM 6501 C CA . LEU B 1 344 ? -16.797 5.613 -8.078 1 92.12 344 LEU B CA 1
ATOM 6502 C C . LEU B 1 344 ? -17.781 4.949 -9.039 1 92.12 344 LEU B C 1
ATOM 6504 O O . LEU B 1 344 ? -17.469 4.766 -10.219 1 92.12 344 LEU B O 1
ATOM 6508 N N . GLY B 1 345 ? -18.938 4.559 -8.57 1 94.25 345 GLY B N 1
ATOM 6509 C CA . GLY B 1 345 ? -19.953 3.988 -9.453 1 94.25 345 GLY B CA 1
ATOM 6510 C C . GLY B 1 345 ? -20.344 4.918 -10.586 1 94.25 345 GLY B C 1
ATOM 6511 O O . GLY B 1 345 ? -20.406 4.504 -11.742 1 94.25 345 GLY B O 1
ATOM 6512 N N . VAL B 1 346 ? -20.578 6.125 -10.234 1 95.62 346 VAL B N 1
ATOM 6513 C CA . VAL B 1 346 ? -21 7.105 -11.234 1 95.62 346 VAL B CA 1
ATOM 6514 C C . VAL B 1 346 ? -19.859 7.355 -12.219 1 95.62 346 VAL B C 1
ATOM 6516 O O . VAL B 1 346 ? -20.094 7.523 -13.422 1 95.62 346 VAL B O 1
ATOM 6519 N N . TYR B 1 347 ? -18.672 7.387 -11.719 1 96 347 TYR B N 1
ATOM 6520 C CA . TYR B 1 347 ? -17.5 7.535 -12.57 1 96 347 TYR B CA 1
ATOM 6521 C C . TYR B 1 347 ? -17.438 6.418 -13.602 1 96 347 TYR B C 1
ATOM 6523 O O . TYR B 1 347 ? -17.172 6.668 -14.781 1 96 347 TYR B O 1
ATOM 6531 N N . CYS B 1 348 ? -17.656 5.215 -13.148 1 96.31 348 CYS B N 1
ATOM 6532 C CA . CYS B 1 348 ? -17.641 4.082 -14.07 1 96.31 348 CYS B CA 1
ATOM 6533 C C . CYS B 1 348 ? -18.719 4.219 -15.125 1 96.31 348 CYS B C 1
ATOM 6535 O O . CYS B 1 348 ? -18.484 3.922 -16.297 1 96.31 348 CYS B O 1
ATOM 6537 N N . ALA B 1 349 ? -19.891 4.676 -14.727 1 96.44 349 ALA B N 1
ATOM 6538 C CA . ALA B 1 349 ? -20.984 4.91 -15.672 1 96.44 349 ALA B CA 1
ATOM 6539 C C . ALA B 1 349 ? -20.594 5.98 -16.688 1 96.44 349 ALA B C 1
ATOM 6541 O O . ALA B 1 349 ? -20.859 5.828 -17.891 1 96.44 349 ALA B O 1
ATOM 6542 N N . ALA B 1 350 ? -20.031 7.027 -16.188 1 96.12 350 ALA B N 1
ATOM 6543 C CA . ALA B 1 350 ? -19.594 8.117 -17.062 1 96.12 350 ALA B CA 1
ATOM 6544 C C . ALA B 1 350 ? -18.562 7.625 -18.078 1 96.12 350 ALA B C 1
ATOM 6546 O O . ALA B 1 350 ? -18.453 8.172 -19.188 1 96.12 350 ALA B O 1
ATOM 6547 N N . ARG B 1 351 ? -17.875 6.602 -17.719 1 95.31 351 ARG B N 1
ATOM 6548 C CA . ARG B 1 351 ? -16.859 6.031 -18.609 1 95.31 351 ARG B CA 1
ATOM 6549 C C . ARG B 1 351 ? -17.469 4.996 -19.547 1 95.31 351 ARG B C 1
ATOM 6551 O O . ARG B 1 351 ? -16.75 4.367 -20.328 1 95.31 351 ARG B O 1
ATOM 6558 N N . GLY B 1 352 ? -18.766 4.734 -19.359 1 94.38 352 GLY B N 1
ATOM 6559 C CA . GLY B 1 352 ? -19.453 3.941 -20.375 1 94.38 352 GLY B CA 1
ATOM 6560 C C . GLY B 1 352 ? -19.906 2.59 -19.859 1 94.38 352 GLY B C 1
ATOM 6561 O O . GLY B 1 352 ? -20.531 1.819 -20.578 1 94.38 352 GLY B O 1
ATOM 6562 N N . ALA B 1 353 ? -19.656 2.26 -18.609 1 96.5 353 ALA B N 1
ATOM 6563 C CA . ALA B 1 353 ? -20.062 0.967 -18.062 1 96.5 353 ALA B CA 1
ATOM 6564 C C . ALA B 1 353 ? -21.547 0.974 -17.672 1 96.5 353 ALA B C 1
ATOM 6566 O O . ALA B 1 353 ? -22.125 2.037 -17.469 1 96.5 353 ALA B O 1
ATOM 6567 N N . ALA B 1 354 ? -22.141 -0.216 -17.688 1 96.81 354 ALA B N 1
ATOM 6568 C CA . ALA B 1 354 ? -23.438 -0.401 -17.016 1 96.81 354 ALA B CA 1
ATOM 6569 C C . ALA B 1 354 ? -23.25 -0.603 -15.523 1 96.81 354 ALA B C 1
ATOM 6571 O O . ALA B 1 354 ? -22.609 -1.565 -15.094 1 96.81 354 ALA B O 1
ATOM 6572 N N . VAL B 1 355 ? -23.906 0.296 -14.766 1 97 355 VAL B N 1
ATOM 6573 C CA . VAL B 1 355 ? -23.547 0.309 -13.352 1 97 355 VAL B CA 1
ATOM 6574 C C . VAL B 1 355 ? -24.797 0.135 -12.5 1 97 355 VAL B C 1
ATOM 6576 O O . VAL B 1 355 ? -25.844 0.733 -12.789 1 97 355 VAL B O 1
ATOM 6579 N N . THR B 1 356 ? -24.719 -0.703 -11.562 1 96.25 356 THR B N 1
ATOM 6580 C CA . THR B 1 356 ? -25.672 -0.768 -10.461 1 96.25 356 THR B CA 1
ATOM 6581 C C . THR B 1 356 ? -25.062 -0.205 -9.18 1 96.25 356 THR B C 1
ATOM 6583 O O . THR B 1 356 ? -24.047 -0.711 -8.695 1 96.25 356 THR B O 1
ATOM 6586 N N . CYS B 1 357 ? -25.641 0.845 -8.664 1 96.12 357 CYS B N 1
ATOM 6587 C CA . CYS B 1 357 ? -25.25 1.386 -7.367 1 96.12 357 CYS B CA 1
ATOM 6588 C C . CYS B 1 357 ? -26.172 0.871 -6.262 1 96.12 357 CYS B C 1
ATOM 6590 O O . CYS B 1 357 ? -27.375 1.133 -6.273 1 96.12 357 CYS B O 1
ATOM 6592 N N . ALA B 1 358 ? -25.609 0.136 -5.348 1 95 358 ALA B N 1
ATOM 6593 C CA . ALA B 1 358 ? -26.375 -0.375 -4.211 1 95 358 ALA B CA 1
ATOM 6594 C C . ALA B 1 358 ? -26.062 0.42 -2.943 1 95 358 ALA B C 1
ATOM 6596 O O . ALA B 1 358 ? -24.906 0.489 -2.51 1 95 358 ALA B O 1
ATOM 6597 N N . LEU B 1 359 ? -27.047 1.006 -2.398 1 93.44 359 LEU B N 1
ATOM 6598 C CA . LEU B 1 359 ? -26.906 1.874 -1.235 1 93.44 359 LEU B CA 1
ATOM 6599 C C . LEU B 1 359 ? -27.625 1.291 -0.027 1 93.44 359 LEU B C 1
ATOM 6601 O O . LEU B 1 359 ? -28.562 0.507 -0.179 1 93.44 359 LEU B O 1
ATOM 6605 N N . ALA B 1 360 ? -27.109 1.551 1.13 1 88.31 360 ALA B N 1
ATOM 6606 C CA . ALA B 1 360 ? -27.75 1.165 2.381 1 88.31 360 ALA B CA 1
ATOM 6607 C C . ALA B 1 360 ? -27.609 2.26 3.434 1 88.31 360 ALA B C 1
ATOM 6609 O O . ALA B 1 360 ? -26.688 3.078 3.365 1 88.31 360 ALA B O 1
ATOM 6610 N N . ASP B 1 361 ? -28.547 2.275 4.352 1 83.62 361 ASP B N 1
ATOM 6611 C CA . ASP B 1 361 ? -28.453 3.203 5.473 1 83.62 361 ASP B CA 1
ATOM 6612 C C . ASP B 1 361 ? -27.703 2.568 6.645 1 83.62 361 ASP B C 1
ATOM 6614 O O . ASP B 1 361 ? -28.328 2.068 7.586 1 83.62 361 ASP B O 1
ATOM 6618 N N . LEU B 1 362 ? -26.5 2.602 6.59 1 78.56 362 LEU B N 1
ATOM 6619 C CA . LEU B 1 362 ? -25.656 1.986 7.609 1 78.56 362 LEU B CA 1
ATOM 6620 C C . LEU B 1 362 ? -25.281 2.996 8.695 1 78.56 362 LEU B C 1
ATOM 6622 O O . LEU B 1 362 ? -24.609 2.652 9.664 1 78.56 362 LEU B O 1
ATOM 6626 N N . GLY B 1 363 ? -25.828 4.215 8.547 1 72.12 363 GLY B N 1
ATOM 6627 C CA . GLY B 1 363 ? -25.516 5.234 9.531 1 72.12 363 GLY B CA 1
ATOM 6628 C C . GLY B 1 363 ? -24.984 6.52 8.906 1 72.12 363 GLY B C 1
ATOM 6629 O O . GLY B 1 363 ? -25.156 6.746 7.711 1 72.12 363 GLY B O 1
ATOM 6630 N N . PRO B 1 364 ? -24.422 7.371 9.797 1 67.94 364 PRO B N 1
ATOM 6631 C CA . PRO B 1 364 ? -23.906 8.648 9.305 1 67.94 364 PRO B CA 1
ATOM 6632 C C . PRO B 1 364 ? -22.828 8.469 8.242 1 67.94 364 PRO B C 1
ATOM 6634 O O . PRO B 1 364 ? -22 7.559 8.344 1 67.94 364 PRO B O 1
ATOM 6637 N N . GLY B 1 365 ? -22.891 9.258 7.188 1 67.31 365 GLY B N 1
ATOM 6638 C CA . GLY B 1 365 ? -21.891 9.227 6.137 1 67.31 365 GLY B CA 1
ATOM 6639 C C . GLY B 1 365 ? -22.312 8.406 4.93 1 67.31 365 GLY B C 1
ATOM 6640 O O . GLY B 1 365 ? -21.609 8.375 3.916 1 67.31 365 GLY B O 1
ATOM 6641 N N . CYS B 1 366 ? -23.453 7.797 5.082 1 76.56 366 CYS B N 1
ATOM 6642 C CA . CYS B 1 366 ? -23.938 6.996 3.961 1 76.56 366 CYS B CA 1
ATOM 6643 C C . CYS B 1 366 ? -24.359 7.887 2.801 1 76.56 366 CYS B C 1
ATOM 6645 O O . CYS B 1 366 ? -24.812 9.016 3.012 1 76.56 366 CYS B O 1
ATOM 6647 N N . VAL B 1 367 ? -24.125 7.383 1.704 1 78.06 367 VAL B N 1
ATOM 6648 C CA . VAL B 1 367 ? -24.469 8.078 0.469 1 78.06 367 VAL B CA 1
ATOM 6649 C C . VAL B 1 367 ? -25.969 7.973 0.207 1 78.06 367 VAL B C 1
ATOM 6651 O O . VAL B 1 367 ? -26.547 6.902 0.385 1 78.06 367 VAL B O 1
ATOM 6654 N N . SER B 1 368 ? -26.516 9.062 -0.182 1 83.25 368 SER B N 1
ATOM 6655 C CA . SER B 1 368 ? -27.938 9.047 -0.468 1 83.25 368 SER B CA 1
ATOM 6656 C C . SER B 1 368 ? -28.203 8.836 -1.956 1 83.25 368 SER B C 1
ATOM 6658 O O . SER B 1 368 ? -27.344 9.102 -2.789 1 83.25 368 SER B O 1
ATOM 6660 N N . ARG B 1 369 ? -29.375 8.344 -2.191 1 90.69 369 ARG B N 1
ATOM 6661 C CA . ARG B 1 369 ? -29.828 8.141 -3.566 1 90.69 369 ARG B CA 1
ATOM 6662 C C . ARG B 1 369 ? -29.812 9.453 -4.344 1 90.69 369 ARG B C 1
ATOM 6664 O O . ARG B 1 369 ? -29.359 9.5 -5.492 1 90.69 369 ARG B O 1
ATOM 6671 N N . GLU B 1 370 ? -30.266 10.492 -3.691 1 89.19 370 GLU B N 1
ATOM 6672 C CA . GLU B 1 370 ? -30.359 11.797 -4.328 1 89.19 370 GLU B CA 1
ATOM 6673 C C . GLU B 1 370 ? -29 12.297 -4.781 1 89.19 370 GLU B C 1
ATOM 6675 O O . GLU B 1 370 ? -28.859 12.867 -5.867 1 89.19 370 GLU B O 1
ATOM 6680 N N . ARG B 1 371 ? -28.047 12.047 -3.99 1 88.44 371 ARG B N 1
ATOM 6681 C CA . ARG B 1 371 ? -26.703 12.484 -4.32 1 88.44 371 ARG B CA 1
ATOM 6682 C C . ARG B 1 371 ? -26.156 11.734 -5.531 1 88.44 371 ARG B C 1
ATOM 6684 O O . ARG B 1 371 ? -25.516 12.328 -6.395 1 88.44 371 ARG B O 1
ATOM 6691 N N . VAL B 1 372 ? -26.406 10.484 -5.566 1 92.25 372 VAL B N 1
ATOM 6692 C CA . VAL B 1 372 ? -25.938 9.656 -6.676 1 92.25 372 VAL B CA 1
ATOM 6693 C C . VAL B 1 372 ? -26.656 10.07 -7.965 1 92.25 372 VAL B C 1
ATOM 6695 O O . VAL B 1 372 ? -26.016 10.203 -9.016 1 92.25 372 VAL B O 1
ATOM 6698 N N . GLU B 1 373 ? -27.938 10.312 -7.867 1 94.44 373 GLU B N 1
ATOM 6699 C CA . GLU B 1 373 ? -28.719 10.727 -9.031 1 94.44 373 GLU B CA 1
ATOM 6700 C C . GLU B 1 373 ? -28.25 12.086 -9.555 1 94.44 373 GLU B C 1
ATOM 6702 O O . GLU B 1 373 ? -28.109 12.273 -10.766 1 94.44 373 GLU B O 1
ATOM 6707 N N . ALA B 1 374 ? -28 12.969 -8.641 1 92.75 374 ALA B N 1
ATOM 6708 C CA . ALA B 1 374 ? -27.547 14.297 -9.023 1 92.75 374 ALA B CA 1
ATOM 6709 C C . ALA B 1 374 ? -26.172 14.227 -9.711 1 92.75 374 ALA B C 1
ATOM 6711 O O . ALA B 1 374 ? -25.938 14.922 -10.695 1 92.75 374 ALA B O 1
ATOM 6712 N N . LEU B 1 375 ? -25.344 13.43 -9.164 1 93.12 375 LEU B N 1
ATOM 6713 C CA . LEU B 1 375 ? -24 13.266 -9.734 1 93.12 375 LEU B CA 1
ATOM 6714 C C . LEU B 1 375 ? -24.078 12.641 -11.125 1 93.12 375 LEU B C 1
ATOM 6716 O O . LEU B 1 375 ? -23.359 13.047 -12.031 1 93.12 375 LEU B O 1
ATOM 6720 N N . ALA B 1 376 ? -24.938 11.695 -11.266 1 96.38 376 ALA B N 1
ATOM 6721 C CA . ALA B 1 376 ? -25.141 11.039 -12.555 1 96.38 376 ALA B CA 1
ATOM 6722 C C . ALA B 1 376 ? -25.672 12.031 -13.594 1 96.38 376 ALA B C 1
ATOM 6724 O O . ALA B 1 376 ? -25.219 12.031 -14.742 1 96.38 376 ALA B O 1
ATOM 6725 N N . ALA B 1 377 ? -26.625 12.766 -13.18 1 96.19 377 ALA B N 1
ATOM 6726 C CA . ALA B 1 377 ? -27.188 13.766 -14.07 1 96.19 377 ALA B CA 1
ATOM 6727 C C . ALA B 1 377 ? -26.141 14.773 -14.523 1 96.19 377 ALA B C 1
ATOM 6729 O O . ALA B 1 377 ? -26.078 15.141 -15.695 1 96.19 377 ALA B O 1
ATOM 6730 N N . ARG B 1 378 ? -25.344 15.156 -13.625 1 95.06 378 ARG B N 1
ATOM 6731 C CA . ARG B 1 378 ? -24.297 16.125 -13.898 1 95.06 378 ARG B CA 1
ATOM 6732 C C . ARG B 1 378 ? -23.312 15.602 -14.93 1 95.06 378 ARG B C 1
ATOM 6734 O O . ARG B 1 378 ? -22.766 16.375 -15.719 1 95.06 378 ARG B O 1
ATOM 6741 N N . ASN B 1 379 ? -23.094 14.336 -14.875 1 96.81 379 ASN B N 1
ATOM 6742 C CA . ASN B 1 379 ? -22.141 13.719 -15.781 1 96.81 379 ASN B CA 1
ATOM 6743 C C . ASN B 1 379 ? -22.844 13.078 -16.984 1 96.81 379 ASN B C 1
ATOM 6745 O O . ASN B 1 379 ? -22.219 12.328 -17.734 1 96.81 379 ASN B O 1
ATOM 6749 N N . LYS B 1 380 ? -24.109 13.219 -17.109 1 96.62 380 LYS B N 1
ATOM 6750 C CA . LYS B 1 380 ? -24.922 12.789 -18.25 1 96.62 380 LYS B CA 1
ATOM 6751 C C . LYS B 1 380 ? -24.844 11.273 -18.438 1 96.62 380 LYS B C 1
ATOM 6753 O O . LYS B 1 380 ? -24.672 10.797 -19.562 1 96.62 380 LYS B O 1
ATOM 6758 N N . CYS B 1 381 ? -24.906 10.539 -17.359 1 96.81 381 CYS B N 1
ATOM 6759 C CA . CYS B 1 381 ? -24.781 9.086 -17.469 1 96.81 381 CYS B CA 1
ATOM 6760 C C . CYS B 1 381 ? -25.891 8.383 -16.703 1 96.81 381 CYS B C 1
ATOM 6762 O O . CYS B 1 381 ? -25.75 7.227 -16.297 1 96.81 381 CYS B O 1
ATOM 6764 N N . ALA B 1 382 ? -26.953 9.031 -16.516 1 96.25 382 ALA B N 1
ATOM 6765 C CA . ALA B 1 382 ? -28.062 8.477 -15.766 1 96.25 382 ALA B CA 1
ATOM 6766 C C . ALA B 1 382 ? -28.641 7.238 -16.453 1 96.25 382 ALA B C 1
ATOM 6768 O O . ALA B 1 382 ? -29.125 6.32 -15.789 1 96.25 382 ALA B O 1
ATOM 6769 N N . ASP B 1 383 ? -28.516 7.172 -17.688 1 95.75 383 ASP B N 1
ATOM 6770 C CA . ASP B 1 383 ? -29.094 6.078 -18.469 1 95.75 383 ASP B CA 1
ATOM 6771 C C . ASP B 1 383 ? -28.297 4.789 -18.281 1 95.75 383 ASP B C 1
ATOM 6773 O O . ASP B 1 383 ? -28.781 3.703 -18.609 1 95.75 383 ASP B O 1
ATOM 6777 N N . ARG B 1 384 ? -27.172 4.898 -17.719 1 96.31 384 ARG B N 1
ATOM 6778 C CA . ARG B 1 384 ? -26.312 3.734 -17.516 1 96.31 384 ARG B CA 1
ATOM 6779 C C . ARG B 1 384 ? -26.312 3.287 -16.062 1 96.31 384 ARG B C 1
ATOM 6781 O O . ARG B 1 384 ? -25.625 2.332 -15.703 1 96.31 384 ARG B O 1
ATOM 6788 N N . LEU B 1 385 ? -27.062 3.984 -15.289 1 95.5 385 LEU B N 1
ATOM 6789 C CA . LEU B 1 385 ? -27 3.764 -13.852 1 95.5 385 LEU B CA 1
ATOM 6790 C C . LEU B 1 385 ? -28.328 3.256 -13.312 1 95.5 385 LEU B C 1
ATOM 6792 O O . LEU B 1 385 ? -29.391 3.785 -13.672 1 95.5 385 LEU B O 1
ATOM 6796 N N . SER B 1 386 ? -28.297 2.211 -12.562 1 95.31 386 SER B N 1
ATOM 6797 C CA . SER B 1 386 ? -29.406 1.758 -11.742 1 95.31 386 SER B CA 1
ATOM 6798 C C . SER B 1 386 ? -29.078 1.856 -10.258 1 95.31 386 SER B C 1
ATOM 6800 O O . SER B 1 386 ? -27.953 1.566 -9.844 1 95.31 386 SER B O 1
ATOM 6802 N N . ILE B 1 387 ? -30 2.309 -9.438 1 95.06 387 ILE B N 1
ATOM 6803 C CA . ILE B 1 387 ? -29.781 2.467 -8.008 1 95.06 387 ILE B CA 1
ATOM 6804 C C . ILE B 1 387 ? -30.672 1.499 -7.234 1 95.06 387 ILE B C 1
ATOM 6806 O O . ILE B 1 387 ? -31.891 1.456 -7.453 1 95.06 387 ILE B O 1
ATOM 6810 N N . LEU B 1 388 ? -30.078 0.763 -6.375 1 93.56 388 LEU B N 1
ATOM 6811 C CA . LEU B 1 388 ? -30.766 -0.192 -5.516 1 93.56 388 LEU B CA 1
ATOM 6812 C C . LEU B 1 388 ? -30.594 0.179 -4.047 1 93.56 388 LEU B C 1
ATOM 6814 O O . LEU B 1 388 ? -29.5 0.56 -3.619 1 93.56 388 LEU B O 1
ATOM 6818 N N . GLN B 1 389 ? -31.688 0.066 -3.318 1 92 389 GLN B N 1
ATOM 6819 C CA . GLN B 1 389 ? -31.625 0.278 -1.875 1 92 389 GLN B CA 1
ATOM 6820 C C . GLN B 1 389 ? -31.578 -1.05 -1.125 1 92 389 GLN B C 1
ATOM 6822 O O . GLN B 1 389 ? -32.469 -1.881 -1.262 1 92 389 GLN B O 1
ATOM 6827 N N . LEU B 1 390 ? -30.5 -1.184 -0.366 1 92.19 390 LEU B N 1
ATOM 6828 C CA . LEU B 1 390 ? -30.312 -2.408 0.405 1 92.19 390 LEU B CA 1
ATOM 6829 C C . LEU B 1 390 ? -30.641 -2.18 1.875 1 92.19 390 LEU B C 1
ATOM 6831 O O . LEU B 1 390 ? -30.734 -1.035 2.326 1 92.19 390 LEU B O 1
ATOM 6835 N N . GLY B 1 391 ? -30.828 -3.273 2.59 1 88.94 391 GLY B N 1
ATOM 6836 C CA . GLY B 1 391 ? -30.906 -3.227 4.043 1 88.94 391 GLY B CA 1
ATOM 6837 C C . GLY B 1 391 ? -29.547 -3.133 4.707 1 88.94 391 GLY B C 1
ATOM 6838 O O . GLY B 1 391 ? -28.531 -2.85 4.043 1 88.94 391 GLY B O 1
ATOM 6839 N N . LYS B 1 392 ? -29.547 -3.391 5.988 1 87.81 392 LYS B N 1
ATOM 6840 C CA . LYS B 1 392 ? -28.328 -3.209 6.781 1 87.81 392 LYS B CA 1
ATOM 6841 C C . LYS B 1 392 ? -27.453 -4.461 6.738 1 87.81 392 LYS B C 1
ATOM 6843 O O . LYS B 1 392 ? -26.281 -4.418 7.133 1 87.81 392 LYS B O 1
ATOM 6848 N N . GLU B 1 393 ? -28.094 -5.488 6.184 1 89.25 393 GLU B N 1
ATOM 6849 C CA . GLU B 1 393 ? -27.344 -6.742 6.148 1 89.25 393 GLU B CA 1
ATOM 6850 C C . GLU B 1 393 ? -27.031 -7.152 4.715 1 89.25 393 GLU B C 1
ATOM 6852 O O . GLU B 1 393 ? -27.812 -6.898 3.801 1 89.25 393 GLU B O 1
ATOM 6857 N N . ALA B 1 394 ? -25.938 -7.734 4.562 1 86.56 394 ALA B N 1
ATOM 6858 C CA . ALA B 1 394 ? -25.547 -8.266 3.258 1 86.56 394 ALA B CA 1
ATOM 6859 C C . ALA B 1 394 ? -26.484 -9.391 2.828 1 86.56 394 ALA B C 1
ATOM 6861 O O . ALA B 1 394 ? -26.609 -10.406 3.523 1 86.56 394 ALA B O 1
ATOM 6862 N N . SER B 1 395 ? -27.125 -9.203 1.738 1 88.69 395 SER B N 1
ATOM 6863 C CA . SER B 1 395 ? -28.109 -10.18 1.263 1 88.69 395 SER B CA 1
ATOM 6864 C C . SER B 1 395 ? -28.141 -10.227 -0.261 1 88.69 395 SER B C 1
ATOM 6866 O O . SER B 1 395 ? -28.438 -9.227 -0.917 1 88.69 395 SER B O 1
ATOM 6868 N N . LEU B 1 396 ? -27.891 -11.391 -0.728 1 89.31 396 LEU B N 1
ATOM 6869 C CA . LEU B 1 396 ? -27.969 -11.586 -2.17 1 89.31 396 LEU B CA 1
ATOM 6870 C C . LEU B 1 396 ? -29.406 -11.359 -2.66 1 89.31 396 LEU B C 1
ATOM 6872 O O . LEU B 1 396 ? -29.609 -10.812 -3.746 1 89.31 396 LEU B O 1
ATOM 6876 N N . ASN B 1 397 ? -30.297 -11.742 -1.831 1 88.88 397 ASN B N 1
ATOM 6877 C CA . ASN B 1 397 ? -31.703 -11.578 -2.182 1 88.88 397 ASN B CA 1
ATOM 6878 C C . ASN B 1 397 ? -32.062 -10.109 -2.377 1 88.88 397 ASN B C 1
ATOM 6880 O O . ASN B 1 397 ? -32.781 -9.766 -3.307 1 88.88 397 ASN B O 1
ATOM 6884 N N . GLU B 1 398 ? -31.562 -9.273 -1.569 1 90.25 398 GLU B N 1
ATOM 6885 C CA . GLU B 1 398 ? -31.859 -7.844 -1.669 1 90.25 398 GLU B CA 1
ATOM 6886 C C . GLU B 1 398 ? -31.203 -7.234 -2.906 1 90.25 398 GLU B C 1
ATOM 6888 O O . GLU B 1 398 ? -31.688 -6.234 -3.441 1 90.25 398 GLU B O 1
ATOM 6893 N N . LEU B 1 399 ? -30.172 -7.852 -3.352 1 89.94 399 LEU B N 1
ATOM 6894 C CA . LEU B 1 399 ? -29.484 -7.344 -4.531 1 89.94 399 LEU B CA 1
ATOM 6895 C C . LEU B 1 399 ? -30.203 -7.758 -5.809 1 89.94 399 LEU B C 1
ATOM 6897 O O . LEU B 1 399 ? -30.219 -7.012 -6.789 1 89.94 399 LEU B O 1
ATOM 6901 N N . GLY B 1 400 ? -30.797 -8.938 -5.879 1 87.56 400 GLY B N 1
ATOM 6902 C CA . GLY B 1 400 ? -31.469 -9.445 -7.07 1 87.56 400 GLY B CA 1
ATOM 6903 C C . GLY B 1 400 ? -31.516 -10.961 -7.129 1 87.56 400 GLY B C 1
ATOM 6904 O O . GLY B 1 400 ? -32 -11.531 -8.102 1 87.56 400 GLY B O 1
ATOM 6905 N N . GLY B 1 401 ? -30.859 -11.562 -6.195 1 90.5 401 GLY B N 1
ATOM 6906 C CA . GLY B 1 401 ? -30.953 -13.008 -6.078 1 90.5 401 GLY B CA 1
ATOM 6907 C C . GLY B 1 401 ? -29.922 -13.742 -6.898 1 90.5 401 GLY B C 1
ATOM 6908 O O . GLY B 1 401 ? -28.891 -13.172 -7.266 1 90.5 401 GLY B O 1
ATOM 6909 N N . ASP B 1 402 ? -30.109 -14.961 -7.188 1 90.06 402 ASP B N 1
ATOM 6910 C CA . ASP B 1 402 ? -29.156 -15.883 -7.797 1 90.06 402 ASP B CA 1
ATOM 6911 C C . ASP B 1 402 ? -28.797 -15.445 -9.211 1 90.06 402 ASP B C 1
ATOM 6913 O O . ASP B 1 402 ? -27.719 -15.766 -9.719 1 90.06 402 ASP B O 1
ATOM 6917 N N . ALA B 1 403 ? -29.656 -14.641 -9.742 1 90 403 ALA B N 1
ATOM 6918 C CA . ALA B 1 403 ? -29.438 -14.188 -11.109 1 90 403 ALA B CA 1
ATOM 6919 C C . ALA B 1 403 ? -28.203 -13.281 -11.203 1 90 403 ALA B C 1
ATOM 6921 O O . ALA B 1 403 ? -27.625 -13.117 -12.281 1 90 403 ALA B O 1
ATOM 6922 N N . LEU B 1 404 ? -27.781 -12.773 -10.102 1 91.62 404 LEU B N 1
ATOM 6923 C CA . LEU B 1 404 ? -26.672 -11.836 -10.125 1 91.62 404 LEU B CA 1
ATOM 6924 C C . LEU B 1 404 ? -25.359 -12.539 -9.789 1 91.62 404 LEU B C 1
ATOM 6926 O O . LEU B 1 404 ? -24.281 -11.938 -9.883 1 91.62 404 LEU B O 1
ATOM 6930 N N . LEU B 1 405 ? -25.438 -13.773 -9.453 1 92.5 405 LEU B N 1
ATOM 6931 C CA . LEU B 1 405 ? -24.203 -14.5 -9.172 1 92.5 405 LEU B CA 1
ATOM 6932 C C . LEU B 1 405 ? -23.25 -14.453 -10.367 1 92.5 405 LEU B C 1
ATOM 6934 O O . LEU B 1 405 ? -23.688 -14.641 -11.508 1 92.5 405 LEU B O 1
ATOM 6938 N N . ASN B 1 406 ? -22.016 -14.133 -10.164 1 92.44 406 ASN B N 1
ATOM 6939 C CA . ASN B 1 406 ? -20.953 -14.109 -11.164 1 92.44 406 ASN B CA 1
ATOM 6940 C C . ASN B 1 406 ? -21.312 -13.195 -12.336 1 92.44 406 ASN B C 1
ATOM 6942 O O . ASN B 1 406 ? -21.016 -13.523 -13.492 1 92.44 406 ASN B O 1
ATOM 6946 N N . SER B 1 407 ? -21.922 -12.078 -12.031 1 93.81 407 SER B N 1
ATOM 6947 C CA . SER B 1 407 ? -22.5 -11.312 -13.133 1 93.81 407 SER B CA 1
ATOM 6948 C C . SER B 1 407 ? -21.719 -10.023 -13.383 1 93.81 407 SER B C 1
ATOM 6950 O O . SER B 1 407 ? -21.875 -9.391 -14.43 1 93.81 407 SER B O 1
ATOM 6952 N N . PHE B 1 408 ? -20.906 -9.617 -12.461 1 97.19 408 PHE B N 1
ATOM 6953 C CA . PHE B 1 408 ? -20.281 -8.305 -12.594 1 97.19 408 PHE B CA 1
ATOM 6954 C C . PHE B 1 408 ? -18.797 -8.438 -12.914 1 97.19 408 PHE B C 1
ATOM 6956 O O . PHE B 1 408 ? -18.109 -9.305 -12.367 1 97.19 408 PHE B O 1
ATOM 6963 N N . ASP B 1 409 ? -18.328 -7.586 -13.828 1 95.81 409 ASP B N 1
ATOM 6964 C CA . ASP B 1 409 ? -16.906 -7.539 -14.195 1 95.81 409 ASP B CA 1
ATOM 6965 C C . ASP B 1 409 ? -16.078 -6.891 -13.086 1 95.81 409 ASP B C 1
ATOM 6967 O O . ASP B 1 409 ? -14.938 -7.281 -12.859 1 95.81 409 ASP B O 1
ATOM 6971 N N . ILE B 1 410 ? -16.641 -5.871 -12.516 1 96.94 410 ILE B N 1
ATOM 6972 C CA . ILE B 1 410 ? -16.016 -5.152 -11.422 1 96.94 410 ILE B CA 1
ATOM 6973 C C . ILE B 1 410 ? -17.016 -4.926 -10.297 1 96.94 410 ILE B C 1
ATOM 6975 O O . ILE B 1 410 ? -18.156 -4.527 -10.555 1 96.94 410 ILE B O 1
ATOM 6979 N N . VAL B 1 411 ? -16.656 -5.254 -9.109 1 98 411 VAL B N 1
ATOM 6980 C CA . VAL B 1 411 ? -17.438 -4.941 -7.914 1 98 411 VAL B CA 1
ATOM 6981 C C . VAL B 1 411 ? -16.609 -4.09 -6.961 1 98 411 VAL B C 1
ATOM 6983 O O . VAL B 1 411 ? -15.461 -4.426 -6.656 1 98 411 VAL B O 1
ATOM 6986 N N . THR B 1 412 ? -17.156 -2.969 -6.578 1 97.25 412 THR B N 1
ATOM 6987 C CA . THR B 1 412 ? -16.5 -2.135 -5.582 1 97.25 412 THR B CA 1
ATOM 6988 C C . THR B 1 412 ? -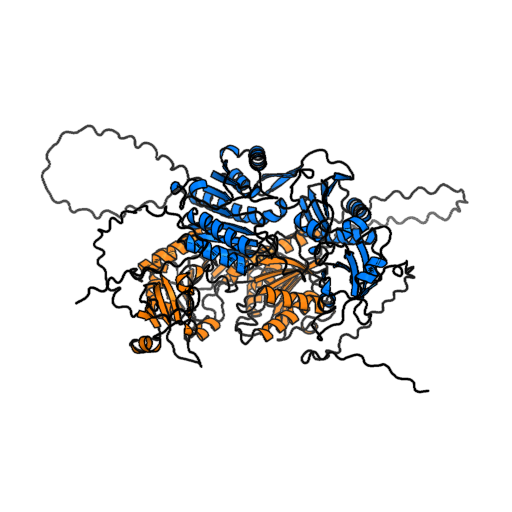17.25 -2.174 -4.258 1 97.25 412 THR B C 1
ATOM 6990 O O . THR B 1 412 ? -18.484 -2.205 -4.242 1 97.25 412 THR B O 1
ATOM 6993 N N . LEU B 1 413 ? -16.562 -2.277 -3.186 1 96.69 413 LEU B N 1
ATOM 6994 C CA . LEU B 1 413 ? -17.094 -2.27 -1.824 1 96.69 413 LEU B CA 1
ATOM 6995 C C . LEU B 1 413 ? -16.484 -1.118 -1.02 1 96.69 413 LEU B C 1
ATOM 6997 O O . LEU B 1 413 ? -15.336 -1.183 -0.598 1 96.69 413 LEU B O 1
ATOM 7001 N N . GLU B 1 414 ? -17.297 -0.103 -0.792 1 92.81 414 GLU B N 1
ATOM 7002 C CA . GLU B 1 414 ? -16.844 1.108 -0.108 1 92.81 414 GLU B CA 1
ATOM 7003 C C . GLU B 1 414 ? -17.797 1.484 1.022 1 92.81 414 GLU B C 1
ATOM 7005 O O . GLU B 1 414 ? -18.391 2.568 1.012 1 92.81 414 GLU B O 1
ATOM 7010 N N . PRO B 1 415 ? -17.844 0.735 2.031 1 91.31 415 PRO B N 1
ATOM 7011 C CA . PRO B 1 415 ? -18.75 1.083 3.123 1 91.31 415 PRO B CA 1
ATOM 7012 C C . PRO B 1 415 ? -18.266 2.27 3.949 1 91.31 415 PRO B C 1
ATOM 7014 O O . PRO B 1 415 ? -17.078 2.613 3.895 1 91.31 415 PRO B O 1
ATOM 7017 N N . PRO B 1 416 ? -19.25 2.922 4.602 1 87 416 PRO B N 1
ATOM 7018 C CA . PRO B 1 416 ? -18.781 3.811 5.668 1 87 416 PRO B CA 1
ATOM 7019 C C . PRO B 1 416 ? -18 3.074 6.75 1 87 416 PRO B C 1
ATOM 7021 O O . PRO B 1 416 ? -17.906 1.843 6.727 1 87 416 PRO B O 1
ATOM 7024 N N . PRO B 1 417 ? -17.359 3.807 7.602 1 86.25 417 PRO B N 1
ATOM 7025 C CA . PRO B 1 417 ? -16.641 3.088 8.656 1 86.25 417 PRO B CA 1
ATOM 7026 C C . PRO B 1 417 ? -17.531 2.123 9.43 1 86.25 417 PRO B C 1
ATOM 7028 O O . PRO B 1 417 ? -18.547 2.537 9.992 1 86.25 417 PRO B O 1
ATOM 7031 N N . LEU B 1 418 ? -17.188 0.903 9.453 1 90.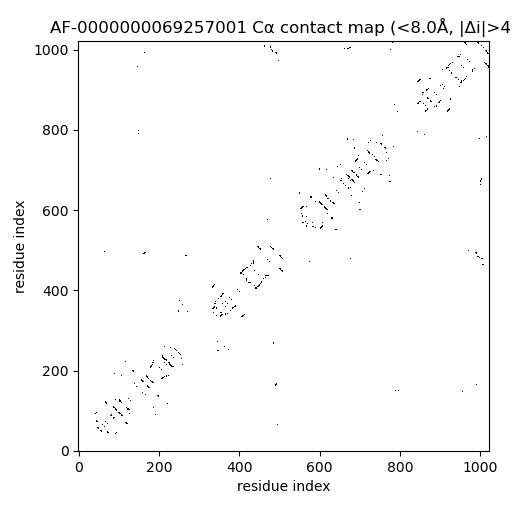12 418 LEU B N 1
ATOM 7032 C CA . LEU B 1 418 ? -17.969 -0.132 10.117 1 90.12 418 LEU B CA 1
ATOM 7033 C C . LEU B 1 418 ? -17.453 -0.385 11.523 1 90.12 418 LEU B C 1
ATOM 7035 O O . LEU B 1 418 ? -18.156 -0.979 12.352 1 90.12 418 LEU B O 1
ATOM 7039 N N . ALA B 1 419 ? -16.188 0.024 11.727 1 89.5 419 ALA B N 1
ATOM 7040 C CA . ALA B 1 419 ? -15.562 -0.052 13.047 1 89.5 419 ALA B CA 1
ATOM 7041 C C . ALA B 1 419 ? -14.906 1.275 13.422 1 89.5 419 ALA B C 1
ATOM 7043 O O . ALA B 1 419 ? -13.695 1.34 13.625 1 89.5 419 ALA B O 1
ATOM 7044 N N . PRO B 1 420 ? -15.711 2.277 13.68 1 79.62 420 PRO B N 1
ATOM 7045 C CA . PRO B 1 420 ? -15.141 3.602 13.945 1 79.62 420 PRO B CA 1
ATOM 7046 C C . PRO B 1 420 ? -14.391 3.664 15.273 1 79.62 420 PRO B C 1
ATOM 7048 O O . PRO B 1 420 ? -13.562 4.555 15.477 1 79.62 420 PRO B O 1
ATOM 7051 N N . THR B 1 421 ? -14.734 2.701 16.188 1 78.19 421 THR B N 1
ATOM 7052 C CA . THR B 1 421 ? -14.047 2.607 17.469 1 78.19 421 THR B CA 1
ATOM 7053 C C . THR B 1 421 ? -13.562 1.185 17.719 1 78.19 421 THR B C 1
ATOM 7055 O O . THR B 1 421 ? -14.031 0.24 17.078 1 78.19 421 THR B O 1
ATOM 7058 N N . TYR B 1 422 ? -12.664 1.074 18.609 1 81.75 422 TYR B N 1
ATOM 7059 C CA . TYR B 1 422 ? -12.133 -0.248 18.906 1 81.75 422 TYR B CA 1
ATOM 7060 C C . TYR B 1 422 ? -13.195 -1.135 19.547 1 81.75 422 TYR B C 1
ATOM 7062 O O . TYR B 1 422 ? -13.156 -2.359 19.406 1 81.75 422 TYR B O 1
ATOM 7070 N N . GLY B 1 423 ? -14.125 -0.473 20.266 1 85.12 423 GLY B N 1
ATOM 7071 C CA . GLY B 1 423 ? -15.227 -1.226 20.844 1 85.12 423 GLY B CA 1
ATOM 7072 C C . GLY B 1 423 ? -16.109 -1.883 19.781 1 85.12 423 GLY B C 1
ATOM 7073 O O . GLY B 1 423 ? -16.766 -2.891 20.062 1 85.12 423 GLY B O 1
ATOM 7074 N N . ARG B 1 424 ? -16.047 -1.411 18.547 1 89.06 424 ARG B N 1
ATOM 7075 C CA . ARG B 1 424 ? -16.875 -1.914 17.453 1 89.06 424 ARG B CA 1
ATOM 7076 C C . ARG B 1 424 ? -16.062 -2.77 16.484 1 89.06 424 ARG B C 1
ATOM 7078 O O . ARG B 1 424 ? -16.562 -3.16 15.43 1 89.06 424 ARG B O 1
ATOM 7085 N N . LEU B 1 425 ? -14.875 -3.066 16.828 1 93.12 425 LEU B N 1
ATOM 7086 C CA . LEU B 1 425 ? -13.945 -3.74 15.93 1 93.12 425 LEU B CA 1
ATOM 7087 C C . LEU B 1 425 ? -14.484 -5.105 15.516 1 93.12 425 LEU B C 1
ATOM 7089 O O . LEU B 1 425 ? -14.516 -5.426 14.32 1 93.12 425 LEU B O 1
ATOM 7093 N N . GLU B 1 426 ? -14.953 -5.875 16.469 1 95.12 426 GLU B N 1
ATOM 7094 C CA . GLU B 1 426 ? -15.43 -7.223 16.172 1 95.12 426 GLU B CA 1
ATOM 7095 C C . GLU B 1 426 ? -16.625 -7.188 15.227 1 95.12 426 GLU B C 1
ATOM 7097 O O . GLU B 1 426 ? -16.672 -7.934 14.25 1 95.12 426 GLU B O 1
ATOM 7102 N N . GLU B 1 427 ? -17.531 -6.352 15.562 1 94.44 427 GLU B N 1
ATOM 7103 C CA . GLU B 1 427 ? -18.719 -6.211 14.719 1 94.44 427 GLU B CA 1
ATOM 7104 C C . GLU B 1 427 ? -18.344 -5.719 13.32 1 94.44 427 GLU B C 1
ATOM 7106 O O . GLU B 1 427 ? -18.891 -6.207 12.328 1 94.44 427 GLU B O 1
ATOM 7111 N N . GLY B 1 428 ? -17.516 -4.762 13.258 1 94.69 428 GLY B N 1
ATOM 7112 C CA . GLY B 1 428 ? -17.062 -4.258 11.969 1 94.69 428 GLY B CA 1
ATOM 7113 C C . GLY B 1 428 ? -16.391 -5.324 11.117 1 94.69 428 GLY B C 1
ATOM 7114 O O . GLY B 1 428 ? -16.625 -5.398 9.914 1 94.69 428 GLY B O 1
ATOM 7115 N N . MET B 1 429 ? -15.609 -6.113 11.719 1 96 429 MET B N 1
ATOM 7116 C CA . MET B 1 429 ? -14.93 -7.195 11 1 96 429 MET B CA 1
ATOM 7117 C C . MET B 1 429 ? -15.945 -8.211 10.469 1 96 429 MET B C 1
ATOM 7119 O O . MET B 1 429 ? -15.805 -8.703 9.352 1 96 429 MET B O 1
ATOM 7123 N N . ARG B 1 430 ? -16.922 -8.508 11.273 1 96.12 430 ARG B N 1
ATOM 7124 C CA . ARG B 1 430 ? -17.984 -9.398 10.836 1 96.12 430 ARG B CA 1
ATOM 7125 C C . ARG B 1 430 ? -18.703 -8.828 9.609 1 96.12 430 ARG B C 1
ATOM 7127 O O . ARG B 1 430 ? -19.016 -9.562 8.672 1 96.12 430 ARG B O 1
ATOM 7134 N N . GLN B 1 431 ? -18.938 -7.613 9.672 1 95.12 431 GLN B N 1
ATOM 7135 C CA . GLN B 1 431 ? -19.625 -6.957 8.57 1 95.12 431 GLN B CA 1
ATOM 7136 C C . GLN B 1 431 ? -18.781 -6.949 7.309 1 95.12 431 GLN B C 1
ATOM 7138 O O . GLN B 1 431 ? -19.281 -7.234 6.215 1 95.12 431 GLN B O 1
ATOM 7143 N N . TYR B 1 432 ? -17.547 -6.629 7.426 1 96.19 432 TYR B N 1
ATOM 7144 C CA . TYR B 1 432 ? -16.656 -6.676 6.273 1 96.19 432 TYR B CA 1
ATOM 7145 C C . TYR B 1 432 ? -16.641 -8.07 5.656 1 96.19 432 TYR B C 1
ATOM 7147 O O . TYR B 1 432 ? -16.641 -8.211 4.43 1 96.19 432 TYR B O 1
ATOM 7155 N N . THR B 1 433 ? -16.594 -9.062 6.516 1 96.75 433 THR B N 1
ATOM 7156 C CA . THR B 1 433 ? -16.578 -10.438 6.027 1 96.75 433 THR B CA 1
ATOM 7157 C C . THR B 1 433 ? -17.859 -10.742 5.258 1 96.75 433 THR B C 1
ATOM 7159 O O . THR B 1 433 ? -17.812 -11.305 4.16 1 96.75 433 THR B O 1
ATOM 7162 N N . ALA B 1 434 ? -18.969 -10.352 5.801 1 96.94 434 ALA B N 1
ATOM 7163 C CA . ALA B 1 434 ? -20.266 -10.609 5.18 1 96.94 434 ALA B CA 1
ATOM 7164 C C . ALA B 1 434 ? -20.391 -9.891 3.842 1 96.94 434 ALA B C 1
ATOM 7166 O O . ALA B 1 434 ? -20.812 -10.477 2.848 1 96.94 434 ALA B O 1
ATOM 7167 N N . TRP B 1 435 ? -20.047 -8.672 3.807 1 96.94 435 TRP B N 1
ATOM 7168 C CA . TRP B 1 435 ? -20.141 -7.895 2.576 1 96.94 435 TRP B CA 1
ATOM 7169 C C . TRP B 1 435 ? -19.141 -8.406 1.534 1 96.94 435 TRP B C 1
ATOM 7171 O O . TRP B 1 435 ? -19.438 -8.383 0.335 1 96.94 435 TRP B O 1
ATOM 7181 N N . ALA B 1 436 ? -17.969 -8.805 2.018 1 97 436 ALA B N 1
ATOM 7182 C CA . ALA B 1 436 ? -16.984 -9.383 1.105 1 97 436 ALA B CA 1
ATOM 7183 C C . ALA B 1 436 ? -17.516 -10.672 0.477 1 97 436 ALA B C 1
ATOM 7185 O O . ALA B 1 436 ? -17.281 -10.93 -0.706 1 97 436 ALA B O 1
ATOM 7186 N N . GLN B 1 437 ? -18.172 -11.438 1.268 1 97.38 437 GLN B N 1
ATOM 7187 C CA . GLN B 1 437 ? -18.781 -12.656 0.754 1 97.38 437 GLN B CA 1
ATOM 7188 C C . GLN B 1 437 ? -19.797 -12.344 -0.35 1 97.38 437 GLN B C 1
ATOM 7190 O O . GLN B 1 437 ? -19.766 -12.961 -1.417 1 97.38 437 GLN B O 1
ATOM 7195 N N . LEU B 1 438 ? -20.625 -11.43 -0.064 1 97.06 438 LEU B N 1
ATOM 7196 C CA . LEU B 1 438 ? -21.625 -11.023 -1.05 1 97.06 438 LEU B CA 1
ATOM 7197 C C . LEU B 1 438 ? -20.953 -10.492 -2.312 1 97.06 438 LEU B C 1
ATOM 7199 O O . LEU B 1 438 ? -21.297 -10.906 -3.424 1 97.06 438 LEU B O 1
ATOM 7203 N N . ALA B 1 439 ? -20 -9.602 -2.139 1 98 439 ALA B N 1
ATOM 7204 C CA . ALA B 1 439 ? -19.312 -8.984 -3.262 1 98 439 ALA B CA 1
ATOM 7205 C C . ALA B 1 439 ? -18.594 -10.039 -4.113 1 98 439 ALA B C 1
ATOM 7207 O O . ALA B 1 439 ? -18.672 -9.992 -5.344 1 98 439 ALA B O 1
ATOM 7208 N N . ALA B 1 440 ? -17.938 -10.961 -3.469 1 97.25 440 ALA B N 1
ATOM 7209 C CA . ALA B 1 440 ? -17.219 -12.016 -4.18 1 97.25 440 ALA B CA 1
ATOM 7210 C C . ALA B 1 440 ? -18.188 -12.906 -4.957 1 97.25 440 ALA B C 1
ATOM 7212 O O . ALA B 1 440 ? -17.891 -13.305 -6.09 1 97.25 440 ALA B O 1
ATOM 7213 N N . SER B 1 441 ? -19.312 -13.195 -4.395 1 97.44 441 SER B N 1
ATOM 7214 C CA . SER B 1 441 ? -20.266 -14.117 -4.996 1 97.44 441 SER B CA 1
ATOM 7215 C C . SER B 1 441 ? -20.828 -13.555 -6.297 1 97.44 441 SER B C 1
ATOM 7217 O O . SER B 1 441 ? -21.172 -14.305 -7.211 1 97.44 441 SER B O 1
ATOM 7219 N N . VAL B 1 442 ? -20.875 -12.258 -6.418 1 97.75 442 VAL B N 1
ATOM 7220 C CA . VAL B 1 442 ? -21.516 -11.672 -7.586 1 97.75 442 VAL B CA 1
ATOM 7221 C C . VAL B 1 442 ? -20.469 -11.219 -8.586 1 97.75 442 VAL B C 1
ATOM 7223 O O . VAL B 1 442 ? -20.797 -10.734 -9.672 1 97.75 442 VAL B O 1
ATOM 7226 N N . THR B 1 443 ? -19.219 -11.305 -8.234 1 97.25 443 THR B N 1
ATOM 7227 C CA . THR B 1 443 ? -18.125 -11 -9.164 1 97.25 443 THR B CA 1
ATOM 7228 C C . THR B 1 443 ? -17.891 -12.172 -10.109 1 97.25 443 THR B C 1
ATOM 7230 O O . THR B 1 443 ? -17.766 -13.32 -9.672 1 97.25 443 THR B O 1
ATOM 7233 N N . ARG B 1 444 ? -17.828 -11.938 -11.352 1 95.25 444 ARG B N 1
ATOM 7234 C CA . ARG B 1 444 ? -17.641 -13.023 -12.297 1 95.25 444 ARG B CA 1
ATOM 7235 C C . ARG B 1 444 ? -16.219 -13.594 -12.188 1 95.25 444 ARG B C 1
ATOM 7237 O O . ARG B 1 444 ? -15.328 -12.938 -11.648 1 95.25 444 ARG B O 1
ATOM 7244 N N . GLN B 1 445 ? -16.016 -14.75 -12.75 1 91.62 445 GLN B N 1
ATOM 7245 C CA . GLN B 1 445 ? -14.68 -15.312 -12.836 1 91.62 445 GLN B CA 1
ATOM 7246 C C . GLN B 1 445 ? -13.758 -14.414 -13.656 1 91.62 445 GLN B C 1
ATOM 7248 O O . GLN B 1 445 ? -14.133 -13.961 -14.742 1 91.62 445 GLN B O 1
ATOM 7253 N N . GLY B 1 446 ? -12.617 -14.141 -13.094 1 89.44 446 GLY B N 1
ATOM 7254 C CA . GLY B 1 446 ? -11.695 -13.227 -13.758 1 89.44 446 GLY B CA 1
ATOM 7255 C C . GLY B 1 446 ? -12 -11.766 -13.477 1 89.44 446 GLY B C 1
ATOM 7256 O O . GLY B 1 446 ? -11.234 -10.883 -13.859 1 89.44 446 GLY B O 1
ATOM 7257 N N . GLY B 1 447 ? -13.125 -11.555 -12.781 1 94.25 447 GLY B N 1
ATOM 7258 C CA . GLY B 1 447 ? -13.508 -10.195 -12.453 1 94.25 447 GLY B CA 1
ATOM 7259 C C . GLY B 1 447 ? -12.688 -9.602 -11.32 1 94.25 447 GLY B C 1
ATOM 7260 O O . GLY B 1 447 ? -11.852 -10.281 -10.727 1 94.25 447 GLY B O 1
ATOM 7261 N N . LEU B 1 448 ? -12.945 -8.32 -11.109 1 95.06 448 LEU B N 1
ATOM 7262 C CA . LEU B 1 448 ? -12.18 -7.57 -10.125 1 95.06 448 LEU B CA 1
ATOM 7263 C C . LEU B 1 448 ? -13.062 -7.141 -8.961 1 95.06 448 LEU B C 1
ATOM 7265 O O . LEU B 1 448 ? -14.141 -6.582 -9.164 1 95.06 448 LEU B O 1
ATOM 7269 N N . LEU B 1 449 ? -12.641 -7.453 -7.762 1 97.25 449 LEU B N 1
ATOM 7270 C CA . LEU B 1 449 ? -13.242 -6.949 -6.535 1 97.25 449 LEU B CA 1
ATOM 7271 C C . LEU B 1 449 ? -12.336 -5.93 -5.859 1 97.25 449 LEU B C 1
ATOM 7273 O O . LEU B 1 449 ? -11.211 -6.258 -5.461 1 97.25 449 LEU B O 1
ATOM 7277 N N . VAL B 1 450 ? -12.812 -4.719 -5.746 1 96.56 450 VAL B N 1
ATOM 7278 C CA . VAL B 1 450 ? -12.031 -3.641 -5.152 1 96.56 450 VAL B CA 1
ATOM 7279 C C . VAL B 1 450 ? -12.688 -3.182 -3.854 1 96.56 450 VAL B C 1
ATOM 7281 O O . VAL B 1 450 ? -13.867 -2.814 -3.842 1 96.56 450 VAL B O 1
ATOM 7284 N N . VAL B 1 451 ? -11.93 -3.152 -2.785 1 96.5 451 VAL B N 1
ATOM 7285 C CA . VAL B 1 451 ? -12.445 -2.826 -1.461 1 96.5 451 VAL B CA 1
ATOM 7286 C C . VAL B 1 451 ? -11.711 -1.606 -0.905 1 96.5 451 VAL B C 1
ATOM 7288 O O . VAL B 1 451 ? -10.484 -1.536 -0.958 1 96.5 451 VAL B O 1
ATOM 7291 N N . ALA B 1 452 ? -12.484 -0.683 -0.429 1 93.75 452 ALA B N 1
ATOM 7292 C CA . ALA B 1 452 ? -11.93 0.464 0.284 1 93.75 452 ALA B CA 1
ATOM 7293 C C . ALA B 1 452 ? -12.32 0.438 1.758 1 93.75 452 ALA B C 1
ATOM 7295 O O . ALA B 1 452 ? -13.484 0.196 2.092 1 93.75 452 ALA B O 1
ATOM 7296 N N . CYS B 1 453 ? -11.383 0.64 2.627 1 92.62 453 CYS B N 1
ATOM 7297 C CA . CYS B 1 453 ? -11.609 0.651 4.066 1 92.62 453 CYS B CA 1
ATOM 7298 C C . CYS B 1 453 ? -11.086 1.939 4.691 1 92.62 453 CYS B C 1
ATOM 7300 O O . CYS B 1 453 ? -9.898 2.256 4.57 1 92.62 453 CYS B O 1
ATOM 7302 N N . ARG B 1 454 ? -11.969 2.619 5.414 1 86.69 454 ARG B N 1
ATOM 7303 C CA . ARG B 1 454 ? -11.617 3.895 6.031 1 86.69 454 ARG B CA 1
ATOM 7304 C C . ARG B 1 454 ? -11.516 3.76 7.547 1 86.69 454 ARG B C 1
ATOM 7306 O O . ARG B 1 454 ? -11.336 4.754 8.25 1 86.69 454 ARG B O 1
ATOM 7313 N N . ASP B 1 455 ? -11.633 2.551 7.977 1 87.25 455 ASP B N 1
ATOM 7314 C CA . ASP B 1 455 ? -11.602 2.348 9.422 1 87.25 455 ASP B CA 1
ATOM 7315 C C . ASP B 1 455 ? -10.172 2.465 9.961 1 87.25 455 ASP B C 1
ATOM 7317 O O . ASP B 1 455 ? -9.273 1.758 9.508 1 87.25 455 ASP B O 1
ATOM 7321 N N . ARG B 1 456 ? -10.031 3.242 10.969 1 79.5 456 ARG B N 1
ATOM 7322 C CA . ARG B 1 456 ? -8.719 3.387 11.609 1 79.5 456 ARG B CA 1
ATOM 7323 C C . ARG B 1 456 ? -8.406 2.186 12.492 1 79.5 456 ARG B C 1
ATOM 7325 O O . ARG B 1 456 ? -7.246 1.926 12.805 1 79.5 456 ARG B O 1
ATOM 7332 N N . THR B 1 457 ? -9.414 1.468 12.891 1 84.31 457 THR B N 1
ATOM 7333 C CA . THR B 1 457 ? -9.258 0.391 13.867 1 84.31 457 THR B CA 1
ATOM 7334 C C . THR B 1 457 ? -8.969 -0.932 13.164 1 84.31 457 THR B C 1
ATOM 7336 O O . THR B 1 457 ? -8.547 -1.899 13.805 1 84.31 457 THR B O 1
ATOM 7339 N N . ILE B 1 458 ? -9.188 -0.975 11.906 1 89.62 458 ILE B N 1
ATOM 7340 C CA . ILE B 1 458 ? -8.977 -2.215 11.164 1 89.62 458 ILE B CA 1
ATOM 7341 C C . ILE B 1 458 ? -7.617 -2.17 10.469 1 89.62 458 ILE B C 1
ATOM 7343 O O . ILE B 1 458 ? -7.445 -1.459 9.477 1 89.62 458 ILE B O 1
ATOM 7347 N N . THR B 1 459 ? -6.734 -2.941 10.969 1 83.12 459 THR B N 1
ATOM 7348 C CA . THR B 1 459 ? -5.406 -3.02 10.375 1 83.12 459 THR B CA 1
ATOM 7349 C C . THR B 1 459 ? -5.461 -3.738 9.031 1 83.12 459 THR B C 1
ATOM 7351 O O . THR B 1 459 ? -6.43 -4.438 8.727 1 83.12 459 THR B O 1
ATOM 7354 N N . PRO B 1 460 ? -4.406 -3.568 8.242 1 81.88 460 PRO B N 1
ATOM 7355 C CA . PRO B 1 460 ? -4.375 -4.277 6.965 1 81.88 460 PRO B CA 1
ATOM 7356 C C . PRO B 1 460 ? -4.492 -5.793 7.125 1 81.88 460 PRO B C 1
ATOM 7358 O O . PRO B 1 460 ? -5.172 -6.449 6.332 1 81.88 460 PRO B O 1
ATOM 7361 N N . VAL B 1 461 ? -3.85 -6.312 8.109 1 80.94 461 VAL B N 1
ATOM 7362 C CA . VAL B 1 461 ? -3.887 -7.754 8.352 1 80.94 461 VAL B CA 1
ATOM 7363 C C . VAL B 1 461 ? -5.316 -8.188 8.664 1 80.94 461 VAL B C 1
ATOM 7365 O O . VAL B 1 461 ? -5.801 -9.18 8.117 1 80.94 461 VAL B O 1
ATOM 7368 N N . LYS B 1 462 ? -5.949 -7.426 9.477 1 87.69 462 LYS B N 1
ATOM 7369 C CA . LYS B 1 462 ? -7.324 -7.75 9.844 1 87.69 462 LYS B CA 1
ATOM 7370 C C . LYS B 1 462 ? -8.258 -7.633 8.641 1 87.69 462 LYS B C 1
ATOM 7372 O O . LYS B 1 462 ? -9.141 -8.477 8.453 1 87.69 462 LYS B O 1
ATOM 7377 N N . LEU B 1 463 ? -8.094 -6.621 7.922 1 91.62 463 LEU B N 1
ATOM 7378 C CA . LEU B 1 463 ? -8.93 -6.438 6.738 1 91.62 463 LEU B CA 1
ATOM 7379 C C . LEU B 1 463 ? -8.773 -7.609 5.773 1 91.62 463 LEU B C 1
ATOM 7381 O O . LEU B 1 463 ? -9.766 -8.172 5.301 1 91.62 463 LEU B O 1
ATOM 7385 N N . LEU B 1 464 ? -7.559 -7.969 5.504 1 89.31 464 LEU B N 1
ATOM 7386 C CA . LEU B 1 464 ? -7.281 -9.055 4.578 1 89.31 464 LEU B CA 1
ATOM 7387 C C . LEU B 1 464 ? -7.855 -10.375 5.094 1 89.31 464 LEU B C 1
ATOM 7389 O O . LEU B 1 464 ? -8.328 -11.195 4.309 1 89.31 464 LEU B O 1
ATOM 7393 N N . ARG B 1 465 ? -7.766 -10.523 6.328 1 88.88 465 ARG B N 1
ATOM 7394 C CA . ARG B 1 465 ? -8.367 -11.719 6.918 1 88.88 465 ARG B CA 1
ATOM 7395 C C . ARG B 1 465 ? -9.875 -11.75 6.668 1 88.88 465 ARG B C 1
ATOM 7397 O O . ARG B 1 465 ? -10.43 -12.789 6.324 1 88.88 465 ARG B O 1
ATOM 7404 N N . CYS B 1 466 ? -10.5 -10.641 6.875 1 94.31 466 CYS B N 1
ATOM 7405 C CA . CYS B 1 466 ? -11.938 -10.547 6.617 1 94.31 466 CYS B CA 1
ATOM 7406 C C . CYS B 1 466 ? -12.25 -10.859 5.156 1 94.31 466 CYS B C 1
ATOM 7408 O O . CYS B 1 466 ? -13.172 -11.625 4.867 1 94.31 466 CYS B O 1
ATOM 7410 N N . LEU B 1 467 ? -11.492 -10.336 4.305 1 95.44 467 LEU B N 1
ATOM 7411 C CA . LEU B 1 467 ? -11.719 -10.523 2.875 1 95.44 467 LEU B CA 1
ATOM 7412 C C . LEU B 1 467 ? -11.484 -11.977 2.473 1 95.44 467 LEU B C 1
ATOM 7414 O O . LEU B 1 467 ? -12.258 -12.539 1.697 1 95.44 467 LEU B O 1
ATOM 7418 N N . ASN B 1 468 ? -10.422 -12.531 2.982 1 91.69 468 ASN B N 1
ATOM 7419 C CA . ASN B 1 468 ? -10.141 -13.93 2.701 1 91.69 468 ASN B CA 1
ATOM 7420 C C . ASN B 1 468 ? -11.281 -14.836 3.16 1 91.69 468 ASN B C 1
ATOM 7422 O O . ASN B 1 468 ? -11.711 -15.727 2.422 1 91.69 468 ASN B O 1
ATOM 7426 N N . MET B 1 469 ? -11.734 -14.586 4.332 1 92 469 MET B N 1
ATOM 7427 C CA . MET B 1 469 ? -12.844 -15.367 4.875 1 92 469 MET B CA 1
ATOM 7428 C C . MET B 1 469 ? -14.109 -15.172 4.047 1 92 469 MET B C 1
ATOM 7430 O O . MET B 1 469 ? -14.836 -16.125 3.787 1 92 469 MET B O 1
ATOM 7434 N N . GLY B 1 470 ? -14.359 -13.953 3.65 1 95.44 470 GLY B N 1
ATOM 7435 C CA . GLY B 1 470 ? -15.523 -13.68 2.818 1 95.44 470 GLY B CA 1
ATOM 7436 C C . GLY B 1 470 ? -15.469 -14.367 1.471 1 95.44 470 GLY B C 1
ATOM 7437 O O . GLY B 1 470 ? -16.453 -14.977 1.041 1 95.44 470 GLY B O 1
ATOM 7438 N N . VAL B 1 471 ? -14.375 -14.312 0.836 1 94.44 471 VAL B N 1
ATOM 7439 C CA . VAL B 1 471 ? -14.188 -14.961 -0.458 1 94.44 471 VAL B CA 1
ATOM 7440 C C . VAL B 1 471 ? -14.359 -16.469 -0.307 1 94.44 471 VAL B C 1
ATOM 7442 O O . VAL B 1 471 ? -15.047 -17.109 -1.105 1 94.44 471 VAL B O 1
ATOM 7445 N N . TRP B 1 472 ? -13.766 -16.984 0.705 1 89.88 472 TRP B N 1
ATOM 7446 C CA . TRP B 1 472 ? -13.867 -18.422 0.99 1 89.88 472 TRP B CA 1
ATOM 7447 C C . TRP B 1 472 ? -15.312 -18.812 1.244 1 89.88 472 TRP B C 1
ATOM 7449 O O . TRP B 1 472 ? -15.789 -19.828 0.708 1 89.88 472 TRP B O 1
ATOM 7459 N N . ALA B 1 473 ? -15.984 -18.062 2.037 1 92.69 473 ALA B N 1
ATOM 7460 C CA . ALA B 1 473 ? -17.375 -18.359 2.389 1 92.69 473 ALA B CA 1
ATOM 7461 C C . ALA B 1 473 ? -18.266 -18.312 1.156 1 92.69 473 ALA B C 1
ATOM 7463 O O . ALA B 1 473 ? -19.312 -18.969 1.121 1 92.69 473 ALA B O 1
ATOM 7464 N N . ALA B 1 474 ? -17.875 -17.578 0.169 1 94.5 474 ALA B N 1
ATOM 7465 C CA . ALA B 1 474 ? -18.609 -17.5 -1.087 1 94.5 474 ALA B CA 1
ATOM 7466 C C . ALA B 1 474 ? -18.297 -18.688 -1.982 1 94.5 474 ALA B C 1
ATOM 7468 O O . ALA B 1 474 ? -18.859 -18.828 -3.068 1 94.5 474 ALA B O 1
ATOM 7469 N N . GLY B 1 475 ? -17.328 -19.516 -1.529 1 90.44 475 GLY B N 1
ATOM 7470 C CA . GLY B 1 475 ? -16.891 -20.641 -2.342 1 90.44 475 GLY B CA 1
ATOM 7471 C C . GLY B 1 475 ? -16.016 -20.234 -3.51 1 90.44 475 GLY B C 1
ATOM 7472 O O . GLY B 1 475 ? -16.016 -20.906 -4.551 1 90.44 475 GLY B O 1
ATOM 7473 N N . ARG B 1 476 ? -15.406 -19.094 -3.336 1 91.81 476 ARG B N 1
ATOM 7474 C CA . ARG B 1 476 ? -14.57 -18.562 -4.41 1 91.81 476 ARG B CA 1
ATOM 7475 C C . ARG B 1 476 ? -13.102 -18.547 -4.012 1 91.81 476 ARG B C 1
ATOM 7477 O O . ARG B 1 476 ? -12.766 -18.766 -2.848 1 91.81 476 ARG B O 1
ATOM 7484 N N . LYS B 1 477 ? -12.258 -18.406 -5.02 1 89.88 477 LYS B N 1
ATOM 7485 C CA . LYS B 1 477 ? -10.828 -18.156 -4.855 1 89.88 477 LYS B CA 1
ATOM 7486 C C . LYS B 1 477 ? -10.445 -16.797 -5.461 1 89.88 477 LYS B C 1
ATOM 7488 O O . LYS B 1 477 ? -11.109 -16.312 -6.383 1 89.88 477 LYS B O 1
ATOM 7493 N N . ALA B 1 478 ? -9.438 -16.219 -4.848 1 92 478 ALA B N 1
ATOM 7494 C CA . ALA B 1 478 ? -9.016 -14.922 -5.395 1 92 478 ALA B CA 1
ATOM 7495 C C . ALA B 1 478 ? -7.516 -14.727 -5.227 1 92 478 ALA B C 1
ATOM 7497 O O . ALA B 1 478 ? -6.879 -15.391 -4.402 1 92 478 ALA B O 1
ATOM 7498 N N . SER B 1 479 ? -6.988 -13.883 -6.051 1 90.69 479 SER B N 1
ATOM 7499 C CA . SER B 1 479 ? -5.613 -13.414 -5.926 1 90.69 479 SER B CA 1
ATOM 7500 C C . SER B 1 479 ? -5.562 -11.93 -5.582 1 90.69 479 SER B C 1
ATOM 7502 O O . SER B 1 479 ? -6.352 -11.141 -6.102 1 90.69 479 SER B O 1
ATOM 7504 N N . LEU B 1 480 ? -4.699 -11.625 -4.652 1 90.69 480 LEU B N 1
ATOM 7505 C CA . LEU B 1 480 ? -4.438 -10.234 -4.312 1 90.69 480 LEU B CA 1
ATOM 7506 C C . LEU B 1 480 ? -3.59 -9.562 -5.387 1 90.69 480 LEU B C 1
ATOM 7508 O O . LEU B 1 480 ? -2.467 -9.992 -5.656 1 90.69 480 LEU B O 1
ATOM 7512 N N . VAL B 1 481 ? -4.18 -8.492 -5.992 1 89.06 481 VAL B N 1
ATOM 7513 C CA . VAL B 1 481 ? -3.461 -7.918 -7.121 1 89.06 481 VAL B CA 1
ATOM 7514 C C . VAL B 1 481 ? -3.068 -6.477 -6.801 1 89.06 481 VAL B C 1
ATOM 7516 O O . VAL B 1 481 ? -2.238 -5.883 -7.496 1 89.06 481 VAL B O 1
ATOM 7519 N N . HIS B 1 482 ? -3.666 -5.973 -5.754 1 88.94 482 HIS B N 1
ATOM 7520 C CA . HIS B 1 482 ? -3.305 -4.621 -5.332 1 88.94 482 HIS B CA 1
ATOM 7521 C C . HIS B 1 482 ? -3.516 -4.438 -3.832 1 88.94 482 HIS B C 1
ATOM 7523 O O . HIS B 1 482 ? -4.496 -4.938 -3.273 1 88.94 482 HIS B O 1
ATOM 7529 N N . ARG B 1 483 ? -2.605 -3.695 -3.236 1 88.25 483 ARG B N 1
ATOM 7530 C CA . ARG B 1 483 ? -2.723 -3.316 -1.832 1 88.25 483 ARG B CA 1
ATOM 7531 C C . ARG B 1 483 ? -2.031 -1.983 -1.566 1 88.25 483 ARG B C 1
ATOM 7533 O O . ARG B 1 483 ? -0.835 -1.835 -1.826 1 88.25 483 ARG B O 1
ATOM 7540 N N . SER B 1 484 ? -2.812 -1.074 -1.081 1 84.75 484 SER B N 1
ATOM 7541 C CA . SER B 1 484 ? -2.258 0.22 -0.698 1 84.75 484 SER B CA 1
ATOM 7542 C C . SER B 1 484 ? -2.914 0.749 0.573 1 84.75 484 SER B C 1
ATOM 7544 O O . SER B 1 484 ? -4.02 0.333 0.926 1 84.75 484 SER B O 1
ATOM 7546 N N . ALA B 1 485 ? -2.172 1.583 1.263 1 83.06 485 ALA B N 1
ATOM 7547 C CA . ALA B 1 485 ? -2.682 2.213 2.479 1 83.06 485 ALA B CA 1
ATOM 7548 C C . ALA B 1 485 ? -2.383 3.709 2.486 1 83.06 485 ALA B C 1
ATOM 7550 O O . ALA B 1 485 ? -1.857 4.238 3.469 1 83.06 485 ALA B O 1
ATOM 7551 N N . CYS B 1 486 ? -2.787 4.367 1.415 1 80.31 486 CYS B N 1
ATOM 7552 C CA . CYS B 1 486 ? -2.588 5.809 1.312 1 80.31 486 CYS B CA 1
ATOM 7553 C C . CYS B 1 486 ? -3.68 6.449 0.462 1 80.31 486 CYS B C 1
ATOM 7555 O O . CYS B 1 486 ? -4.203 5.82 -0.459 1 80.31 486 CYS B O 1
ATOM 7557 N N . ALA B 1 487 ? -4.141 7.656 0.761 1 80.12 487 ALA B N 1
ATOM 7558 C CA . ALA B 1 487 ? -5.172 8.383 0.031 1 80.12 487 ALA B CA 1
ATOM 7559 C C . ALA B 1 487 ? -4.559 9.273 -1.049 1 80.12 487 ALA B C 1
ATOM 7561 O O . ALA B 1 487 ? -5.277 9.852 -1.866 1 80.12 487 ALA B O 1
ATOM 7562 N N . GLY B 1 488 ? -3.328 9.469 -1.139 1 80.94 488 GLY B N 1
ATOM 7563 C CA . GLY B 1 488 ? -2.672 10.32 -2.113 1 80.94 488 GLY B CA 1
ATOM 7564 C C . GLY B 1 488 ? -1.586 11.195 -1.508 1 80.94 488 GLY B C 1
ATOM 7565 O O . GLY B 1 488 ? -1.443 11.25 -0.285 1 80.94 488 GLY B O 1
ATOM 7566 N N . PHE B 1 489 ? -0.937 11.938 -2.367 1 84.56 489 PHE B N 1
ATOM 7567 C CA . PHE B 1 489 ? 0.191 12.758 -1.941 1 84.56 489 PHE B CA 1
ATOM 7568 C C . PHE B 1 489 ? -0.289 13.969 -1.146 1 84.56 489 PHE B C 1
ATOM 7570 O O . PHE B 1 489 ? 0.481 14.57 -0.393 1 84.56 489 PHE B O 1
ATOM 7577 N N . ASP B 1 490 ? -1.559 14.312 -1.306 1 90.56 490 ASP B N 1
ATOM 7578 C CA . ASP B 1 490 ? -2.088 15.469 -0.591 1 90.56 490 ASP B CA 1
ATOM 7579 C C . ASP B 1 490 ? -2.582 15.078 0.8 1 90.56 490 ASP B C 1
ATOM 7581 O O . ASP B 1 490 ? -3.027 15.93 1.569 1 90.56 490 ASP B O 1
ATOM 7585 N N . PHE B 1 491 ? -2.445 13.805 1.098 1 91.81 491 PHE B N 1
ATOM 7586 C CA . PHE B 1 491 ? -2.818 13.344 2.43 1 91.81 491 PHE B CA 1
ATOM 7587 C C . PHE B 1 491 ? -1.598 12.828 3.188 1 91.81 491 PHE B C 1
ATOM 7589 O O . PHE B 1 491 ? -1.588 11.695 3.666 1 91.81 491 PHE B O 1
ATOM 7596 N N . PRO B 1 492 ? -0.624 13.703 3.354 1 91.5 492 PRO B N 1
ATOM 7597 C CA . PRO B 1 492 ? 0.537 13.258 4.129 1 91.5 492 PRO B CA 1
ATOM 7598 C C . PRO B 1 492 ? 0.179 12.875 5.562 1 91.5 492 PRO B C 1
ATOM 7600 O O . PRO B 1 492 ? -0.777 13.414 6.125 1 91.5 492 PRO B O 1
ATOM 7603 N N . VAL B 1 493 ? 0.941 11.977 6.102 1 91 493 VAL B N 1
ATOM 7604 C CA . VAL B 1 493 ? 0.754 11.508 7.469 1 91 493 VAL B CA 1
ATOM 7605 C C . VAL B 1 493 ? 2.037 11.727 8.273 1 91 493 VAL B C 1
ATOM 7607 O O . VAL B 1 493 ? 3.141 11.555 7.746 1 91 493 VAL B O 1
ATOM 7610 N N . HIS B 1 494 ? 1.808 12.172 9.492 1 91.19 494 HIS B N 1
ATOM 7611 C CA . HIS B 1 494 ? 2.967 12.266 10.367 1 91.19 494 HIS B CA 1
ATOM 7612 C C . HIS B 1 494 ? 3.662 10.914 10.508 1 91.19 494 HIS B C 1
ATOM 7614 O O . HIS B 1 494 ? 3.014 9.898 10.789 1 91.19 494 HIS B O 1
ATOM 7620 N N . LEU B 1 495 ? 4.941 10.867 10.312 1 88.06 495 LEU B N 1
ATOM 7621 C CA . LEU B 1 495 ? 5.672 9.609 10.227 1 88.06 495 LEU B CA 1
ATOM 7622 C C . LEU B 1 495 ? 5.523 8.805 11.508 1 88.06 495 LEU B C 1
ATOM 7624 O O . LEU B 1 495 ? 5.418 7.574 11.461 1 88.06 495 LEU B O 1
ATOM 7628 N N . ALA B 1 496 ? 5.43 9.445 12.641 1 87.31 496 ALA B N 1
ATOM 7629 C CA . ALA B 1 496 ? 5.32 8.75 13.914 1 87.31 496 ALA B CA 1
ATOM 7630 C C . ALA B 1 496 ? 3.912 8.195 14.117 1 87.31 496 ALA B C 1
ATOM 7632 O O . ALA B 1 496 ? 3.674 7.41 15.039 1 87.31 496 ALA B O 1
ATOM 7633 N N . LEU B 1 497 ? 2.967 8.625 13.312 1 84.81 497 LEU B N 1
ATOM 7634 C CA . LEU B 1 497 ? 1.591 8.148 13.406 1 84.81 497 LEU B CA 1
ATOM 7635 C C . LEU B 1 497 ? 1.312 7.094 12.336 1 84.81 497 LEU B C 1
ATOM 7637 O O . LEU B 1 497 ? 0.168 6.926 11.906 1 84.81 497 LEU B O 1
ATOM 7641 N N . GLN B 1 498 ? 2.217 6.488 11.984 1 66.75 498 GLN B N 1
ATOM 7642 C CA . GLN B 1 498 ? 2.172 5.535 10.875 1 66.75 498 GLN B CA 1
ATOM 7643 C C . GLN B 1 498 ? 1.126 4.453 11.133 1 66.75 498 GLN B C 1
ATOM 7645 O O . GLN B 1 498 ? 0.622 3.838 10.188 1 66.75 498 GLN B O 1
ATOM 7650 N N . ASP B 1 499 ? 0.825 4.242 12.32 1 64.44 499 ASP B N 1
ATOM 7651 C CA . ASP B 1 499 ? -0.106 3.166 12.648 1 64.44 499 ASP B CA 1
ATOM 7652 C C . ASP B 1 499 ? -1.554 3.625 12.484 1 64.44 499 ASP B C 1
ATOM 7654 O O . ASP B 1 499 ? -2.482 2.83 12.641 1 64.44 499 ASP B O 1
ATOM 7658 N N . THR B 1 500 ? -1.645 4.906 12.273 1 64.62 500 THR B N 1
ATOM 7659 C CA . THR B 1 500 ? -3 5.395 12.047 1 64.62 500 THR B CA 1
ATOM 7660 C C . THR B 1 500 ? -3.457 5.094 10.625 1 64.62 500 THR B C 1
ATOM 7662 O O . THR B 1 500 ? -2.73 5.363 9.664 1 64.62 500 THR B O 1
ATOM 7665 N N . ASN B 1 501 ? -4.312 4.195 10.656 1 60.09 501 ASN B N 1
ATOM 7666 C CA . ASN B 1 501 ? -4.738 3.717 9.344 1 60.09 501 ASN B CA 1
ATOM 7667 C C . ASN B 1 501 ? -5.332 4.84 8.5 1 60.09 501 ASN B C 1
ATOM 7669 O O . ASN B 1 501 ? -6.062 5.688 9.016 1 60.09 501 ASN B O 1
ATOM 7673 N N . GLN B 1 502 ? -4.773 4.797 7.379 1 73.25 502 GLN B N 1
ATOM 7674 C CA . GLN B 1 502 ? -5.316 5.602 6.289 1 73.25 502 GLN B CA 1
ATOM 7675 C C . GLN B 1 502 ? -6.215 4.766 5.387 1 73.25 502 GLN B C 1
ATOM 7677 O O . GLN B 1 502 ? -6.516 3.611 5.695 1 73.25 502 GLN B O 1
ATOM 7682 N N . LEU B 1 503 ? -6.762 5.449 4.395 1 86.81 503 LEU B N 1
ATOM 7683 C CA . LEU B 1 503 ? -7.555 4.758 3.383 1 86.81 503 LEU B CA 1
ATOM 7684 C C . LEU B 1 503 ? -6.805 3.551 2.832 1 86.81 503 LEU B C 1
ATOM 7686 O O . LEU B 1 503 ? -5.699 3.691 2.301 1 86.81 503 LEU B O 1
ATOM 7690 N N . GLN B 1 504 ? -7.34 2.357 3.16 1 89.75 504 GLN B N 1
ATOM 7691 C CA . GLN B 1 504 ? -6.812 1.121 2.592 1 89.75 504 GLN B CA 1
ATOM 7692 C C . GLN B 1 504 ? -7.59 0.715 1.343 1 89.75 504 GLN B C 1
ATOM 7694 O O . GLN B 1 504 ? -8.82 0.777 1.323 1 89.75 504 GLN B O 1
ATOM 7699 N N . VAL B 1 505 ? -6.859 0.344 0.331 1 91.5 505 VAL B N 1
ATOM 7700 C CA . VAL B 1 505 ? -7.5 -0.139 -0.889 1 91.5 505 VAL B CA 1
ATOM 7701 C C . VAL B 1 505 ? -6.918 -1.498 -1.273 1 91.5 505 VAL B C 1
ATOM 7703 O O . VAL B 1 505 ? -5.703 -1.646 -1.404 1 91.5 505 VAL B O 1
ATOM 7706 N N . ILE B 1 506 ? -7.801 -2.455 -1.414 1 93.06 506 ILE B N 1
ATOM 7707 C CA . ILE B 1 506 ? -7.43 -3.814 -1.786 1 93.06 506 ILE B CA 1
ATOM 7708 C C . ILE B 1 506 ? -8.148 -4.211 -3.074 1 93.06 506 ILE B C 1
ATOM 7710 O O . ILE B 1 506 ? -9.344 -3.949 -3.232 1 93.06 506 ILE B O 1
ATOM 7714 N N . ALA B 1 507 ? -7.398 -4.762 -3.996 1 93.38 507 ALA B N 1
ATOM 7715 C CA . ALA B 1 507 ? -8.016 -5.32 -5.195 1 93.38 507 ALA B CA 1
ATOM 7716 C C . ALA B 1 507 ? -7.746 -6.82 -5.305 1 93.38 507 ALA B C 1
ATOM 7718 O O . ALA B 1 507 ? -6.609 -7.266 -5.141 1 93.38 507 ALA B O 1
ATOM 7719 N N . LEU B 1 508 ? -8.797 -7.559 -5.574 1 94.5 508 LEU B N 1
ATOM 7720 C CA . LEU B 1 508 ? -8.742 -9.008 -5.73 1 94.5 508 LEU B CA 1
ATOM 7721 C C . LEU B 1 508 ? -9.211 -9.422 -7.121 1 94.5 508 LEU B C 1
ATOM 7723 O O . LEU B 1 508 ? -10.211 -8.898 -7.621 1 94.5 508 LEU B O 1
ATOM 7727 N N . ARG B 1 509 ? -8.469 -10.242 -7.707 1 92.56 509 ARG B N 1
ATOM 7728 C CA . ARG B 1 509 ? -8.961 -10.953 -8.883 1 92.56 509 ARG B CA 1
ATOM 7729 C C . ARG B 1 509 ? -9.648 -12.258 -8.492 1 92.56 509 ARG B C 1
ATOM 7731 O O . ARG B 1 509 ? -9.008 -13.148 -7.93 1 92.56 509 ARG B O 1
ATOM 7738 N N . VAL B 1 510 ? -10.883 -12.297 -8.789 1 92.69 510 VAL B N 1
ATOM 7739 C CA . VAL B 1 510 ? -11.633 -13.5 -8.453 1 92.69 510 VAL B CA 1
ATOM 7740 C C . VAL B 1 510 ? -11.367 -14.594 -9.484 1 92.69 510 VAL B C 1
ATOM 7742 O O . VAL B 1 510 ? -11.406 -14.336 -10.688 1 92.69 510 VAL B O 1
ATOM 7745 N N . LEU B 1 511 ? -11.125 -15.789 -8.961 1 87.94 511 LEU B N 1
ATOM 7746 C CA . LEU B 1 511 ? -10.672 -16.859 -9.852 1 87.94 511 LEU B CA 1
ATOM 7747 C C . LEU B 1 511 ? -11.773 -17.891 -10.055 1 87.94 511 LEU B C 1
ATOM 7749 O O . LEU B 1 511 ? -12.625 -18.078 -9.18 1 87.94 511 LEU B O 1
#

Sequence (1022 aa):
MGRLSLGFRPRVRLPWLAESPWLGGQVAATSSASSQSREAGARPTLRMVPRTRAEKGGDTRVSKLMPWIFRNEVANVEELRSALLGGSAVVLANVESDEGRELGAALVNLAKGGTTGVNIVGRMLTDNIAVEIDRNFFIARIRRALEHREQTFRGQSNYRLLNGEGDLLPGVLCDRYGDTLCLQFTALAPEVLFRKELLEALKEVMKPKGIVVRCDALEDRILERAEVSPPEVAAGIYDSPIDLPAEDGFVFQADLLSDGWTSGSFFAERRHRNMVGKALGDLFAARDKPSGIGDSPVGQPQASEAGSQRMSAPAKRGRDFRSEGGAKQKAEIPRVLSLFGESLGVYCAARGAAVTCALADLGPGCVSRERVEALAARNKCADRLSILQLGKEASLNELGGDALLNSFDIVTLEPPPLAPTYGRLEEGMRQYTAWAQLAASVTRQGGLLVVACRDRTITPVKLLRCLNMGVWAAGRKASLVHRSACAGFDFPVHLALQDTNQLQVIALRVLMGRLSLGFRPRVRLPWLAESPWLGGQVAATSSASSQSREAGARPTLRMVPRTRAEKGGDTRVSKLMPWIFRNEVANVEELRSALLGGSAVVLANVESDEGRELGAALVNLAKGGTTGVNIVGRMLTDNIAVEIDRNFFIARIRRALEHREQTFRGQSNYRLLNGEGDLLPGVLCDRYGDTLCLQFTALAPEVLFRKELLEALKEVMKPKGIVVRCDALEDRILERAEVSPPEVAAGIYDSPIDLPAEDGFVFQADLLSDGWTSGSFFAERRHRNMVGKALGDLFAARDKPSGIGDSPVGQPQASEAGSQRMSAPAKRGRDFRSEGGAKQKAEIPRVLSLFGESLGVYCAARGAAVTCALADLGPGCVSRERVEALAARNKCADRLSILQLGKEASLNELGGDALLNSFDIVTLEPPPLAPTYGRLEEGMRQYTAWAQLAASVTRQGGLLVVACRDRTITPVKLLRCLNMGVWAAGRKASLVHRSACAGFDFPVHLALQDTNQLQVIALRVL

InterPro domains:
  IPR029063 S-adenosyl-L-methionine-dependent methyltransferase superfamily [G3DSA:3.40.50.150] (246-511)
  IPR029063 S-adenosyl-L-methionine-dependent methyltransferase superfamily [SSF53335] (133-281)
  IPR029063 S-adenosyl-L-methionine-dependent methyltransferase superfamily [SSF53335] (344-495)

Nearest PDB structures (foldseek):
  2as0-assembly1_B  TM=8.751E-01  e=1.640E-28  Pyrococcus horikoshii
  4dmg-assembly1_B  TM=8.669E-01  e=2.449E-26  Thermus thermophilus HB8
  1wxw-assembly1_A  TM=8.465E-01  e=2.593E-26  Thermus thermophilus HB8
  2cww-assembly1_A-2  TM=8.523E-01  e=6.443E-26  Thermus thermophilus HB8
  2cww-assembly2_B  TM=8.378E-01  e=4.580E-26  Thermus thermophilus HB8

Secondary structure (DSSP, 8-state):
--------------TTS---GGGG--------------SSTTS-EEEBPPPSBTTBSTTHHHHTT--EEEGGGBS-HHHHHHH--TT--EEEEEEE-TT--EEEEEEEE----TTT--SEEEEEEES-TTS--SHHHHHHHHHHHHHHHHHHSTT--EEEEEEGGGGT-TTEEEEEETTEEEEEE-SHHHHHHHHHHHHHHHHHHH--SEEEEEE--HHHHHHTTPPPEEEEEEEE---S-EEEE-GGG-EEEE-TTSTT--TTHHHHTHHHHHHHHHHHHHHHHHHHS-------------------------------------------PPEEEEES-SHHHHHHHHTT-EEEEEEE--STTPPPHHHHHHHHHHTT-GGGEEEEEE-SS--HHHHTGGGGTT-EEEEEE-PSPS-SSGGGHHHHHHHHHHHHHHHHHHEEEEEEEEEEE--SSS-HHHHHHHHHHHHHHTT--EEEEEEE----TTS-EEGGGTTS---EEEEEEE-/--------------TTS----GGG--------------S-TTS-EEEBPPPSBTTBSTTHHHHTT--EEEGGGBS-HHHHHHH--TT--EEEEEEE-TT--EEEEEEEE----TTT--SEEEEEEES-TTS--SHHHHHHHHHHHHHHHHHHSTT--EEEEEEGGGGT-TTEEEEEETTEEEEEE-SHHHHHHHHHHHHHHHHHHH--SEEEEEE--HHHHHHTTPPPEEEEEEEE---S-EEEE-GGG-EEEE-TTSTT--TTHHHHTHHHHHHHHHHHHHHHHHHHS-------------------------------------------PPEEEEES-SHHHHHHHHTT-EEEEEEE--STTPPPHHHHHHHHHHTT-GGGEEEEEE-SS--HHHHTGGGGTT-EEEEEE-PSPS-SSGGGHHHHHHHHHHHHHHHHHHEEEEEEEEEEE--SSS-HHHHHHHHHHHHHHTT--EEEEEEE----TTS-EEGGGTTS---EEEEEEE-

Radius of gyration: 33.27 Å; Cα contacts (8 Å, |Δi|>4): 1938; chains: 2; bounding box: 66×130×113 Å

pLDDT: mean 79.8, std 25.19, range [18.66, 98.69]

Organism: Polarella glacialis (NCBI:txid89957)